Protein AF-0000000067996484 (afdb_homodimer)

Nearest PDB structures (foldseek):
  7xm0-assembly3_C  TM=7.565E-01  e=1.054E-16  Staphylococcus aureus
  2aor-assembly1_A  TM=8.493E-01  e=4.387E-15  Haemophilus influenzae
  2azo-assembly2_B  TM=8.359E-01  e=8.178E-14  Escherichia coli K-12
  2azo-assembly1_A  TM=8.303E-01  e=8.590E-13  Escherichia coli K-12
  1azo-assembly1_A  TM=7.948E-01  e=2.555E-12  Escherichia coli K-12

Sequence (1034 aa):
MDYQSNQKQFIVDSLEKLKQDNFSDPEKILAYARFLRGMSFEAVLALELADYLPDSDYSDKNRKGALGNLLEEHYFGYTANSDSSPDFAAAGMELKLSPVEYGNNRKKQRVIKAGERLVLSMIPNNRKIPLEYEGSTLEKKASDILLINYLRDRSVKNTEQVIKFVNRYQISGEDLEIIKADYEKIVRMIQAGRAHELSEGMTNYLGACTKGATAEKSLRAQFYPLIHEDGSLEYKPAKSRAFSLKQSFMTSLVQRFEREELEADRLIQDSHQLHENSFDDIVLQIFLPYEGKYELELAQEKAPDLNPGAKNFYNALTWRLLGSRKERIEEFEKAGISVHAIRVQKNGKIKEKIKLKNFKFADLHAETSWEDSEWYSLLSDKRYLFVVYQEDDNHDYYLRGAFFWAVPAHLIGSEEFENKTGTAYEYWLDTKQKLRNGVEVVYEGGTYKNNFLKASENPVCHIRPSAQQAAYRFTDDRPDVGNVERDADQLPDGQWMTKQAFWLNSELIRVSIEKHIMDYQSNQKQFIVDSLEKLKQDNFSDPEKILAYARFLRGMSFEAVLALELADYLPDSDYSDKNRKGALGNLLEEHYFGYTANSDSSPDFAAAGMELKLSPVEYGNNRKKQRVIKAGERLVLSMIPNNRKIPLEYEGSTLEKKASDILLINYLRDRSVKNTEQVIKFVNRYQISGEDLEIIKADYEKIVRMIQAGRAHELSEGMTNYLGACTKGATAEKSLRAQFYPLIHEDGSLEYKPAKSRAFSLKQSFMTSLVQRFEREELEADRLIQDSHQLHENSFDDIVLQIFLPYEGKYELELAQEKAPDLNPGAKNFYNALTWRLLGSRKERIEEFEKAGISVHAIRVQKNGKIKEKIKLKNFKFADLHAETSWEDSEWYSLLSDKRYLFVVYQEDDNHDYYLRGAFFWAVPAHLIGSEEFENKTGTAYEYWLDTKQKLRNGVEVVYEGGTYKNNFLKASENPVCHIRPSAQQAAYRFTDDRPDVGNVERDADQLPDGQWMTKQAFWLNSELIRVSIEKHI

pLDDT: mean 90.39, std 10.33, range [37.66, 98.69]

Radius of gyration: 34.72 Å; Cα contacts (8 Å, |Δi|>4): 1911; chains: 2; bounding box: 79×105×93 Å

Secondary structure (DSSP, 8-state):
-HHHHHHHHHHHHHHHHHHHTTT--HHHHHHHHGGGTT-BHHHHHHT--SSSPPPGGGG-TT-TTHHHHHHIIIII-------SS-TBTTTTBEEEEEEEEEEE-TTS-EEEEESS-EEEEEPPSSS---SSSTTSHHHHHHSSEEEEEEE--TTS-GGG-EEEEEEEE---HHHHHHHHHHHHHHHHHHHTT-GGG--GGGSSSEEEEE--SSSTT-EE--SSPEEPTTS-EE---EE-EEEEE-HHHHHHHHHHHHHHHHSPB-S-S-TTHHHHS-HHHHHHHHHGGGTT-BHHHHHHHH-TTS-TTSTTHHHHHHHHHTT-SSS-BHHHHHHTEEEEEEEEPTTS-B---EEEEEE-HHHHHH---STTSHHHHHHHS-EEEEEEEEE-TTS-EEEEEEEEE---HHHH--TT-S--TTSHHHHHHHHHHHHHH---EEEETTEEEE-SPPGGG-SSEEEEE-SSS--EE-SSSPPPBS-HHHHEEE-TTS-EEE-EEEEE-HHHHHHHHHHH-/-HHHHHHHHHHHHHHHHHHHTTT--HHHHHHHHGGGTT-BHHHHHHT--SSSPPPGGGG-TT-TTHHHHHHIIIII-------SS-SBTTTTBEEEEEEEEEEE-TTS-EEEEESS-EEEEEEPSSS---SSSTTSHHHHHHSSEEEEEEE--TTS-GGG-EEEEEEEE---HHHHHHHHHHHHHHHHHHHTT-GGG--GGGSSSEEEEE--SSSTT-EE--SSPEEPTTS-EE---EE-EEEEE-HHHHHHHHHHHHHHHHSPB-S-S-TTHHHHS-HHHHHHHHHGGGTT-BHHHHHHHH-TTS-TTSTTHHHHHHHHHTT-SSS-BHHHHHHTEEEEEEEEPTTS-B---EEEEEE-HHHHHH---STTSHHHHHHHS-EEEEEEEEE-TTS-EEEEEEEEE---HHHH--TT-S--TTSHHHHHHHHHHHHHH---EEEETTEEEE-SPPGGG-SSEEEEE-SSS--EE-SSSPPPBS-HHHHEEE-TTS-EEE-EEEEE-HHHHHHHHHHH-

Foldseek 3Di:
DVLVVLVLVVLLVLLVVCVVVLVQAPVSVLVSCCSQAFPFLLNLQVSQSAPDHQDPCLQPPPDDCSSVQSCLCRRNNDHDDPDLAASSNNNLEHEFEFEKEWDQDPVGDTAIFTPFWFFFWWDDQADDFDLFPPPGSSCSRQQKYFYWYWYDDPVDTRRRIGIHDTDIDGDDDPRVVQVRVQSNVQNVCLQQLNNQVADQVVGDFKGKAFDDDDPVPFWDWGNHFHQDPVRDTHGDTHGITTIIGGRVNVGVVVRVRVVVVVDFAEQDPDCVVPPVPPPQRSQQVLCVVQAPPFLVVLCVVQPSSADPPDPCRQVCSSCSSSVDNPSGYPVCVVQQEAEDEWEQEPVLFIDDWFFQWFDAQVQLLPDDALCPDPVLCSQARHKYKYFYWYQDPVRTTGTNGIHIDGRDPVQCDHPPDPDCAQHVVVLSVQSNVCLVVDWDWDDDPNDIDIDRDDCVRHPFKDKDADFPDWWKDDPDPDDTDDDQVGAWHAGPVGIITGTMTITTRRVVVSVVVVVPD/DPLVVLVLVVLLVLLVVCVVVLVQAPVSVLVSCCSQAFDFLLNLQVSQSAPDHQDPCLQPPPDDCSSVQSCLCRRNNHHDDPDLAASSNNNLEHEFEFEKEWDQDPVGDTAIFTPFWFFFWWDDQADDFDLFPPPGSSCSRQQKYFYWYWYDDPVDTRRRIGIHDTDIDGDDDPRVVQVRVQSNVQNVCLQQLNNQVADQVVGDFKGKAFDDDDPVPFWDWGNHFHQDPVRDTHGDTHGITTIIGGRVNVGVVVRVRVVVVVDFAEQDPDCVVPPVPPPQRSQQVLCVVQFPPFLVVLCVVQPSSADPPDPCSQVCSSCSSSVDNPSGYPVCVVQQEDEDEWEQEPVLFIDDWFFQWFDAQVQLLPDDALCPDPVLCSQARHKYKYFYWYQDPVRTTGTNGIHIDGRDPVQCDHPPDPDCAQHVVVLSVQSNVCLVVDWDWDDDPNDIDIDRDDCVRHPFKDKDADFPDWWKDDPDPDDTDDDQVGAWHAGPVGIITGTMTITTRRVVVSVVVVVPD

InterPro domains:
  IPR011335 Restriction endonuclease type II-like [SSF52980] (56-257)
  IPR011335 Restriction endonuclease type II-like [SSF52980] (273-517)
  IPR011337 DNA mismatch repair MutH/Type II restriction enzyme Sau3AI [PF02976] (76-182)
  IPR011337 DNA mismatch repair MutH/Type II restriction enzyme Sau3AI [SM00927] (76-182)
  IPR037057 DNA mismatch repair MutH/Type II restriction endonuclease superfamily [G3DSA:3.40.600.10] (14-257)
  IPR037057 DNA mismatch repair MutH/Type II restriction endonuclease superfamily [G3DSA:3.40.600.10] (265-517)

Organism: NCBI:txid85336

Structure (mmCIF, N/CA/C/O backbone):
data_AF-0000000067996484-model_v1
#
loop_
_entity.id
_entity.type
_entity.pdbx_description
1 polymer 'DNA mismatch repair MutH/Type II restriction enzyme Sau3AI domain-containing protein'
#
loop_
_atom_site.group_PDB
_atom_site.id
_atom_site.type_symbol
_atom_site.label_atom_id
_atom_site.label_alt_id
_atom_site.label_comp_id
_atom_site.label_asym_id
_atom_site.label_entity_id
_atom_site.label_seq_id
_atom_site.pdbx_PDB_ins_code
_atom_site.Cartn_x
_atom_site.Cartn_y
_atom_site.Cartn_z
_atom_site.occupancy
_atom_site.B_iso_or_equiv
_atom_site.auth_seq_id
_atom_site.auth_comp_id
_atom_site.auth_asym_id
_atom_site.auth_atom_id
_atom_site.pdbx_PDB_model_num
ATOM 1 N N . MET A 1 1 ? 36.906 -7.871 -1.437 1 38.75 1 MET A N 1
ATOM 2 C CA . MET A 1 1 ? 37.688 -6.652 -1.608 1 38.75 1 MET A CA 1
ATOM 3 C C . MET A 1 1 ? 37.469 -6.043 -2.986 1 38.75 1 MET A C 1
ATOM 5 O O . MET A 1 1 ? 37.344 -4.824 -3.119 1 38.75 1 MET A O 1
ATOM 9 N N . ASP A 1 2 ? 37.156 -7.012 -3.979 1 49.97 2 ASP A N 1
ATOM 10 C CA . ASP A 1 2 ? 37.156 -6.668 -5.398 1 49.97 2 ASP A CA 1
ATOM 11 C C . ASP A 1 2 ? 35.812 -6.055 -5.797 1 49.97 2 ASP A C 1
ATOM 13 O O . ASP A 1 2 ? 35.781 -5.094 -6.57 1 49.97 2 ASP A O 1
ATOM 17 N N . TYR A 1 3 ? 34.781 -6.488 -5.121 1 47.81 3 TYR A N 1
ATOM 18 C CA . TYR A 1 3 ? 33.469 -5.992 -5.508 1 47.81 3 TYR A CA 1
ATOM 19 C C . TYR A 1 3 ? 33.281 -4.555 -5.035 1 47.81 3 TYR A C 1
ATOM 21 O O . TYR A 1 3 ? 32.781 -3.713 -5.785 1 47.81 3 TYR A O 1
ATOM 29 N N . GLN A 1 4 ? 33.719 -4.312 -3.836 1 58.5 4 GLN A N 1
ATOM 30 C CA . GLN A 1 4 ? 33.594 -2.957 -3.309 1 58.5 4 GLN A CA 1
ATOM 31 C C . GLN A 1 4 ? 34.438 -1.976 -4.121 1 58.5 4 GLN A C 1
ATOM 33 O O . GLN A 1 4 ? 34.031 -0.843 -4.363 1 58.5 4 GLN A O 1
ATOM 38 N N . SER A 1 5 ? 35.5 -2.537 -4.57 1 62.41 5 SER A N 1
ATOM 39 C CA . SER A 1 5 ? 36.375 -1.715 -5.383 1 62.41 5 SER A CA 1
ATOM 40 C C . SER A 1 5 ? 35.781 -1.433 -6.754 1 62.41 5 SER A C 1
ATOM 42 O O . SER A 1 5 ? 35.875 -0.321 -7.273 1 62.41 5 SER A O 1
ATOM 44 N N . ASN A 1 6 ? 35.031 -2.385 -7.156 1 65.06 6 ASN A N 1
ATOM 45 C CA . ASN A 1 6 ? 34.406 -2.225 -8.469 1 65.06 6 ASN A CA 1
ATOM 46 C C . ASN A 1 6 ? 33.25 -1.246 -8.414 1 65.06 6 ASN A C 1
ATOM 48 O O . ASN A 1 6 ? 33.062 -0.426 -9.32 1 65.06 6 ASN A O 1
ATOM 52 N N . GLN A 1 7 ? 32.562 -1.318 -7.363 1 72 7 GLN A N 1
ATOM 53 C CA . GLN A 1 7 ? 31.453 -0.392 -7.223 1 72 7 GLN A CA 1
ATOM 54 C C . GLN A 1 7 ? 31.938 1.048 -7.098 1 72 7 GLN A C 1
ATOM 56 O O . GLN A 1 7 ? 31.375 1.959 -7.699 1 72 7 GLN A O 1
ATOM 61 N N . LYS A 1 8 ? 33.031 1.129 -6.348 1 80.75 8 LYS A N 1
ATOM 62 C CA . LYS A 1 8 ? 33.625 2.455 -6.184 1 80.75 8 LYS A CA 1
ATOM 63 C C . LYS A 1 8 ? 34.125 3.016 -7.52 1 80.75 8 LYS A C 1
ATOM 65 O O . LYS A 1 8 ? 33.875 4.18 -7.832 1 80.75 8 LYS A O 1
ATOM 70 N N . GLN A 1 9 ? 34.75 2.182 -8.227 1 80.81 9 GLN A N 1
ATOM 71 C CA . GLN A 1 9 ? 35.281 2.631 -9.516 1 80.81 9 GLN A CA 1
ATOM 72 C C . GLN A 1 9 ? 34.125 3.029 -10.445 1 80.81 9 GLN A C 1
ATOM 74 O O . GLN A 1 9 ? 34.25 4.004 -11.195 1 80.81 9 GLN A O 1
ATOM 79 N N . PHE A 1 10 ? 33.156 2.316 -10.352 1 79.19 10 PHE A N 1
ATOM 80 C CA . PHE A 1 10 ? 31.984 2.627 -11.18 1 79.19 10 PHE A CA 1
ATOM 81 C C . PHE A 1 10 ? 31.375 3.973 -10.789 1 79.19 10 PHE A C 1
ATOM 83 O O . PHE A 1 10 ? 31 4.762 -11.656 1 79.19 10 PHE A O 1
ATOM 90 N N . ILE A 1 11 ? 31.25 4.215 -9.547 1 86.5 11 ILE A N 1
ATOM 91 C CA . ILE A 1 11 ? 30.703 5.469 -9.047 1 86.5 11 ILE A CA 1
ATOM 92 C C . ILE A 1 11 ? 31.609 6.629 -9.469 1 86.5 11 ILE A C 1
ATOM 94 O O . ILE A 1 11 ? 31.125 7.664 -9.93 1 86.5 11 ILE A O 1
ATOM 98 N N . VAL A 1 12 ? 32.906 6.363 -9.422 1 86.19 12 VAL A N 1
ATOM 99 C CA . VAL A 1 12 ? 33.875 7.383 -9.797 1 86.19 12 VAL A CA 1
ATOM 100 C C . VAL A 1 12 ? 33.75 7.684 -11.289 1 86.19 12 VAL A C 1
ATOM 102 O O . VAL A 1 12 ? 33.719 8.852 -11.695 1 86.19 12 VAL A O 1
ATOM 105 N N . ASP A 1 13 ? 33.594 6.625 -12.016 1 86.25 13 ASP A N 1
ATOM 106 C CA . ASP A 1 13 ? 33.469 6.785 -13.461 1 86.25 13 ASP A CA 1
ATOM 107 C C . ASP A 1 13 ? 32.188 7.523 -13.836 1 86.25 13 ASP A C 1
ATOM 109 O O . ASP A 1 13 ? 32.188 8.359 -14.742 1 86.25 13 ASP A O 1
ATOM 113 N N . SER A 1 14 ? 31.141 7.195 -13.211 1 87.12 14 SER A N 1
ATOM 114 C CA . SER A 1 14 ? 29.844 7.828 -13.461 1 87.12 14 SER A CA 1
ATOM 115 C C . SER A 1 14 ? 29.891 9.312 -13.117 1 87.12 14 SER A C 1
ATOM 117 O O . SER A 1 14 ? 29.328 10.141 -13.852 1 87.12 14 SER A O 1
ATOM 119 N N . LEU A 1 15 ? 30.547 9.648 -12.039 1 90.69 15 LEU A N 1
ATOM 120 C CA . LEU A 1 15 ? 30.672 11.047 -11.625 1 90.69 15 LEU A CA 1
ATOM 121 C C . LEU A 1 15 ? 31.484 11.836 -12.648 1 90.69 15 LEU A C 1
ATOM 123 O O . LEU A 1 15 ? 31.125 12.977 -12.969 1 90.69 15 LEU A O 1
ATOM 127 N N . GLU A 1 16 ? 32.531 11.227 -13.125 1 90.38 16 GLU A N 1
ATOM 128 C CA . GLU A 1 16 ? 33.375 11.891 -14.109 1 90.38 16 GLU A CA 1
ATOM 129 C C . GLU A 1 16 ? 32.594 12.203 -15.383 1 90.38 16 GLU A C 1
ATOM 131 O O . GLU A 1 16 ? 32.75 13.273 -15.977 1 90.38 16 GLU A O 1
ATOM 136 N N . LYS A 1 17 ? 31.812 11.281 -15.727 1 90.81 17 LYS A N 1
ATOM 137 C CA . LYS A 1 17 ? 30.984 11.492 -16.922 1 90.81 17 LYS A CA 1
ATOM 138 C C . LYS A 1 17 ? 30.016 12.641 -16.703 1 90.81 17 LYS A C 1
ATOM 140 O O . LYS A 1 17 ? 29.766 13.438 -17.625 1 90.81 17 LYS A O 1
ATOM 145 N N . LEU A 1 18 ? 29.438 12.734 -15.555 1 91.5 18 LEU A N 1
ATOM 146 C CA . LEU A 1 18 ? 28.5 13.805 -15.227 1 91.5 18 LEU A CA 1
ATOM 147 C C . LEU A 1 18 ? 29.203 15.156 -15.219 1 91.5 18 LEU A C 1
ATOM 149 O O . LEU A 1 18 ? 28.656 16.141 -15.703 1 91.5 18 LEU A O 1
ATOM 153 N N . LYS A 1 19 ? 30.391 15.156 -14.711 1 90.12 19 LYS A N 1
ATOM 154 C CA . LYS A 1 19 ? 31.172 16.391 -14.656 1 90.12 19 LYS A CA 1
ATOM 155 C C . LYS A 1 19 ? 31.531 16.875 -16.047 1 90.12 19 LYS A C 1
ATOM 157 O O . LYS A 1 19 ? 31.531 18.078 -16.328 1 90.12 19 LYS A O 1
ATOM 162 N N . GLN A 1 20 ? 31.797 15.914 -16.812 1 91.75 20 GLN A N 1
ATOM 163 C CA . GLN A 1 20 ? 32.156 16.25 -18.188 1 91.75 20 GLN A CA 1
ATOM 164 C C . GLN A 1 20 ? 31.016 16.922 -18.922 1 91.75 20 GLN A C 1
ATOM 166 O O . GLN A 1 20 ? 31.234 17.781 -19.781 1 91.75 20 GLN A O 1
ATOM 171 N N . ASP A 1 21 ? 29.859 16.578 -18.562 1 91.94 21 ASP A N 1
ATOM 172 C CA . ASP A 1 21 ? 28.688 17.156 -19.219 1 91.94 21 ASP A CA 1
ATOM 173 C C . ASP A 1 21 ? 28.062 18.25 -18.375 1 91.94 21 ASP A C 1
ATOM 175 O O . ASP A 1 21 ? 26.922 18.672 -18.609 1 91.94 21 ASP A O 1
ATOM 179 N N . ASN A 1 22 ? 28.734 18.656 -17.375 1 91.69 22 ASN A N 1
ATOM 180 C CA . ASN A 1 22 ? 28.359 19.75 -16.469 1 91.69 22 ASN A CA 1
ATOM 181 C C . ASN A 1 22 ? 27 19.484 -15.828 1 91.69 22 ASN A C 1
ATOM 183 O O . ASN A 1 22 ? 26.188 20.406 -15.688 1 91.69 22 ASN A O 1
ATOM 187 N N . PHE A 1 23 ? 26.703 18.234 -15.562 1 93.31 23 PHE A N 1
ATOM 188 C CA . PHE A 1 23 ? 25.453 17.828 -14.914 1 93.31 23 PHE A CA 1
ATOM 189 C C . PHE A 1 23 ? 24.25 18.391 -15.664 1 93.31 23 PHE A C 1
ATOM 191 O O . PHE A 1 23 ? 23.359 18.984 -15.055 1 93.31 23 PHE A O 1
ATOM 198 N N . SER A 1 24 ? 24.188 18.203 -16.891 1 93.75 24 SER A N 1
ATOM 199 C CA . SER A 1 24 ? 23.172 18.859 -17.734 1 93.75 24 SER A CA 1
ATOM 200 C C . SER A 1 24 ? 21.969 17.953 -17.938 1 93.75 24 SER A C 1
ATOM 202 O O . SER A 1 24 ? 20.906 18.422 -18.359 1 93.75 24 SER A O 1
ATOM 204 N N . ASP A 1 25 ? 22.094 16.688 -17.641 1 93.62 25 ASP A N 1
ATOM 205 C CA . ASP A 1 25 ? 21.016 15.742 -17.859 1 93.62 25 ASP A CA 1
ATOM 206 C C . ASP A 1 25 ? 20.422 15.25 -16.547 1 93.62 25 ASP A C 1
ATOM 208 O O . ASP A 1 25 ? 21.047 14.453 -15.836 1 93.62 25 ASP A O 1
ATOM 212 N N . PRO A 1 26 ? 19.125 15.641 -16.328 1 93.62 26 PRO A N 1
ATOM 213 C CA . PRO A 1 26 ? 18.516 15.266 -15.039 1 93.62 26 PRO A CA 1
ATOM 214 C C . PRO A 1 26 ? 18.406 13.758 -14.867 1 93.62 26 PRO A C 1
ATOM 216 O O . PRO A 1 26 ? 18.531 13.25 -13.75 1 93.62 26 PRO A O 1
ATOM 219 N N . GLU A 1 27 ? 18.203 13.047 -15.914 1 90.56 27 GLU A N 1
ATOM 220 C CA . GLU A 1 27 ? 18.047 11.594 -15.828 1 90.56 27 GLU A CA 1
ATOM 221 C C . GLU A 1 27 ? 19.359 10.922 -15.461 1 90.56 27 GLU A C 1
ATOM 223 O O . GLU A 1 27 ? 19.375 9.945 -14.711 1 90.56 27 GLU A O 1
ATOM 228 N N . LYS A 1 28 ? 20.453 11.398 -16.031 1 89.69 28 LYS A N 1
ATOM 229 C CA . LYS A 1 28 ? 21.781 10.852 -15.695 1 89.69 28 LYS A CA 1
ATOM 230 C C . LYS A 1 28 ? 22.156 11.172 -14.25 1 89.69 28 LYS A C 1
ATOM 232 O O . LYS A 1 28 ? 22.75 10.344 -13.562 1 89.69 28 LYS A O 1
ATOM 237 N N . ILE A 1 29 ? 21.75 12.406 -13.805 1 94 29 ILE A N 1
ATOM 238 C CA . ILE A 1 29 ? 22.016 12.812 -12.43 1 94 29 ILE A CA 1
ATOM 239 C C . ILE A 1 29 ? 21.266 11.883 -11.477 1 94 29 ILE A C 1
ATOM 241 O O . ILE A 1 29 ? 21.828 11.406 -10.484 1 94 29 ILE A O 1
ATOM 245 N N . LEU A 1 30 ? 19.984 11.625 -11.812 1 93.5 30 LEU A N 1
ATOM 246 C CA . LEU A 1 30 ? 19.156 10.75 -10.984 1 93.5 30 LEU A CA 1
ATOM 247 C C . LEU A 1 30 ? 19.734 9.336 -10.945 1 93.5 30 LEU A C 1
ATOM 249 O O . LEU A 1 30 ? 19.797 8.719 -9.875 1 93.5 30 LEU A O 1
ATOM 253 N N . ALA A 1 31 ? 20.172 8.82 -12.102 1 87.12 31 ALA A N 1
ATOM 254 C CA . ALA A 1 31 ? 20.734 7.477 -12.18 1 87.12 31 ALA A CA 1
ATOM 255 C C . ALA A 1 31 ? 21.969 7.352 -11.289 1 87.12 31 ALA A C 1
ATOM 257 O O . ALA A 1 31 ? 22.125 6.355 -10.578 1 87.12 31 ALA A O 1
ATOM 258 N N . TYR A 1 32 ? 22.797 8.359 -11.328 1 90.75 32 TYR A N 1
ATOM 259 C CA . TYR A 1 32 ? 24 8.391 -10.484 1 90.75 32 TYR A CA 1
ATOM 260 C C . TYR A 1 32 ? 23.625 8.484 -9.008 1 90.75 32 TYR A C 1
ATOM 262 O O . TYR A 1 32 ? 24.172 7.754 -8.18 1 90.75 32 TYR A O 1
ATOM 270 N N . ALA A 1 33 ? 22.625 9.359 -8.688 1 94.62 33 ALA A N 1
ATOM 271 C CA . ALA A 1 33 ? 22.219 9.594 -7.301 1 94.62 33 ALA A CA 1
ATOM 272 C C . ALA A 1 33 ? 21.625 8.328 -6.68 1 94.62 33 ALA A C 1
ATOM 274 O O . ALA A 1 33 ? 21.719 8.125 -5.469 1 94.62 33 ALA A O 1
ATOM 275 N N . ARG A 1 34 ? 21.031 7.492 -7.457 1 90.5 34 ARG A N 1
ATOM 276 C CA . ARG A 1 34 ? 20.344 6.301 -6.98 1 90.5 34 ARG A CA 1
ATOM 277 C C . ARG A 1 34 ? 21.328 5.316 -6.348 1 90.5 34 ARG A C 1
ATOM 279 O O . ARG A 1 34 ? 20.922 4.441 -5.578 1 90.5 34 ARG A O 1
ATOM 286 N N . PHE A 1 35 ? 22.656 5.477 -6.645 1 87.25 35 PHE A N 1
ATOM 287 C CA . PHE A 1 35 ? 23.656 4.637 -6.004 1 87.25 35 PHE A CA 1
ATOM 288 C C . PHE A 1 35 ? 23.734 4.93 -4.508 1 87.25 35 PHE A C 1
ATOM 290 O O . PHE A 1 35 ? 24.25 4.121 -3.738 1 87.25 35 PHE A O 1
ATOM 297 N N . LEU A 1 36 ? 23.125 6.074 -4.133 1 93.06 36 LEU A N 1
ATOM 298 C CA . LEU A 1 36 ? 23.156 6.484 -2.73 1 93.06 36 LEU A CA 1
ATOM 299 C C . LEU A 1 36 ? 22.203 5.621 -1.896 1 93.06 36 LEU A C 1
ATOM 301 O O . LEU A 1 36 ? 22.328 5.574 -0.669 1 93.06 36 LEU A O 1
ATOM 305 N N . ARG A 1 37 ? 21.266 5.043 -2.562 1 90.88 37 ARG A N 1
ATOM 306 C CA . ARG A 1 37 ? 20.25 4.289 -1.833 1 90.88 37 ARG A CA 1
ATOM 307 C C . ARG A 1 37 ? 20.891 3.205 -0.97 1 90.88 37 ARG A C 1
ATOM 309 O O . ARG A 1 37 ? 21.688 2.404 -1.46 1 90.88 37 ARG A O 1
ATOM 316 N N . GLY A 1 38 ? 20.594 3.246 0.322 1 89.81 38 GLY A N 1
ATOM 317 C CA . GLY A 1 38 ? 21.094 2.238 1.243 1 89.81 38 GLY A CA 1
ATOM 318 C C . GLY A 1 38 ? 22.422 2.602 1.861 1 89.81 38 GLY A C 1
ATOM 319 O O . GLY A 1 38 ? 22.891 1.936 2.791 1 89.81 38 GLY A O 1
ATOM 320 N N . MET A 1 39 ? 23.062 3.613 1.396 1 91.38 39 MET A N 1
ATOM 321 C CA . MET A 1 39 ? 24.344 4.035 1.944 1 91.38 39 MET A CA 1
ATOM 322 C C . MET A 1 39 ? 24.156 4.945 3.15 1 91.38 39 MET A C 1
ATOM 324 O O . MET A 1 39 ? 23.203 5.727 3.197 1 91.38 39 MET A O 1
ATOM 328 N N . SER A 1 40 ? 25.016 4.773 4.109 1 94.19 40 SER A N 1
ATOM 329 C CA . SER A 1 40 ? 25.125 5.789 5.152 1 94.19 40 SER A CA 1
ATOM 330 C C . SER A 1 40 ? 25.953 6.977 4.684 1 94.19 40 SER A C 1
ATOM 332 O O . SER A 1 40 ? 26.672 6.883 3.686 1 94.19 40 SER A O 1
ATOM 334 N N . PHE A 1 41 ? 25.844 8.078 5.371 1 93.31 41 PHE A N 1
ATOM 335 C CA . PHE A 1 41 ? 26.656 9.227 5.012 1 93.31 41 PHE A CA 1
ATOM 336 C C . PHE A 1 41 ? 28.125 8.953 5.305 1 93.31 41 PHE A C 1
ATOM 338 O O . PHE A 1 41 ? 29.016 9.508 4.641 1 93.31 41 PHE A O 1
ATOM 345 N N . GLU A 1 42 ? 28.359 8.094 6.227 1 91.81 42 GLU A N 1
ATOM 346 C CA . GLU A 1 42 ? 29.719 7.637 6.48 1 91.81 42 GLU A CA 1
ATOM 347 C C . GLU A 1 42 ? 30.281 6.875 5.285 1 91.81 42 GLU A C 1
ATOM 349 O O . GLU A 1 42 ? 31.453 7.051 4.926 1 91.81 42 GLU A O 1
ATOM 354 N N . ALA A 1 43 ? 29.484 6.016 4.719 1 89.62 43 ALA A N 1
ATOM 355 C CA . ALA A 1 43 ? 29.906 5.262 3.537 1 89.62 43 ALA A CA 1
ATOM 356 C C . ALA A 1 43 ? 30.172 6.191 2.357 1 89.62 43 ALA A C 1
ATOM 358 O O . ALA A 1 43 ? 31.062 5.938 1.549 1 89.62 43 ALA A O 1
ATOM 359 N N . VAL A 1 44 ? 29.406 7.234 2.258 1 91.19 44 VAL A N 1
ATOM 360 C CA . VAL A 1 44 ? 29.594 8.219 1.197 1 91.19 44 VAL A CA 1
ATOM 361 C C . VAL A 1 44 ? 30.953 8.906 1.362 1 91.19 44 VAL A C 1
ATOM 363 O O . VAL A 1 44 ? 31.703 9.062 0.392 1 91.19 44 VAL A O 1
ATOM 366 N N . LEU A 1 45 ? 31.234 9.273 2.592 1 88.69 45 LEU A N 1
ATOM 367 C CA . LEU A 1 45 ? 32.531 9.93 2.877 1 88.69 45 LEU A CA 1
ATOM 368 C C . LEU A 1 45 ? 33.688 8.992 2.568 1 88.69 45 LEU A C 1
ATOM 370 O O . LEU A 1 45 ? 34.719 9.438 2.1 1 88.69 45 LEU A O 1
ATOM 374 N N . ALA A 1 46 ? 33.469 7.758 2.715 1 87.56 46 ALA A N 1
ATOM 375 C CA . ALA A 1 46 ? 34.5 6.754 2.52 1 87.56 46 ALA A CA 1
ATOM 376 C C . ALA A 1 46 ? 34.812 6.574 1.038 1 87.56 46 ALA A C 1
ATOM 378 O O . ALA A 1 46 ? 35.875 6.027 0.684 1 87.56 46 ALA A O 1
ATOM 379 N N . LEU A 1 47 ? 33.938 7.02 0.21 1 86.19 47 LEU A N 1
ATOM 380 C CA . LEU A 1 47 ? 34.188 6.945 -1.224 1 86.19 47 LEU A CA 1
ATOM 381 C C . LEU A 1 47 ? 35.312 7.891 -1.621 1 86.19 47 LEU A C 1
ATOM 383 O O . LEU A 1 47 ? 35.938 7.703 -2.662 1 86.19 47 LEU A O 1
ATOM 387 N N . GLU A 1 48 ? 35.562 8.922 -0.872 1 81.94 48 GLU A N 1
ATOM 388 C CA . GLU A 1 48 ? 36.625 9.883 -1.074 1 81.94 48 GLU A CA 1
ATOM 389 C C . GLU A 1 48 ? 36.594 10.477 -2.479 1 81.94 48 GLU A C 1
ATOM 391 O O . GLU A 1 48 ? 37.594 10.477 -3.191 1 81.94 48 GLU A O 1
ATOM 396 N N . LEU A 1 49 ? 35.438 10.898 -2.818 1 78.81 49 LEU A N 1
ATOM 397 C CA . LEU A 1 49 ? 35.25 11.438 -4.16 1 78.81 49 LEU A CA 1
ATOM 398 C C . LEU A 1 49 ? 35.688 12.898 -4.23 1 78.81 49 LEU A C 1
ATOM 400 O O . LEU A 1 49 ? 35.875 13.445 -5.32 1 78.81 49 LEU A O 1
ATOM 404 N N . ALA A 1 50 ? 35.75 13.531 -3.082 1 68.19 50 ALA A N 1
ATOM 405 C CA . ALA A 1 50 ? 36.188 14.914 -3.027 1 68.19 50 ALA A CA 1
ATOM 406 C C . ALA A 1 50 ? 37.625 15.008 -2.551 1 68.19 50 ALA A C 1
ATOM 408 O O . ALA A 1 50 ? 38.094 14.156 -1.793 1 68.19 50 ALA A O 1
ATOM 409 N N . ASP A 1 51 ? 38.344 15.922 -3.195 1 59.72 51 ASP A N 1
ATOM 410 C CA . ASP A 1 51 ? 39.75 16.094 -2.893 1 59.72 51 ASP A CA 1
ATOM 411 C C . ASP A 1 51 ? 39.938 16.656 -1.482 1 59.72 51 ASP A C 1
ATOM 413 O O . ASP A 1 51 ? 41.062 16.578 -0.926 1 59.72 51 ASP A O 1
ATOM 417 N N . TYR A 1 52 ? 38.938 17.391 -0.995 1 53.88 52 TYR A N 1
ATOM 418 C CA . TYR A 1 52 ? 39.156 18 0.317 1 53.88 52 TYR A CA 1
ATOM 419 C C . TYR A 1 52 ? 38.375 17.25 1.394 1 53.88 52 TYR A C 1
ATOM 421 O O . TYR A 1 52 ? 37.344 16.625 1.106 1 53.88 52 TYR A O 1
ATOM 429 N N . LEU A 1 53 ? 39.094 17.094 2.586 1 50.75 53 LEU A N 1
ATOM 430 C CA . LEU A 1 53 ? 38.531 16.375 3.736 1 50.75 53 LEU A CA 1
ATOM 431 C C . LEU A 1 53 ? 37.25 17.047 4.238 1 50.75 53 LEU A C 1
ATOM 433 O O . LEU A 1 53 ? 37.156 18.281 4.238 1 50.75 53 LEU A O 1
ATOM 437 N N . PRO A 1 54 ? 36.188 16.219 4.516 1 55.31 54 PRO A N 1
ATOM 438 C CA . PRO A 1 54 ? 34.938 16.734 5.109 1 55.31 54 PRO A CA 1
ATOM 439 C C . PRO A 1 54 ? 35.188 17.578 6.355 1 55.31 54 PRO A C 1
ATOM 441 O O . PRO A 1 54 ? 36.094 17.281 7.129 1 55.31 54 PRO A O 1
ATOM 444 N N . ASP A 1 55 ? 34.781 18.812 6.387 1 53.44 55 ASP A N 1
ATOM 445 C CA . ASP A 1 55 ? 34.875 19.578 7.625 1 53.44 55 ASP A CA 1
ATOM 446 C C . ASP A 1 55 ? 34.25 18.828 8.789 1 53.44 55 ASP A C 1
ATOM 448 O O . ASP A 1 55 ? 33.281 18.062 8.594 1 53.44 55 ASP A O 1
ATOM 452 N N . SER A 1 56 ? 34.969 18.609 9.945 1 49.84 56 SER A N 1
ATOM 453 C CA . SER A 1 56 ? 34.625 17.969 11.211 1 49.84 56 SER A CA 1
ATOM 454 C C . SER A 1 56 ? 33.156 18.219 11.57 1 49.84 56 SER A C 1
ATOM 456 O O . SER A 1 56 ? 32.531 17.406 12.25 1 49.84 56 SER A O 1
ATOM 458 N N . ASP A 1 57 ? 32.5 19.188 11.07 1 56.34 57 ASP A N 1
ATOM 459 C CA . ASP A 1 57 ? 31.234 19.734 11.586 1 56.34 57 ASP A CA 1
ATOM 460 C C . ASP A 1 57 ? 30.031 18.984 11.023 1 56.34 57 ASP A C 1
ATOM 462 O O . ASP A 1 57 ? 28.891 19.281 11.367 1 56.34 57 ASP A O 1
ATOM 466 N N . TYR A 1 58 ? 30.375 17.984 10.25 1 56.94 58 TYR A N 1
ATOM 467 C CA . TYR A 1 58 ? 29.25 17.25 9.672 1 56.94 58 TYR A CA 1
ATOM 468 C C . TYR A 1 58 ? 28.641 16.312 10.695 1 56.94 58 TYR A C 1
ATOM 470 O O . TYR A 1 58 ? 27.5 15.867 10.539 1 56.94 58 TYR A O 1
ATOM 478 N N . SER A 1 59 ? 29.406 16.109 11.758 1 50.19 59 SER A N 1
ATOM 479 C CA . SER A 1 59 ? 28.969 15.172 12.781 1 50.19 59 SER A CA 1
ATOM 480 C C . SER A 1 59 ? 28.062 15.852 13.805 1 50.19 59 SER A C 1
ATOM 482 O O . SER A 1 59 ? 27.484 15.188 14.656 1 50.19 59 SER A O 1
ATOM 484 N N . ASP A 1 60 ? 28.047 17.234 13.617 1 50.53 60 ASP A N 1
ATOM 485 C CA . ASP A 1 60 ? 27.25 17.938 14.609 1 50.53 60 ASP A CA 1
ATOM 486 C C . ASP A 1 60 ? 25.75 17.75 14.352 1 50.53 60 ASP A C 1
ATOM 488 O O . ASP A 1 60 ? 25.25 18.156 13.305 1 50.53 60 ASP A O 1
ATOM 492 N N . LYS A 1 61 ? 25.156 17.016 15.242 1 52.03 61 LYS A N 1
ATOM 493 C CA . LYS A 1 61 ? 23.734 16.656 15.203 1 52.03 61 LYS A CA 1
ATOM 494 C C . LYS A 1 61 ? 22.844 17.891 15.109 1 52.03 61 LYS A C 1
ATOM 496 O O . LYS A 1 61 ? 21.719 17.812 14.633 1 52.03 61 LYS A O 1
ATOM 501 N N . ASN A 1 62 ? 23.406 19.047 15.578 1 47.19 62 ASN A N 1
ATOM 502 C CA . ASN A 1 62 ? 22.562 20.234 15.734 1 47.19 62 ASN A CA 1
ATOM 503 C C . ASN A 1 62 ? 22.578 21.109 14.492 1 47.19 62 ASN A C 1
ATOM 505 O O . ASN A 1 62 ? 21.859 22.109 14.414 1 47.19 62 ASN A O 1
ATOM 509 N N . ARG A 1 63 ? 23.484 20.688 13.586 1 51.34 63 ARG A N 1
ATOM 510 C CA . ARG A 1 63 ? 23.531 21.562 12.414 1 51.34 63 ARG A CA 1
ATOM 511 C C . ARG A 1 63 ? 22.547 21.109 11.344 1 51.34 63 ARG A C 1
ATOM 513 O O . ARG A 1 63 ? 22.781 20.125 10.648 1 51.34 63 ARG A O 1
ATOM 520 N N . LYS A 1 64 ? 21.438 21.875 11.305 1 56.72 64 LYS A N 1
ATOM 521 C CA . LYS A 1 64 ? 20.438 21.688 10.266 1 56.72 64 LYS A CA 1
ATOM 522 C C . LYS A 1 64 ? 21.031 21.922 8.875 1 56.72 64 LYS A C 1
ATOM 524 O O . LYS A 1 64 ? 21.812 22.859 8.68 1 56.72 64 LYS A O 1
ATOM 529 N N . GLY A 1 65 ? 21.125 20.922 7.918 1 68.19 65 GLY A N 1
ATOM 530 C CA . GLY A 1 65 ? 21.578 21.047 6.539 1 68.19 65 GLY A CA 1
ATOM 531 C C . GLY A 1 65 ? 22.938 20.422 6.297 1 68.19 65 GLY A C 1
ATOM 532 O O . GLY A 1 65 ? 23.391 20.344 5.156 1 68.19 65 GLY A O 1
ATOM 533 N N . ALA A 1 66 ? 23.562 20.047 7.359 1 76.12 66 ALA A N 1
ATOM 534 C CA . ALA A 1 66 ? 24.922 19.516 7.273 1 76.12 66 ALA A CA 1
ATOM 535 C C . ALA A 1 66 ? 24.984 18.328 6.309 1 76.12 66 ALA A C 1
ATOM 537 O O . ALA A 1 66 ? 25.891 18.25 5.477 1 76.12 66 ALA A O 1
ATOM 538 N N . LEU A 1 67 ? 24 17.562 6.383 1 87 67 LEU A N 1
ATOM 539 C CA . LEU A 1 67 ? 24.016 16.359 5.555 1 87 67 LEU A CA 1
ATOM 540 C C . LEU A 1 67 ? 23.812 16.719 4.086 1 87 67 LEU A C 1
ATOM 542 O O . LEU A 1 67 ? 24.359 16.062 3.203 1 87 67 LEU A O 1
ATOM 546 N N . GLY A 1 68 ? 22.984 17.766 3.85 1 88.06 68 GLY A N 1
ATOM 547 C CA . GLY A 1 68 ? 22.844 18.25 2.484 1 88.06 68 GLY A CA 1
ATOM 548 C C . GLY A 1 68 ? 24.141 18.734 1.879 1 88.06 68 GLY A C 1
ATOM 549 O O . GLY A 1 68 ? 24.469 18.391 0.746 1 88.06 68 GLY A O 1
ATOM 550 N N . ASN A 1 69 ? 24.844 19.5 2.68 1 85.31 69 ASN A N 1
ATOM 551 C CA . ASN A 1 69 ? 26.125 20.016 2.246 1 85.31 69 ASN A CA 1
ATOM 552 C C . ASN A 1 69 ? 27.125 18.891 2.01 1 85.31 69 ASN A C 1
ATOM 554 O O . ASN A 1 69 ? 27.953 18.969 1.093 1 85.31 69 ASN A O 1
ATOM 558 N N . LEU A 1 70 ? 27.047 17.938 2.836 1 87.81 70 LEU A N 1
ATOM 559 C CA . LEU A 1 70 ? 27.922 16.781 2.688 1 87.81 70 LEU A CA 1
ATOM 560 C C . LEU A 1 70 ? 27.75 16.125 1.319 1 87.81 70 LEU A C 1
ATOM 562 O O . LEU A 1 70 ? 28.719 15.828 0.635 1 87.81 70 LEU A O 1
ATOM 566 N N . LEU A 1 71 ? 26.531 15.93 0.911 1 91.62 71 LEU A N 1
ATOM 567 C CA . LEU A 1 71 ? 26.281 15.305 -0.383 1 91.62 71 LEU A CA 1
ATOM 568 C C . LEU A 1 71 ? 26.75 16.203 -1.522 1 91.62 71 LEU A C 1
ATOM 570 O O . LEU A 1 71 ? 27.312 15.727 -2.504 1 91.62 71 LEU A O 1
ATOM 574 N N . GLU A 1 72 ? 26.469 17.5 -1.363 1 88.69 72 GLU A N 1
ATOM 575 C CA . GLU A 1 72 ? 26.891 18.438 -2.389 1 88.69 72 GLU A CA 1
ATOM 576 C C . GLU A 1 72 ? 28.406 18.422 -2.582 1 88.69 72 GLU A C 1
ATOM 578 O O . GLU A 1 72 ? 28.891 18.281 -3.707 1 88.69 72 GLU A O 1
ATOM 583 N N . GLU A 1 73 ? 29.125 18.422 -1.561 1 86.38 73 GLU A N 1
ATOM 584 C CA . GLU A 1 73 ? 30.578 18.578 -1.605 1 86.38 73 GLU A CA 1
ATOM 585 C C . GLU A 1 73 ? 31.266 17.234 -1.817 1 86.38 73 GLU A C 1
ATOM 587 O O . GLU A 1 73 ? 32.219 17.141 -2.592 1 86.38 73 GLU A O 1
ATOM 592 N N . HIS A 1 74 ? 30.734 16.188 -1.19 1 89.19 74 HIS A N 1
ATOM 593 C CA . HIS A 1 74 ? 31.531 14.969 -1.108 1 89.19 74 HIS A CA 1
ATOM 594 C C . HIS A 1 74 ? 30.953 13.875 -2.002 1 89.19 74 HIS A C 1
ATOM 596 O O . HIS A 1 74 ? 31.594 12.836 -2.209 1 89.19 74 HIS A O 1
ATOM 602 N N . TYR A 1 75 ? 29.844 14.062 -2.551 1 92 75 TYR A N 1
ATOM 603 C CA . TYR A 1 75 ? 29.297 13.055 -3.455 1 92 75 TYR A CA 1
ATOM 604 C C . TYR A 1 75 ? 29.172 13.609 -4.871 1 92 75 TYR A C 1
ATOM 606 O O . TYR A 1 75 ? 29.516 12.93 -5.84 1 92 75 TYR A O 1
ATOM 614 N N . PHE A 1 76 ? 28.703 14.828 -4.945 1 91.12 76 PHE A N 1
ATOM 615 C CA . PHE A 1 76 ? 28.516 15.43 -6.258 1 91.12 76 PHE A CA 1
ATOM 616 C C . PHE A 1 76 ? 29.703 16.312 -6.621 1 91.12 76 PHE A C 1
ATOM 618 O O . PHE A 1 76 ? 29.922 16.594 -7.797 1 91.12 76 PHE A O 1
ATOM 625 N N . GLY A 1 77 ? 30.453 16.781 -5.645 1 81.62 77 GLY A N 1
ATOM 626 C CA . GLY A 1 77 ? 31.734 17.438 -5.902 1 81.62 77 GLY A CA 1
ATOM 627 C C . GLY A 1 77 ? 31.594 18.922 -6.16 1 81.62 77 GLY A C 1
ATOM 628 O O . GLY A 1 77 ? 32.438 19.516 -6.816 1 81.62 77 GLY A O 1
ATOM 629 N N . TYR A 1 78 ? 30.5 19.516 -5.844 1 75.44 78 TYR A N 1
ATOM 630 C CA . TYR A 1 78 ? 30.469 20.953 -6.035 1 75.44 78 TYR A CA 1
ATOM 631 C C . TYR A 1 78 ? 30.281 21.672 -4.707 1 75.44 78 TYR A C 1
ATOM 633 O O . TYR A 1 78 ? 29.797 21.094 -3.736 1 75.44 78 TYR A O 1
ATOM 641 N N . THR A 1 79 ? 30.891 22.891 -4.664 1 65.69 79 THR A N 1
ATOM 642 C CA . THR A 1 79 ? 30.844 23.672 -3.436 1 65.69 79 THR A CA 1
ATOM 643 C C . THR A 1 79 ? 29.469 24.312 -3.27 1 65.69 79 THR A C 1
ATOM 645 O O . THR A 1 79 ? 28.906 24.844 -4.23 1 65.69 79 THR A O 1
ATOM 648 N N . ALA A 1 80 ? 28.984 24.172 -2.098 1 61.75 80 ALA A N 1
ATOM 649 C CA . ALA A 1 80 ? 27.688 24.75 -1.735 1 61.75 80 ALA A CA 1
ATOM 650 C C . ALA A 1 80 ? 27.656 26.25 -2.033 1 61.75 80 ALA A C 1
ATOM 652 O O . ALA A 1 80 ? 28.641 26.953 -1.765 1 61.75 80 ALA A O 1
ATOM 653 N N . ASN A 1 81 ? 26.969 26.688 -3.092 1 57.81 81 ASN A N 1
ATOM 654 C CA . ASN A 1 81 ? 26.875 28.109 -3.406 1 57.81 81 ASN A CA 1
ATOM 655 C C . ASN A 1 81 ? 25.562 28.703 -2.893 1 57.81 81 ASN A C 1
ATOM 657 O O . ASN A 1 81 ? 24.578 28 -2.725 1 57.81 81 ASN A O 1
ATOM 661 N N . SER A 1 82 ? 25.609 29.906 -2.225 1 58.28 82 SER A N 1
ATOM 662 C CA . SER A 1 82 ? 24.469 30.641 -1.724 1 58.28 82 SER A CA 1
ATOM 663 C C . SER A 1 82 ? 23.703 31.312 -2.861 1 58.28 82 SER A C 1
ATOM 665 O O . SER A 1 82 ? 22.781 32.094 -2.621 1 58.28 82 SER A O 1
ATOM 667 N N . ASP A 1 83 ? 23.953 30.781 -4.102 1 63.38 83 ASP A N 1
ATOM 668 C CA . ASP A 1 83 ? 23.297 31.438 -5.223 1 63.38 83 ASP A CA 1
ATOM 669 C C . ASP A 1 83 ? 21.844 30.969 -5.344 1 63.38 83 ASP A C 1
ATOM 671 O O . ASP A 1 83 ? 21.484 29.906 -4.824 1 63.38 83 ASP A O 1
ATOM 675 N N . SER A 1 84 ? 21 31.844 -5.949 1 72.62 84 SER A N 1
ATOM 676 C CA . SER A 1 84 ? 19.562 31.641 -6.121 1 72.62 84 SER A CA 1
ATOM 677 C C . SER A 1 84 ? 19.281 30.609 -7.215 1 72.62 84 SER A C 1
ATOM 679 O O . SER A 1 84 ? 18.156 30.141 -7.352 1 72.62 84 SER A O 1
ATOM 681 N N . SER A 1 85 ? 20.297 30.172 -7.863 1 80.75 85 SER A N 1
ATOM 682 C CA . SER A 1 85 ? 20.094 29.172 -8.906 1 80.75 85 SER A CA 1
ATOM 683 C C . SER A 1 85 ? 20.031 27.766 -8.32 1 80.75 85 SER A C 1
ATOM 685 O O . SER A 1 85 ? 20.547 27.531 -7.227 1 80.75 85 SER A O 1
ATOM 687 N N . PRO A 1 86 ? 19.375 26.891 -9.102 1 86.31 86 PRO A N 1
ATOM 688 C CA . PRO A 1 86 ? 19.359 25.5 -8.625 1 86.31 86 PRO A CA 1
ATOM 689 C C . PRO A 1 86 ? 20.766 24.906 -8.516 1 86.31 86 PRO A C 1
ATOM 691 O O . PRO A 1 86 ? 21.688 25.375 -9.172 1 86.31 86 PRO A O 1
ATOM 694 N N . ASP A 1 87 ? 20.906 23.906 -7.746 1 87.94 87 ASP A N 1
ATOM 695 C CA . ASP A 1 87 ? 22.203 23.281 -7.488 1 87.94 87 ASP A CA 1
ATOM 696 C C . ASP A 1 87 ? 22.797 22.719 -8.773 1 87.94 87 ASP A C 1
ATOM 698 O O . ASP A 1 87 ? 24.016 22.828 -9.008 1 87.94 87 ASP A O 1
ATOM 702 N N . PHE A 1 88 ? 21.984 22.109 -9.617 1 91.62 88 PHE A N 1
ATOM 703 C CA . PHE A 1 88 ? 22.359 21.688 -10.969 1 91.62 88 PHE A CA 1
ATOM 704 C C . PHE A 1 88 ? 21.781 22.641 -12.008 1 91.62 88 PHE A C 1
ATOM 706 O O . PHE A 1 88 ? 20.781 22.312 -12.648 1 91.62 88 PHE A O 1
ATOM 713 N N . ALA A 1 89 ? 22.438 23.719 -12.188 1 89.25 89 ALA A N 1
ATOM 714 C CA . ALA A 1 89 ? 21.906 24.844 -12.969 1 89.25 89 ALA A CA 1
ATOM 715 C C . ALA A 1 89 ? 21.656 24.422 -14.414 1 89.25 89 ALA A C 1
ATOM 717 O O . ALA A 1 89 ? 20.609 24.766 -14.977 1 89.25 89 ALA A O 1
ATOM 718 N N . ALA A 1 90 ? 22.594 23.672 -14.977 1 90.62 90 ALA A N 1
ATOM 719 C CA . ALA A 1 90 ? 22.469 23.266 -16.375 1 90.62 90 ALA A CA 1
ATOM 720 C C . ALA A 1 90 ? 21.25 22.359 -16.578 1 90.62 90 ALA A C 1
ATOM 722 O O . ALA A 1 90 ? 20.609 22.406 -17.625 1 90.62 90 ALA A O 1
ATOM 723 N N . ALA A 1 91 ? 20.922 21.609 -15.586 1 93 91 ALA A N 1
ATOM 724 C CA . ALA A 1 91 ? 19.781 20.703 -15.664 1 93 91 ALA A CA 1
ATOM 725 C C . ALA A 1 91 ? 18.516 21.359 -15.117 1 93 91 ALA A C 1
ATOM 727 O O . ALA A 1 91 ? 17.406 20.844 -15.312 1 93 91 ALA A O 1
ATOM 728 N N . GLY A 1 92 ? 18.688 22.5 -14.43 1 91.69 92 GLY A N 1
ATOM 729 C CA . GLY A 1 92 ? 17.562 23.141 -13.766 1 91.69 92 GLY A CA 1
ATOM 730 C C . GLY A 1 92 ? 17.016 22.312 -12.617 1 91.69 92 GLY A C 1
ATOM 731 O O . GLY A 1 92 ? 15.797 22.297 -12.383 1 91.69 92 GLY A O 1
ATOM 732 N N . MET A 1 93 ? 17.859 21.562 -11.906 1 93.94 93 MET A N 1
ATOM 733 C CA . MET A 1 93 ? 17.438 20.641 -10.859 1 93.94 93 MET A CA 1
ATOM 734 C C . MET A 1 93 ? 18 21.047 -9.5 1 93.94 93 MET A C 1
ATOM 736 O O . MET A 1 93 ? 19.172 21.422 -9.398 1 93.94 93 MET A O 1
ATOM 740 N N . GLU A 1 94 ? 17.109 21.094 -8.445 1 93.75 94 GLU A N 1
ATOM 741 C CA . GLU A 1 94 ? 17.5 21.438 -7.078 1 93.75 94 GLU A CA 1
ATOM 742 C C . GLU A 1 94 ? 17.672 20.188 -6.223 1 93.75 94 GLU A C 1
ATOM 744 O O . GLU A 1 94 ? 16.859 19.266 -6.293 1 93.75 94 GLU A O 1
ATOM 749 N N . LEU A 1 95 ? 18.812 20.141 -5.465 1 94.81 95 LEU A N 1
ATOM 750 C CA . LEU A 1 95 ? 19.047 19.031 -4.551 1 94.81 95 LEU A CA 1
ATOM 751 C C . LEU A 1 95 ? 18.469 19.328 -3.172 1 94.81 95 LEU A C 1
ATOM 753 O O . LEU A 1 95 ? 18.734 20.375 -2.594 1 94.81 95 LEU A O 1
ATOM 757 N N . LYS A 1 96 ? 17.594 18.469 -2.686 1 95.38 96 LYS A N 1
ATOM 758 C CA . LYS A 1 96 ? 17.047 18.594 -1.342 1 95.38 96 LYS A CA 1
ATOM 759 C C . LYS A 1 96 ? 17.203 17.312 -0.552 1 95.38 96 LYS A C 1
ATOM 761 O O . LYS A 1 96 ? 17.047 16.219 -1.102 1 95.38 96 LYS A O 1
ATOM 766 N N . LEU A 1 97 ? 17.609 17.469 0.656 1 95.25 97 LEU A N 1
ATOM 767 C CA . LEU A 1 97 ? 17.719 16.359 1.599 1 95.25 97 LEU A CA 1
ATOM 768 C C . LEU A 1 97 ? 16.719 16.531 2.746 1 95.25 97 LEU A C 1
ATOM 770 O O . LEU A 1 97 ? 16.578 17.625 3.295 1 95.25 97 LEU A O 1
ATOM 774 N N . SER A 1 98 ? 15.945 15.5 3.037 1 95.69 98 SER A N 1
ATOM 775 C CA . SER A 1 98 ? 14.977 15.578 4.125 1 95.69 98 SER A CA 1
ATOM 776 C C . SER A 1 98 ? 14.875 14.25 4.867 1 95.69 98 SER A C 1
ATOM 778 O O . SER A 1 98 ? 15.062 13.188 4.273 1 95.69 98 SER A O 1
ATOM 780 N N . PRO A 1 99 ? 14.609 14.281 6.145 1 96.06 99 PRO A N 1
ATOM 781 C CA . PRO A 1 99 ? 14.5 13.055 6.934 1 96.06 99 PRO A CA 1
ATOM 782 C C . PRO A 1 99 ? 13.109 12.43 6.863 1 96.06 99 PRO A C 1
ATOM 784 O O . PRO A 1 99 ? 12.117 13.141 6.684 1 96.06 99 PRO A O 1
ATOM 787 N N . VAL A 1 100 ? 13.055 11.141 6.98 1 96.81 100 VAL A N 1
ATOM 788 C CA . VAL A 1 100 ? 11.812 10.383 7.125 1 96.81 100 VAL A CA 1
ATOM 789 C C . VAL A 1 100 ? 11.914 9.438 8.32 1 96.81 100 VAL A C 1
ATOM 791 O O . VAL A 1 100 ? 13.016 9.109 8.758 1 96.81 100 VAL A O 1
ATOM 794 N N . GLU A 1 101 ? 10.797 9.102 8.828 1 94.81 101 GLU A N 1
ATOM 795 C CA . GLU A 1 101 ? 10.758 8.188 9.961 1 94.81 101 GLU A CA 1
ATOM 796 C C . GLU A 1 101 ? 9.5 7.328 9.938 1 94.81 101 GLU A C 1
ATOM 798 O O . GLU A 1 101 ? 8.492 7.707 9.336 1 94.81 101 GLU A O 1
ATOM 803 N N . TYR A 1 102 ? 9.609 6.148 10.531 1 91.12 102 TYR A N 1
ATOM 804 C CA . TYR A 1 102 ? 8.422 5.305 10.664 1 91.12 102 TYR A CA 1
ATOM 805 C C . TYR A 1 102 ? 7.676 5.613 11.953 1 91.12 102 TYR A C 1
ATOM 807 O O . TYR A 1 102 ? 8.289 5.863 12.992 1 91.12 102 TYR A O 1
ATOM 815 N N . GLY A 1 103 ? 6.41 5.723 11.859 1 87.69 103 GLY A N 1
ATOM 816 C CA . GLY A 1 103 ? 5.504 5.898 12.984 1 87.69 103 GLY A CA 1
ATOM 817 C C . GLY A 1 103 ? 4.176 5.195 12.797 1 87.69 103 GLY A C 1
ATOM 818 O O . GLY A 1 103 ? 3.98 4.477 11.812 1 87.69 103 GLY A O 1
ATOM 819 N N . ASN A 1 104 ? 3.307 5.309 13.719 1 83.75 104 ASN A N 1
ATOM 820 C CA . ASN A 1 104 ? 1.99 4.688 13.648 1 83.75 104 ASN A CA 1
ATOM 821 C C . ASN A 1 104 ? 0.94 5.656 13.109 1 83.75 104 ASN A C 1
ATOM 823 O O . ASN A 1 104 ? 0.969 6.848 13.43 1 83.75 104 ASN A O 1
ATOM 827 N N . ASN A 1 105 ? 0.118 5.117 12.289 1 77.94 105 ASN A N 1
ATOM 828 C CA . ASN A 1 105 ? -1.034 5.93 11.914 1 77.94 105 ASN A CA 1
ATOM 829 C C . ASN A 1 105 ? -2.197 5.738 12.883 1 77.94 105 ASN A C 1
ATOM 831 O O . ASN A 1 105 ? -2.037 5.117 13.938 1 77.94 105 ASN A O 1
ATOM 835 N N . ARG A 1 106 ? -3.312 6.48 12.586 1 66.81 106 ARG A N 1
ATOM 836 C CA . ARG A 1 106 ? -4.48 6.453 13.461 1 66.81 106 ARG A CA 1
ATOM 837 C C . ARG A 1 106 ? -4.957 5.02 13.688 1 66.81 106 ARG A C 1
ATOM 839 O O . ARG A 1 106 ? -5.543 4.719 14.734 1 66.81 106 ARG A O 1
ATOM 846 N N . LYS A 1 107 ? -4.68 4.082 12.773 1 66 107 LYS A N 1
ATOM 847 C CA . LYS A 1 107 ? -5.109 2.689 12.844 1 66 107 LYS A CA 1
ATOM 848 C C . LYS A 1 107 ? -4.02 1.808 13.445 1 66 107 LYS A C 1
ATOM 850 O O . LYS A 1 107 ? -4.051 0.584 13.297 1 66 107 LYS A O 1
ATOM 855 N N . LYS A 1 108 ? -2.938 2.398 13.906 1 72.19 108 LYS A N 1
ATOM 856 C CA . LYS A 1 108 ? -1.818 1.749 14.586 1 72.19 108 LYS A CA 1
ATOM 857 C C . LYS A 1 108 ? -0.983 0.929 13.602 1 72.19 108 LYS A C 1
ATOM 859 O O . LYS A 1 108 ? -0.357 -0.06 13.992 1 72.19 108 LYS A O 1
ATOM 864 N N . GLN A 1 109 ? -1.071 1.239 12.383 1 76.75 109 GLN A N 1
ATOM 865 C CA . GLN A 1 109 ? -0.196 0.63 11.391 1 76.75 109 GLN A CA 1
ATOM 866 C C . GLN A 1 109 ? 1.108 1.41 11.25 1 76.75 109 GLN A C 1
ATOM 868 O O . GLN A 1 109 ? 1.11 2.641 11.312 1 76.75 109 GLN A O 1
ATOM 873 N N . ARG A 1 110 ? 2.117 0.693 11.133 1 85.19 110 ARG A N 1
ATOM 874 C CA . ARG A 1 110 ? 3.42 1.32 10.93 1 85.19 110 ARG A CA 1
ATOM 875 C C . ARG A 1 110 ? 3.531 1.916 9.531 1 85.19 110 ARG A C 1
ATOM 877 O O . ARG A 1 110 ? 3.406 1.201 8.539 1 85.19 110 ARG A O 1
ATOM 884 N N . VAL A 1 111 ? 3.693 3.25 9.492 1 89.75 111 VAL A N 1
ATOM 885 C CA . VAL A 1 111 ? 3.762 3.941 8.211 1 89.75 111 VAL A CA 1
ATOM 886 C C . VAL A 1 111 ? 4.953 4.895 8.195 1 89.75 111 VAL A C 1
ATOM 888 O O . VAL A 1 111 ? 5.402 5.352 9.25 1 89.75 111 VAL A O 1
ATOM 891 N N . ILE A 1 112 ? 5.477 5.203 7.023 1 93.69 112 ILE A N 1
ATOM 892 C CA . ILE A 1 112 ? 6.578 6.148 6.871 1 93.69 112 ILE A CA 1
ATOM 893 C C . ILE A 1 112 ? 6.031 7.574 6.824 1 93.69 112 ILE A C 1
ATOM 895 O O . ILE A 1 112 ? 4.992 7.824 6.211 1 93.69 112 ILE A O 1
ATOM 899 N N . LYS A 1 113 ? 6.648 8.492 7.527 1 95.62 113 LYS A N 1
ATOM 900 C CA . LYS A 1 113 ? 6.254 9.891 7.586 1 95.62 113 LYS A CA 1
ATOM 901 C C . LYS A 1 113 ? 7.453 10.812 7.367 1 95.62 113 LYS A C 1
ATOM 903 O O . LYS A 1 113 ? 8.586 10.438 7.672 1 95.62 113 LYS A O 1
ATOM 908 N N . ALA A 1 114 ? 7.152 11.992 6.789 1 96.19 114 ALA A N 1
ATOM 909 C CA . ALA A 1 114 ? 8.195 13.008 6.703 1 96.19 114 ALA A CA 1
ATOM 910 C C . ALA A 1 114 ? 8.555 13.539 8.086 1 96.19 114 ALA A C 1
ATOM 912 O O . ALA A 1 114 ? 7.672 13.766 8.922 1 96.19 114 ALA A O 1
ATOM 913 N N . GLY A 1 115 ? 9.812 13.719 8.312 1 93.12 115 GLY A N 1
ATOM 914 C CA . GLY A 1 115 ? 10.266 14.234 9.594 1 93.12 115 GLY A CA 1
ATOM 915 C C . GLY A 1 115 ? 10.086 15.727 9.734 1 93.12 115 GLY A C 1
ATOM 916 O O . GLY A 1 115 ? 9.938 16.234 10.852 1 93.12 115 GLY A O 1
ATOM 917 N N . GLU A 1 116 ? 10.164 16.422 8.609 1 91.5 116 GLU A N 1
ATOM 918 C CA . GLU A 1 116 ? 10.102 17.891 8.602 1 91.5 116 GLU A CA 1
ATOM 919 C C . GLU A 1 116 ? 9.492 18.406 7.305 1 91.5 116 GLU A C 1
ATOM 921 O O . GLU A 1 116 ? 9.273 17.641 6.363 1 91.5 116 GLU A O 1
ATOM 926 N N . ARG A 1 117 ? 9.133 19.641 7.363 1 94.12 117 ARG A N 1
ATOM 927 C CA . ARG A 1 117 ? 8.766 20.344 6.137 1 94.12 117 ARG A CA 1
ATOM 928 C C . ARG A 1 117 ? 9.961 20.453 5.195 1 94.12 117 ARG A C 1
ATOM 930 O O . ARG A 1 117 ? 11.094 20.125 5.574 1 94.12 117 ARG A O 1
ATOM 937 N N . LEU A 1 118 ? 9.672 20.781 3.973 1 95.81 118 LEU A N 1
ATOM 938 C CA . LEU A 1 118 ? 10.75 21 3.012 1 95.81 118 LEU A CA 1
ATOM 939 C C . LEU A 1 118 ? 10.859 22.469 2.633 1 95.81 118 LEU A C 1
ATOM 941 O O . LEU A 1 118 ? 10.016 22.984 1.897 1 95.81 118 LEU A O 1
ATOM 945 N N . VAL A 1 119 ? 11.852 23.094 3.1 1 93.94 119 VAL A N 1
ATOM 946 C CA . VAL A 1 119 ? 12.07 24.5 2.781 1 93.94 119 VAL A CA 1
ATOM 947 C C . VAL A 1 119 ? 12.555 24.641 1.34 1 93.94 119 VAL A C 1
ATOM 949 O O . VAL A 1 119 ? 13.461 23.922 0.913 1 93.94 119 VAL A O 1
ATOM 952 N N . LEU A 1 120 ? 12 25.531 0.597 1 94.56 120 LEU A N 1
ATOM 953 C CA . LEU A 1 120 ? 12.297 25.641 -0.828 1 94.56 120 LEU A CA 1
ATOM 954 C C . LEU A 1 120 ? 13.109 26.891 -1.127 1 94.56 120 LEU A C 1
ATOM 956 O O . LEU A 1 120 ? 14.172 26.812 -1.75 1 94.56 120 LEU A O 1
ATOM 960 N N . SER A 1 121 ? 12.609 28.062 -0.724 1 93.12 121 SER A N 1
ATOM 961 C CA . SER A 1 121 ? 13.281 29.328 -1.008 1 93.12 121 SER A CA 1
ATOM 962 C C . SER A 1 121 ? 12.867 30.406 -0.013 1 93.12 121 SER A C 1
ATOM 964 O O . SER A 1 121 ? 11.734 30.406 0.469 1 93.12 121 SER A O 1
ATOM 966 N N . MET A 1 122 ? 13.742 31.328 0.181 1 91.94 122 MET A N 1
ATOM 967 C CA . MET A 1 122 ? 13.453 32.469 1.051 1 91.94 122 MET A CA 1
ATOM 968 C C . MET A 1 122 ? 12.438 33.406 0.406 1 91.94 122 MET A C 1
ATOM 970 O O . MET A 1 122 ? 12.414 33.562 -0.816 1 91.94 122 MET A O 1
ATOM 974 N N . ILE A 1 123 ? 11.641 33.906 1.237 1 94.31 123 ILE A N 1
ATOM 975 C CA . ILE A 1 123 ? 10.758 35 0.821 1 94.31 123 ILE A CA 1
ATOM 976 C C . ILE A 1 123 ? 11.453 36.344 1.043 1 94.31 123 ILE A C 1
ATOM 978 O O . ILE A 1 123 ? 11.82 36.688 2.172 1 94.31 123 ILE A O 1
ATOM 982 N N . PRO A 1 124 ? 11.602 37.094 -0.02 1 92.62 124 PRO A N 1
ATOM 983 C CA . PRO A 1 124 ? 12.336 38.344 0.158 1 92.62 124 PRO A CA 1
ATOM 984 C C . PRO A 1 124 ? 11.547 39.406 0.946 1 92.62 124 PRO A C 1
ATOM 986 O O . PRO A 1 124 ? 10.328 39.5 0.787 1 92.62 124 PRO A O 1
ATOM 989 N N . ASN A 1 125 ? 12.266 40.125 1.787 1 91.38 125 ASN A N 1
ATOM 990 C CA . ASN A 1 125 ? 11.648 41.219 2.533 1 91.38 125 ASN A CA 1
ATOM 991 C C . ASN A 1 125 ? 12.18 42.562 2.086 1 91.38 125 ASN A C 1
ATOM 993 O O . ASN A 1 125 ? 11.789 43.594 2.633 1 91.38 125 ASN A O 1
ATOM 997 N N . ASN A 1 126 ? 13.078 42.562 1.092 1 92.88 126 ASN A N 1
ATOM 998 C CA . ASN A 1 126 ? 13.766 43.781 0.727 1 92.88 126 ASN A CA 1
ATOM 999 C C . ASN A 1 126 ? 13.594 44.094 -0.756 1 92.88 126 ASN A C 1
ATOM 1001 O O . ASN A 1 126 ? 14.25 45 -1.281 1 92.88 126 ASN A O 1
ATOM 1005 N N . ARG A 1 127 ? 12.828 43.312 -1.401 1 94.12 127 ARG A N 1
ATOM 1006 C CA . ARG A 1 127 ? 12.57 43.562 -2.816 1 94.12 127 ARG A CA 1
ATOM 1007 C C . ARG A 1 127 ? 11.172 43.094 -3.209 1 94.12 127 ARG A C 1
ATOM 1009 O O . ARG A 1 127 ? 10.516 42.406 -2.445 1 94.12 127 ARG A O 1
ATOM 1016 N N . LYS A 1 128 ? 10.805 43.438 -4.41 1 95.31 128 LYS A N 1
ATOM 1017 C CA . LYS A 1 128 ? 9.492 43.062 -4.922 1 95.31 128 LYS A CA 1
ATOM 1018 C C . LYS A 1 128 ? 9.398 41.562 -5.172 1 95.31 128 LYS A C 1
ATOM 1020 O O . LYS A 1 128 ? 10.375 40.938 -5.594 1 95.31 128 LYS A O 1
ATOM 1025 N N . ILE A 1 129 ? 8.258 41.094 -4.898 1 95.88 129 ILE A N 1
ATOM 1026 C CA . ILE A 1 129 ? 7.957 39.719 -5.176 1 95.88 129 ILE A CA 1
ATOM 1027 C C . ILE A 1 129 ? 6.789 39.625 -6.152 1 95.88 129 ILE A C 1
ATOM 1029 O O . ILE A 1 129 ? 5.746 40.219 -5.941 1 95.88 129 ILE A O 1
ATOM 1033 N N . PRO A 1 130 ? 6.941 38.844 -7.223 1 96.31 130 PRO A N 1
ATOM 1034 C CA . PRO A 1 130 ? 5.859 38.781 -8.211 1 96.31 130 PRO A CA 1
ATOM 1035 C C . PRO A 1 130 ? 4.648 38 -7.691 1 96.31 130 PRO A C 1
ATOM 1037 O O . PRO A 1 130 ? 4.805 37 -6.977 1 96.31 130 PRO A O 1
ATOM 1040 N N . LEU A 1 131 ? 3.488 38.438 -8.141 1 96.5 131 LEU A N 1
ATOM 1041 C CA . LEU A 1 131 ? 2.246 37.781 -7.734 1 96.5 131 LEU A CA 1
ATOM 1042 C C . LEU A 1 131 ? 2.078 36.438 -8.438 1 96.5 131 LEU A C 1
ATOM 1044 O O . LEU A 1 131 ? 1.499 35.5 -7.879 1 96.5 131 LEU A O 1
ATOM 1048 N N . GLU A 1 132 ? 2.645 36.344 -9.609 1 96 132 GLU A N 1
ATOM 1049 C CA . GLU A 1 132 ? 2.506 35.125 -10.398 1 96 132 GLU A CA 1
ATOM 1050 C C . GLU A 1 132 ? 3.586 34.125 -10.039 1 96 132 GLU A C 1
ATOM 1052 O O . GLU A 1 132 ? 4.746 34.469 -9.828 1 96 132 GLU A O 1
ATOM 1057 N N . TYR A 1 133 ? 3.176 32.875 -9.953 1 96 133 TYR A N 1
ATOM 1058 C CA . TYR A 1 133 ? 4.094 31.781 -9.672 1 96 133 TYR A CA 1
ATOM 1059 C C . TYR A 1 133 ? 5.105 31.609 -10.797 1 96 133 TYR A C 1
ATOM 1061 O O . TYR A 1 133 ? 6.297 31.391 -10.539 1 96 133 TYR A O 1
ATOM 1069 N N . GLU A 1 134 ? 4.555 31.75 -12.078 1 94.88 134 GLU A N 1
ATOM 1070 C CA . GLU A 1 134 ? 5.418 31.594 -13.242 1 94.88 134 GLU A CA 1
ATOM 1071 C C . GLU A 1 134 ? 6.48 32.688 -13.289 1 94.88 134 GLU A C 1
ATOM 1073 O O . GLU A 1 134 ? 6.16 33.875 -13.18 1 94.88 134 GLU A O 1
ATOM 1078 N N . GLY A 1 135 ? 7.684 32.25 -13.398 1 92.5 135 GLY A N 1
ATOM 1079 C CA . GLY A 1 135 ? 8.773 33.219 -13.461 1 92.5 135 GLY A CA 1
ATOM 1080 C C . GLY A 1 135 ? 9.328 33.594 -12.102 1 92.5 135 GLY A C 1
ATOM 1081 O O . GLY A 1 135 ? 10.328 34.312 -12 1 92.5 135 GLY A O 1
ATOM 1082 N N . SER A 1 136 ? 8.742 33.156 -11.062 1 94.56 136 SER A N 1
ATOM 1083 C CA . SER A 1 136 ? 9.188 33.469 -9.711 1 94.56 136 SER A CA 1
ATOM 1084 C C . SER A 1 136 ? 10.422 32.656 -9.328 1 94.56 136 SER A C 1
ATOM 1086 O O . SER A 1 136 ? 10.773 31.688 -10.008 1 94.56 136 SER A O 1
ATOM 1088 N N . THR A 1 137 ? 11.078 33.094 -8.273 1 92 137 THR A N 1
ATOM 1089 C CA . THR A 1 137 ? 12.211 32.375 -7.727 1 92 137 THR A CA 1
ATOM 1090 C C . THR A 1 137 ? 11.781 31 -7.227 1 92 137 THR A C 1
ATOM 1092 O O . THR A 1 137 ? 12.531 30.031 -7.336 1 92 137 THR A O 1
ATOM 1095 N N . LEU A 1 138 ? 10.594 30.938 -6.672 1 95.38 138 LEU A N 1
ATOM 1096 C CA . LEU A 1 138 ? 10.094 29.672 -6.16 1 95.38 138 LEU A CA 1
ATOM 1097 C C . LEU A 1 138 ? 9.953 28.656 -7.289 1 95.38 138 LEU A C 1
ATOM 1099 O O . LEU A 1 138 ? 10.336 27.484 -7.129 1 95.38 138 LEU A O 1
ATOM 1103 N N . GLU A 1 139 ? 9.383 29.062 -8.406 1 95.12 139 GLU A N 1
ATOM 1104 C CA . GLU A 1 139 ? 9.234 28.156 -9.531 1 95.12 139 GLU A CA 1
ATOM 1105 C C . GLU A 1 139 ? 10.586 27.578 -9.953 1 95.12 139 GLU A C 1
ATOM 1107 O O . GLU A 1 139 ? 10.703 26.359 -10.18 1 95.12 139 GLU A O 1
ATOM 1112 N N . LYS A 1 140 ? 11.609 28.391 -10.047 1 91.25 140 LYS A N 1
ATOM 1113 C CA . LYS A 1 140 ? 12.938 27.969 -10.492 1 91.25 140 LYS A CA 1
ATOM 1114 C C . LYS A 1 140 ? 13.531 26.922 -9.547 1 91.25 140 LYS A C 1
ATOM 1116 O O . LYS A 1 140 ? 14.18 25.984 -9.992 1 91.25 140 LYS A O 1
ATOM 1121 N N . LYS A 1 141 ? 13.227 27.078 -8.312 1 92.12 141 LYS A N 1
ATOM 1122 C CA . LYS A 1 141 ? 13.852 26.219 -7.316 1 92.12 141 LYS A CA 1
ATOM 1123 C C . LYS A 1 141 ? 13 24.984 -7.035 1 92.12 141 LYS A C 1
ATOM 1125 O O . LYS A 1 141 ? 13.508 23.969 -6.543 1 92.12 141 LYS A O 1
ATOM 1130 N N . ALA A 1 142 ? 11.734 25.062 -7.371 1 93.94 142 ALA A N 1
ATOM 1131 C CA . ALA A 1 142 ? 10.836 24 -6.941 1 93.94 142 ALA A CA 1
ATOM 1132 C C . ALA A 1 142 ? 10.359 23.172 -8.133 1 93.94 142 ALA A C 1
ATOM 1134 O O . ALA A 1 142 ? 9.766 22.109 -7.957 1 93.94 142 ALA A O 1
ATOM 1135 N N . SER A 1 143 ? 10.648 23.531 -9.312 1 91.81 143 SER A N 1
ATOM 1136 C CA . SER A 1 143 ? 10.062 22.906 -10.5 1 91.81 143 SER A CA 1
ATOM 1137 C C . SER A 1 143 ? 10.617 21.5 -10.711 1 91.81 143 SER A C 1
ATOM 1139 O O . SER A 1 143 ? 9.914 20.609 -11.203 1 91.81 143 SER A O 1
ATOM 1141 N N . ASP A 1 144 ? 11.898 21.281 -10.422 1 94.69 144 ASP A N 1
ATOM 1142 C CA . ASP A 1 144 ? 12.555 19.984 -10.562 1 94.69 144 ASP A CA 1
ATOM 1143 C C . ASP A 1 144 ? 13.508 19.734 -9.406 1 94.69 144 ASP A C 1
ATOM 1145 O O . ASP A 1 144 ? 14.547 20.391 -9.289 1 94.69 144 ASP A O 1
ATOM 1149 N N . ILE A 1 145 ? 13.164 18.734 -8.57 1 96.62 145 ILE A N 1
ATOM 1150 C CA . ILE A 1 145 ? 13.891 18.516 -7.332 1 96.62 145 ILE A CA 1
ATOM 1151 C C . ILE A 1 145 ? 14.461 17.109 -7.301 1 96.62 145 ILE A C 1
ATOM 1153 O O . ILE A 1 145 ? 13.734 16.141 -7.539 1 96.62 145 ILE A O 1
ATOM 1157 N N . LEU A 1 146 ? 15.789 16.953 -7.129 1 96.88 146 LEU A N 1
ATOM 1158 C CA . LEU A 1 146 ? 16.359 15.695 -6.676 1 96.88 146 LEU A CA 1
ATOM 1159 C C . LEU A 1 146 ? 16.188 15.531 -5.172 1 96.88 146 LEU A C 1
ATOM 1161 O O . LEU A 1 146 ? 16.922 16.141 -4.391 1 96.88 146 LEU A O 1
ATOM 1165 N N . LEU A 1 147 ? 15.227 14.758 -4.773 1 97.38 147 LEU A N 1
ATOM 1166 C CA . LEU A 1 147 ? 14.867 14.617 -3.367 1 97.38 147 LEU A CA 1
ATOM 1167 C C . LEU A 1 147 ? 15.461 13.344 -2.779 1 97.38 147 LEU A C 1
ATOM 1169 O O . LEU A 1 147 ? 15.094 12.234 -3.18 1 97.38 147 LEU A O 1
ATOM 1173 N N . ILE A 1 148 ? 16.391 13.516 -1.865 1 97.19 148 ILE A N 1
ATOM 1174 C CA . ILE A 1 148 ? 17.031 12.406 -1.156 1 97.19 148 ILE A CA 1
ATOM 1175 C C . ILE A 1 148 ? 16.516 12.359 0.282 1 97.19 148 ILE A C 1
ATOM 1177 O O . ILE A 1 148 ? 16.531 13.367 0.99 1 97.19 148 ILE A O 1
ATOM 1181 N N . ASN A 1 149 ? 15.953 11.227 0.676 1 97.44 149 ASN A N 1
ATOM 1182 C CA . ASN A 1 149 ? 15.461 11.047 2.035 1 97.44 149 ASN A CA 1
ATOM 1183 C C . ASN A 1 149 ? 16.312 10.039 2.811 1 97.44 149 ASN A C 1
ATOM 1185 O O . ASN A 1 149 ? 16.719 9.016 2.266 1 97.44 149 ASN A O 1
ATOM 1189 N N . TYR A 1 150 ? 16.594 10.383 4.047 1 96.38 150 TYR A N 1
ATOM 1190 C CA . TYR A 1 150 ? 17.281 9.43 4.91 1 96.38 150 TYR A CA 1
ATOM 1191 C C . TYR A 1 150 ? 16.406 9.039 6.094 1 96.38 150 TYR A C 1
ATOM 1193 O O . TYR A 1 150 ? 15.547 9.812 6.527 1 96.38 150 TYR A O 1
ATOM 1201 N N . LEU A 1 151 ? 16.562 7.859 6.578 1 95.44 151 LEU A N 1
ATOM 1202 C CA . LEU A 1 151 ? 15.828 7.363 7.734 1 95.44 151 LEU A CA 1
ATOM 1203 C C . LEU A 1 151 ? 16.406 7.914 9.031 1 95.44 151 LEU A C 1
ATOM 1205 O O . LEU A 1 151 ? 17.5 7.496 9.453 1 95.44 151 LEU A O 1
ATOM 1209 N N . ARG A 1 152 ? 15.664 8.711 9.617 1 93.38 152 ARG A N 1
ATOM 1210 C CA . ARG A 1 152 ? 16.156 9.391 10.812 1 93.38 152 ARG A CA 1
ATOM 1211 C C . ARG A 1 152 ? 16.141 8.453 12.016 1 93.38 152 ARG A C 1
ATOM 1213 O O . ARG A 1 152 ? 15.086 7.895 12.367 1 93.38 152 ARG A O 1
ATOM 1220 N N . ASP A 1 153 ? 17.266 8.266 12.555 1 89.31 153 ASP A N 1
ATOM 1221 C CA . ASP A 1 153 ? 17.469 7.59 13.836 1 89.31 153 ASP A CA 1
ATOM 1222 C C . ASP A 1 153 ? 18.141 8.516 14.844 1 89.31 153 ASP A C 1
ATOM 1224 O O . ASP A 1 153 ? 19.344 8.781 14.742 1 89.31 153 ASP A O 1
ATOM 1228 N N . ARG A 1 154 ? 17.391 8.977 15.75 1 84 154 ARG A N 1
ATOM 1229 C CA . ARG A 1 154 ? 17.859 9.992 16.688 1 84 154 ARG A CA 1
ATOM 1230 C C . ARG A 1 154 ? 18.891 9.414 17.641 1 84 154 ARG A C 1
ATOM 1232 O O . ARG A 1 154 ? 19.578 10.156 18.344 1 84 154 ARG A O 1
ATOM 1239 N N . SER A 1 155 ? 19.062 8.102 17.609 1 87 155 SER A N 1
ATOM 1240 C CA . SER A 1 155 ? 19.984 7.438 18.516 1 87 155 SER A CA 1
ATOM 1241 C C . SER A 1 155 ? 21.391 7.359 17.922 1 87 155 SER A C 1
ATOM 1243 O O . SER A 1 155 ? 22.344 6.992 18.609 1 87 155 SER A O 1
ATOM 1245 N N . VAL A 1 156 ? 21.547 7.703 16.672 1 89.31 156 VAL A N 1
ATOM 1246 C CA . VAL A 1 156 ? 22.844 7.57 16.031 1 89.31 156 VAL A CA 1
ATOM 1247 C C . VAL A 1 156 ? 23.328 8.938 15.555 1 89.31 156 VAL A C 1
ATOM 1249 O O . VAL A 1 156 ? 22.547 9.891 15.5 1 89.31 156 VAL A O 1
ATOM 1252 N N . LYS A 1 157 ? 24.641 9.016 15.258 1 87.25 157 LYS A N 1
ATOM 1253 C CA . LYS A 1 157 ? 25.219 10.25 14.75 1 87.25 157 LYS A CA 1
ATOM 1254 C C . LYS A 1 157 ? 24.703 10.57 13.352 1 87.25 157 LYS A C 1
ATOM 1256 O O . LYS A 1 157 ? 24.25 9.672 12.633 1 87.25 157 LYS A O 1
ATOM 1261 N N . ASN A 1 158 ? 24.797 11.797 13 1 87.88 158 ASN A N 1
ATOM 1262 C CA . ASN A 1 158 ? 24.281 12.266 11.711 1 87.88 158 ASN A CA 1
ATOM 1263 C C . ASN A 1 158 ? 24.875 11.477 10.555 1 87.88 158 ASN A C 1
ATOM 1265 O O . ASN A 1 158 ? 24.156 11.055 9.641 1 87.88 158 ASN A O 1
ATOM 1269 N N . THR A 1 159 ? 26.141 11.227 10.625 1 90.12 159 THR A N 1
ATOM 1270 C CA . THR A 1 159 ? 26.828 10.602 9.5 1 90.12 159 THR A CA 1
ATOM 1271 C C . THR A 1 159 ? 26.5 9.117 9.414 1 90.12 159 THR A C 1
ATOM 1273 O O . THR A 1 159 ? 26.781 8.469 8.398 1 90.12 159 THR A O 1
ATOM 1276 N N . GLU A 1 160 ? 25.859 8.617 10.43 1 92.38 160 GLU A N 1
ATOM 1277 C CA . GLU A 1 160 ? 25.516 7.199 10.453 1 92.38 160 GLU A CA 1
ATOM 1278 C C . GLU A 1 160 ? 24.109 6.961 9.883 1 92.38 160 GLU A C 1
ATOM 1280 O O . GLU A 1 160 ? 23.703 5.816 9.688 1 92.38 160 GLU A O 1
ATOM 1285 N N . GLN A 1 161 ? 23.453 8.062 9.617 1 94.56 161 GLN A N 1
ATOM 1286 C CA . GLN A 1 161 ? 22.109 7.926 9.039 1 94.56 161 GLN A CA 1
ATOM 1287 C C . GLN A 1 161 ? 22.172 7.266 7.664 1 94.56 161 GLN A C 1
ATOM 1289 O O . GLN A 1 161 ? 23.141 7.453 6.922 1 94.56 161 GLN A O 1
ATOM 1294 N N . VAL A 1 162 ? 21.141 6.516 7.285 1 95.44 162 VAL A N 1
ATOM 1295 C CA . VAL A 1 162 ? 21.141 5.75 6.043 1 95.44 162 VAL A CA 1
ATOM 1296 C C . VAL A 1 162 ? 20.141 6.359 5.062 1 95.44 162 VAL A C 1
ATOM 1298 O O . VAL A 1 162 ? 19 6.66 5.43 1 95.44 162 VAL A O 1
ATOM 1301 N N . ILE A 1 163 ? 20.578 6.523 3.885 1 95.94 163 ILE A N 1
ATOM 1302 C CA . ILE A 1 163 ? 19.719 7.066 2.83 1 95.94 163 ILE A CA 1
ATOM 1303 C C . ILE A 1 163 ? 18.719 6.004 2.379 1 95.94 163 ILE A C 1
ATOM 1305 O O . ILE A 1 163 ? 19.094 4.859 2.109 1 95.94 163 ILE A O 1
ATOM 1309 N N . LYS A 1 164 ? 17.422 6.441 2.27 1 95.19 164 LYS A N 1
ATOM 1310 C CA . LYS A 1 164 ? 16.359 5.488 1.976 1 95.19 164 LYS A CA 1
ATOM 1311 C C . LYS A 1 164 ? 15.812 5.691 0.565 1 95.19 164 LYS A C 1
ATOM 1313 O O . LYS A 1 164 ? 15.734 4.746 -0.219 1 95.19 164 LYS A O 1
ATOM 1318 N N . PHE A 1 165 ? 15.391 6.898 0.265 1 94.69 165 PHE A N 1
ATOM 1319 C CA . PHE A 1 165 ? 14.773 7.195 -1.023 1 94.69 165 PHE A CA 1
ATOM 1320 C C . PHE A 1 165 ? 15.633 8.156 -1.828 1 94.69 165 PHE A C 1
ATOM 1322 O O . PHE A 1 165 ? 16.266 9.055 -1.263 1 94.69 165 PHE A O 1
ATOM 1329 N N . VAL A 1 166 ? 15.727 7.98 -3.109 1 95.56 166 VAL A N 1
ATOM 1330 C CA . VAL A 1 166 ? 16.297 8.898 -4.086 1 95.56 166 VAL A CA 1
ATOM 1331 C C . VAL A 1 166 ? 15.359 9.047 -5.277 1 95.56 166 VAL A C 1
ATOM 1333 O O . VAL A 1 166 ? 15.219 8.117 -6.082 1 95.56 166 VAL A O 1
ATOM 1336 N N . ASN A 1 167 ? 14.68 10.18 -5.348 1 95.12 167 ASN A N 1
ATOM 1337 C CA . ASN A 1 167 ? 13.664 10.375 -6.379 1 95.12 167 ASN A CA 1
ATOM 1338 C C . ASN A 1 167 ? 13.773 11.75 -7.02 1 95.12 167 ASN A C 1
ATOM 1340 O O . ASN A 1 167 ? 14.328 12.68 -6.422 1 95.12 167 ASN A O 1
ATOM 1344 N N . ARG A 1 168 ? 13.398 11.789 -8.25 1 94.75 168 ARG A N 1
ATOM 1345 C CA . ARG A 1 168 ? 13.156 13.07 -8.914 1 94.75 168 ARG A CA 1
ATOM 1346 C C . ARG A 1 168 ? 11.703 13.492 -8.766 1 94.75 168 ARG A C 1
ATOM 1348 O O . ARG A 1 168 ? 10.789 12.742 -9.117 1 94.75 168 ARG A O 1
ATOM 1355 N N . TYR A 1 169 ? 11.508 14.617 -8.227 1 95.75 169 TYR A N 1
ATOM 1356 C CA . TYR A 1 169 ? 10.148 15.094 -8.008 1 95.75 169 TYR A CA 1
ATOM 1357 C C . TYR A 1 169 ? 9.891 16.375 -8.789 1 95.75 169 TYR A C 1
ATOM 1359 O O . TYR A 1 169 ? 10.547 17.391 -8.57 1 95.75 169 TYR A O 1
ATOM 1367 N N . GLN A 1 170 ? 9 16.234 -9.656 1 91.62 170 GLN A N 1
ATOM 1368 C CA . GLN A 1 170 ? 8.5 17.375 -10.414 1 91.62 170 GLN A CA 1
ATOM 1369 C C . GLN A 1 170 ? 7.043 17.672 -10.055 1 91.62 170 GLN A C 1
ATOM 1371 O O . GLN A 1 170 ? 6.16 16.844 -10.266 1 91.62 170 GLN A O 1
ATOM 1376 N N . ILE A 1 171 ? 6.797 18.875 -9.508 1 91.81 171 ILE A N 1
ATOM 1377 C CA . ILE A 1 171 ? 5.445 19.266 -9.133 1 91.81 171 ILE A CA 1
ATOM 1378 C C . ILE A 1 171 ? 4.605 19.484 -10.391 1 91.81 171 ILE A C 1
ATOM 1380 O O . ILE A 1 171 ? 4.996 20.25 -11.281 1 91.81 171 ILE A O 1
ATOM 1384 N N . SER A 1 172 ? 3.506 18.797 -10.5 1 89.44 172 SER A N 1
ATOM 1385 C CA . SER A 1 172 ? 2.672 18.906 -11.695 1 89.44 172 SER A CA 1
ATOM 1386 C C . SER A 1 172 ? 1.213 18.594 -11.383 1 89.44 172 SER A C 1
ATOM 1388 O O . SER A 1 172 ? 0.867 18.312 -10.227 1 89.44 172 SER A O 1
ATOM 1390 N N . GLY A 1 173 ? 0.391 18.844 -12.32 1 88.94 173 GLY A N 1
ATOM 1391 C CA . GLY A 1 173 ? -1.005 18.453 -12.219 1 88.94 173 GLY A CA 1
ATOM 1392 C C . GLY A 1 173 ? -1.766 19.219 -11.164 1 88.94 173 GLY A C 1
ATOM 1393 O O . GLY A 1 173 ? -1.594 20.438 -11.031 1 88.94 173 GLY A O 1
ATOM 1394 N N . GLU A 1 174 ? -2.627 18.531 -10.469 1 90.94 174 GLU A N 1
ATOM 1395 C CA . GLU A 1 174 ? -3.508 19.141 -9.477 1 90.94 174 GLU A CA 1
ATOM 1396 C C . GLU A 1 174 ? -2.707 19.734 -8.328 1 90.94 174 GLU A C 1
ATOM 1398 O O . GLU A 1 174 ? -3.043 20.812 -7.82 1 90.94 174 GLU A O 1
ATOM 1403 N N . ASP A 1 175 ? -1.612 19.078 -7.953 1 93.75 175 ASP A N 1
ATOM 1404 C CA . ASP A 1 175 ? -0.768 19.578 -6.871 1 93.75 175 ASP A CA 1
ATOM 1405 C C . ASP A 1 175 ? -0.188 20.938 -7.215 1 93.75 175 ASP A C 1
ATOM 1407 O O . ASP A 1 175 ? -0.154 21.844 -6.367 1 93.75 175 ASP A O 1
ATOM 1411 N N . LEU A 1 176 ? 0.223 21.078 -8.484 1 94.75 176 LEU A N 1
ATOM 1412 C CA . LEU A 1 176 ? 0.808 22.344 -8.898 1 94.75 176 LEU A CA 1
ATOM 1413 C C . LEU A 1 176 ? -0.225 23.469 -8.844 1 94.75 176 LEU A C 1
ATOM 1415 O O . LEU A 1 176 ? 0.08 24.578 -8.398 1 94.75 176 LEU A O 1
ATOM 1419 N N . GLU A 1 177 ? -1.391 23.156 -9.289 1 95 177 GLU A N 1
ATOM 1420 C CA . GLU A 1 177 ? -2.432 24.172 -9.273 1 95 177 GLU A CA 1
ATOM 1421 C C . GLU A 1 177 ? -2.732 24.641 -7.855 1 95 177 GLU A C 1
ATOM 1423 O O . GLU A 1 177 ? -2.93 25.828 -7.613 1 95 177 GLU A O 1
ATOM 1428 N N . ILE A 1 178 ? -2.787 23.734 -6.938 1 96.69 178 ILE A N 1
ATOM 1429 C CA . ILE A 1 178 ? -3.051 24.062 -5.543 1 96.69 178 ILE A CA 1
ATOM 1430 C C . ILE A 1 178 ? -1.872 24.859 -4.973 1 96.69 178 ILE A C 1
ATOM 1432 O O . ILE A 1 178 ? -2.062 25.828 -4.234 1 96.69 178 ILE A O 1
ATOM 1436 N N . ILE A 1 179 ? -0.68 24.484 -5.344 1 97.31 179 ILE A N 1
ATOM 1437 C CA . ILE A 1 179 ? 0.52 25.172 -4.883 1 97.31 179 ILE A CA 1
ATOM 1438 C C . ILE A 1 179 ? 0.551 26.594 -5.449 1 97.31 179 ILE A C 1
ATOM 1440 O O . ILE A 1 179 ? 0.917 27.547 -4.75 1 97.31 179 ILE A O 1
ATOM 1444 N N . LYS A 1 180 ? 0.145 26.75 -6.703 1 96.69 180 LYS A N 1
ATOM 1445 C CA . LYS A 1 180 ? 0.069 28.078 -7.309 1 96.69 180 LYS A CA 1
ATOM 1446 C C . LYS A 1 180 ? -0.908 28.984 -6.551 1 96.69 180 LYS A C 1
ATOM 1448 O O . LYS A 1 180 ? -0.622 30.156 -6.309 1 96.69 180 LYS A O 1
ATOM 1453 N N . ALA A 1 181 ? -2.006 28.406 -6.195 1 96.62 181 ALA A N 1
ATOM 1454 C CA . ALA A 1 181 ? -2.998 29.172 -5.434 1 96.62 181 ALA A CA 1
ATOM 1455 C C . ALA A 1 181 ? -2.457 29.547 -4.059 1 96.62 181 ALA A C 1
ATOM 1457 O O . ALA A 1 181 ? -2.691 30.656 -3.576 1 96.62 181 ALA A O 1
ATOM 1458 N N . ASP A 1 182 ? -1.793 28.625 -3.367 1 98 182 ASP A N 1
ATOM 1459 C CA . ASP A 1 182 ? -1.15 28.922 -2.09 1 98 182 ASP A CA 1
ATOM 1460 C C . ASP A 1 182 ? -0.137 30.062 -2.229 1 98 182 ASP A C 1
ATOM 1462 O O . ASP A 1 182 ? -0.095 30.969 -1.396 1 98 182 ASP A O 1
ATOM 1466 N N . TYR A 1 183 ? 0.661 29.969 -3.279 1 97.81 183 TYR A N 1
ATOM 1467 C CA . TYR A 1 183 ? 1.66 31 -3.557 1 97.81 183 TYR A CA 1
ATOM 1468 C C . TYR A 1 183 ? 1.011 32.375 -3.686 1 97.81 183 TYR A C 1
ATOM 1470 O O . TYR A 1 183 ? 1.452 33.344 -3.055 1 97.81 183 TYR A O 1
ATOM 1478 N N . GLU A 1 184 ? 0.003 32.406 -4.457 1 97.62 184 GLU A N 1
ATOM 1479 C CA . GLU A 1 184 ? -0.692 33.688 -4.68 1 97.62 184 GLU A CA 1
ATOM 1480 C C . GLU A 1 184 ? -1.262 34.219 -3.377 1 97.62 184 GLU A C 1
ATOM 1482 O O . GLU A 1 184 ? -1.176 35.438 -3.119 1 97.62 184 GLU A O 1
ATOM 1487 N N . LYS A 1 185 ? -1.817 33.375 -2.609 1 97.06 185 LYS A N 1
ATOM 1488 C CA . LYS A 1 185 ? -2.381 33.781 -1.327 1 97.06 185 LYS A CA 1
ATOM 1489 C C . LYS A 1 185 ? -1.307 34.375 -0.417 1 97.06 185 LYS A C 1
ATOM 1491 O O . LYS A 1 185 ? -1.511 35.438 0.194 1 97.06 185 LYS A O 1
ATOM 1496 N N . ILE A 1 186 ? -0.207 33.719 -0.289 1 97.94 186 ILE A N 1
ATOM 1497 C CA . ILE A 1 186 ? 0.897 34.188 0.552 1 97.94 186 ILE A CA 1
ATOM 1498 C C . ILE A 1 186 ? 1.421 35.531 0.043 1 97.94 186 ILE A C 1
ATOM 1500 O O . ILE A 1 186 ? 1.578 36.469 0.818 1 97.94 186 ILE A O 1
ATOM 1504 N N . VAL A 1 187 ? 1.608 35.656 -1.257 1 97.88 187 VAL A N 1
ATOM 1505 C CA . VAL A 1 187 ? 2.211 36.844 -1.839 1 97.88 187 VAL A CA 1
ATOM 1506 C C . VAL A 1 187 ? 1.251 38.031 -1.707 1 97.88 187 VAL A C 1
ATOM 1508 O O . VAL A 1 187 ? 1.677 39.156 -1.451 1 97.88 187 VAL A O 1
ATOM 1511 N N . ARG A 1 188 ? -0.021 37.812 -1.863 1 97.62 188 ARG A N 1
ATOM 1512 C CA . ARG A 1 188 ? -1.004 38.875 -1.677 1 97.62 188 ARG A CA 1
ATOM 1513 C C . ARG A 1 188 ? -0.923 39.469 -0.269 1 97.62 188 ARG A C 1
ATOM 1515 O O . ARG A 1 188 ? -1.023 40.656 -0.086 1 97.62 188 ARG A O 1
ATOM 1522 N N . MET A 1 189 ? -0.749 38.625 0.691 1 97.19 189 MET A N 1
ATOM 1523 C CA . MET A 1 189 ? -0.627 39.094 2.068 1 97.19 189 MET A CA 1
ATOM 1524 C C . MET A 1 189 ? 0.66 39.906 2.262 1 97.19 189 MET A C 1
ATOM 1526 O O . MET A 1 189 ? 0.663 40.938 2.932 1 97.19 189 MET A O 1
ATOM 1530 N N . ILE A 1 190 ? 1.693 39.406 1.678 1 97 190 ILE A N 1
ATOM 1531 C CA . ILE A 1 190 ? 2.979 40.094 1.753 1 97 190 ILE A CA 1
ATOM 1532 C C . ILE A 1 190 ? 2.867 41.469 1.097 1 97 190 ILE A C 1
ATOM 1534 O O . ILE A 1 190 ? 3.277 42.469 1.68 1 97 190 ILE A O 1
ATOM 1538 N N . GLN A 1 191 ? 2.279 41.531 -0.073 1 97.12 191 GLN A N 1
ATOM 1539 C CA . GLN A 1 191 ? 2.143 42.781 -0.813 1 97.12 191 GLN A CA 1
ATOM 1540 C C . GLN A 1 191 ? 1.212 43.75 -0.091 1 97.12 191 GLN A C 1
ATOM 1542 O O . GLN A 1 191 ? 1.272 44.969 -0.315 1 97.12 191 GLN A O 1
ATOM 1547 N N . ALA A 1 192 ? 0.411 43.219 0.782 1 96.81 192 ALA A N 1
ATOM 1548 C CA . ALA A 1 192 ? -0.495 44.062 1.579 1 96.81 192 ALA A CA 1
ATOM 1549 C C . ALA A 1 192 ? 0.177 44.531 2.867 1 96.81 192 ALA A C 1
ATOM 1551 O O . ALA A 1 192 ? -0.459 45.156 3.715 1 96.81 192 ALA A O 1
ATOM 1552 N N . GLY A 1 193 ? 1.427 44.156 3.064 1 95.81 193 GLY A N 1
ATOM 1553 C CA . GLY A 1 193 ? 2.15 44.531 4.266 1 95.81 193 GLY A CA 1
ATOM 1554 C C . GLY A 1 193 ? 1.763 43.719 5.48 1 95.81 193 GLY A C 1
ATOM 1555 O O . GLY A 1 193 ? 1.896 44.188 6.617 1 95.81 193 GLY A O 1
ATOM 1556 N N . ARG A 1 194 ? 1.218 42.531 5.262 1 95.62 194 ARG A N 1
ATOM 1557 C CA . ARG A 1 194 ? 0.674 41.719 6.344 1 95.62 194 ARG A CA 1
ATOM 1558 C C . ARG A 1 194 ? 1.453 40.438 6.496 1 95.62 194 ARG A C 1
A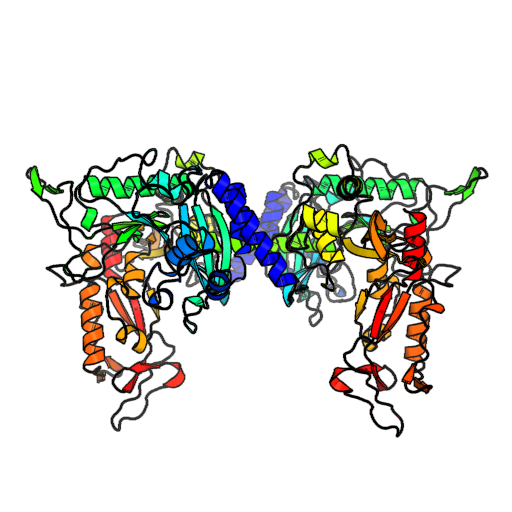TOM 1560 O O . ARG A 1 194 ? 0.88 39.406 6.836 1 95.62 194 ARG A O 1
ATOM 1567 N N . ALA A 1 195 ? 2.738 40.469 6.234 1 94.38 195 ALA A N 1
ATOM 1568 C CA . ALA A 1 195 ? 3.574 39.281 6.344 1 94.38 195 ALA A CA 1
ATOM 1569 C C . ALA A 1 195 ? 3.619 38.781 7.781 1 94.38 195 ALA A C 1
ATOM 1571 O O . ALA A 1 195 ? 3.789 37.562 8.023 1 94.38 195 ALA A O 1
ATOM 1572 N N . HIS A 1 196 ? 3.422 39.656 8.75 1 90.94 196 HIS A N 1
ATOM 1573 C CA . HIS A 1 196 ? 3.477 39.281 10.164 1 90.94 196 HIS A CA 1
ATOM 1574 C C . HIS A 1 196 ? 2.281 38.438 10.555 1 90.94 196 HIS A C 1
ATOM 1576 O O . HIS A 1 196 ? 2.287 37.812 11.609 1 90.94 196 HIS A O 1
ATOM 1582 N N . GLU A 1 197 ? 1.305 38.344 9.672 1 93.38 197 GLU A N 1
ATOM 1583 C CA . GLU A 1 197 ? 0.091 37.594 9.969 1 93.38 197 GLU A CA 1
ATOM 1584 C C . GLU A 1 197 ? 0.148 36.188 9.352 1 93.38 197 GLU A C 1
ATOM 1586 O O . GLU A 1 197 ? -0.739 35.375 9.586 1 93.38 197 GLU A O 1
ATOM 1591 N N . LEU A 1 198 ? 1.187 35.906 8.664 1 93.31 198 LEU A N 1
ATOM 1592 C CA . LEU A 1 198 ? 1.272 34.656 7.926 1 93.31 198 LEU A CA 1
ATOM 1593 C C . LEU A 1 198 ? 1.563 33.5 8.867 1 93.31 198 LEU A C 1
ATOM 1595 O O . LEU A 1 198 ? 2.344 33.625 9.812 1 93.31 198 LEU A O 1
ATOM 1599 N N . SER A 1 199 ? 0.944 32.406 8.641 1 90 199 SER A N 1
ATOM 1600 C CA . SER A 1 199 ? 1.238 31.109 9.25 1 90 199 SER A CA 1
ATOM 1601 C C . SER A 1 199 ? 1.057 29.969 8.242 1 90 199 SER A C 1
ATOM 1603 O O . SER A 1 199 ? 0.385 30.141 7.227 1 90 199 SER A O 1
ATOM 1605 N N . GLU A 1 200 ? 1.619 28.828 8.562 1 90.56 200 GLU A N 1
ATOM 1606 C CA . GLU A 1 200 ? 1.568 27.703 7.625 1 90.56 200 GLU A CA 1
ATOM 1607 C C . GLU A 1 200 ? 0.158 27.141 7.523 1 90.56 200 GLU A C 1
ATOM 1609 O O . GLU A 1 200 ? -0.238 26.625 6.477 1 90.56 200 GLU A O 1
ATOM 1614 N N . GLY A 1 201 ? -0.604 27.266 8.516 1 93.88 201 GLY A N 1
ATOM 1615 C CA . GLY A 1 201 ? -1.945 26.703 8.539 1 93.88 201 GLY A CA 1
ATOM 1616 C C . GLY A 1 201 ? -2.916 27.438 7.637 1 93.88 201 GLY A C 1
ATOM 1617 O O . GLY A 1 201 ? -4.004 26.938 7.348 1 93.88 201 GLY A O 1
ATOM 1618 N N . MET A 1 202 ? -2.508 28.531 7.094 1 94.88 202 MET A N 1
ATOM 1619 C CA . MET A 1 202 ? -3.406 29.375 6.316 1 94.88 202 MET A CA 1
ATOM 1620 C C . MET A 1 202 ? -3.537 28.859 4.887 1 94.88 202 MET A C 1
ATOM 1622 O O . MET A 1 202 ? -4.422 29.297 4.145 1 94.88 202 MET A O 1
ATOM 1626 N N . THR A 1 203 ? -2.625 27.984 4.48 1 97.12 203 THR A N 1
ATOM 1627 C CA . THR A 1 203 ? -2.598 27.484 3.109 1 97.12 203 THR A CA 1
ATOM 1628 C C . THR A 1 203 ? -2.727 25.969 3.082 1 97.12 203 THR A C 1
ATOM 1630 O O . THR A 1 203 ? -2.953 25.344 4.117 1 97.12 203 THR A O 1
ATOM 1633 N N . ASN A 1 204 ? -2.641 25.406 1.88 1 97.31 204 ASN A N 1
ATOM 1634 C CA . ASN A 1 204 ? -2.875 23.969 1.72 1 97.31 204 ASN A CA 1
ATOM 1635 C C . ASN A 1 204 ? -1.564 23.203 1.644 1 97.31 204 ASN A C 1
ATOM 1637 O O . ASN A 1 204 ? -1.104 22.656 2.646 1 97.31 204 ASN A O 1
ATOM 1641 N N . TYR A 1 205 ? -0.854 23.281 0.526 1 97.88 205 TYR A N 1
ATOM 1642 C CA . TYR A 1 205 ? 0.346 22.469 0.337 1 97.88 205 TYR A CA 1
ATOM 1643 C C . TYR A 1 205 ? 1.602 23.281 0.633 1 97.88 205 TYR A C 1
ATOM 1645 O O . TYR A 1 205 ? 2.541 22.781 1.255 1 97.88 205 TYR A O 1
ATOM 1653 N N . LEU A 1 206 ? 1.6 24.484 0.156 1 97.81 206 LEU A N 1
ATOM 1654 C CA . LEU A 1 206 ? 2.717 25.422 0.317 1 97.81 206 LEU A CA 1
ATOM 1655 C C . LEU A 1 206 ? 2.498 26.328 1.518 1 97.81 206 LEU A C 1
ATOM 1657 O O . LEU A 1 206 ? 1.402 26.875 1.702 1 97.81 206 LEU A O 1
ATOM 1661 N N . GLY A 1 207 ? 3.531 26.422 2.33 1 96.44 207 GLY A N 1
ATOM 1662 C CA . GLY A 1 207 ? 3.438 27.312 3.475 1 96.44 207 GLY A CA 1
ATOM 1663 C C . GLY A 1 207 ? 4.551 28.344 3.523 1 96.44 207 GLY A C 1
ATOM 1664 O O . GLY A 1 207 ? 5.477 28.312 2.709 1 96.44 207 GLY A O 1
ATOM 1665 N N . ALA A 1 208 ? 4.363 29.312 4.395 1 95.38 208 ALA A N 1
ATOM 1666 C CA . ALA A 1 208 ? 5.387 30.312 4.73 1 95.38 208 ALA A CA 1
ATOM 1667 C C . ALA A 1 208 ? 5.918 30.094 6.145 1 95.38 208 ALA A C 1
ATOM 1669 O O . ALA A 1 208 ? 5.348 30.609 7.113 1 95.38 208 ALA A O 1
ATOM 1670 N N . CYS A 1 209 ? 6.973 29.391 6.188 1 91.31 209 CYS A N 1
ATOM 1671 C CA . CYS A 1 209 ? 7.504 29.078 7.504 1 91.31 209 CYS A CA 1
ATOM 1672 C C . CYS A 1 209 ? 8.523 30.125 7.949 1 91.31 209 CYS A C 1
ATOM 1674 O O . CYS A 1 209 ? 9.148 30.781 7.117 1 91.31 209 CYS A O 1
ATOM 1676 N N . THR A 1 210 ? 8.641 30.312 9.219 1 87.06 210 THR A N 1
ATOM 1677 C CA . THR A 1 210 ? 9.586 31.281 9.758 1 87.06 210 THR A CA 1
ATOM 1678 C C . THR A 1 210 ? 11.008 30.719 9.75 1 87.06 210 THR A C 1
ATOM 1680 O O . THR A 1 210 ? 11.195 29.5 9.875 1 87.06 210 THR A O 1
ATOM 1683 N N . LYS A 1 211 ? 11.898 31.531 9.312 1 79.69 211 LYS A N 1
ATOM 1684 C CA . LYS A 1 211 ? 13.312 31.172 9.328 1 79.69 211 LYS A CA 1
ATOM 1685 C C . LYS A 1 211 ? 14.094 32.062 10.289 1 79.69 211 LYS A C 1
ATOM 1687 O O . LYS A 1 211 ? 13.773 33.25 10.445 1 79.69 211 LYS A O 1
ATOM 1692 N N . GLY A 1 212 ? 14.922 31.703 11.281 1 62.56 212 GLY A N 1
ATOM 1693 C CA . GLY A 1 212 ? 15.797 32.594 12.055 1 62.56 212 GLY A CA 1
ATOM 1694 C C . GLY A 1 212 ? 16.312 31.938 13.32 1 62.56 212 GLY A C 1
ATOM 1695 O O . GLY A 1 212 ? 15.695 31.016 13.867 1 62.56 212 GLY A O 1
ATOM 1696 N N . ALA A 1 213 ? 17.688 31.953 13.555 1 53.94 213 ALA A N 1
ATOM 1697 C CA . ALA A 1 213 ? 18.516 31.375 14.617 1 53.94 213 ALA A CA 1
ATOM 1698 C C . ALA A 1 213 ? 18.016 31.828 15.992 1 53.94 213 ALA A C 1
ATOM 1700 O O . ALA A 1 213 ? 17.953 31.016 16.922 1 53.94 213 ALA A O 1
ATOM 1701 N N . THR A 1 214 ? 17.969 33.25 16.219 1 53.22 214 THR A N 1
ATOM 1702 C CA . THR A 1 214 ? 17.703 33.812 17.531 1 53.22 214 THR A CA 1
ATOM 1703 C C . THR A 1 214 ? 16.578 34.844 17.453 1 53.22 214 THR A C 1
ATOM 1705 O O . THR A 1 214 ? 16.375 35.469 16.422 1 53.22 214 THR A O 1
ATOM 1708 N N . ALA A 1 215 ? 15.57 34.906 18.469 1 52.41 215 ALA A N 1
ATOM 1709 C CA . ALA A 1 215 ? 14.414 35.781 18.609 1 52.41 215 ALA A CA 1
ATOM 1710 C C . ALA A 1 215 ? 14.758 37.219 18.25 1 52.41 215 ALA A C 1
ATOM 1712 O O . ALA A 1 215 ? 14.016 37.875 17.531 1 52.41 215 ALA A O 1
ATOM 1713 N N . GLU A 1 216 ? 15.82 37.812 18.828 1 52.41 216 GLU A N 1
ATOM 1714 C CA . GLU A 1 216 ? 16.125 39.219 18.75 1 52.41 216 GLU A CA 1
ATOM 1715 C C . GLU A 1 216 ? 16.391 39.656 17.312 1 52.41 216 GLU A C 1
ATOM 1717 O O . GLU A 1 216 ? 15.992 40.75 16.906 1 52.41 216 GLU A O 1
ATOM 1722 N N . LYS A 1 217 ? 16.969 38.781 16.516 1 57.72 217 LYS A N 1
ATOM 1723 C CA . LYS A 1 217 ? 17.469 39.188 15.203 1 57.72 217 LYS A CA 1
ATOM 1724 C C . LYS A 1 217 ? 16.516 38.75 14.102 1 57.72 217 LYS A C 1
ATOM 1726 O O . LYS A 1 217 ? 16.781 38.938 12.914 1 57.72 217 LYS A O 1
ATOM 1731 N N . SER A 1 218 ? 15.273 38.375 14.508 1 69.56 218 SER A N 1
ATOM 1732 C CA . SER A 1 218 ? 14.531 37.688 13.453 1 69.56 218 SER A CA 1
ATOM 1733 C C . SER A 1 218 ? 13.484 38.594 12.836 1 69.56 218 SER A C 1
ATOM 1735 O O . SER A 1 218 ? 13.031 38.344 11.711 1 69.56 218 SER A O 1
ATOM 1737 N N . LEU A 1 219 ? 13.195 39.781 13.516 1 83.44 219 LEU A N 1
ATOM 1738 C CA . LEU A 1 219 ? 12.195 40.688 12.938 1 83.44 219 LEU A CA 1
ATOM 1739 C C . LEU A 1 219 ? 12.844 41.625 11.938 1 83.44 219 LEU A C 1
ATOM 1741 O O . LEU A 1 219 ? 13.875 42.219 12.234 1 83.44 219 LEU A O 1
ATOM 1745 N N . ARG A 1 220 ? 12.289 41.75 10.789 1 87.19 220 ARG A N 1
ATOM 1746 C CA . ARG A 1 220 ? 12.781 42.625 9.719 1 87.19 220 ARG A CA 1
ATOM 1747 C C . ARG A 1 220 ? 11.656 43.5 9.188 1 87.19 220 ARG A C 1
ATOM 1749 O O . ARG A 1 220 ? 10.484 43.125 9.25 1 87.19 220 ARG A O 1
ATOM 1756 N N . ALA A 1 221 ? 12.125 44.562 8.719 1 90.12 221 ALA A N 1
ATOM 1757 C CA . ALA A 1 221 ? 11.148 45.438 8.07 1 90.12 221 ALA A CA 1
ATOM 1758 C C . ALA A 1 221 ? 10.609 44.812 6.793 1 90.12 221 ALA A C 1
ATOM 1760 O O . ALA A 1 221 ? 11.352 44.188 6.039 1 90.12 221 ALA A O 1
ATOM 1761 N N . GLN A 1 222 ? 9.305 45.062 6.594 1 93.62 222 GLN A N 1
ATOM 1762 C CA . GLN A 1 222 ? 8.68 44.594 5.363 1 93.62 222 GLN A CA 1
ATOM 1763 C C . GLN A 1 222 ? 8.914 45.562 4.211 1 93.62 222 GLN A C 1
ATOM 1765 O O . GLN A 1 222 ? 8.953 46.781 4.414 1 93.62 222 GLN A O 1
ATOM 1770 N N . PHE A 1 223 ? 9.039 45.062 3.062 1 94.94 223 PHE A N 1
ATOM 1771 C CA . PHE A 1 223 ? 9.195 45.875 1.873 1 94.94 223 PHE A CA 1
ATOM 1772 C C . PHE A 1 223 ? 7.918 46.656 1.585 1 94.94 223 PHE A C 1
ATOM 1774 O O . PHE A 1 223 ? 7.969 47.844 1.237 1 94.94 223 PHE A O 1
ATOM 1781 N N . TYR A 1 224 ? 6.777 46 1.715 1 95.81 224 TYR A N 1
ATOM 1782 C CA . TYR A 1 224 ? 5.484 46.625 1.456 1 95.81 224 TYR A CA 1
ATOM 1783 C C . TYR A 1 224 ? 4.871 47.156 2.74 1 95.81 224 TYR A C 1
ATOM 1785 O O . TYR A 1 224 ? 4.965 46.531 3.797 1 95.81 224 TYR A O 1
ATOM 1793 N N . PRO A 1 225 ? 4.273 48.281 2.729 1 95.75 225 PRO A N 1
ATOM 1794 C CA . PRO A 1 225 ? 3.648 48.844 3.922 1 95.75 225 PRO A CA 1
ATOM 1795 C C . PRO A 1 225 ? 2.213 48.375 4.129 1 95.75 225 PRO A C 1
ATOM 1797 O O . PRO A 1 225 ? 1.52 48.062 3.156 1 95.75 225 PRO A O 1
ATOM 1800 N N . LEU A 1 226 ? 1.842 48.281 5.383 1 94.75 226 LEU A N 1
ATOM 1801 C CA . LEU A 1 226 ? 0.43 48.156 5.73 1 94.75 226 LEU A CA 1
ATOM 1802 C C . LEU A 1 226 ? -0.289 49.5 5.559 1 94.75 226 LEU A C 1
ATOM 1804 O O . LEU A 1 226 ? 0.16 50.531 6.078 1 94.75 226 LEU A O 1
ATOM 1808 N N . ILE A 1 227 ? -1.384 49.469 4.824 1 94.25 227 ILE A N 1
ATOM 1809 C CA . ILE A 1 227 ? -2.141 50.719 4.605 1 94.25 227 ILE A CA 1
ATOM 1810 C C . ILE A 1 227 ? -3.33 50.75 5.562 1 94.25 227 ILE A C 1
ATOM 1812 O O . ILE A 1 227 ? -4.234 49.938 5.48 1 94.25 227 ILE A O 1
ATOM 1816 N N . HIS A 1 228 ? -3.299 51.688 6.371 1 93.31 228 HIS A N 1
ATOM 1817 C CA . HIS A 1 228 ? -4.379 51.844 7.336 1 93.31 228 HIS A CA 1
ATOM 1818 C C . HIS A 1 228 ? -5.578 52.562 6.703 1 93.31 228 HIS A C 1
ATOM 1820 O O . HIS A 1 228 ? -5.484 53.062 5.586 1 93.31 228 HIS A O 1
ATOM 1826 N N . GLU A 1 229 ? -6.66 52.531 7.438 1 91.44 229 GLU A N 1
ATOM 1827 C CA . GLU A 1 229 ? -7.898 53.125 6.945 1 91.44 229 GLU A CA 1
ATOM 1828 C C . GLU A 1 229 ? -7.719 54.594 6.641 1 91.44 229 GLU A C 1
ATOM 1830 O O . GLU A 1 229 ? -8.328 55.125 5.707 1 91.44 229 GLU A O 1
ATOM 1835 N N . ASP A 1 230 ? -6.887 55.344 7.395 1 93.75 230 ASP A N 1
ATOM 1836 C CA . ASP A 1 230 ? -6.691 56.781 7.234 1 93.75 230 ASP A CA 1
ATOM 1837 C C . ASP A 1 230 ? -5.668 57.062 6.137 1 93.75 230 ASP A C 1
ATOM 1839 O O . ASP A 1 230 ? -5.316 58.219 5.906 1 93.75 230 ASP A O 1
ATOM 1843 N N . GLY A 1 231 ? -5.188 56.031 5.562 1 91.31 231 GLY A N 1
ATOM 1844 C CA . GLY A 1 231 ? -4.258 56.219 4.457 1 91.31 231 GLY A CA 1
ATOM 1845 C C . GLY A 1 231 ? -2.805 56.188 4.898 1 91.31 231 GLY A C 1
ATOM 1846 O O . GLY A 1 231 ? -1.898 56.188 4.062 1 91.31 231 GLY A O 1
ATOM 1847 N N . SER A 1 232 ? -2.588 56.188 6.199 1 93.75 232 SER A N 1
ATOM 1848 C CA . SER A 1 232 ? -1.216 56.188 6.695 1 93.75 232 SER A CA 1
ATOM 1849 C C . SER A 1 232 ? -0.527 54.844 6.418 1 93.75 232 SER A C 1
ATOM 1851 O O . SER A 1 232 ? -1.178 53.812 6.387 1 93.75 232 SER A O 1
ATOM 1853 N N . LEU A 1 233 ? 0.789 54.969 6.137 1 94.12 233 LEU A N 1
ATOM 1854 C CA . LEU A 1 233 ? 1.604 53.812 5.824 1 94.12 233 LEU A CA 1
ATOM 1855 C C . LEU A 1 233 ? 2.408 53.375 7.043 1 94.12 233 LEU A C 1
ATOM 1857 O O . LEU A 1 233 ? 2.963 54.188 7.762 1 94.12 233 LEU A O 1
ATOM 1861 N N . GLU A 1 234 ? 2.316 52 7.301 1 93.94 234 GLU A N 1
ATOM 1862 C CA . GLU A 1 234 ? 3.102 51.438 8.383 1 93.94 234 GLU A CA 1
ATOM 1863 C C . GLU A 1 234 ? 3.918 50.219 7.902 1 93.94 234 GLU A C 1
ATOM 1865 O O . GLU A 1 234 ? 3.373 49.312 7.301 1 93.94 234 GLU A O 1
ATOM 1870 N N . TYR A 1 235 ? 5.188 50.344 8.211 1 92.81 235 TYR A N 1
ATOM 1871 C CA . TYR A 1 235 ? 6.047 49.188 7.914 1 92.81 235 TYR A CA 1
ATOM 1872 C C . TYR A 1 235 ? 6.238 48.312 9.148 1 92.81 235 TYR A C 1
ATOM 1874 O O . TYR A 1 235 ? 7.27 48.406 9.812 1 92.81 235 TYR A O 1
ATOM 1882 N N . LYS A 1 236 ? 5.309 47.438 9.352 1 89.75 236 LYS A N 1
ATOM 1883 C CA . LYS A 1 236 ? 5.336 46.594 10.516 1 89.75 236 LYS A CA 1
ATOM 1884 C C . LYS A 1 236 ? 6.402 45.5 10.375 1 89.75 236 LYS A C 1
ATOM 1886 O O . LYS A 1 236 ? 6.48 44.844 9.336 1 89.75 236 LYS A O 1
ATOM 1891 N N . PRO A 1 237 ? 7.215 45.375 11.344 1 90.31 237 PRO A N 1
ATOM 1892 C CA . PRO A 1 237 ? 8.227 44.312 11.25 1 90.31 237 PRO A CA 1
ATOM 1893 C C . PRO A 1 237 ? 7.613 42.906 11.234 1 90.31 237 PRO A C 1
ATOM 1895 O O . PRO A 1 237 ? 6.59 42.656 11.883 1 90.31 237 PRO A O 1
ATOM 1898 N N . ALA A 1 238 ? 8.203 42.031 10.461 1 90.62 238 ALA A N 1
ATOM 1899 C CA . ALA A 1 238 ? 7.801 40.625 10.383 1 90.62 238 ALA A CA 1
ATOM 1900 C C . ALA A 1 238 ? 9.023 39.719 10.383 1 90.62 238 ALA A C 1
ATOM 1902 O O . ALA A 1 238 ? 10.117 40.125 9.984 1 90.62 238 ALA A O 1
ATOM 1903 N N . LYS A 1 239 ? 8.844 38.594 10.883 1 88.75 239 LYS A N 1
ATOM 1904 C CA . LYS A 1 239 ? 9.922 37.594 10.852 1 88.75 239 LYS A CA 1
ATOM 1905 C C . LYS A 1 239 ? 10.234 37.188 9.414 1 88.75 239 LYS A C 1
ATOM 1907 O O . LYS A 1 239 ? 9.344 37.125 8.57 1 88.75 239 LYS A O 1
ATOM 1912 N N . SER A 1 240 ? 11.516 36.812 9.258 1 89.81 240 SER A N 1
ATOM 1913 C CA . SER A 1 240 ? 11.891 36.25 7.961 1 89.81 240 SER A CA 1
ATOM 1914 C C . SER A 1 240 ? 11.195 34.938 7.723 1 89.81 240 SER A C 1
ATOM 1916 O O . SER A 1 240 ? 11.055 34.125 8.648 1 89.81 240 SER A O 1
ATOM 1918 N N . ARG A 1 241 ? 10.781 34.75 6.453 1 92.38 241 ARG A N 1
ATOM 1919 C CA . ARG A 1 241 ? 10.039 33.531 6.129 1 92.38 241 ARG A CA 1
ATOM 1920 C C . ARG A 1 241 ? 10.57 32.906 4.848 1 92.38 241 ARG A C 1
ATOM 1922 O O . ARG A 1 241 ? 11.273 33.562 4.07 1 92.38 241 ARG A O 1
ATOM 1929 N N . ALA A 1 242 ? 10.297 31.656 4.742 1 94.25 242 ALA A N 1
ATOM 1930 C CA . ALA A 1 242 ? 10.617 30.906 3.537 1 94.25 242 ALA A CA 1
ATOM 1931 C C . ALA A 1 242 ? 9.406 30.109 3.043 1 94.25 242 ALA A C 1
ATOM 1933 O O . ALA A 1 242 ? 8.555 29.719 3.836 1 94.25 242 ALA A O 1
ATOM 1934 N N . PHE A 1 243 ? 9.359 29.969 1.694 1 96.62 243 PHE A N 1
ATOM 1935 C CA . PHE A 1 243 ? 8.398 29.031 1.139 1 96.62 243 PHE A CA 1
ATOM 1936 C C . PHE A 1 243 ? 8.781 27.594 1.481 1 96.62 243 PHE A C 1
ATOM 1938 O O . PHE A 1 243 ? 9.953 27.234 1.41 1 96.62 243 PHE A O 1
ATOM 1945 N N . SER A 1 244 ? 7.812 26.844 1.895 1 96.31 244 SER A N 1
ATOM 1946 C CA . SER A 1 244 ? 8.094 25.453 2.221 1 96.31 244 SER A CA 1
ATOM 1947 C C . SER A 1 244 ? 6.914 24.547 1.853 1 96.31 244 SER A C 1
ATOM 1949 O O . SER A 1 244 ? 5.762 24.984 1.889 1 96.31 244 SER A O 1
ATOM 1951 N N . LEU A 1 245 ? 7.211 23.312 1.409 1 97.44 245 LEU A N 1
ATOM 1952 C CA . LEU A 1 245 ? 6.172 22.297 1.365 1 97.44 245 LEU A CA 1
ATOM 1953 C C . LEU A 1 245 ? 5.895 21.734 2.758 1 97.44 245 LEU A C 1
ATOM 1955 O O . LEU A 1 245 ? 6.82 21.344 3.469 1 97.44 245 LEU A O 1
ATOM 1959 N N . LYS A 1 246 ? 4.695 21.734 3.094 1 96.69 246 LYS A N 1
ATOM 1960 C CA . LYS A 1 246 ? 4.297 21.328 4.438 1 96.69 246 LYS A CA 1
ATOM 1961 C C . LYS A 1 246 ? 4.699 19.891 4.719 1 96.69 246 LYS A C 1
ATOM 1963 O O . LYS A 1 246 ? 4.824 19.078 3.795 1 96.69 246 LYS A O 1
ATOM 1968 N N . GLN A 1 247 ? 4.848 19.641 5.988 1 95.38 247 GLN A N 1
ATOM 1969 C CA . GLN A 1 247 ? 5.234 18.297 6.391 1 95.38 247 GLN A CA 1
ATOM 1970 C C . GLN A 1 247 ? 4.188 17.266 5.957 1 95.38 247 GLN A C 1
ATOM 1972 O O . GLN A 1 247 ? 4.527 16.141 5.586 1 95.38 247 GLN A O 1
ATOM 1977 N N . SER A 1 248 ? 2.916 17.641 6.031 1 95.88 248 SER A N 1
ATOM 1978 C CA . SER A 1 248 ? 1.847 16.75 5.613 1 95.88 248 SER A CA 1
ATOM 1979 C C . SER A 1 248 ? 1.966 16.391 4.133 1 95.88 248 SER A C 1
ATOM 1981 O O . SER A 1 248 ? 1.787 15.242 3.748 1 95.88 248 SER A O 1
ATOM 1983 N N . PHE A 1 249 ? 2.262 17.359 3.309 1 97.31 249 PHE A N 1
ATOM 1984 C CA . PHE A 1 249 ? 2.471 17.141 1.885 1 97.31 249 PHE A CA 1
ATOM 1985 C C . PHE A 1 249 ? 3.646 16.188 1.658 1 97.31 249 PHE A C 1
ATOM 1987 O O . PHE A 1 249 ? 3.535 15.227 0.896 1 97.31 249 PHE A O 1
ATOM 1994 N N . MET A 1 250 ? 4.676 16.484 2.42 1 97.62 250 MET A N 1
ATOM 1995 C CA . MET A 1 250 ? 5.875 15.664 2.307 1 97.62 250 MET A CA 1
ATOM 1996 C C . MET A 1 250 ? 5.594 14.227 2.746 1 97.62 250 MET A C 1
ATOM 1998 O O . MET A 1 250 ? 6.141 13.281 2.18 1 97.62 250 MET A O 1
ATOM 2002 N N . THR A 1 251 ? 4.801 14.109 3.707 1 96.19 251 THR A N 1
ATOM 2003 C CA . THR A 1 251 ? 4.441 12.781 4.184 1 96.19 251 THR A CA 1
ATOM 2004 C C . THR A 1 251 ? 3.715 12 3.094 1 96.19 251 THR A C 1
ATOM 2006 O O . THR A 1 251 ? 4.047 10.836 2.826 1 96.19 251 THR A O 1
ATOM 2009 N N . SER A 1 252 ? 2.795 12.641 2.48 1 95.12 252 SER A N 1
ATOM 2010 C CA . SER A 1 252 ? 2.084 11.992 1.384 1 95.12 252 SER A CA 1
ATOM 2011 C C . SER A 1 252 ? 3.037 11.609 0.258 1 95.12 252 SER A C 1
ATOM 2013 O O . SER A 1 252 ? 2.895 10.539 -0.344 1 95.12 252 SER A O 1
ATOM 2015 N N . LEU A 1 253 ? 3.939 12.477 0.027 1 95.19 253 LEU A N 1
ATOM 2016 C CA . LEU A 1 253 ? 4.898 12.25 -1.048 1 95.19 253 LEU A CA 1
ATOM 2017 C C . LEU A 1 253 ? 5.777 11.039 -0.746 1 95.19 253 LEU A C 1
ATOM 2019 O O . LEU A 1 253 ? 5.961 10.172 -1.603 1 95.19 253 LEU A O 1
ATOM 2023 N N . VAL A 1 254 ? 6.309 10.953 0.467 1 96.12 254 VAL A N 1
ATOM 2024 C CA . VAL A 1 254 ? 7.234 9.875 0.796 1 96.12 254 VAL A CA 1
ATOM 2025 C C . VAL A 1 254 ? 6.477 8.555 0.879 1 96.12 254 VAL A C 1
ATOM 2027 O O . VAL A 1 254 ? 7.023 7.5 0.555 1 96.12 254 VAL A O 1
ATOM 2030 N N . GLN A 1 255 ? 5.273 8.617 1.317 1 92.94 255 GLN A N 1
ATOM 2031 C CA . GLN A 1 255 ? 4.449 7.414 1.307 1 92.94 255 GLN A CA 1
ATOM 2032 C C . GLN A 1 255 ? 4.207 6.93 -0.119 1 92.94 255 GLN A C 1
ATOM 2034 O O . GLN A 1 255 ? 4.191 5.723 -0.375 1 92.94 255 GLN A O 1
ATOM 2039 N N . ARG A 1 256 ? 4.031 7.824 -0.993 1 90.12 256 ARG A N 1
ATOM 2040 C CA . ARG A 1 256 ? 3.924 7.469 -2.404 1 90.12 256 ARG A CA 1
ATOM 2041 C C . ARG A 1 256 ? 5.207 6.812 -2.902 1 90.12 256 ARG A C 1
ATOM 2043 O O . ARG A 1 256 ? 5.16 5.805 -3.609 1 90.12 256 ARG A O 1
ATOM 2050 N N . PHE A 1 257 ? 6.34 7.387 -2.506 1 91.75 257 PHE A N 1
ATOM 2051 C CA . PHE A 1 257 ? 7.625 6.816 -2.893 1 91.75 257 PHE A CA 1
ATOM 2052 C C . PHE A 1 257 ? 7.746 5.379 -2.396 1 91.75 257 PHE A C 1
ATOM 2054 O O . PHE A 1 257 ? 8.203 4.5 -3.133 1 91.75 257 PHE A O 1
ATOM 2061 N N . GLU A 1 258 ? 7.359 5.195 -1.179 1 89.38 258 GLU A N 1
ATOM 2062 C CA . GLU A 1 258 ? 7.445 3.855 -0.604 1 89.38 258 GLU A CA 1
ATOM 2063 C C . GLU A 1 258 ? 6.551 2.873 -1.356 1 89.38 258 GLU A C 1
ATOM 2065 O O . GLU A 1 258 ? 6.961 1.746 -1.642 1 89.38 258 GLU A O 1
ATOM 2070 N N . ARG A 1 259 ? 5.375 3.316 -1.673 1 84.75 259 ARG A N 1
ATOM 2071 C CA . ARG A 1 259 ? 4.453 2.473 -2.424 1 84.75 259 ARG A CA 1
ATOM 2072 C C . ARG A 1 259 ? 5.023 2.121 -3.795 1 84.75 259 ARG A C 1
ATOM 2074 O O . ARG A 1 259 ? 4.926 0.977 -4.242 1 84.75 259 ARG A O 1
ATOM 2081 N N . GLU A 1 260 ? 5.562 3.088 -4.418 1 83.38 260 GLU A N 1
ATOM 2082 C CA . GLU A 1 260 ? 6.133 2.889 -5.746 1 83.38 260 GLU A CA 1
ATOM 2083 C C . GLU A 1 260 ? 7.305 1.913 -5.703 1 83.38 260 GLU A C 1
ATOM 2085 O O . GLU A 1 260 ? 7.496 1.127 -6.633 1 83.38 260 GLU A O 1
ATOM 2090 N N . GLU A 1 261 ? 8.008 2 -4.629 1 82.12 261 GLU A N 1
ATOM 2091 C CA . GLU A 1 261 ? 9.141 1.091 -4.465 1 82.12 261 GLU A CA 1
ATOM 2092 C C . GLU A 1 261 ? 8.664 -0.345 -4.258 1 82.12 261 GLU A C 1
ATOM 2094 O O . GLU A 1 261 ? 9.344 -1.293 -4.656 1 82.12 261 GLU A O 1
ATOM 2099 N N . LEU A 1 262 ? 7.5 -0.45 -3.67 1 79.06 262 LEU A N 1
ATOM 2100 C CA . LEU A 1 262 ? 6.98 -1.773 -3.346 1 79.06 262 LEU A CA 1
ATOM 2101 C C . LEU A 1 262 ? 6.191 -2.35 -4.516 1 79.06 262 LEU A C 1
ATOM 2103 O O . LEU A 1 262 ? 5.996 -3.564 -4.602 1 79.06 262 LEU A O 1
ATOM 2107 N N . GLU A 1 263 ? 5.754 -1.5 -5.363 1 82.62 263 GLU A N 1
ATOM 2108 C CA . GLU A 1 263 ? 4.941 -1.949 -6.492 1 82.62 263 GLU A CA 1
ATOM 2109 C C . GLU A 1 263 ? 5.781 -2.723 -7.504 1 82.62 263 GLU A C 1
ATOM 2111 O O . GLU A 1 263 ? 6.93 -2.357 -7.773 1 82.62 263 GLU A O 1
ATOM 2116 N N . ALA A 1 264 ? 5.227 -3.773 -7.965 1 86.62 264 ALA A N 1
ATOM 2117 C CA . ALA A 1 264 ? 5.895 -4.582 -8.977 1 86.62 264 ALA A CA 1
ATOM 2118 C C . ALA A 1 264 ? 6.09 -3.797 -10.266 1 86.62 264 ALA A C 1
ATOM 2120 O O . ALA A 1 264 ? 5.301 -2.904 -10.586 1 86.62 264 ALA A O 1
ATOM 2121 N N . ASP A 1 265 ? 7.191 -4.098 -10.977 1 89.56 265 ASP A N 1
ATOM 2122 C CA . ASP A 1 265 ? 7.418 -3.535 -12.305 1 89.56 265 ASP A CA 1
ATOM 2123 C C . ASP A 1 265 ? 6.426 -4.102 -13.312 1 89.56 265 ASP A C 1
ATOM 2125 O O . ASP A 1 265 ? 5.766 -5.109 -13.047 1 89.56 265 ASP A O 1
ATOM 2129 N N . ARG A 1 266 ? 6.258 -3.33 -14.508 1 89.38 266 ARG A N 1
ATOM 2130 C CA . ARG A 1 266 ? 5.371 -3.791 -15.57 1 89.38 266 ARG A CA 1
ATOM 2131 C C . ARG A 1 266 ? 6.125 -3.955 -16.875 1 89.38 266 ARG A C 1
ATOM 2133 O O . ARG A 1 266 ? 6.949 -3.111 -17.234 1 89.38 266 ARG A O 1
ATOM 2140 N N . LEU A 1 267 ? 5.863 -5.059 -17.516 1 91 267 LEU A N 1
ATOM 2141 C CA . LEU A 1 267 ? 6.461 -5.281 -18.828 1 91 267 LEU A CA 1
ATOM 2142 C C . LEU A 1 267 ? 5.574 -4.715 -19.938 1 91 267 LEU A C 1
ATOM 2144 O O . LEU A 1 267 ? 6.074 -4.258 -20.969 1 91 267 LEU A O 1
ATOM 2148 N N . ILE A 1 268 ? 4.246 -4.828 -19.688 1 88.56 268 ILE A N 1
ATOM 2149 C CA . ILE A 1 268 ? 3.281 -4.355 -20.672 1 88.56 268 ILE A CA 1
ATOM 2150 C C . ILE A 1 268 ? 2.754 -2.982 -20.25 1 88.56 268 ILE A C 1
ATOM 2152 O O . ILE A 1 268 ? 2.098 -2.846 -19.219 1 88.56 268 ILE A O 1
ATOM 2156 N N . GLN A 1 269 ? 2.996 -1.922 -21.031 1 79.19 269 GLN A N 1
ATOM 2157 C CA . GLN A 1 269 ? 2.58 -0.561 -20.703 1 79.19 269 GLN A CA 1
ATOM 2158 C C . GLN A 1 269 ? 1.288 -0.193 -21.438 1 79.19 269 GLN A C 1
ATOM 2160 O O . GLN A 1 269 ? 0.529 0.659 -20.969 1 79.19 269 GLN A O 1
ATOM 2165 N N . ASP A 1 270 ? 1.146 -0.879 -22.609 1 81.62 270 ASP A N 1
ATOM 2166 C CA . ASP A 1 270 ? -0.012 -0.601 -23.453 1 81.62 270 ASP A CA 1
ATOM 2167 C C . ASP A 1 270 ? -0.574 -1.888 -24.047 1 81.62 270 ASP A C 1
ATOM 2169 O O . ASP A 1 270 ? 0.181 -2.744 -24.516 1 81.62 270 ASP A O 1
ATOM 2173 N N . SER A 1 271 ? -1.906 -1.95 -24.109 1 83.44 271 SER A N 1
ATOM 2174 C CA . SER A 1 271 ? -2.568 -3.146 -24.609 1 83.44 271 SER A CA 1
ATOM 2175 C C . SER A 1 271 ? -2.256 -3.367 -26.094 1 83.44 271 SER A C 1
ATOM 2177 O O . SER A 1 271 ? -2.344 -4.492 -26.578 1 83.44 271 SER A O 1
ATOM 2179 N N . HIS A 1 272 ? -1.858 -2.354 -26.719 1 84.12 272 HIS A N 1
ATOM 2180 C CA . HIS A 1 272 ? -1.565 -2.449 -28.156 1 84.12 272 HIS A CA 1
ATOM 2181 C C . HIS A 1 272 ? -0.371 -3.363 -28.406 1 84.12 272 HIS A C 1
ATOM 2183 O O . HIS A 1 272 ? -0.263 -3.967 -29.469 1 84.12 272 HIS A O 1
ATOM 2189 N N . GLN A 1 273 ? 0.56 -3.49 -27.438 1 85.38 273 GLN A N 1
ATOM 2190 C CA . GLN A 1 273 ? 1.719 -4.367 -27.547 1 85.38 273 GLN A CA 1
ATOM 2191 C C . GLN A 1 273 ? 1.292 -5.828 -27.688 1 85.38 273 GLN A C 1
ATOM 2193 O O . GLN A 1 273 ? 2.031 -6.641 -28.25 1 85.38 273 GLN A O 1
ATOM 2198 N N . LEU A 1 274 ? 0.035 -6.121 -27.266 1 89.75 274 LEU A N 1
ATOM 2199 C CA . LEU A 1 274 ? -0.436 -7.5 -27.203 1 89.75 274 LEU A CA 1
ATOM 2200 C C . LEU A 1 274 ? -1.292 -7.844 -28.422 1 89.75 274 LEU A C 1
ATOM 2202 O O . LEU A 1 274 ? -1.745 -8.984 -28.562 1 89.75 274 LEU A O 1
ATOM 2206 N N . HIS A 1 275 ? -1.484 -6.855 -29.281 1 86.69 275 HIS A N 1
ATOM 2207 C CA . HIS A 1 275 ? -2.295 -7.109 -30.469 1 86.69 275 HIS A CA 1
ATOM 2208 C C . HIS A 1 275 ? -1.533 -7.953 -31.484 1 86.69 275 HIS A C 1
ATOM 2210 O O . HIS A 1 275 ? -2.117 -8.812 -32.156 1 86.69 275 HIS A O 1
ATOM 2216 N N . GLU A 1 276 ? -0.2 -7.703 -31.5 1 85.88 276 GLU A N 1
ATOM 2217 C CA . GLU A 1 276 ? 0.58 -8.398 -32.531 1 85.88 276 GLU A CA 1
ATOM 2218 C C . GLU A 1 276 ? 1.396 -9.539 -31.906 1 85.88 276 GLU A C 1
ATOM 2220 O O . GLU A 1 276 ? 1.825 -10.453 -32.625 1 85.88 276 GLU A O 1
ATOM 2225 N N . ASN A 1 277 ? 1.607 -9.461 -30.672 1 91.25 277 ASN A N 1
ATOM 2226 C CA . ASN A 1 277 ? 2.424 -10.453 -29.984 1 91.25 277 ASN A CA 1
ATOM 2227 C C . ASN A 1 277 ? 1.763 -10.938 -28.703 1 91.25 277 ASN A C 1
ATOM 2229 O O . ASN A 1 277 ? 1.101 -10.156 -28 1 91.25 277 ASN A O 1
ATOM 2233 N N . SER A 1 278 ? 1.886 -12.25 -28.5 1 93.56 278 SER A N 1
ATOM 2234 C CA . SER A 1 278 ? 1.451 -12.758 -27.203 1 93.56 278 SER A CA 1
ATOM 2235 C C . SER A 1 278 ? 2.369 -12.273 -26.094 1 93.56 278 SER A C 1
ATOM 2237 O O . SER A 1 278 ? 3.469 -11.781 -26.344 1 93.56 278 SER A O 1
ATOM 2239 N N . PHE A 1 279 ? 1.921 -12.336 -24.906 1 96.12 279 PHE A N 1
ATOM 2240 C CA . PHE A 1 279 ? 2.742 -11.977 -23.75 1 96.12 279 PHE A CA 1
ATOM 2241 C C . PHE A 1 279 ? 4.043 -12.773 -23.75 1 96.12 279 PHE A C 1
ATOM 2243 O O . PHE A 1 279 ? 5.113 -12.219 -23.5 1 96.12 279 PHE A O 1
ATOM 2250 N N . ASP A 1 280 ? 3.922 -14.109 -24.047 1 96.69 280 ASP A N 1
ATOM 2251 C CA . ASP A 1 280 ? 5.098 -14.977 -24.078 1 96.69 280 ASP A CA 1
ATOM 2252 C C . ASP A 1 280 ? 6.121 -14.453 -25.094 1 96.69 280 ASP A C 1
ATOM 2254 O O . ASP A 1 280 ? 7.316 -14.391 -24.797 1 96.69 280 ASP A O 1
ATOM 2258 N N . ASP A 1 281 ? 5.578 -14.07 -26.219 1 95.94 281 ASP A N 1
ATOM 2259 C CA . ASP A 1 281 ? 6.457 -13.57 -27.266 1 95.94 281 ASP A CA 1
ATOM 2260 C C . ASP A 1 281 ? 7.191 -12.312 -26.812 1 95.94 281 ASP A C 1
ATOM 2262 O O . ASP A 1 281 ? 8.391 -12.156 -27.078 1 95.94 281 ASP A O 1
ATOM 2266 N N . ILE A 1 282 ? 6.48 -11.469 -26.188 1 95.62 282 ILE A N 1
ATOM 2267 C CA . ILE A 1 282 ? 7.051 -10.203 -25.734 1 95.62 282 ILE A CA 1
ATOM 2268 C C . ILE A 1 282 ? 8.188 -10.477 -24.75 1 95.62 282 ILE A C 1
ATOM 2270 O O . ILE A 1 282 ? 9.266 -9.883 -24.859 1 95.62 282 ILE A O 1
ATOM 2274 N N . VAL A 1 283 ? 8 -11.406 -23.828 1 97.19 283 VAL A N 1
ATOM 2275 C CA . VAL A 1 283 ? 9 -11.727 -22.812 1 97.19 283 VAL A CA 1
ATOM 2276 C C . VAL A 1 283 ? 10.227 -12.344 -23.469 1 97.19 283 VAL A C 1
ATOM 2278 O O . VAL A 1 283 ? 11.359 -11.938 -23.203 1 97.19 283 VAL A O 1
ATOM 2281 N N . LEU A 1 284 ? 10.016 -13.289 -24.359 1 97.5 284 LEU A N 1
ATOM 2282 C CA . LEU A 1 284 ? 11.125 -13.992 -24.984 1 97.5 284 LEU A CA 1
ATOM 2283 C C . LEU A 1 284 ? 11.914 -13.055 -25.891 1 97.5 284 LEU A C 1
ATOM 2285 O O . LEU A 1 284 ? 13.133 -13.188 -26.016 1 97.5 284 LEU A O 1
ATOM 2289 N N . GLN A 1 285 ? 11.266 -12.055 -26.484 1 95.94 285 GLN A N 1
ATOM 2290 C CA . GLN A 1 285 ? 11.914 -11.094 -27.359 1 95.94 285 GLN A CA 1
ATOM 2291 C C . GLN A 1 285 ? 12.883 -10.203 -26.594 1 95.94 285 GLN A C 1
ATOM 2293 O O . GLN A 1 285 ? 13.844 -9.68 -27.156 1 95.94 285 GLN A O 1
ATOM 2298 N N . ILE A 1 286 ? 12.641 -10.062 -25.328 1 96.06 286 ILE A N 1
ATOM 2299 C CA . ILE A 1 286 ? 13.508 -9.25 -24.484 1 96.06 286 ILE A CA 1
ATOM 2300 C C . ILE A 1 286 ? 14.914 -9.859 -24.453 1 96.06 286 ILE A C 1
ATOM 2302 O O . ILE A 1 286 ? 15.906 -9.133 -24.422 1 96.06 286 ILE A O 1
ATOM 2306 N N . PHE A 1 287 ? 15.008 -11.18 -24.562 1 97.38 287 PHE A N 1
ATOM 2307 C CA . PHE A 1 287 ? 16.281 -11.859 -24.375 1 97.38 287 PHE A CA 1
ATOM 2308 C C . PHE A 1 287 ? 17 -12.016 -25.703 1 97.38 287 PHE A C 1
ATOM 2310 O O . PHE A 1 287 ? 18.219 -12.258 -25.734 1 97.38 287 PHE A O 1
ATOM 2317 N N . LEU A 1 288 ? 16.375 -11.844 -26.781 1 96.81 288 LEU A N 1
ATOM 2318 C CA . LEU A 1 288 ? 16.906 -12.156 -28.109 1 96.81 288 LEU A CA 1
ATOM 2319 C C . LEU A 1 288 ? 18.172 -11.352 -28.391 1 96.81 288 LEU A C 1
ATOM 2321 O O . LEU A 1 288 ? 19.188 -11.898 -28.844 1 96.81 288 LEU A O 1
ATOM 2325 N N . PRO A 1 289 ? 18.203 -10.031 -28.047 1 97.06 289 PRO A N 1
ATOM 2326 C CA . PRO A 1 289 ? 19.406 -9.242 -28.328 1 97.06 289 PRO A CA 1
ATOM 2327 C C . PRO A 1 289 ? 20.609 -9.664 -27.484 1 97.06 289 PRO A C 1
ATOM 2329 O O . PRO A 1 289 ? 21.75 -9.32 -27.797 1 97.06 289 PRO A O 1
ATOM 2332 N N . TYR A 1 290 ? 20.375 -10.391 -26.469 1 97.69 290 TYR A N 1
ATOM 2333 C CA . TYR A 1 290 ? 21.438 -10.719 -25.531 1 97.69 290 TYR A CA 1
ATOM 2334 C C . TYR A 1 290 ? 21.953 -12.133 -25.75 1 97.69 290 TYR A C 1
ATOM 2336 O O . TYR A 1 290 ? 22.969 -12.531 -25.172 1 97.69 290 TYR A O 1
ATOM 2344 N N . GLU A 1 291 ? 21.234 -12.914 -26.547 1 97.75 291 GLU A N 1
ATOM 2345 C CA . GLU A 1 291 ? 21.641 -14.289 -26.812 1 97.75 291 GLU A CA 1
ATOM 2346 C C . GLU A 1 291 ? 23.047 -14.336 -27.422 1 97.75 291 GLU A C 1
ATOM 2348 O O . GLU A 1 291 ? 23.359 -13.562 -28.328 1 97.75 291 GLU A O 1
ATOM 2353 N N . GLY A 1 292 ? 23.906 -15.148 -26.844 1 97.31 292 GLY A N 1
ATOM 2354 C CA . GLY A 1 292 ? 25.266 -15.297 -27.328 1 97.31 292 GLY A CA 1
ATOM 2355 C C . GLY A 1 292 ? 26.266 -14.43 -26.594 1 97.31 292 GLY A C 1
ATOM 2356 O O . GLY A 1 292 ? 27.469 -14.641 -26.688 1 97.31 292 GLY A O 1
ATOM 2357 N N . LYS A 1 293 ? 25.766 -13.5 -25.828 1 97.75 293 LYS A N 1
ATOM 2358 C CA . LYS A 1 293 ? 26.656 -12.633 -25.078 1 97.75 293 LYS A CA 1
ATOM 2359 C C . LYS A 1 293 ? 27.047 -13.273 -23.75 1 97.75 293 LYS A C 1
ATOM 2361 O O . LYS A 1 293 ? 26.25 -14 -23.141 1 97.75 293 LYS A O 1
ATOM 2366 N N . TYR A 1 294 ? 28.25 -12.969 -23.375 1 97.56 294 TYR A N 1
ATOM 2367 C CA . TYR A 1 294 ? 28.781 -13.547 -22.156 1 97.56 294 TYR A CA 1
ATOM 2368 C C . TYR A 1 294 ? 28.266 -12.797 -20.922 1 97.56 294 TYR A C 1
ATOM 2370 O O . TYR A 1 294 ? 27.953 -11.609 -21.016 1 97.56 294 TYR A O 1
ATOM 2378 N N . GLU A 1 295 ? 28.172 -13.492 -19.781 1 96.12 295 GLU A N 1
ATOM 2379 C CA . GLU A 1 295 ? 27.531 -12.992 -18.562 1 96.12 295 GLU A CA 1
ATOM 2380 C C . GLU A 1 295 ? 28.203 -11.703 -18.094 1 96.12 295 GLU A C 1
ATOM 2382 O O . GLU A 1 295 ? 27.516 -10.781 -17.641 1 96.12 295 GLU A O 1
ATOM 2387 N N . LEU A 1 296 ? 29.5 -11.656 -18.141 1 93.44 296 LEU A N 1
ATOM 2388 C CA . LEU A 1 296 ? 30.203 -10.484 -17.641 1 93.44 296 LEU A CA 1
ATOM 2389 C C . LEU A 1 296 ? 29.969 -9.281 -18.547 1 93.44 296 LEU A C 1
ATOM 2391 O O . LEU A 1 296 ? 29.875 -8.148 -18.062 1 93.44 296 LEU A O 1
ATOM 2395 N N . GLU A 1 297 ? 29.938 -9.516 -19.812 1 94.56 297 GLU A N 1
ATOM 2396 C CA . GLU A 1 297 ? 29.609 -8.461 -20.766 1 94.56 297 GLU A CA 1
ATOM 2397 C C . GLU A 1 297 ? 28.203 -7.926 -20.516 1 94.56 297 GLU A C 1
ATOM 2399 O O . GLU A 1 297 ? 27.969 -6.715 -20.516 1 94.56 297 GLU A O 1
ATOM 2404 N N . LEU A 1 298 ? 27.312 -8.875 -20.297 1 95.69 298 LEU A N 1
ATOM 2405 C CA . LEU A 1 298 ? 25.938 -8.5 -20.016 1 95.69 298 LEU A CA 1
ATOM 2406 C C . LEU A 1 298 ? 25.844 -7.68 -18.734 1 95.69 298 LEU A C 1
ATOM 2408 O O . LEU A 1 298 ? 25.125 -6.676 -18.672 1 95.69 298 LEU A O 1
ATOM 2412 N N . ALA A 1 299 ? 26.531 -8.086 -17.734 1 92.38 299 ALA A N 1
ATOM 2413 C CA . ALA A 1 299 ? 26.516 -7.391 -16.453 1 92.38 299 ALA A CA 1
ATOM 2414 C C . ALA A 1 299 ? 27.062 -5.973 -16.578 1 92.38 299 ALA A C 1
ATOM 2416 O O . ALA A 1 299 ? 26.516 -5.027 -16.016 1 92.38 299 ALA A O 1
ATOM 2417 N N . GLN A 1 300 ? 28.078 -5.844 -17.312 1 85.94 300 GLN A N 1
ATOM 2418 C CA . GLN A 1 300 ? 28.688 -4.531 -17.531 1 85.94 300 GLN A CA 1
ATOM 2419 C C . GLN A 1 300 ? 27.719 -3.596 -18.25 1 85.94 300 GLN A C 1
ATOM 2421 O O . GLN A 1 300 ? 27.656 -2.404 -17.938 1 85.94 300 GLN A O 1
ATOM 2426 N N . GLU A 1 301 ? 27.047 -4.199 -19.078 1 86.94 301 GLU A N 1
ATOM 2427 C CA . GLU A 1 301 ? 26.141 -3.408 -19.906 1 86.94 301 GLU A CA 1
ATOM 2428 C C . GLU A 1 301 ? 24.844 -3.076 -19.172 1 86.94 301 GLU A C 1
ATOM 2430 O O . GLU A 1 301 ? 24.359 -1.947 -19.25 1 86.94 301 GLU A O 1
ATOM 2435 N N . LYS A 1 302 ? 24.234 -4.031 -18.484 1 88.94 302 LYS A N 1
ATOM 2436 C CA . LYS A 1 302 ? 22.859 -3.885 -18.016 1 88.94 302 LYS A CA 1
ATOM 2437 C C . LYS A 1 302 ? 22.781 -3.775 -16.5 1 88.94 302 LYS A C 1
ATOM 2439 O O . LYS A 1 302 ? 21.812 -3.248 -15.953 1 88.94 302 LYS A O 1
ATOM 2444 N N . ALA A 1 303 ? 23.812 -4.324 -15.812 1 87.44 303 ALA A N 1
ATOM 2445 C CA . ALA A 1 303 ? 23.766 -4.371 -14.352 1 87.44 303 ALA A CA 1
ATOM 2446 C C . ALA A 1 303 ? 25.172 -4.258 -13.758 1 87.44 303 ALA A C 1
ATOM 2448 O O . ALA A 1 303 ? 25.625 -5.152 -13.047 1 87.44 303 ALA A O 1
ATOM 2449 N N . PRO A 1 304 ? 25.797 -3.133 -13.969 1 79.69 304 PRO A N 1
ATOM 2450 C CA . PRO A 1 304 ? 27.188 -2.99 -13.516 1 79.69 304 PRO A CA 1
ATOM 2451 C C . PRO A 1 304 ? 27.312 -3.049 -11.992 1 79.69 304 PRO A C 1
ATOM 2453 O O . PRO A 1 304 ? 28.406 -3.252 -11.469 1 79.69 304 PRO A O 1
ATOM 2456 N N . ASP A 1 305 ? 26.203 -2.896 -11.281 1 77.81 305 ASP A N 1
ATOM 2457 C CA . ASP A 1 305 ? 26.219 -2.881 -9.82 1 77.81 305 ASP A CA 1
ATOM 2458 C C . ASP A 1 305 ? 26.219 -4.297 -9.258 1 77.81 305 ASP A C 1
ATOM 2460 O O . ASP A 1 305 ? 26.469 -4.496 -8.062 1 77.81 305 ASP A O 1
ATOM 2464 N N . LEU A 1 306 ? 26.031 -5.316 -10.102 1 88 306 LEU A N 1
ATOM 2465 C CA . LEU A 1 306 ? 25.969 -6.695 -9.625 1 88 306 LEU A CA 1
ATOM 2466 C C . LEU A 1 306 ? 27.375 -7.254 -9.391 1 88 306 LEU A C 1
ATOM 2468 O O . LEU A 1 306 ? 28.281 -7 -10.18 1 88 306 LEU A O 1
ATOM 2472 N N . ASN A 1 307 ? 27.531 -8.039 -8.328 1 86.56 307 ASN A N 1
ATOM 2473 C CA . ASN A 1 307 ? 28.766 -8.75 -8.016 1 86.56 307 ASN A CA 1
ATOM 2474 C C . ASN A 1 307 ? 28.797 -10.117 -8.695 1 86.56 307 ASN A C 1
ATOM 2476 O O . ASN A 1 307 ? 28.062 -11.023 -8.32 1 86.56 307 ASN A O 1
ATOM 2480 N N . PRO A 1 308 ? 29.734 -10.297 -9.594 1 88.81 308 PRO A N 1
ATOM 2481 C CA . PRO A 1 308 ? 29.797 -11.57 -10.305 1 88.81 308 PRO A CA 1
ATOM 2482 C C . PRO A 1 308 ? 30.125 -12.75 -9.391 1 88.81 308 PRO A C 1
ATOM 2484 O O . PRO A 1 308 ? 29.891 -13.906 -9.75 1 88.81 308 PRO A O 1
ATOM 2487 N N . GLY A 1 309 ? 30.641 -12.523 -8.289 1 88.44 309 GLY A N 1
ATOM 2488 C CA . GLY A 1 309 ? 31 -13.594 -7.359 1 88.44 309 GLY A CA 1
ATOM 2489 C C . GLY A 1 309 ? 29.859 -13.977 -6.434 1 88.44 309 GLY A C 1
ATOM 2490 O O . GLY A 1 309 ? 29.938 -14.969 -5.715 1 88.44 309 GLY A O 1
ATOM 2491 N N . ALA A 1 310 ? 28.797 -13.188 -6.562 1 90.5 310 ALA A N 1
ATOM 2492 C CA . ALA A 1 310 ? 27.672 -13.445 -5.672 1 90.5 310 ALA A CA 1
ATOM 2493 C C . ALA A 1 310 ? 26.938 -14.727 -6.074 1 90.5 310 ALA A C 1
ATOM 2495 O O . ALA A 1 310 ? 26.828 -15.031 -7.266 1 90.5 310 ALA A O 1
ATOM 2496 N N . LYS A 1 311 ? 26.375 -15.445 -5.105 1 90.31 311 LYS A N 1
ATOM 2497 C CA . LYS A 1 311 ? 25.656 -16.688 -5.348 1 90.31 311 LYS A CA 1
ATOM 2498 C C . LYS A 1 311 ? 24.438 -16.453 -6.227 1 90.31 311 LYS A C 1
ATOM 2500 O O . LYS A 1 311 ? 24.062 -17.312 -7.035 1 90.31 311 LYS A O 1
ATOM 2505 N N . ASN A 1 312 ? 23.859 -15.305 -6.094 1 93.38 312 ASN A N 1
ATOM 2506 C CA . ASN A 1 312 ? 22.625 -15.016 -6.816 1 93.38 312 ASN A CA 1
ATOM 2507 C C . ASN A 1 312 ? 22.891 -14.203 -8.086 1 93.38 312 ASN A C 1
ATOM 2509 O O . ASN A 1 312 ? 21.969 -13.609 -8.648 1 93.38 312 ASN A O 1
ATOM 2513 N N . PHE A 1 313 ? 24.109 -14.172 -8.617 1 95.25 313 PHE A N 1
ATOM 2514 C CA . PHE A 1 313 ? 24.531 -13.32 -9.719 1 95.25 313 PHE A CA 1
ATOM 2515 C C . PHE A 1 313 ? 23.672 -13.57 -10.953 1 95.25 313 PHE A C 1
ATOM 2517 O O . PHE A 1 313 ? 23.094 -12.633 -11.508 1 95.25 313 PHE A O 1
ATOM 2524 N N . TYR A 1 314 ? 23.469 -14.797 -11.32 1 96.94 314 TYR A N 1
ATOM 2525 C CA . TYR A 1 314 ? 22.781 -15.125 -12.562 1 96.94 314 TYR A CA 1
ATOM 2526 C C . TYR A 1 314 ? 21.297 -14.812 -12.461 1 96.94 314 TYR A C 1
ATOM 2528 O O . TYR A 1 314 ? 20.672 -14.352 -13.43 1 96.94 314 TYR A O 1
ATOM 2536 N N . ASN A 1 315 ? 20.734 -15.109 -11.352 1 96.88 315 ASN A N 1
ATOM 2537 C CA . ASN A 1 315 ? 19.344 -14.75 -11.141 1 96.88 315 ASN A CA 1
ATOM 2538 C C . ASN A 1 315 ? 19.141 -13.234 -11.188 1 96.88 315 ASN A C 1
ATOM 2540 O O . ASN A 1 315 ? 18.219 -12.75 -11.852 1 96.88 315 ASN A O 1
ATOM 2544 N N . ALA A 1 316 ? 20 -12.5 -10.484 1 96.31 316 ALA A N 1
ATOM 2545 C CA . ALA A 1 316 ? 19.906 -11.047 -10.477 1 96.31 316 ALA A CA 1
ATOM 2546 C C . ALA A 1 316 ? 20.109 -10.477 -11.883 1 96.31 316 ALA A C 1
ATOM 2548 O O . ALA A 1 316 ? 19.375 -9.57 -12.297 1 96.31 316 ALA A O 1
ATOM 2549 N N . LEU A 1 317 ? 21.062 -11.039 -12.555 1 96.81 317 LEU A N 1
ATOM 2550 C CA . LEU A 1 317 ? 21.328 -10.609 -13.922 1 96.81 317 LEU A CA 1
ATOM 2551 C C . LEU A 1 317 ? 20.109 -10.828 -14.805 1 96.81 317 LEU A C 1
ATOM 2553 O O . LEU A 1 317 ? 19.75 -9.953 -15.602 1 96.81 317 LEU A O 1
ATOM 2557 N N . THR A 1 318 ? 19.438 -11.945 -14.648 1 98.06 318 THR A N 1
ATOM 2558 C CA . THR A 1 318 ? 18.234 -12.273 -15.398 1 98.06 318 THR A CA 1
ATOM 2559 C C . THR A 1 318 ? 17.141 -11.234 -15.164 1 98.06 318 THR A C 1
ATOM 2561 O O . THR A 1 318 ? 16.547 -10.727 -16.109 1 98.06 318 THR A O 1
ATOM 2564 N N . TRP A 1 319 ? 16.938 -10.891 -14 1 97.12 319 TRP A N 1
ATOM 2565 C CA . TRP A 1 319 ? 15.906 -9.914 -13.648 1 97.12 319 TRP A CA 1
ATOM 2566 C C . TRP A 1 319 ? 16.25 -8.539 -14.188 1 97.12 319 TRP A C 1
ATOM 2568 O O . TRP A 1 319 ? 15.375 -7.793 -14.633 1 97.12 319 TRP A O 1
ATOM 2578 N N . ARG A 1 320 ? 17.562 -8.227 -14.195 1 95.38 320 ARG A N 1
ATOM 2579 C CA . ARG A 1 320 ? 18 -6.957 -14.766 1 95.38 320 ARG A CA 1
ATOM 2580 C C . ARG A 1 320 ? 17.75 -6.922 -16.266 1 95.38 320 ARG A C 1
ATOM 2582 O O . ARG A 1 320 ? 17.375 -5.887 -16.812 1 95.38 320 ARG A O 1
ATOM 2589 N N . LEU A 1 321 ? 17.969 -8.023 -16.875 1 96.44 321 LEU A N 1
ATOM 2590 C CA . LEU A 1 321 ? 17.688 -8.109 -18.297 1 96.44 321 LEU A CA 1
ATOM 2591 C C . LEU A 1 321 ? 16.203 -7.914 -18.578 1 96.44 321 LEU A C 1
ATOM 2593 O O . LEU A 1 321 ? 15.836 -7.348 -19.609 1 96.44 321 LEU A O 1
ATOM 2597 N N . LEU A 1 322 ? 15.359 -8.344 -17.641 1 96.38 322 LEU A N 1
ATOM 2598 C CA . LEU A 1 322 ? 13.914 -8.195 -17.75 1 96.38 322 LEU A CA 1
ATOM 2599 C C . LEU A 1 322 ? 13.484 -6.773 -17.406 1 96.38 322 LEU A C 1
ATOM 2601 O O . LEU A 1 322 ? 12.312 -6.422 -17.547 1 96.38 322 LEU A O 1
ATOM 2605 N N . GLY A 1 323 ? 14.391 -6.027 -16.891 1 90.88 323 GLY A N 1
ATOM 2606 C CA . GLY A 1 323 ? 14.117 -4.637 -16.562 1 90.88 323 GLY A CA 1
ATOM 2607 C C . GLY A 1 323 ? 13.633 -4.441 -15.148 1 90.88 323 GLY A C 1
ATOM 2608 O O . GLY A 1 323 ? 12.984 -3.439 -14.836 1 90.88 323 GLY A O 1
ATOM 2609 N N . SER A 1 324 ? 13.898 -5.398 -14.289 1 91.94 324 SER A N 1
ATOM 2610 C CA . SER A 1 324 ? 13.383 -5.289 -12.93 1 91.94 324 SER A CA 1
ATOM 2611 C C . SER A 1 324 ? 14.508 -5.402 -11.906 1 91.94 324 SER A C 1
ATOM 2613 O O . SER A 1 324 ? 15.148 -6.453 -11.789 1 91.94 324 SER A O 1
ATOM 2615 N N . ARG A 1 325 ? 14.703 -4.375 -11.188 1 85.75 325 ARG A N 1
ATOM 2616 C CA . ARG A 1 325 ? 15.656 -4.402 -10.078 1 85.75 325 ARG A CA 1
ATOM 2617 C C . ARG A 1 325 ? 15.031 -5.031 -8.836 1 85.75 325 ARG A C 1
ATOM 2619 O O . ARG A 1 325 ? 15.727 -5.66 -8.039 1 85.75 325 ARG A O 1
ATOM 2626 N N . LYS A 1 326 ? 13.758 -4.969 -8.734 1 85.44 326 LYS A N 1
ATOM 2627 C CA . LYS A 1 326 ? 13.031 -5.453 -7.562 1 85.44 326 LYS A CA 1
ATOM 2628 C C . LYS A 1 326 ? 12.766 -6.953 -7.668 1 85.44 326 LYS A C 1
ATOM 2630 O O . LYS A 1 326 ? 12.375 -7.59 -6.684 1 85.44 326 LYS A O 1
ATOM 2635 N N . GLU A 1 327 ? 13 -7.492 -8.828 1 92.25 327 GLU A N 1
ATOM 2636 C CA . GLU A 1 327 ? 12.75 -8.898 -9.117 1 92.25 327 GLU A CA 1
ATOM 2637 C C . GLU A 1 327 ? 11.281 -9.25 -8.914 1 92.25 327 GLU A C 1
ATOM 2639 O O . GLU A 1 327 ? 10.961 -10.297 -8.328 1 92.25 327 GLU A O 1
ATOM 2644 N N . ARG A 1 328 ? 10.43 -8.289 -9.273 1 92.31 328 ARG A N 1
ATOM 2645 C CA . ARG A 1 328 ? 8.977 -8.438 -9.266 1 92.31 328 ARG A CA 1
ATOM 2646 C C . ARG A 1 328 ? 8.359 -7.805 -10.5 1 92.31 328 ARG A C 1
ATOM 2648 O O . ARG A 1 328 ? 8.562 -6.617 -10.766 1 92.31 328 ARG A O 1
ATOM 2655 N N . ILE A 1 329 ? 7.699 -8.555 -11.211 1 94.5 329 ILE A N 1
ATOM 2656 C CA . ILE A 1 329 ? 6.969 -8.078 -12.375 1 94.5 329 ILE A CA 1
ATOM 2657 C C . ILE A 1 329 ? 5.492 -8.461 -12.25 1 94.5 329 ILE A C 1
ATOM 2659 O O . ILE A 1 329 ? 5.164 -9.617 -12 1 94.5 329 ILE A O 1
ATOM 2663 N N . GLU A 1 330 ? 4.625 -7.535 -12.367 1 93.75 330 GLU A N 1
ATOM 2664 C CA . GLU A 1 330 ? 3.199 -7.688 -12.094 1 93.75 330 GLU A CA 1
ATOM 2665 C C . GLU A 1 330 ? 2.602 -8.828 -12.922 1 93.75 330 GLU A C 1
ATOM 2667 O O . GLU A 1 330 ? 1.879 -9.672 -12.391 1 93.75 330 GLU A O 1
ATOM 2672 N N . GLU A 1 331 ? 2.924 -8.852 -14.227 1 96 331 GLU A N 1
ATOM 2673 C CA . GLU A 1 331 ? 2.371 -9.883 -15.102 1 96 331 GLU A CA 1
ATOM 2674 C C . GLU A 1 331 ? 2.832 -11.273 -14.672 1 96 331 GLU A C 1
ATOM 2676 O O . GLU A 1 331 ? 2.07 -12.242 -14.766 1 96 331 GLU A O 1
ATOM 2681 N N . PHE A 1 332 ? 4.082 -11.336 -14.219 1 97.19 332 PHE A N 1
ATOM 2682 C CA . PHE A 1 332 ? 4.582 -12.625 -13.75 1 97.19 332 PHE A CA 1
ATOM 2683 C C . PHE A 1 332 ? 3.863 -13.055 -12.477 1 97.19 332 PHE A C 1
ATOM 2685 O O . PHE A 1 332 ? 3.52 -14.227 -12.312 1 97.19 332 PHE A O 1
ATOM 2692 N N . GLU A 1 333 ? 3.623 -12.148 -11.633 1 94.19 333 GLU A N 1
ATOM 2693 C CA . GLU A 1 333 ? 2.9 -12.445 -10.398 1 94.19 333 GLU A CA 1
ATOM 2694 C C . GLU A 1 333 ? 1.472 -12.891 -10.688 1 94.19 333 GLU A C 1
ATOM 2696 O O . GLU A 1 333 ? 1.001 -13.883 -10.133 1 94.19 333 GLU A O 1
ATOM 2701 N N . LYS A 1 334 ? 0.837 -12.211 -11.617 1 95.31 334 LYS A N 1
ATOM 2702 C CA . LYS A 1 334 ? -0.529 -12.555 -12 1 95.31 334 LYS A CA 1
ATOM 2703 C C . LYS A 1 334 ? -0.587 -13.938 -12.633 1 95.31 334 LYS A C 1
ATOM 2705 O O . LYS A 1 334 ? -1.534 -14.695 -12.406 1 95.31 334 LYS A O 1
ATOM 2710 N N . ALA A 1 335 ? 0.466 -14.211 -13.312 1 96.44 335 ALA A N 1
ATOM 2711 C CA . ALA A 1 335 ? 0.48 -15.445 -14.094 1 96.44 335 ALA A CA 1
ATOM 2712 C C . ALA A 1 335 ? 1.011 -16.609 -13.266 1 96.44 335 ALA A C 1
ATOM 2714 O O . ALA A 1 335 ? 0.921 -17.766 -13.688 1 96.44 335 ALA A O 1
ATOM 2715 N N . GLY A 1 336 ? 1.566 -16.344 -12.172 1 94.81 336 GLY A N 1
ATOM 2716 C CA . GLY A 1 336 ? 2.199 -17.391 -11.383 1 94.81 336 GLY A CA 1
ATOM 2717 C C . GLY A 1 336 ? 3.482 -17.922 -12 1 94.81 336 GLY A C 1
ATOM 2718 O O . GLY A 1 336 ? 3.771 -19.109 -11.938 1 94.81 336 GLY A O 1
ATOM 2719 N N . ILE A 1 337 ? 4.176 -17.031 -12.656 1 96.88 337 ILE A N 1
ATOM 2720 C CA . ILE A 1 337 ? 5.406 -17.406 -13.344 1 96.88 337 ILE A CA 1
ATOM 2721 C C . ILE A 1 337 ? 6.582 -17.328 -12.367 1 96.88 337 ILE A C 1
ATOM 2723 O O . ILE A 1 337 ? 6.781 -16.297 -11.711 1 96.88 337 ILE A O 1
ATOM 2727 N N . SER A 1 338 ? 7.32 -18.406 -12.258 1 96.5 338 SER A N 1
ATOM 2728 C CA . SER A 1 338 ? 8.578 -18.453 -11.516 1 96.5 338 SER A CA 1
ATOM 2729 C C . SER A 1 338 ? 9.773 -18.328 -12.453 1 96.5 338 SER A C 1
ATOM 2731 O O . SER A 1 338 ? 9.969 -19.172 -13.336 1 96.5 338 SER A O 1
ATOM 2733 N N . VAL A 1 339 ? 10.562 -17.328 -12.242 1 97.56 339 VAL A N 1
ATOM 2734 C CA . VAL A 1 339 ? 11.711 -17.062 -13.094 1 97.56 339 VAL A CA 1
ATOM 2735 C C . VAL A 1 339 ? 12.953 -17.734 -12.523 1 97.56 339 VAL A C 1
ATOM 2737 O O . VAL A 1 339 ? 13.266 -17.578 -11.336 1 97.56 339 VAL A O 1
ATOM 2740 N N . HIS A 1 340 ? 13.664 -18.547 -13.398 1 97.69 340 HIS A N 1
ATOM 2741 C CA . HIS A 1 340 ? 14.867 -19.234 -12.953 1 97.69 340 HIS A CA 1
ATOM 2742 C C . HIS A 1 340 ? 16 -19.078 -13.969 1 97.69 340 HIS A C 1
ATOM 2744 O O . HIS A 1 340 ? 15.836 -19.406 -15.141 1 97.69 340 HIS A O 1
ATOM 2750 N N . ALA A 1 341 ? 17.109 -18.547 -13.492 1 98.19 341 ALA A N 1
ATOM 2751 C CA . ALA A 1 341 ? 18.359 -18.672 -14.25 1 98.19 341 ALA A CA 1
ATOM 2752 C C . ALA A 1 341 ? 18.969 -20.047 -14.086 1 98.19 341 ALA A C 1
ATOM 2754 O O . ALA A 1 341 ? 19.219 -20.5 -12.969 1 98.19 341 ALA A O 1
ATOM 2755 N N . ILE A 1 342 ? 19.203 -20.719 -15.211 1 98.06 342 ILE A N 1
ATOM 2756 C CA . ILE A 1 342 ? 19.766 -22.062 -15.172 1 98.06 342 ILE A CA 1
ATOM 2757 C C . ILE A 1 342 ? 21.125 -22.078 -15.867 1 98.06 342 ILE A C 1
ATOM 2759 O O . ILE A 1 342 ? 21.25 -21.641 -17.016 1 98.06 342 ILE A O 1
ATOM 2763 N N . ARG A 1 343 ? 22.172 -22.578 -15.203 1 97.81 343 ARG A N 1
ATOM 2764 C CA . ARG A 1 343 ? 23.484 -22.734 -15.797 1 97.81 343 ARG A CA 1
ATOM 2765 C C . ARG A 1 343 ? 23.734 -24.172 -16.25 1 97.81 343 ARG A C 1
ATOM 2767 O O . ARG A 1 343 ? 23.625 -25.109 -15.438 1 97.81 343 ARG A O 1
ATOM 2774 N N . VAL A 1 344 ? 23.969 -24.312 -17.484 1 97.56 344 VAL A N 1
ATOM 2775 C CA . VAL A 1 344 ? 24.328 -25.609 -18.047 1 97.56 344 VAL A CA 1
ATOM 2776 C C . VAL A 1 344 ? 25.844 -25.719 -18.172 1 97.56 344 VAL A C 1
ATOM 2778 O O . VAL A 1 344 ? 26.469 -24.938 -18.891 1 97.56 344 VAL A O 1
ATOM 2781 N N . GLN A 1 345 ? 26.344 -26.688 -17.516 1 96.75 345 GLN A N 1
ATOM 2782 C CA . GLN A 1 345 ? 27.797 -26.875 -17.516 1 96.75 345 GLN A CA 1
ATOM 2783 C C . GLN A 1 345 ? 28.266 -27.531 -18.812 1 96.75 345 GLN A C 1
ATOM 2785 O O . GLN A 1 345 ? 27.453 -28.031 -19.594 1 96.75 345 GLN A O 1
ATOM 2790 N N . LYS A 1 346 ? 29.562 -27.531 -18.969 1 94.38 346 LYS A N 1
ATOM 2791 C CA . LYS A 1 346 ? 30.172 -28.094 -20.172 1 94.38 346 LYS A CA 1
ATOM 2792 C C . LYS A 1 346 ? 29.812 -29.562 -20.344 1 94.38 346 LYS A C 1
ATOM 2794 O O . LYS A 1 346 ? 29.609 -30.031 -21.469 1 94.38 346 LYS A O 1
ATOM 2799 N N . ASN A 1 347 ? 29.641 -30.219 -19.266 1 92.81 347 ASN A N 1
ATOM 2800 C CA . ASN A 1 347 ? 29.328 -31.656 -19.297 1 92.81 347 ASN A CA 1
ATOM 2801 C C . ASN A 1 347 ? 27.828 -31.891 -19.484 1 92.81 347 ASN A C 1
ATOM 2803 O O . ASN A 1 347 ? 27.359 -33.031 -19.484 1 92.81 347 ASN A O 1
ATOM 2807 N N . GLY A 1 348 ? 27.047 -30.812 -19.516 1 91.38 348 GLY A N 1
ATOM 2808 C CA . GLY A 1 348 ? 25.625 -30.922 -19.781 1 91.38 348 GLY A CA 1
ATOM 2809 C C . GLY A 1 348 ? 24.781 -30.906 -18.516 1 91.38 348 GLY A C 1
ATOM 2810 O O . GLY A 1 348 ? 23.562 -30.734 -18.594 1 91.38 348 GLY A O 1
ATOM 2811 N N . LYS A 1 349 ? 25.438 -31.016 -17.469 1 93.94 349 LYS A N 1
ATOM 2812 C CA . LYS A 1 349 ? 24.703 -31.016 -16.219 1 93.94 349 LYS A CA 1
ATOM 2813 C C . LYS A 1 349 ? 24.281 -29.609 -15.82 1 93.94 349 LYS A C 1
ATOM 2815 O O . LYS A 1 349 ? 24.953 -28.625 -16.172 1 93.94 349 LYS A O 1
ATOM 2820 N N . ILE A 1 350 ? 23.141 -29.547 -15.102 1 95.38 350 ILE A N 1
ATOM 2821 C CA . ILE A 1 350 ? 22.656 -28.25 -14.656 1 95.38 350 ILE A CA 1
ATOM 2822 C C . ILE A 1 350 ? 23.125 -27.984 -13.227 1 95.38 350 ILE A C 1
ATOM 2824 O O . ILE A 1 350 ? 23.141 -28.906 -12.398 1 95.38 350 ILE A O 1
ATOM 2828 N N . LYS A 1 351 ? 23.438 -26.797 -12.953 1 93.69 351 LYS A N 1
ATOM 2829 C CA . LYS A 1 351 ? 23.953 -26.422 -11.648 1 93.69 351 LYS A CA 1
ATOM 2830 C C . LYS A 1 351 ? 22.828 -26.156 -10.656 1 93.69 351 LYS A C 1
ATOM 2832 O O . LYS A 1 351 ? 22.922 -26.531 -9.484 1 93.69 351 LYS A O 1
ATOM 2837 N N . GLU A 1 352 ? 21.781 -25.516 -11.141 1 92.06 352 GLU A N 1
ATOM 2838 C CA . GLU A 1 352 ? 20.703 -25.094 -10.258 1 92.06 352 GLU A CA 1
ATOM 2839 C C . GLU A 1 352 ? 19.688 -26.219 -10.031 1 92.06 352 GLU A C 1
ATOM 2841 O O . GLU A 1 352 ? 19.375 -26.969 -10.961 1 92.06 352 GLU A O 1
ATOM 2846 N N . LYS A 1 353 ? 19.281 -26.359 -8.797 1 93.5 353 LYS A N 1
ATOM 2847 C CA . LYS A 1 353 ? 18.172 -27.234 -8.414 1 93.5 353 LYS A CA 1
ATOM 2848 C C . LYS A 1 353 ? 16.938 -26.422 -8.031 1 93.5 353 LYS A C 1
ATOM 2850 O O . LYS A 1 353 ? 17.047 -25.297 -7.559 1 93.5 353 LYS A O 1
ATOM 2855 N N . ILE A 1 354 ? 15.766 -27.016 -8.273 1 95.38 354 ILE A N 1
ATOM 2856 C CA . ILE A 1 354 ? 14.539 -26.266 -8.039 1 95.38 354 ILE A CA 1
ATOM 2857 C C . ILE A 1 354 ? 13.781 -26.859 -6.863 1 95.38 354 ILE A C 1
ATOM 2859 O O . ILE A 1 354 ? 13.227 -27.969 -6.973 1 95.38 354 ILE A O 1
ATOM 2863 N N . LYS A 1 355 ? 13.797 -26.203 -5.746 1 95.62 355 LYS A N 1
ATOM 2864 C CA . LYS A 1 355 ? 12.984 -26.547 -4.582 1 95.62 355 LYS A CA 1
ATOM 2865 C C . LYS A 1 355 ? 11.57 -26 -4.727 1 95.62 355 LYS A C 1
ATOM 2867 O O . LYS A 1 355 ? 11.375 -24.828 -5.043 1 95.62 355 LYS A O 1
ATOM 2872 N N . LEU A 1 356 ? 10.602 -26.797 -4.52 1 95.5 356 LEU A N 1
ATOM 2873 C CA . LEU A 1 356 ? 9.219 -26.359 -4.672 1 95.5 356 LEU A CA 1
ATOM 2874 C C . LEU A 1 356 ? 8.648 -25.875 -3.344 1 95.5 356 LEU A C 1
ATOM 2876 O O . LEU A 1 356 ? 8.172 -24.75 -3.242 1 95.5 356 LEU A O 1
ATOM 2880 N N . LYS A 1 357 ? 8.742 -26.734 -2.303 1 95 357 LYS A N 1
ATOM 2881 C CA . LYS A 1 357 ? 8.172 -26.297 -1.027 1 95 357 LYS A CA 1
ATOM 2882 C C . LYS A 1 357 ? 8.586 -27.25 0.099 1 95 357 LYS A C 1
ATOM 2884 O O . LYS A 1 357 ? 8.672 -28.453 -0.099 1 95 357 LYS A O 1
ATOM 2889 N N . ASN A 1 358 ? 8.734 -26.672 1.267 1 94.75 358 ASN A N 1
ATOM 2890 C CA . ASN A 1 358 ? 8.805 -27.484 2.477 1 94.75 358 ASN A CA 1
ATOM 2891 C C . ASN A 1 358 ? 7.434 -28.031 2.859 1 94.75 358 ASN A C 1
ATOM 2893 O O . ASN A 1 358 ? 6.406 -27.422 2.545 1 94.75 358 ASN A O 1
ATOM 2897 N N . PHE A 1 359 ? 7.387 -29.188 3.475 1 94.56 359 PHE A N 1
ATOM 2898 C CA . PHE A 1 359 ? 6.105 -29.766 3.879 1 94.56 359 PHE A CA 1
ATOM 2899 C C . PHE A 1 359 ? 6.234 -30.484 5.207 1 94.56 359 PHE A C 1
ATOM 2901 O O . PHE A 1 359 ? 7.344 -30.797 5.648 1 94.56 359 PHE A O 1
ATOM 2908 N N . LYS A 1 360 ? 5.117 -30.766 5.805 1 95.19 360 LYS A N 1
ATOM 2909 C CA . LYS A 1 360 ? 5.031 -31.594 7 1 95.19 360 LYS A CA 1
ATOM 2910 C C . LYS A 1 360 ? 4.512 -33 6.668 1 95.19 360 LYS A C 1
ATOM 2912 O O . LYS A 1 360 ? 3.545 -33.125 5.914 1 95.19 360 LYS A O 1
ATOM 2917 N N . PHE A 1 361 ? 5.109 -33.938 7.289 1 96.38 361 PHE A N 1
ATOM 2918 C CA . PHE A 1 361 ? 4.738 -35.312 7.012 1 96.38 361 PHE A CA 1
ATOM 2919 C C . PHE A 1 361 ? 3.289 -35.594 7.41 1 96.38 361 PHE A C 1
ATOM 2921 O O . PHE A 1 361 ? 2.57 -36.312 6.719 1 96.38 361 PHE A O 1
ATOM 2928 N N . ALA A 1 362 ? 2.941 -34.969 8.484 1 94.75 362 ALA A N 1
ATOM 2929 C CA . ALA A 1 362 ? 1.577 -35.156 8.969 1 94.75 362 ALA A CA 1
ATOM 2930 C C . ALA A 1 362 ? 0.559 -34.656 7.953 1 94.75 362 ALA A C 1
ATOM 2932 O O . ALA A 1 362 ? -0.472 -35.281 7.723 1 94.75 362 ALA A O 1
ATOM 2933 N N . ASP A 1 363 ? 0.83 -33.531 7.348 1 94.31 363 ASP A N 1
ATOM 2934 C CA . ASP A 1 363 ? -0.063 -32.969 6.352 1 94.31 363 ASP A CA 1
ATOM 2935 C C . ASP A 1 363 ? -0.155 -33.844 5.113 1 94.31 363 ASP A C 1
ATOM 2937 O O . ASP A 1 363 ? -1.245 -34.062 4.582 1 94.31 363 ASP A O 1
ATOM 2941 N N . LEU A 1 364 ? 0.958 -34.281 4.691 1 95.5 364 LEU A N 1
ATOM 2942 C CA . LEU A 1 364 ? 1.001 -35.156 3.531 1 95.5 364 LEU A CA 1
ATOM 2943 C C . LEU A 1 364 ? 0.224 -36.438 3.795 1 95.5 364 LEU A C 1
ATOM 2945 O O . LEU A 1 364 ? -0.531 -36.906 2.936 1 95.5 364 LEU A O 1
ATOM 2949 N N . HIS A 1 365 ? 0.374 -36.938 4.945 1 95.25 365 HIS A N 1
ATOM 2950 C CA . HIS A 1 365 ? -0.303 -38.156 5.332 1 95.25 365 HIS A CA 1
ATOM 2951 C C . HIS A 1 365 ? -1.817 -38 5.34 1 95.25 365 HIS A C 1
ATOM 2953 O O . HIS A 1 365 ? -2.559 -38.906 5.008 1 95.25 365 HIS A O 1
ATOM 2959 N N . ALA A 1 366 ? -2.217 -36.875 5.68 1 93.19 366 ALA A N 1
ATOM 2960 C CA . ALA A 1 366 ? -3.641 -36.594 5.855 1 93.19 366 ALA A CA 1
ATOM 2961 C C . ALA A 1 366 ? -4.336 -36.406 4.512 1 93.19 366 ALA A C 1
ATOM 2963 O O . ALA A 1 366 ? -5.566 -36.438 4.43 1 93.19 366 ALA A O 1
ATOM 2964 N N . GLU A 1 367 ? -3.59 -36.188 3.432 1 92.25 367 GLU A N 1
ATOM 2965 C CA . GLU A 1 367 ? -4.188 -36 2.117 1 92.25 367 GLU A CA 1
ATOM 2966 C C . GLU A 1 367 ? -4.898 -37.25 1.63 1 92.25 367 GLU A C 1
ATOM 2968 O O . GLU A 1 367 ? -4.41 -38.375 1.834 1 92.25 367 GLU A O 1
ATOM 2973 N N . THR A 1 368 ? -6.098 -37 0.98 1 88.69 368 THR A N 1
ATOM 2974 C CA . THR A 1 368 ? -6.895 -38.188 0.603 1 88.69 368 THR A CA 1
ATOM 2975 C C . THR A 1 368 ? -7.012 -38.281 -0.915 1 88.69 368 THR A C 1
ATOM 2977 O O . THR A 1 368 ? -7.379 -39.344 -1.444 1 88.69 368 THR A O 1
ATOM 2980 N N . SER A 1 369 ? -6.691 -37.125 -1.568 1 89.19 369 SER A N 1
ATOM 2981 C CA . SER A 1 369 ? -6.797 -37.125 -3.023 1 89.19 369 SER A CA 1
ATOM 2982 C C . SER A 1 369 ? -5.617 -36.406 -3.664 1 89.19 369 SER A C 1
ATOM 2984 O O . SER A 1 369 ? -5.164 -35.375 -3.152 1 89.19 369 SER A O 1
ATOM 2986 N N . TRP A 1 370 ? -5.145 -36.969 -4.75 1 92 370 TRP A N 1
ATOM 2987 C CA . TRP A 1 370 ? -3.996 -36.406 -5.457 1 92 370 TRP A CA 1
ATOM 2988 C C . TRP A 1 370 ? -4.309 -35.031 -5.988 1 92 370 TRP A C 1
ATOM 2990 O O . TRP A 1 370 ? -3.557 -34.062 -5.746 1 92 370 TRP A O 1
ATOM 3000 N N . GLU A 1 371 ? -5.398 -34.844 -6.59 1 87.12 371 GLU A N 1
ATOM 3001 C CA . GLU A 1 371 ? -5.723 -33.594 -7.273 1 87.12 371 GLU A CA 1
ATOM 3002 C C . GLU A 1 371 ? -6 -32.469 -6.27 1 87.12 371 GLU A C 1
ATOM 3004 O O . GLU A 1 371 ? -5.98 -31.281 -6.629 1 87.12 371 GLU A O 1
ATOM 3009 N N . ASP A 1 372 ? -6.223 -32.875 -5.02 1 85.88 372 ASP A N 1
ATOM 3010 C CA . ASP A 1 372 ? -6.426 -31.891 -3.969 1 85.88 372 ASP A CA 1
ATOM 3011 C C . ASP A 1 372 ? -5.172 -31.734 -3.115 1 85.88 372 ASP A C 1
ATOM 3013 O O . ASP A 1 372 ? -5.172 -30.969 -2.143 1 85.88 372 ASP A O 1
ATOM 3017 N N . SER A 1 373 ? -4.195 -32.469 -3.506 1 92.56 373 SER A N 1
ATOM 3018 C CA . SER A 1 373 ? -2.975 -32.438 -2.705 1 92.56 373 SER A CA 1
ATOM 3019 C C . SER A 1 373 ? -2.143 -31.188 -3 1 92.56 373 SER A C 1
ATOM 3021 O O . SER A 1 373 ? -2.314 -30.547 -4.043 1 92.56 373 SER A O 1
ATOM 3023 N N . GLU A 1 374 ? -1.277 -30.891 -2.115 1 93.56 374 GLU A N 1
ATOM 3024 C CA . GLU A 1 374 ? -0.38 -29.75 -2.268 1 93.56 374 GLU A CA 1
ATOM 3025 C C . GLU A 1 374 ? 0.626 -29.984 -3.391 1 93.56 374 GLU A C 1
ATOM 3027 O O . GLU A 1 374 ? 0.922 -29.062 -4.168 1 93.56 374 GLU A O 1
ATOM 3032 N N . TRP A 1 375 ? 1.138 -31.172 -3.471 1 96.25 375 TRP A N 1
ATOM 3033 C CA . TRP A 1 375 ? 2.145 -31.484 -4.48 1 96.25 375 TRP A CA 1
ATOM 3034 C C . TRP A 1 375 ? 1.556 -31.375 -5.887 1 96.25 375 TRP A C 1
ATOM 3036 O O . TRP A 1 375 ? 2.223 -30.906 -6.809 1 96.25 375 TRP A O 1
ATOM 3046 N N . TYR A 1 376 ? 0.335 -31.797 -6.008 1 94.06 376 TYR A N 1
ATOM 3047 C CA . TYR A 1 376 ? -0.328 -31.641 -7.301 1 94.06 376 TYR A CA 1
ATOM 3048 C C . TYR A 1 376 ? -0.396 -30.172 -7.707 1 94.06 376 TYR A C 1
ATOM 3050 O O . TYR A 1 376 ? -0.037 -29.812 -8.828 1 94.06 376 TYR A O 1
ATOM 3058 N N . SER A 1 377 ? -0.788 -29.375 -6.797 1 92.25 377 SER A N 1
ATOM 3059 C CA . SER A 1 377 ? -0.934 -27.938 -7.078 1 92.25 377 SER A CA 1
ATOM 3060 C C . SER A 1 377 ? 0.406 -27.312 -7.438 1 92.25 377 SER A C 1
ATOM 3062 O O . SER A 1 377 ? 0.484 -26.5 -8.359 1 92.25 377 SER A O 1
ATOM 3064 N N . LEU A 1 378 ? 1.398 -27.688 -6.781 1 94.44 378 LEU A N 1
ATOM 3065 C CA . LEU A 1 378 ? 2.729 -27.141 -7.027 1 94.44 378 LEU A CA 1
ATOM 3066 C C . LEU A 1 378 ? 3.221 -27.516 -8.422 1 94.44 378 LEU A C 1
ATOM 3068 O O . LEU A 1 378 ? 3.951 -26.734 -9.047 1 94.44 378 LEU A O 1
ATOM 3072 N N . LEU A 1 379 ? 2.799 -28.641 -8.859 1 96 379 LEU A N 1
ATOM 3073 C CA . LEU A 1 379 ? 3.279 -29.141 -10.148 1 96 379 LEU A CA 1
ATOM 3074 C C . LEU A 1 379 ? 2.381 -28.656 -11.281 1 96 379 LEU A C 1
ATOM 3076 O O . LEU A 1 379 ? 2.869 -28.281 -12.352 1 96 379 LEU A O 1
ATOM 3080 N N . SER A 1 380 ? 1.133 -28.609 -11.016 1 93.19 380 SER A N 1
ATOM 3081 C CA . SER A 1 380 ? 0.176 -28.359 -12.086 1 93.19 380 SER A CA 1
ATOM 3082 C C . SER A 1 380 ? -0.016 -26.859 -12.32 1 93.19 380 SER A C 1
ATOM 3084 O O . SER A 1 380 ? -0.3 -26.438 -13.445 1 93.19 380 SER A O 1
ATOM 3086 N N . ASP A 1 381 ? 0.167 -26.078 -11.305 1 91.81 381 ASP A N 1
ATOM 3087 C CA . ASP A 1 381 ? -0.248 -24.688 -11.375 1 91.81 381 ASP A CA 1
ATOM 3088 C C . ASP A 1 381 ? 0.919 -23.781 -11.773 1 91.81 381 ASP A C 1
ATOM 3090 O O . ASP A 1 381 ? 0.715 -22.703 -12.32 1 91.81 381 ASP A O 1
ATOM 3094 N N . LYS A 1 382 ? 2.039 -24.172 -11.516 1 93.06 382 LYS A N 1
ATOM 3095 C CA . LYS A 1 382 ? 3.197 -23.281 -11.664 1 93.06 382 LYS A CA 1
ATOM 3096 C C . LYS A 1 382 ? 3.664 -23.234 -13.117 1 93.06 382 LYS A C 1
ATOM 3098 O O . LYS A 1 382 ? 3.666 -24.266 -13.805 1 93.06 382 LYS A O 1
ATOM 3103 N N . ARG A 1 383 ? 3.965 -22.062 -13.516 1 96.38 383 ARG A N 1
ATOM 3104 C CA . ARG A 1 383 ? 4.602 -21.812 -14.805 1 96.38 383 ARG A CA 1
ATOM 3105 C C . ARG A 1 383 ? 6.012 -21.266 -14.625 1 96.38 383 ARG A C 1
ATOM 3107 O O . ARG A 1 383 ? 6.258 -20.453 -13.727 1 96.38 383 ARG A O 1
ATOM 3114 N N . TYR A 1 384 ? 6.938 -21.781 -15.461 1 97.88 384 TYR A N 1
ATOM 3115 C CA . TYR A 1 384 ? 8.336 -21.391 -15.289 1 97.88 384 TYR A CA 1
ATOM 3116 C C . TYR A 1 384 ? 8.844 -20.625 -16.5 1 97.88 384 TYR A C 1
ATOM 3118 O O . TYR A 1 384 ? 8.461 -20.906 -17.641 1 97.88 384 TYR A O 1
ATOM 3126 N N . LEU A 1 385 ? 9.578 -19.625 -16.25 1 98.5 385 LEU A N 1
ATOM 3127 C CA . LEU A 1 385 ? 10.469 -19.031 -17.25 1 98.5 385 LEU A CA 1
ATOM 3128 C C . LEU A 1 385 ? 11.922 -19.406 -16.969 1 98.5 385 LEU A C 1
ATOM 3130 O O . LEU A 1 385 ? 12.516 -18.906 -16.016 1 98.5 385 LEU A O 1
ATOM 3134 N N . PHE A 1 386 ? 12.469 -20.25 -17.844 1 98.44 386 PHE A N 1
ATOM 3135 C CA . PHE A 1 386 ? 13.867 -20.641 -17.719 1 98.44 386 PHE A CA 1
ATOM 3136 C C . PHE A 1 386 ? 14.758 -19.797 -18.625 1 98.44 386 PHE A C 1
ATOM 3138 O O . PHE A 1 386 ? 14.547 -19.75 -19.828 1 98.44 386 PHE A O 1
ATOM 3145 N N . VAL A 1 387 ? 15.672 -19.094 -18 1 98.69 387 VAL A N 1
ATOM 3146 C CA . VAL A 1 387 ? 16.719 -18.375 -18.719 1 98.69 387 VAL A CA 1
ATOM 3147 C C . VAL A 1 387 ? 18.031 -19.125 -18.609 1 98.69 387 VAL A C 1
ATOM 3149 O O . VAL A 1 387 ? 18.594 -19.25 -17.5 1 98.69 387 VAL A O 1
ATOM 3152 N N . VAL A 1 388 ? 18.578 -19.562 -19.75 1 98.69 388 VAL A N 1
ATOM 3153 C CA . VAL A 1 388 ? 19.625 -20.594 -19.734 1 98.69 388 VAL A CA 1
ATOM 3154 C C . VAL A 1 388 ? 20.969 -19.969 -20.078 1 98.69 388 VAL A C 1
ATOM 3156 O O . VAL A 1 388 ? 21.094 -19.297 -21.125 1 98.69 388 VAL A O 1
ATOM 3159 N N . TYR A 1 389 ? 21.938 -20.125 -19.188 1 98.56 389 TYR A N 1
ATOM 3160 C CA . TYR A 1 389 ? 23.328 -19.766 -19.422 1 98.56 389 TYR A CA 1
ATOM 3161 C C . TYR A 1 389 ? 24.188 -20.984 -19.672 1 98.56 389 TYR A C 1
ATOM 3163 O O . TYR A 1 389 ? 24.234 -21.906 -18.859 1 98.56 389 TYR A O 1
ATOM 3171 N N . GLN A 1 390 ? 24.922 -21 -20.766 1 98.25 390 GLN A N 1
ATOM 3172 C CA . GLN A 1 390 ? 25.703 -22.156 -21.203 1 98.25 390 GLN A CA 1
ATOM 3173 C C . GLN A 1 390 ? 27.188 -21.922 -20.969 1 98.25 390 GLN A C 1
ATOM 3175 O O . GLN A 1 390 ? 27.719 -20.875 -21.328 1 98.25 390 GLN A O 1
ATOM 3180 N N . GLU A 1 391 ? 27.797 -22.859 -20.328 1 97.81 391 GLU A N 1
ATOM 3181 C CA . GLU A 1 391 ? 29.234 -22.812 -20.141 1 97.81 391 GLU A CA 1
ATOM 3182 C C . GLU A 1 391 ? 29.984 -23.172 -21.422 1 97.81 391 GLU A C 1
ATOM 3184 O O . GLU A 1 391 ? 29.625 -24.141 -22.094 1 97.81 391 GLU A O 1
ATOM 3189 N N . ASP A 1 392 ? 31.031 -22.406 -21.672 1 95.94 392 ASP A N 1
ATOM 3190 C CA . ASP A 1 392 ? 31.812 -22.719 -22.859 1 95.94 392 ASP A CA 1
ATOM 3191 C C . ASP A 1 392 ? 33.125 -23.438 -22.469 1 95.94 392 ASP A C 1
ATOM 3193 O O . ASP A 1 392 ? 33.25 -23.906 -21.328 1 95.94 392 ASP A O 1
ATOM 3197 N N . ASP A 1 393 ? 34 -23.578 -23.422 1 94.81 393 ASP A N 1
ATOM 3198 C CA . ASP A 1 393 ? 35.25 -24.344 -23.219 1 94.81 393 ASP A CA 1
ATOM 3199 C C . ASP A 1 393 ? 36.188 -23.609 -22.266 1 94.81 393 ASP A C 1
ATOM 3201 O O . ASP A 1 393 ? 37 -24.25 -21.609 1 94.81 393 ASP A O 1
ATOM 3205 N N . ASN A 1 394 ? 36.062 -22.344 -22.141 1 94.56 394 ASN A N 1
ATOM 3206 C CA . ASN A 1 394 ? 36.906 -21.547 -21.266 1 94.56 394 ASN A CA 1
ATOM 3207 C C . ASN A 1 394 ? 36.25 -21.359 -19.891 1 94.56 394 ASN A C 1
ATOM 3209 O O . ASN A 1 394 ? 36.75 -20.547 -19.094 1 94.56 394 ASN A O 1
ATOM 3213 N N . HIS A 1 395 ? 35.125 -21.969 -19.656 1 93.25 395 HIS A N 1
ATOM 3214 C CA . HIS A 1 395 ? 34.406 -21.984 -18.391 1 93.25 395 HIS A CA 1
ATOM 3215 C C . HIS A 1 395 ? 33.656 -20.656 -18.156 1 93.25 395 HIS A C 1
ATOM 3217 O O . HIS A 1 395 ? 33.312 -20.328 -17.031 1 93.25 395 HIS A O 1
ATOM 3223 N N . ASP A 1 396 ? 33.531 -19.922 -19.266 1 95.12 396 ASP A N 1
ATOM 3224 C CA . ASP A 1 396 ? 32.688 -18.734 -19.234 1 95.12 396 ASP A CA 1
ATOM 3225 C C . ASP A 1 396 ? 31.25 -19.062 -19.641 1 95.12 396 ASP A C 1
ATOM 3227 O O . ASP A 1 396 ? 31 -20.031 -20.344 1 95.12 396 ASP A O 1
ATOM 3231 N N . TYR A 1 397 ? 30.328 -18.297 -19.094 1 97.56 397 TYR A N 1
ATOM 3232 C CA . TYR A 1 397 ? 28.938 -18.562 -19.406 1 97.56 397 TYR A CA 1
ATOM 3233 C C . TYR A 1 397 ? 28.391 -17.516 -20.375 1 97.56 397 TYR A C 1
ATOM 3235 O O . TYR A 1 397 ? 28.688 -16.328 -20.266 1 97.56 397 TYR A O 1
ATOM 3243 N N . TYR A 1 398 ? 27.703 -17.938 -21.375 1 98.12 398 TYR A N 1
ATOM 3244 C CA . TYR A 1 398 ? 26.969 -17.047 -22.266 1 98.12 398 TYR A CA 1
ATOM 3245 C C . TYR A 1 398 ? 25.484 -17.359 -22.266 1 98.12 398 TYR A C 1
ATOM 3247 O O . TYR A 1 398 ? 25.078 -18.469 -21.938 1 98.12 398 TYR A O 1
ATOM 3255 N N . LEU A 1 399 ? 24.672 -16.391 -22.578 1 98.44 399 LEU A N 1
ATOM 3256 C CA . LEU A 1 399 ? 23.234 -16.578 -22.609 1 98.44 399 LEU A CA 1
ATOM 3257 C C . LEU A 1 399 ? 22.828 -17.406 -23.828 1 98.44 399 LEU A C 1
ATOM 3259 O O . LEU A 1 399 ? 22.969 -16.953 -24.969 1 98.44 399 LEU A O 1
ATOM 3263 N N . ARG A 1 400 ? 22.312 -18.578 -23.594 1 98.06 400 ARG A N 1
ATOM 3264 C CA . ARG A 1 400 ? 21.891 -19.5 -24.656 1 98.06 400 ARG A CA 1
ATOM 3265 C C . ARG A 1 400 ? 20.5 -19.141 -25.172 1 98.06 400 ARG A C 1
ATOM 3267 O O . ARG A 1 400 ? 20.234 -19.203 -26.375 1 98.06 400 ARG A O 1
ATOM 3274 N N . GLY A 1 401 ? 19.625 -18.797 -24.234 1 97.88 401 GLY A N 1
ATOM 3275 C CA . GLY A 1 401 ? 18.25 -18.469 -24.578 1 97.88 401 GLY A CA 1
ATOM 3276 C C . GLY A 1 401 ? 17.297 -18.609 -23.406 1 97.88 401 GLY A C 1
ATOM 3277 O O . GLY A 1 401 ? 17.734 -18.766 -22.266 1 97.88 401 GLY A O 1
ATOM 3278 N N . ALA A 1 402 ? 16 -18.406 -23.719 1 98.5 402 ALA A N 1
ATOM 3279 C CA . ALA A 1 402 ? 14.969 -18.516 -22.688 1 98.5 402 ALA A CA 1
ATOM 3280 C C . ALA A 1 402 ? 13.719 -19.188 -23.25 1 98.5 402 ALA A C 1
ATOM 3282 O O . ALA A 1 402 ? 13.484 -19.188 -24.453 1 98.5 402 ALA A O 1
ATOM 3283 N N . PHE A 1 403 ? 12.992 -19.859 -22.422 1 98.12 403 PHE A N 1
ATOM 3284 C CA . PHE A 1 403 ? 11.727 -20.453 -22.828 1 98.12 403 PHE A CA 1
ATOM 3285 C C . PHE A 1 403 ? 10.805 -20.641 -21.641 1 98.12 403 PHE A C 1
ATOM 3287 O O . PHE A 1 403 ? 11.258 -20.734 -20.5 1 98.12 403 PHE A O 1
ATOM 3294 N N . PHE A 1 404 ? 9.508 -20.625 -21.906 1 97.88 404 PHE A N 1
ATOM 3295 C CA . PHE A 1 404 ? 8.5 -20.922 -20.906 1 97.88 404 PHE A CA 1
ATOM 3296 C C . PHE A 1 404 ? 8.289 -22.438 -20.797 1 97.88 404 PHE A C 1
ATOM 3298 O O . PHE A 1 404 ? 8.43 -23.156 -21.781 1 97.88 404 PHE A O 1
ATOM 3305 N N . TRP A 1 405 ? 8 -22.875 -19.531 1 97.5 405 TRP A N 1
ATOM 3306 C CA . TRP A 1 405 ? 7.863 -24.312 -19.312 1 97.5 405 TRP A CA 1
ATOM 3307 C C . TRP A 1 405 ? 6.871 -24.594 -18.203 1 97.5 405 TRP A C 1
ATOM 3309 O O . TRP A 1 405 ? 6.68 -23.781 -17.297 1 97.5 405 TRP A O 1
ATOM 3319 N N . ALA A 1 406 ? 6.223 -25.703 -18.297 1 96.81 406 ALA A N 1
ATOM 3320 C CA . ALA A 1 406 ? 5.391 -26.297 -17.25 1 96.81 406 ALA A CA 1
ATOM 3321 C C . ALA A 1 406 ? 5.539 -27.812 -17.219 1 96.81 406 ALA A C 1
ATOM 3323 O O . ALA A 1 406 ? 5.859 -28.422 -18.25 1 96.81 406 ALA A O 1
ATOM 3324 N N . VAL A 1 407 ? 5.348 -28.375 -16.047 1 96.88 407 VAL A N 1
ATOM 3325 C CA . VAL A 1 407 ? 5.43 -29.828 -15.977 1 96.88 407 VAL A CA 1
ATOM 3326 C C . VAL A 1 407 ? 4.355 -30.453 -16.859 1 96.88 407 VAL A C 1
ATOM 3328 O O . VAL A 1 407 ? 3.174 -30.125 -16.75 1 96.88 407 VAL A O 1
ATOM 3331 N N . PRO A 1 408 ? 4.75 -31.312 -17.719 1 94.94 408 PRO A N 1
ATOM 3332 C CA . PRO A 1 408 ? 3.758 -31.953 -18.594 1 94.94 408 PRO A CA 1
ATOM 3333 C C . PRO A 1 408 ? 2.734 -32.781 -17.797 1 94.94 408 PRO A C 1
ATOM 3335 O O . PRO A 1 408 ? 3.09 -33.438 -16.828 1 94.94 408 PRO A O 1
ATOM 3338 N N . ALA A 1 409 ? 1.517 -32.781 -18.312 1 92.06 409 ALA A N 1
ATOM 3339 C CA . ALA A 1 409 ? 0.398 -33.406 -17.609 1 92.06 409 ALA A CA 1
ATOM 3340 C C . ALA A 1 409 ? 0.632 -34.906 -17.453 1 92.06 409 ALA A C 1
ATOM 3342 O O . ALA A 1 409 ? 0.284 -35.5 -16.422 1 92.06 409 ALA A O 1
ATOM 3343 N N . HIS A 1 410 ? 1.225 -35.5 -18.422 1 92.5 410 HIS A N 1
ATOM 3344 C CA . HIS A 1 410 ? 1.422 -36.938 -18.359 1 92.5 410 HIS A CA 1
ATOM 3345 C C . HIS A 1 410 ? 2.459 -37.312 -17.297 1 92.5 410 HIS A C 1
ATOM 3347 O O . HIS A 1 410 ? 2.459 -38.438 -16.797 1 92.5 410 HIS A O 1
ATOM 3353 N N . LEU A 1 411 ? 3.338 -36.406 -16.984 1 95.94 411 LEU A N 1
ATOM 3354 C CA . LEU A 1 411 ? 4.336 -36.625 -15.953 1 95.94 411 LEU A CA 1
ATOM 3355 C C . LEU A 1 411 ? 3.756 -36.344 -14.57 1 95.94 411 LEU A C 1
ATOM 3357 O O . LEU A 1 411 ? 4.188 -36.938 -13.578 1 95.94 411 LEU A O 1
ATOM 3361 N N . ILE A 1 412 ? 2.832 -35.438 -14.523 1 95.44 412 ILE A N 1
ATOM 3362 C CA . ILE A 1 412 ? 2.135 -35.188 -13.266 1 95.44 412 ILE A CA 1
ATOM 3363 C C . ILE A 1 412 ? 1.333 -36.406 -12.859 1 95.44 412 ILE A C 1
ATOM 3365 O O . ILE A 1 412 ? 1.383 -36.844 -11.703 1 95.44 412 ILE A O 1
ATOM 3369 N N . GLY A 1 413 ? 0.682 -36.938 -13.734 1 92.12 413 GLY A N 1
ATOM 3370 C CA . GLY A 1 413 ? -0.054 -38.188 -13.531 1 92.12 413 GLY A CA 1
ATOM 3371 C C . GLY A 1 413 ? -1.399 -37.969 -12.859 1 92.12 413 GLY A C 1
ATOM 3372 O O . GLY A 1 413 ? -1.786 -36.844 -12.57 1 92.12 413 GLY A O 1
ATOM 3373 N N . SER A 1 414 ? -2.16 -39.031 -12.812 1 88.44 414 SER A N 1
ATOM 3374 C CA . SER A 1 414 ? -3.48 -39.031 -12.188 1 88.44 414 SER A CA 1
ATOM 3375 C C . SER A 1 414 ? -3.873 -40.438 -11.758 1 88.44 414 SER A C 1
ATOM 3377 O O . SER A 1 414 ? -3.307 -41.438 -12.242 1 88.44 414 SER A O 1
ATOM 3379 N N . GLU A 1 415 ? -4.84 -40.438 -10.875 1 84.75 415 GLU A N 1
ATOM 3380 C CA . GLU A 1 415 ? -5.344 -41.719 -10.391 1 84.75 415 GLU A CA 1
ATOM 3381 C C . GLU A 1 415 ? -6.004 -42.531 -11.516 1 84.75 415 GLU A C 1
ATOM 3383 O O . GLU A 1 415 ? -5.965 -43.75 -11.516 1 84.75 415 GLU A O 1
ATOM 3388 N N . GLU A 1 416 ? -6.418 -41.812 -12.508 1 81.38 416 GLU A N 1
ATOM 3389 C CA . GLU A 1 416 ? -7.219 -42.438 -13.562 1 81.38 416 GLU A CA 1
ATOM 3390 C C . GLU A 1 416 ? -6.336 -42.938 -14.695 1 81.38 416 GLU A C 1
ATOM 3392 O O . GLU A 1 416 ? -6.809 -43.656 -15.578 1 81.38 416 GLU A O 1
ATOM 3397 N N . PHE A 1 417 ? -5.141 -42.594 -14.602 1 82.81 417 PHE A N 1
ATOM 3398 C CA . PHE A 1 417 ? -4.258 -43 -15.688 1 82.81 417 PHE A CA 1
ATOM 3399 C C . PHE A 1 417 ? -3.959 -44.5 -15.602 1 82.81 417 PHE A C 1
ATOM 3401 O O . PHE A 1 417 ? -3.777 -45.031 -14.508 1 82.81 417 PHE A O 1
ATOM 3408 N N . GLU A 1 418 ? -3.965 -45.062 -16.703 1 78.5 418 GLU A N 1
ATOM 3409 C CA . GLU A 1 418 ? -3.625 -46.469 -16.75 1 78.5 418 GLU A CA 1
ATOM 3410 C C . GLU A 1 418 ? -2.17 -46.719 -16.359 1 78.5 418 GLU A C 1
ATOM 3412 O O . GLU A 1 418 ? -1.88 -47.562 -15.523 1 78.5 418 GLU A O 1
ATOM 3417 N N . ASN A 1 419 ? -1.371 -45.969 -17.031 1 80.75 419 ASN A N 1
ATOM 3418 C CA . ASN A 1 419 ? 0.046 -46.062 -16.703 1 80.75 419 ASN A CA 1
ATOM 3419 C C . ASN A 1 419 ? 0.462 -44.938 -15.742 1 80.75 419 ASN A C 1
ATOM 3421 O O . ASN A 1 419 ? 0.502 -43.781 -16.125 1 80.75 419 ASN A O 1
ATOM 3425 N N . LYS A 1 420 ? 0.884 -45.344 -14.578 1 89.75 420 LYS A N 1
ATOM 3426 C CA . LYS A 1 420 ? 1.233 -44.375 -13.547 1 89.75 420 LYS A CA 1
ATOM 3427 C C . LYS A 1 420 ? 2.732 -44.375 -13.266 1 89.75 420 LYS A C 1
ATOM 3429 O O . LYS A 1 420 ? 3.223 -43.594 -12.445 1 89.75 420 LYS A O 1
ATOM 3434 N N . THR A 1 421 ? 3.377 -45.188 -14.039 1 92.12 421 THR A N 1
ATOM 3435 C CA . THR A 1 421 ? 4.801 -45.375 -13.773 1 92.12 421 THR A CA 1
ATOM 3436 C C . THR A 1 421 ? 5.578 -44.125 -14.164 1 92.12 421 THR A C 1
ATOM 3438 O O . THR A 1 421 ? 5.391 -43.594 -15.258 1 92.12 421 THR A O 1
ATOM 3441 N N . GLY A 1 422 ? 6.332 -43.75 -13.266 1 94.69 422 GLY A N 1
ATOM 3442 C CA . GLY A 1 422 ? 7.215 -42.625 -13.555 1 94.69 422 GLY A CA 1
ATOM 3443 C C . GLY A 1 422 ? 6.527 -41.281 -13.43 1 94.69 422 GLY A C 1
ATOM 3444 O O . GLY A 1 422 ? 7.047 -40.25 -13.898 1 94.69 422 GLY A O 1
ATOM 3445 N N . THR A 1 423 ? 5.402 -41.25 -12.844 1 96.81 423 THR A N 1
ATOM 3446 C CA . THR A 1 423 ? 4.68 -40 -12.672 1 96.81 423 THR A CA 1
ATOM 3447 C C . THR A 1 423 ? 4.852 -39.469 -11.25 1 96.81 423 THR A C 1
ATOM 3449 O O . THR A 1 423 ? 5.289 -40.188 -10.359 1 96.81 423 THR A O 1
ATOM 3452 N N . ALA A 1 424 ? 4.551 -38.219 -11.133 1 97.5 424 ALA A N 1
ATOM 3453 C CA . ALA A 1 424 ? 4.555 -37.625 -9.797 1 97.5 424 ALA A CA 1
ATOM 3454 C C . ALA A 1 424 ? 3.473 -38.25 -8.922 1 97.5 424 ALA A C 1
ATOM 3456 O O . ALA A 1 424 ? 3.645 -38.344 -7.707 1 97.5 424 ALA A O 1
ATOM 3457 N N . TYR A 1 425 ? 2.4 -38.688 -9.492 1 96.56 425 TYR A N 1
ATOM 3458 C CA . TYR A 1 425 ? 1.35 -39.375 -8.758 1 96.56 425 TYR A CA 1
ATOM 3459 C C . TYR A 1 425 ? 1.89 -40.625 -8.094 1 96.56 425 TYR A C 1
ATOM 3461 O O . TYR A 1 425 ? 1.614 -40.906 -6.922 1 96.56 425 TYR A O 1
ATOM 3469 N N . GLU A 1 426 ? 2.613 -41.344 -8.883 1 96.81 426 GLU A N 1
ATOM 3470 C CA . GLU A 1 426 ? 3.217 -42.562 -8.336 1 96.81 426 GLU A CA 1
ATOM 3471 C C . GLU A 1 426 ? 4.113 -42.219 -7.141 1 96.81 426 GLU A C 1
ATOM 3473 O O . GLU A 1 426 ? 4.094 -42.938 -6.137 1 96.81 426 GLU A O 1
ATOM 3478 N N . TYR A 1 427 ? 4.875 -41.25 -7.328 1 97.62 427 TYR A N 1
ATOM 3479 C CA . TYR A 1 427 ? 5.762 -40.812 -6.25 1 97.62 427 TYR A CA 1
ATOM 3480 C C . TYR A 1 427 ? 4.973 -40.469 -4.996 1 97.62 427 TYR A C 1
ATOM 3482 O O . TYR A 1 427 ? 5.336 -40.875 -3.891 1 97.62 427 TYR A O 1
ATOM 3490 N N . TRP A 1 428 ? 3.93 -39.688 -5.156 1 97.25 428 TRP A N 1
ATOM 3491 C CA . TRP A 1 428 ? 3.049 -39.281 -4.07 1 97.25 428 TRP A CA 1
ATOM 3492 C C . TRP A 1 428 ? 2.428 -40.5 -3.377 1 97.25 428 TRP A C 1
ATOM 3494 O O . TRP A 1 428 ? 2.439 -40.562 -2.146 1 97.25 428 TRP A O 1
ATOM 3504 N N . LEU A 1 429 ? 1.954 -41.406 -4.164 1 96.06 429 LEU A N 1
ATOM 3505 C CA . LEU A 1 429 ? 1.322 -42.594 -3.637 1 96.06 429 LEU A CA 1
ATOM 3506 C C . LEU A 1 429 ? 2.322 -43.438 -2.846 1 96.06 429 LEU A C 1
ATOM 3508 O O . LEU A 1 429 ? 2.004 -43.938 -1.762 1 96.06 429 LEU A O 1
ATOM 3512 N N . ASP A 1 430 ? 3.467 -43.625 -3.406 1 96.88 430 ASP A N 1
ATOM 3513 C CA . ASP A 1 430 ? 4.516 -44.406 -2.748 1 96.88 430 ASP A CA 1
ATOM 3514 C C . ASP A 1 430 ? 4.906 -43.75 -1.411 1 96.88 430 ASP A C 1
ATOM 3516 O O . ASP A 1 430 ? 5.078 -44.469 -0.415 1 96.88 430 ASP A O 1
ATOM 3520 N N . THR A 1 431 ? 5.094 -42.5 -1.426 1 97.19 431 THR A N 1
ATOM 3521 C CA . THR A 1 431 ? 5.465 -41.781 -0.213 1 97.19 431 THR A CA 1
ATOM 3522 C C . THR A 1 431 ? 4.391 -41.938 0.86 1 97.19 431 THR A C 1
ATOM 3524 O O . THR A 1 431 ? 4.703 -42.219 2.021 1 97.19 431 THR A O 1
ATOM 3527 N N . LYS A 1 432 ? 3.174 -41.812 0.505 1 96.31 432 LYS A N 1
ATOM 3528 C CA . LYS A 1 432 ? 2.061 -41.938 1.441 1 96.31 432 LYS A CA 1
ATOM 3529 C C . LYS A 1 432 ? 1.984 -43.344 2.021 1 96.31 432 LYS A C 1
ATOM 3531 O O . LYS A 1 432 ? 1.722 -43.5 3.213 1 96.31 432 LYS A O 1
ATOM 3536 N N . GLN A 1 433 ? 2.176 -44.281 1.19 1 96.38 433 GLN A N 1
ATOM 3537 C CA . GLN A 1 433 ? 2.15 -45.656 1.643 1 96.38 433 GLN A CA 1
ATOM 3538 C C . GLN A 1 433 ? 3.246 -45.938 2.672 1 96.38 433 GLN A C 1
ATOM 3540 O O . GLN A 1 433 ? 3.012 -46.594 3.678 1 96.38 433 GLN A O 1
ATOM 3545 N N . LYS A 1 434 ? 4.355 -45.406 2.393 1 97 434 LYS A N 1
ATOM 3546 C CA . LYS A 1 434 ? 5.469 -45.594 3.316 1 97 434 LYS A CA 1
ATOM 3547 C C . LYS A 1 434 ? 5.223 -44.875 4.633 1 97 434 LYS A C 1
ATOM 3549 O O . LYS A 1 434 ? 5.621 -45.344 5.695 1 97 434 LYS A O 1
ATOM 3554 N N . LEU A 1 435 ? 4.629 -43.781 4.57 1 96.56 435 LEU A N 1
ATOM 3555 C CA . LEU A 1 435 ? 4.246 -43.062 5.781 1 96.56 435 LEU A CA 1
ATOM 3556 C C . LEU A 1 435 ? 3.242 -43.875 6.598 1 96.56 435 LEU A C 1
ATOM 3558 O O . LEU A 1 435 ? 3.307 -43.875 7.828 1 96.56 435 LEU A O 1
ATOM 3562 N N . ARG A 1 436 ? 2.346 -44.5 5.902 1 95.38 436 ARG A N 1
ATOM 3563 C CA . ARG A 1 436 ? 1.316 -45.312 6.555 1 95.38 436 ARG A CA 1
ATOM 3564 C C . ARG A 1 436 ? 1.914 -46.562 7.172 1 95.38 436 ARG A C 1
ATOM 3566 O O . ARG A 1 436 ? 1.551 -46.938 8.281 1 95.38 436 ARG A O 1
ATOM 3573 N N . ASN A 1 437 ? 2.822 -47.219 6.461 1 95.81 437 ASN A N 1
ATOM 3574 C CA . ASN A 1 437 ? 3.408 -48.469 6.895 1 95.81 437 ASN A CA 1
ATOM 3575 C C . ASN A 1 437 ? 4.512 -48.25 7.922 1 95.81 437 ASN A C 1
ATOM 3577 O O . ASN A 1 437 ? 4.848 -49.156 8.68 1 95.81 437 ASN A O 1
ATOM 3581 N N . GLY A 1 438 ? 5.039 -47.094 7.922 1 95.12 438 GLY A N 1
ATOM 3582 C CA . GLY A 1 438 ? 6.188 -46.781 8.75 1 95.12 438 GLY A CA 1
ATOM 3583 C C . GLY A 1 438 ? 7.457 -46.562 7.957 1 95.12 438 GLY A C 1
ATOM 3584 O O . GLY A 1 438 ? 7.855 -47.406 7.148 1 95.12 438 GLY A O 1
ATOM 3585 N N . VAL A 1 439 ? 8.125 -45.5 8.195 1 95.75 439 VAL A N 1
ATOM 3586 C CA . VAL A 1 439 ? 9.328 -45.125 7.461 1 95.75 439 VAL A CA 1
ATOM 3587 C C . VAL A 1 439 ? 10.531 -45.875 8.039 1 95.75 439 VAL A C 1
ATOM 3589 O O . VAL A 1 439 ? 10.727 -45.875 9.258 1 95.75 439 VAL A O 1
ATOM 3592 N N . GLU A 1 440 ? 11.352 -46.438 7.27 1 94.94 440 GLU A N 1
ATOM 3593 C CA . GLU A 1 440 ? 12.57 -47.125 7.676 1 94.94 440 GLU A CA 1
ATOM 3594 C C . GLU A 1 440 ? 13.781 -46.219 7.59 1 94.94 440 GLU A C 1
ATOM 3596 O O . GLU A 1 440 ? 14.086 -45.656 6.527 1 94.94 440 GLU A O 1
ATOM 3601 N N . VAL A 1 441 ? 14.422 -46.062 8.68 1 93.62 441 VAL A N 1
ATOM 3602 C CA . VAL A 1 441 ? 15.633 -45.25 8.727 1 93.62 441 VAL A CA 1
ATOM 3603 C C . VAL A 1 441 ? 16.812 -46.094 9.18 1 93.62 441 VAL A C 1
ATOM 3605 O O . VAL A 1 441 ? 16.781 -46.688 10.258 1 93.62 441 VAL A O 1
ATOM 3608 N N . VAL A 1 442 ? 17.844 -46.125 8.398 1 92.5 442 VAL A N 1
ATOM 3609 C CA . VAL A 1 442 ? 19 -46.938 8.695 1 92.5 442 VAL A CA 1
ATOM 3610 C C . VAL A 1 442 ? 20.266 -46.094 8.648 1 92.5 442 VAL A C 1
ATOM 3612 O O . VAL A 1 442 ? 20.344 -45.125 7.895 1 92.5 442 VAL A O 1
ATOM 3615 N N . TYR A 1 443 ? 21.172 -46.469 9.484 1 90.88 443 TYR A N 1
ATOM 3616 C CA . TYR A 1 443 ? 22.469 -45.781 9.484 1 90.88 443 TYR A CA 1
ATOM 3617 C C . TYR A 1 443 ? 23.469 -46.562 8.617 1 90.88 443 TYR A C 1
ATOM 3619 O O . TYR A 1 443 ? 23.828 -47.688 8.914 1 90.88 443 TYR A O 1
ATOM 3627 N N . GLU A 1 444 ? 23.844 -45.969 7.547 1 89.25 444 GLU A N 1
ATOM 3628 C CA . GLU A 1 444 ? 24.75 -46.594 6.586 1 89.25 444 GLU A CA 1
ATOM 3629 C C . GLU A 1 444 ? 25.734 -45.562 6.023 1 89.25 444 GLU A C 1
ATOM 3631 O O . GLU A 1 444 ? 25.312 -44.5 5.539 1 89.25 444 GLU A O 1
ATOM 3636 N N . GLY A 1 445 ? 27.062 -45.906 6.043 1 86.69 445 GLY A N 1
ATOM 3637 C CA . GLY A 1 445 ? 28.078 -45.062 5.441 1 86.69 445 GLY A CA 1
ATOM 3638 C C . GLY A 1 445 ? 28.234 -43.719 6.168 1 86.69 445 GLY A C 1
ATOM 3639 O O . GLY A 1 445 ? 28.453 -42.688 5.535 1 86.69 445 GLY A O 1
ATOM 3640 N N . GLY A 1 446 ? 27.875 -43.688 7.367 1 86.12 446 GLY A N 1
ATOM 3641 C CA . GLY A 1 446 ? 28.109 -42.5 8.164 1 86.12 446 GLY A CA 1
ATOM 3642 C C . GLY A 1 446 ? 26.953 -41.5 8.148 1 86.12 446 GLY A C 1
ATOM 3643 O O . GLY A 1 446 ? 27.062 -40.406 8.641 1 86.12 446 GLY A O 1
ATOM 3644 N N . THR A 1 447 ? 25.906 -41.969 7.406 1 89.06 447 THR A N 1
ATOM 3645 C CA . THR A 1 447 ? 24.75 -41.094 7.367 1 89.06 447 THR A CA 1
ATOM 3646 C C . THR A 1 447 ? 23.453 -41.875 7.535 1 89.06 447 THR A C 1
ATOM 3648 O O . THR A 1 447 ? 23.453 -43.094 7.344 1 89.06 447 THR A O 1
ATOM 3651 N N . TYR A 1 448 ? 22.438 -41.25 8.031 1 91.5 448 TYR A N 1
ATOM 3652 C CA . TYR A 1 448 ? 21.109 -41.875 8.117 1 91.5 448 TYR A CA 1
ATOM 3653 C C . TYR A 1 448 ? 20.406 -41.844 6.766 1 91.5 448 TYR A C 1
ATOM 3655 O O . TYR A 1 448 ? 20.391 -40.812 6.098 1 91.5 448 TYR A O 1
ATOM 3663 N N . LYS A 1 449 ? 19.891 -43 6.348 1 92.94 449 LYS A N 1
ATOM 3664 C CA . LYS A 1 449 ? 19.172 -43.125 5.094 1 92.94 449 LYS A CA 1
ATOM 3665 C C . LYS A 1 449 ? 17.734 -43.594 5.34 1 92.94 449 LYS A C 1
ATOM 3667 O O . LYS A 1 449 ? 17.5 -44.406 6.238 1 92.94 449 LYS A O 1
ATOM 3672 N N . ASN A 1 450 ? 16.797 -43.062 4.559 1 94.06 450 ASN A N 1
ATOM 3673 C CA . ASN A 1 450 ? 15.414 -43.5 4.645 1 94.06 450 ASN A CA 1
ATOM 3674 C C . ASN A 1 450 ? 15 -44.281 3.398 1 94.06 450 ASN A C 1
ATOM 3676 O O . ASN A 1 450 ? 15.781 -44.406 2.459 1 94.06 450 ASN A O 1
ATOM 3680 N N . ASN A 1 451 ? 13.773 -44.812 3.414 1 95.38 451 ASN A N 1
ATOM 3681 C CA . ASN A 1 451 ? 13.367 -45.688 2.328 1 95.38 451 ASN A CA 1
ATOM 3682 C C . ASN A 1 451 ? 12.469 -44.969 1.328 1 95.38 451 ASN A C 1
ATOM 3684 O O . ASN A 1 451 ? 11.758 -45.594 0.546 1 95.38 451 ASN A O 1
ATOM 3688 N N . PHE A 1 452 ? 12.398 -43.656 1.329 1 96.31 452 PHE A N 1
ATOM 3689 C CA . PHE A 1 452 ? 11.672 -42.938 0.29 1 96.31 452 PHE A CA 1
ATOM 3690 C C . PHE A 1 452 ? 12.375 -43.062 -1.054 1 96.31 452 PHE A C 1
ATOM 3692 O O . PHE A 1 452 ? 13.586 -43.312 -1.104 1 96.31 452 PHE A O 1
ATOM 3699 N N . LEU A 1 453 ? 11.602 -42.844 -2.096 1 95.88 453 LEU A N 1
ATOM 3700 C CA . LEU A 1 453 ? 12.18 -42.969 -3.432 1 95.88 453 LEU A CA 1
ATOM 3701 C C . LEU A 1 453 ? 13.242 -41.875 -3.639 1 95.88 453 LEU A C 1
ATOM 3703 O O . LEU A 1 453 ? 13.055 -40.719 -3.264 1 95.88 453 LEU A O 1
ATOM 3707 N N . LYS A 1 454 ? 14.297 -42.312 -4.223 1 94 454 LYS A N 1
ATOM 3708 C CA . LYS A 1 454 ? 15.375 -41.375 -4.543 1 94 454 LYS A CA 1
ATOM 3709 C C . LYS A 1 454 ? 15.109 -40.656 -5.852 1 94 454 LYS A C 1
ATOM 3711 O O . LYS A 1 454 ? 14.219 -41.031 -6.617 1 94 454 LYS A O 1
ATOM 3716 N N . ALA A 1 455 ? 15.906 -39.625 -6.082 1 94.12 455 ALA A N 1
ATOM 3717 C CA . ALA A 1 455 ? 15.75 -38.781 -7.281 1 94.12 455 ALA A CA 1
ATOM 3718 C C . ALA A 1 455 ? 15.938 -39.625 -8.547 1 94.12 455 ALA A C 1
ATOM 3720 O O . ALA A 1 455 ? 15.297 -39.375 -9.562 1 94.12 455 ALA A O 1
ATOM 3721 N N . SER A 1 456 ? 16.75 -40.625 -8.453 1 94.12 456 SER A N 1
ATOM 3722 C CA . SER A 1 456 ? 17.047 -41.469 -9.617 1 94.12 456 SER A CA 1
ATOM 3723 C C . SER A 1 456 ? 15.914 -42.438 -9.891 1 94.12 456 SER A C 1
ATOM 3725 O O . SER A 1 456 ? 15.852 -43.031 -10.969 1 94.12 456 SER A O 1
ATOM 3727 N N . GLU A 1 457 ? 14.992 -42.594 -8.953 1 95 457 GLU A N 1
ATOM 3728 C CA . GLU A 1 457 ? 13.969 -43.625 -9.062 1 95 457 GLU A CA 1
ATOM 3729 C C . GLU A 1 457 ? 12.656 -43.031 -9.578 1 95 457 GLU A C 1
ATOM 3731 O O . GLU A 1 457 ? 11.688 -43.781 -9.789 1 95 457 GLU A O 1
ATOM 3736 N N . ASN A 1 458 ? 12.562 -41.812 -9.734 1 95.62 458 ASN A N 1
ATOM 3737 C CA . ASN A 1 458 ? 11.445 -41.094 -10.344 1 95.62 458 ASN A CA 1
ATOM 3738 C C . ASN A 1 458 ? 11.938 -39.938 -11.203 1 95.62 458 ASN A C 1
ATOM 3740 O O . ASN A 1 458 ? 12.742 -39.125 -10.75 1 95.62 458 ASN A O 1
ATOM 3744 N N . PRO A 1 459 ? 11.438 -39.844 -12.328 1 95.38 459 PRO A N 1
ATOM 3745 C CA . PRO A 1 459 ? 11.984 -38.844 -13.258 1 95.38 459 PRO A CA 1
ATOM 3746 C C . PRO A 1 459 ? 11.477 -37.438 -12.984 1 95.38 459 PRO A C 1
ATOM 3748 O O . PRO A 1 459 ? 12.047 -36.469 -13.492 1 95.38 459 PRO A O 1
ATOM 3751 N N . VAL A 1 460 ? 10.461 -37.25 -12.25 1 97.19 460 VAL A N 1
ATOM 3752 C CA . VAL A 1 460 ? 9.781 -35.969 -12.188 1 97.19 460 VAL A CA 1
ATOM 3753 C C . VAL A 1 460 ? 10.227 -35.219 -10.93 1 97.19 460 VAL A C 1
ATOM 3755 O O . VAL A 1 460 ? 10.594 -34.031 -11 1 97.19 460 VAL A O 1
ATOM 3758 N N . CYS A 1 461 ? 10.18 -35.875 -9.766 1 97.81 461 CYS A N 1
ATOM 3759 C CA . CYS A 1 461 ? 10.328 -35.156 -8.508 1 97.81 461 CYS A CA 1
ATOM 3760 C C . CYS A 1 461 ? 10.914 -36.031 -7.43 1 97.81 461 CYS A C 1
ATOM 3762 O O . CYS A 1 461 ? 11.125 -37.25 -7.656 1 97.81 461 CYS A O 1
ATOM 3764 N N . HIS A 1 462 ? 11.305 -35.469 -6.32 1 97.81 462 HIS A N 1
ATOM 3765 C CA . HIS A 1 462 ? 11.812 -36.188 -5.156 1 97.81 462 HIS A CA 1
ATOM 3766 C C . HIS A 1 462 ? 11.727 -35.344 -3.898 1 97.81 462 HIS A C 1
ATOM 3768 O O . HIS A 1 462 ? 11.328 -34.188 -3.961 1 97.81 462 HIS A O 1
ATOM 3774 N N . ILE A 1 463 ? 11.953 -35.906 -2.75 1 96.81 463 ILE A N 1
ATOM 3775 C CA . ILE A 1 463 ? 12.078 -35.125 -1.512 1 96.81 463 ILE A CA 1
ATOM 3776 C C . ILE A 1 463 ? 13.516 -35.219 -1 1 96.81 463 ILE A C 1
ATOM 3778 O O . ILE A 1 463 ? 14.219 -36.188 -1.248 1 96.81 463 ILE A O 1
ATOM 3782 N N . ARG A 1 464 ? 13.961 -34.125 -0.427 1 94.38 464 ARG A N 1
ATOM 3783 C CA . ARG A 1 464 ? 15.289 -34.062 0.16 1 94.38 464 ARG A CA 1
ATOM 3784 C C . ARG A 1 464 ? 15.281 -33.281 1.456 1 94.38 464 ARG A C 1
ATOM 3786 O O . ARG A 1 464 ? 14.383 -32.469 1.684 1 94.38 464 ARG A O 1
ATOM 3793 N N . PRO A 1 465 ? 16.281 -33.562 2.357 1 94.69 465 PRO A N 1
ATOM 3794 C CA . PRO A 1 465 ? 16.344 -32.844 3.629 1 94.69 465 PRO A CA 1
ATOM 3795 C C . PRO A 1 465 ? 16.422 -31.344 3.443 1 94.69 465 PRO A C 1
ATOM 3797 O O . PRO A 1 465 ? 17.109 -30.859 2.533 1 94.69 465 PRO A O 1
ATOM 3800 N N . SER A 1 466 ? 15.703 -30.672 4.16 1 95.19 466 SER A N 1
ATOM 3801 C CA . SER A 1 466 ? 15.711 -29.219 4.176 1 95.19 466 SER A CA 1
ATOM 3802 C C . SER A 1 466 ? 15.68 -28.672 5.602 1 95.19 466 SER A C 1
ATOM 3804 O O . SER A 1 466 ? 14.625 -28.25 6.086 1 95.19 466 SER A O 1
ATOM 3806 N N . ALA A 1 467 ? 16.734 -28.734 6.32 1 94.44 467 ALA A N 1
ATOM 3807 C CA . ALA A 1 467 ? 16.969 -28.25 7.676 1 94.44 467 ALA A CA 1
ATOM 3808 C C . ALA A 1 467 ? 18.406 -27.797 7.859 1 94.44 467 ALA A C 1
ATOM 3810 O O . ALA A 1 467 ? 19.25 -28.031 6.984 1 94.44 467 ALA A O 1
ATOM 3811 N N . GLN A 1 468 ? 18.672 -27.266 8.961 1 92.88 468 GLN A N 1
ATOM 3812 C CA . GLN A 1 468 ? 20.031 -26.812 9.234 1 92.88 468 GLN A CA 1
ATOM 3813 C C . GLN A 1 468 ? 20.969 -28 9.5 1 92.88 468 GLN A C 1
ATOM 3815 O O . GLN A 1 468 ? 22.125 -28 9.07 1 92.88 468 GLN A O 1
ATOM 3820 N N . GLN A 1 469 ? 20.391 -28.984 10.266 1 93.88 469 GLN A N 1
ATOM 3821 C CA . GLN A 1 469 ? 21.156 -30.188 10.602 1 93.88 469 GLN A CA 1
ATOM 3822 C C . GLN A 1 469 ? 20.25 -31.422 10.609 1 93.88 469 GLN A C 1
ATOM 3824 O O . GLN A 1 469 ? 19.031 -31.297 10.734 1 93.88 469 GLN A O 1
ATOM 3829 N N . ALA A 1 470 ? 21 -32.531 10.445 1 94.88 470 ALA A N 1
ATOM 3830 C CA . ALA A 1 470 ? 20.266 -33.781 10.531 1 94.88 470 ALA A CA 1
ATOM 3831 C C . ALA A 1 470 ? 19.734 -34 11.945 1 94.88 470 ALA A C 1
ATOM 3833 O O . ALA A 1 470 ? 20.406 -33.688 12.93 1 94.88 470 ALA A O 1
ATOM 3834 N N . ALA A 1 471 ? 18.5 -34.5 12.023 1 97.19 471 ALA A N 1
ATOM 3835 C CA . ALA A 1 471 ? 17.875 -34.781 13.312 1 97.19 471 ALA A CA 1
ATOM 3836 C C . ALA A 1 471 ? 16.922 -35.969 13.211 1 97.19 471 ALA A C 1
ATOM 3838 O O . ALA A 1 471 ? 16.188 -36.094 12.234 1 97.19 471 ALA A O 1
ATOM 3839 N N . TYR A 1 472 ? 17.016 -36.875 14.242 1 96.62 472 TYR A N 1
ATOM 3840 C CA . TYR A 1 472 ? 16.188 -38.094 14.273 1 96.62 472 TYR A CA 1
ATOM 3841 C C . TYR A 1 472 ? 15.805 -38.469 15.703 1 96.62 472 TYR A C 1
ATOM 3843 O O . TYR A 1 472 ? 16.609 -38.281 16.625 1 96.62 472 TYR A O 1
ATOM 3851 N N . ARG A 1 473 ? 14.625 -38.875 15.914 1 96.81 473 ARG A N 1
ATOM 3852 C CA . ARG A 1 473 ? 14.148 -39.531 17.125 1 96.81 473 ARG A CA 1
ATOM 3853 C C . ARG A 1 473 ? 13.43 -40.844 16.797 1 96.81 473 ARG A C 1
ATOM 3855 O O . ARG A 1 473 ? 12.469 -40.844 16.016 1 96.81 473 ARG A O 1
ATOM 3862 N N . PHE A 1 474 ? 13.938 -41.906 17.344 1 94.94 474 PHE A N 1
ATOM 3863 C CA . PHE A 1 474 ? 13.414 -43.219 17.016 1 94.94 474 PHE A CA 1
ATOM 3864 C C . PHE A 1 474 ? 12.461 -43.688 18.109 1 94.94 474 PHE A C 1
ATOM 3866 O O . PHE A 1 474 ? 12.43 -43.125 19.203 1 94.94 474 PHE A O 1
ATOM 3873 N N . THR A 1 475 ? 11.617 -44.594 17.75 1 91.88 475 THR A N 1
ATOM 3874 C CA . THR A 1 475 ? 10.672 -45.125 18.719 1 91.88 475 THR A CA 1
ATOM 3875 C C . THR A 1 475 ? 11.289 -46.281 19.484 1 91.88 475 THR A C 1
ATOM 3877 O O . THR A 1 475 ? 10.703 -46.781 20.453 1 91.88 475 THR A O 1
ATOM 3880 N N . ASP A 1 476 ? 12.391 -46.688 19.062 1 87.69 476 ASP A N 1
ATOM 3881 C CA . ASP A 1 476 ? 13.102 -47.75 19.797 1 87.69 476 ASP A CA 1
ATOM 3882 C C . ASP A 1 476 ? 14.133 -47.125 20.75 1 87.69 476 ASP A C 1
ATOM 3884 O O . ASP A 1 476 ? 14.047 -45.969 21.094 1 87.69 476 ASP A O 1
ATOM 3888 N N . ASP A 1 477 ? 15.164 -47.875 21.297 1 84.88 477 ASP A N 1
ATOM 3889 C CA . ASP A 1 477 ? 16.062 -47.438 22.359 1 84.88 477 ASP A CA 1
ATOM 3890 C C . ASP A 1 477 ? 17.266 -46.688 21.781 1 84.88 477 ASP A C 1
ATOM 3892 O O . ASP A 1 477 ? 18.203 -46.375 22.5 1 84.88 477 ASP A O 1
ATOM 3896 N N . ARG A 1 478 ? 17.25 -46.312 20.531 1 88.31 478 ARG A N 1
ATOM 3897 C CA . ARG A 1 478 ? 18.328 -45.531 19.938 1 88.31 478 ARG A CA 1
ATOM 3898 C C . ARG A 1 478 ? 18.281 -44.062 20.422 1 88.31 478 ARG A C 1
ATOM 3900 O O . ARG A 1 478 ? 17.203 -43.531 20.625 1 88.31 478 ARG A O 1
ATOM 3907 N N . PRO A 1 479 ? 19.453 -43.531 20.656 1 91.69 479 PRO A N 1
ATOM 3908 C CA . PRO A 1 479 ? 19.453 -42.156 21.109 1 91.69 479 PRO A CA 1
ATOM 3909 C C . PRO A 1 479 ? 19.031 -41.156 20.031 1 91.69 479 PRO A C 1
ATOM 3911 O O . PRO A 1 479 ? 19.156 -41.438 18.844 1 91.69 479 PRO A O 1
ATOM 3914 N N . ASP A 1 480 ? 18.516 -40.062 20.5 1 94.88 480 ASP A N 1
ATOM 3915 C CA . ASP A 1 480 ? 18.172 -38.969 19.594 1 94.88 480 ASP A CA 1
ATOM 3916 C C . ASP A 1 480 ? 19.406 -38.469 18.828 1 94.88 480 ASP A C 1
ATOM 3918 O O . ASP A 1 480 ? 20.516 -38.531 19.359 1 94.88 480 ASP A O 1
ATOM 3922 N N . VAL A 1 481 ? 19.203 -38.062 17.734 1 95.06 481 VAL A N 1
ATOM 3923 C CA . VAL A 1 481 ? 20.25 -37.5 16.906 1 95.06 481 VAL A CA 1
ATOM 3924 C C . VAL A 1 481 ? 19.922 -36.031 16.594 1 95.06 481 VAL A C 1
ATOM 3926 O O . VAL A 1 481 ? 18.844 -35.719 16.078 1 95.06 481 VAL A O 1
ATOM 3929 N N . GLY A 1 482 ? 20.859 -35.125 16.859 1 95 482 GLY A N 1
ATOM 3930 C CA . GLY A 1 482 ? 20.688 -33.719 16.531 1 95 482 GLY A CA 1
ATOM 3931 C C . GLY A 1 482 ? 19.609 -33.031 17.328 1 95 482 GLY A C 1
ATOM 3932 O O . GLY A 1 482 ? 19.203 -33.531 18.391 1 95 482 GLY A O 1
ATOM 3933 N N . ASN A 1 483 ? 19.219 -31.844 16.922 1 96.62 483 ASN A N 1
ATOM 3934 C CA . ASN A 1 483 ? 18.156 -31.078 17.562 1 96.62 483 ASN A CA 1
ATOM 3935 C C . ASN A 1 483 ? 16.797 -31.406 16.953 1 96.62 483 ASN A C 1
ATOM 3937 O O . ASN A 1 483 ? 16.344 -30.75 16.016 1 96.62 483 ASN A O 1
ATOM 3941 N N . VAL A 1 484 ? 16.125 -32.219 17.578 1 96.31 484 VAL A N 1
ATOM 3942 C CA . VAL A 1 484 ? 14.891 -32.812 17.047 1 96.31 484 VAL A CA 1
ATOM 3943 C C . VAL A 1 484 ? 13.805 -31.734 17 1 96.31 484 VAL A C 1
ATOM 3945 O O . VAL A 1 484 ? 13.07 -31.625 16.016 1 96.31 484 VAL A O 1
ATOM 3948 N N . GLU A 1 485 ? 13.711 -30.859 17.906 1 94.75 485 GLU A N 1
ATOM 3949 C CA . GLU A 1 485 ? 12.672 -29.828 17.984 1 94.75 485 GLU A CA 1
ATOM 3950 C C . GLU A 1 485 ? 12.836 -28.797 16.875 1 94.75 485 GLU A C 1
ATOM 3952 O O . GLU A 1 485 ? 11.844 -28.312 16.328 1 94.75 485 GLU A O 1
ATOM 3957 N N . ARG A 1 486 ? 14.023 -28.641 16.516 1 95.81 486 ARG A N 1
ATOM 3958 C CA . ARG A 1 486 ? 14.32 -27.594 15.547 1 95.81 486 ARG A CA 1
ATOM 3959 C C . ARG A 1 486 ? 14.352 -28.156 14.125 1 95.81 486 ARG A C 1
ATOM 3961 O O . ARG A 1 486 ? 13.812 -27.547 13.203 1 95.81 486 ARG A O 1
ATOM 3968 N N . ASP A 1 487 ? 14.93 -29.312 13.945 1 97.12 487 ASP A N 1
ATOM 3969 C CA . ASP A 1 487 ? 15.344 -29.734 12.609 1 97.12 487 ASP A CA 1
ATOM 3970 C C . ASP A 1 487 ? 14.555 -30.953 12.141 1 97.12 487 ASP A C 1
ATOM 3972 O O . ASP A 1 487 ? 14.758 -31.438 11.023 1 97.12 487 ASP A O 1
ATOM 3976 N N . ALA A 1 488 ? 13.656 -31.469 12.977 1 97 488 ALA A N 1
ATOM 3977 C CA . ALA A 1 488 ? 12.93 -32.688 12.586 1 97 488 ALA A CA 1
ATOM 3978 C C . ALA A 1 488 ? 11.422 -32.469 12.648 1 97 488 ALA A C 1
ATOM 3980 O O . ALA A 1 488 ? 10.953 -31.516 13.289 1 97 488 ALA A O 1
ATOM 3981 N N . ASP A 1 489 ? 10.703 -33.281 11.836 1 96.06 489 ASP A N 1
ATOM 3982 C CA . ASP A 1 489 ? 9.25 -33.375 11.867 1 96.06 489 ASP A CA 1
ATOM 3983 C C . ASP A 1 489 ? 8.797 -34.75 12.305 1 96.06 489 ASP A C 1
ATOM 3985 O O . ASP A 1 489 ? 9.453 -35.75 11.992 1 96.06 489 ASP A O 1
ATOM 3989 N N . GLN A 1 490 ? 7.652 -34.781 12.984 1 96.06 490 GLN A N 1
ATOM 3990 C CA . GLN A 1 490 ? 7.137 -36.062 13.461 1 96.06 490 GLN A CA 1
ATOM 3991 C C . GLN A 1 490 ? 6.477 -36.844 12.328 1 96.06 490 GLN A C 1
ATOM 3993 O O . GLN A 1 490 ? 5.746 -36.281 11.516 1 96.06 490 GLN A O 1
ATOM 3998 N N . LEU A 1 491 ? 6.727 -38.125 12.312 1 96.62 491 LEU A N 1
ATOM 3999 C CA . LEU A 1 491 ? 6.105 -39.031 11.367 1 96.62 491 LEU A CA 1
ATOM 4000 C C . LEU A 1 491 ? 4.84 -39.656 11.961 1 96.62 491 LEU A C 1
ATOM 4002 O O . LEU A 1 491 ? 4.652 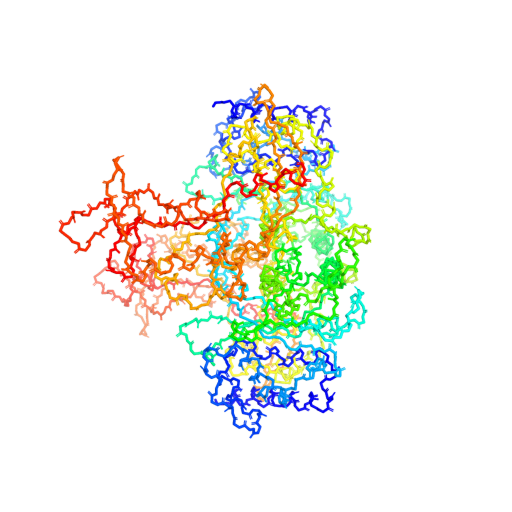-39.656 13.18 1 96.62 491 LEU A O 1
ATOM 4006 N N . PRO A 1 492 ? 3.992 -40.125 11.117 1 95.12 492 PRO A N 1
ATOM 4007 C CA . PRO A 1 492 ? 2.756 -40.75 11.617 1 95.12 492 PRO A CA 1
ATOM 4008 C C . PRO A 1 492 ? 3.016 -41.938 12.539 1 95.12 492 PRO A C 1
ATOM 4010 O O . PRO A 1 492 ? 2.199 -42.25 13.414 1 95.12 492 PRO A O 1
ATOM 4013 N N . ASP A 1 493 ? 4.117 -42.656 12.438 1 94.19 493 ASP A N 1
ATOM 4014 C CA . ASP A 1 493 ? 4.41 -43.844 13.242 1 94.19 493 ASP A CA 1
ATOM 4015 C C . ASP A 1 493 ? 5.062 -43.438 14.562 1 94.19 493 ASP A C 1
ATOM 4017 O O . ASP A 1 493 ? 5.438 -44.312 15.352 1 94.19 493 ASP A O 1
ATOM 4021 N N . GLY A 1 494 ? 5.305 -42.156 14.766 1 94.56 494 GLY A N 1
ATOM 4022 C CA . GLY A 1 494 ? 5.82 -41.688 16.031 1 94.56 494 GLY A CA 1
ATOM 4023 C C . GLY A 1 494 ? 7.277 -41.25 15.977 1 94.56 494 GLY A C 1
ATOM 4024 O O . GLY A 1 494 ? 7.762 -40.531 16.844 1 94.56 494 GLY A O 1
ATOM 4025 N N . GLN A 1 495 ? 7.992 -41.781 15.031 1 95.5 495 GLN A N 1
ATOM 4026 C CA . GLN A 1 495 ? 9.383 -41.375 14.82 1 95.5 495 GLN A CA 1
ATOM 4027 C C . GLN A 1 495 ? 9.477 -39.906 14.398 1 95.5 495 GLN A C 1
ATOM 4029 O O . GLN A 1 495 ? 8.477 -39.312 14.016 1 95.5 495 GLN A O 1
ATOM 4034 N N . TRP A 1 496 ? 10.656 -39.344 14.641 1 97 496 TRP A N 1
ATOM 4035 C CA . TRP A 1 496 ? 10.984 -38.031 14.102 1 97 496 TRP A CA 1
ATOM 4036 C C . TRP A 1 496 ? 12.133 -38.094 13.102 1 97 496 TRP A C 1
ATOM 4038 O O . TRP A 1 496 ? 13.094 -38.844 13.328 1 97 496 TRP A O 1
ATOM 4048 N N . MET A 1 497 ? 12.008 -37.406 12.062 1 96.25 497 MET A N 1
ATOM 4049 C CA . MET A 1 497 ? 13.047 -37.375 11.031 1 96.25 497 MET A CA 1
ATOM 4050 C C . MET A 1 497 ? 13.305 -35.969 10.539 1 96.25 497 MET A C 1
ATOM 4052 O O . MET A 1 497 ? 12.43 -35.094 10.633 1 96.25 497 MET A O 1
ATOM 4056 N N . THR A 1 498 ? 14.477 -35.812 9.977 1 96.94 498 THR A N 1
ATOM 4057 C CA . THR A 1 498 ? 14.875 -34.5 9.453 1 96.94 498 THR A CA 1
ATOM 4058 C C . THR A 1 498 ? 13.805 -33.969 8.516 1 96.94 498 THR A C 1
ATOM 4060 O O . THR A 1 498 ? 13.266 -34.688 7.68 1 96.94 498 THR A O 1
ATOM 4063 N N . LYS A 1 499 ? 13.523 -32.656 8.609 1 97.5 499 LYS A N 1
ATOM 4064 C CA . LYS A 1 499 ? 12.555 -31.984 7.746 1 97.5 499 LYS A CA 1
ATOM 4065 C C . LYS A 1 499 ? 12.914 -32.188 6.273 1 97.5 499 LYS A C 1
ATOM 4067 O O . LYS A 1 499 ? 14.094 -32.125 5.91 1 97.5 499 LYS A O 1
ATOM 4072 N N . GLN A 1 500 ? 11.906 -32.344 5.445 1 96.75 500 GLN A N 1
ATOM 4073 C CA . GLN A 1 500 ? 12.109 -32.594 4.023 1 96.75 500 GLN A CA 1
ATOM 4074 C C . GLN A 1 500 ? 11.445 -31.516 3.18 1 96.75 500 GLN A C 1
ATOM 4076 O O . GLN A 1 500 ? 10.516 -30.844 3.641 1 96.75 500 GLN A O 1
ATOM 4081 N N . ALA A 1 501 ? 11.969 -31.344 1.98 1 97.75 501 ALA A N 1
ATOM 4082 C CA . ALA A 1 501 ? 11.344 -30.484 0.981 1 97.75 501 ALA A CA 1
ATOM 4083 C C . ALA A 1 501 ? 11.086 -31.25 -0.316 1 97.75 501 ALA A C 1
ATOM 4085 O O . ALA A 1 501 ? 11.75 -32.25 -0.604 1 97.75 501 ALA A O 1
ATOM 4086 N N . PHE A 1 502 ? 10.07 -30.75 -0.98 1 97.5 502 PHE A N 1
ATOM 4087 C CA . PHE A 1 502 ? 9.656 -31.297 -2.273 1 97.5 502 PHE A CA 1
ATOM 4088 C C . PHE A 1 502 ? 10.398 -30.594 -3.406 1 97.5 502 PHE A C 1
ATOM 4090 O O . PHE A 1 502 ? 10.461 -29.359 -3.451 1 97.5 502 PHE A O 1
ATOM 4097 N N . TRP A 1 503 ? 11.047 -31.375 -4.348 1 97.56 503 TRP A N 1
ATOM 4098 C CA . TRP A 1 503 ? 11.914 -30.812 -5.375 1 97.56 503 TRP A CA 1
ATOM 4099 C C . TRP A 1 503 ? 11.523 -31.328 -6.758 1 97.56 503 TRP A C 1
ATOM 4101 O O . TRP A 1 503 ? 10.977 -32.438 -6.891 1 97.56 503 TRP A O 1
ATOM 4111 N N . LEU A 1 504 ? 11.828 -30.516 -7.77 1 97.25 504 LEU A N 1
ATOM 4112 C CA . LEU A 1 504 ? 11.781 -30.953 -9.164 1 97.25 504 LEU A CA 1
ATOM 4113 C C . LEU A 1 504 ? 13.109 -31.562 -9.586 1 97.25 504 LEU A C 1
ATOM 4115 O O . LEU A 1 504 ? 14.18 -31.047 -9.242 1 97.25 504 LEU A O 1
ATOM 4119 N N . ASN A 1 505 ? 13.031 -32.625 -10.297 1 96.75 505 ASN A N 1
ATOM 4120 C CA . ASN A 1 505 ? 14.273 -33.281 -10.711 1 96.75 505 ASN A CA 1
ATOM 4121 C C . ASN A 1 505 ? 15.023 -32.469 -11.75 1 96.75 505 ASN A C 1
ATOM 4123 O O . ASN A 1 505 ? 14.438 -32 -12.734 1 96.75 505 ASN A O 1
ATOM 4127 N N . SER A 1 506 ? 16.328 -32.375 -11.578 1 95.62 506 SER A N 1
ATOM 4128 C CA . SER A 1 506 ? 17.172 -31.578 -12.469 1 95.62 506 SER A CA 1
ATOM 4129 C C . SER A 1 506 ? 17.234 -32.188 -13.867 1 95.62 506 SER A C 1
ATOM 4131 O O . SER A 1 506 ? 17.328 -31.484 -14.867 1 95.62 506 SER A O 1
ATOM 4133 N N . GLU A 1 507 ? 17.156 -33.469 -13.883 1 95.06 507 GLU A N 1
ATOM 4134 C CA . GLU A 1 507 ? 17.234 -34.156 -15.164 1 95.06 507 GLU A CA 1
ATOM 4135 C C . GLU A 1 507 ? 16.047 -33.781 -16.047 1 95.06 507 GLU A C 1
ATOM 4137 O O . GLU A 1 507 ? 16.188 -33.688 -17.266 1 95.06 507 GLU A O 1
ATOM 4142 N N . LEU A 1 508 ? 14.953 -33.719 -15.453 1 96.56 508 LEU A N 1
ATOM 4143 C CA . LEU A 1 508 ? 13.758 -33.312 -16.188 1 96.56 508 LEU A CA 1
ATOM 4144 C C . LEU A 1 508 ? 13.945 -31.938 -16.812 1 96.56 508 LEU A C 1
ATOM 4146 O O . LEU A 1 508 ? 13.562 -31.719 -17.969 1 96.56 508 LEU A O 1
ATOM 4150 N N . ILE A 1 509 ? 14.531 -31.031 -16.141 1 96.5 509 ILE A N 1
ATOM 4151 C CA . ILE A 1 509 ? 14.781 -29.688 -16.625 1 96.5 509 ILE A CA 1
ATOM 4152 C C . ILE A 1 509 ? 15.828 -29.703 -17.734 1 96.5 509 ILE A C 1
ATOM 4154 O O . ILE A 1 509 ? 15.664 -29.047 -18.766 1 96.5 509 ILE A O 1
ATOM 4158 N N . ARG A 1 510 ? 16.859 -30.484 -17.531 1 96.5 510 ARG A N 1
ATOM 4159 C CA . ARG A 1 510 ? 17.906 -30.609 -18.531 1 96.5 510 ARG A CA 1
ATOM 4160 C C . ARG A 1 510 ? 17.344 -31.078 -19.875 1 96.5 510 ARG A C 1
ATOM 4162 O O . ARG A 1 510 ? 17.641 -30.5 -20.922 1 96.5 510 ARG A O 1
ATOM 4169 N N . VAL A 1 511 ? 16.531 -32.094 -19.812 1 95.94 511 VAL A N 1
ATOM 4170 C CA . VAL A 1 511 ? 15.93 -32.625 -21.016 1 95.94 511 VAL A CA 1
ATOM 4171 C C . VAL A 1 511 ? 15.039 -31.594 -21.688 1 95.94 511 VAL A C 1
ATOM 4173 O O . VAL A 1 511 ? 15.008 -31.469 -22.906 1 95.94 511 VAL A O 1
ATOM 4176 N N . SER A 1 512 ? 14.32 -30.859 -20.859 1 96.31 512 SER A N 1
ATOM 4177 C CA . SER A 1 512 ? 13.438 -29.812 -21.375 1 96.31 512 SER A CA 1
ATOM 4178 C C . SER A 1 512 ? 14.242 -28.719 -22.062 1 96.31 512 SER A C 1
ATOM 4180 O O . SER A 1 512 ? 13.805 -28.156 -23.078 1 96.31 512 SER A O 1
ATOM 4182 N N . ILE A 1 513 ? 15.406 -28.375 -21.547 1 97.12 513 ILE A N 1
ATOM 4183 C CA . ILE A 1 513 ? 16.266 -27.359 -22.141 1 97.12 513 ILE A CA 1
ATOM 4184 C C . ILE A 1 513 ? 16.703 -27.797 -23.531 1 97.12 513 ILE A C 1
ATOM 4186 O O . ILE A 1 513 ? 16.625 -27.031 -24.484 1 97.12 513 ILE A O 1
ATOM 4190 N N . GLU A 1 514 ? 17.062 -29.016 -23.688 1 95.56 514 GLU A N 1
ATOM 4191 C CA . GLU A 1 514 ? 17.516 -29.562 -24.969 1 95.56 514 GLU A CA 1
ATOM 4192 C C . GLU A 1 514 ? 16.391 -29.562 -26 1 95.56 514 GLU A C 1
ATOM 4194 O O . GLU A 1 514 ? 16.641 -29.375 -27.188 1 95.56 514 GLU A O 1
ATOM 4199 N N . LYS A 1 515 ? 15.273 -29.766 -25.516 1 95.06 515 LYS A N 1
ATOM 4200 C CA . LYS A 1 515 ? 14.125 -29.859 -26.422 1 95.06 515 LYS A CA 1
ATOM 4201 C C . LYS A 1 515 ? 13.711 -28.484 -26.922 1 95.06 515 LYS A C 1
ATOM 4203 O O . LYS A 1 515 ? 13.211 -28.344 -28.031 1 95.06 515 LYS A O 1
ATOM 4208 N N . HIS A 1 516 ? 13.875 -27.5 -26.141 1 94.69 516 HIS A N 1
ATOM 4209 C CA . HIS A 1 516 ? 13.289 -26.203 -26.438 1 94.69 516 HIS A CA 1
ATOM 4210 C C . HIS A 1 516 ? 14.328 -25.25 -27.031 1 94.69 516 HIS A C 1
ATOM 4212 O O . HIS A 1 516 ? 13.992 -24.359 -27.812 1 94.69 516 HIS A O 1
ATOM 4218 N N . ILE A 1 517 ? 15.609 -25.328 -26.531 1 92.69 517 ILE A N 1
ATOM 4219 C CA . ILE A 1 517 ? 16.641 -24.438 -27.031 1 92.69 517 ILE A CA 1
ATOM 4220 C C . ILE A 1 517 ? 17.984 -25.188 -27.109 1 92.69 517 ILE A C 1
ATOM 4222 O O . ILE A 1 517 ? 18.219 -26.109 -26.328 1 92.69 517 ILE A O 1
ATOM 4226 N N . MET B 1 1 ? -31.656 -1.109 19.734 1 37.66 1 MET B N 1
ATOM 4227 C CA . MET B 1 1 ? -32.625 -1.961 19.047 1 37.66 1 MET B CA 1
ATOM 4228 C C . MET B 1 1 ? -33.031 -1.354 17.703 1 37.66 1 MET B C 1
ATOM 4230 O O . MET B 1 1 ? -33.219 -2.072 16.719 1 37.66 1 MET B O 1
ATOM 4234 N N . ASP B 1 2 ? -33 0.056 17.672 1 50.22 2 ASP B N 1
ATOM 4235 C CA . ASP B 1 2 ? -33.594 0.848 16.594 1 50.22 2 ASP B CA 1
ATOM 4236 C C . ASP B 1 2 ? -32.688 0.954 15.391 1 50.22 2 ASP B C 1
ATOM 4238 O O . ASP B 1 2 ? -33.125 0.872 14.25 1 50.22 2 ASP B O 1
ATOM 4242 N N . TYR B 1 3 ? -31.406 0.942 15.688 1 47.72 3 TYR B N 1
ATOM 4243 C CA . TYR B 1 3 ? -30.469 1.123 14.57 1 47.72 3 TYR B CA 1
ATOM 4244 C C . TYR B 1 3 ? -30.375 -0.143 13.727 1 47.72 3 TYR B C 1
ATOM 4246 O O . TYR B 1 3 ? -30.406 -0.081 12.5 1 47.72 3 TYR B O 1
ATOM 4254 N N . GLN B 1 4 ? -30.344 -1.265 14.414 1 58.62 4 GLN B N 1
ATOM 4255 C CA . GLN B 1 4 ? -30.266 -2.529 13.688 1 58.62 4 GLN B CA 1
ATOM 4256 C C . GLN B 1 4 ? -31.547 -2.764 12.875 1 58.62 4 GLN B C 1
ATOM 4258 O O . GLN B 1 4 ? -31.484 -3.27 11.75 1 58.62 4 GLN B O 1
ATOM 4263 N N . SER B 1 5 ? -32.562 -2.271 13.453 1 62.62 5 SER B N 1
ATOM 4264 C CA . SER B 1 5 ? -33.844 -2.404 12.766 1 62.62 5 SER B CA 1
ATOM 4265 C C . SER B 1 5 ? -33.906 -1.493 11.547 1 62.62 5 SER B C 1
ATOM 4267 O O . SER B 1 5 ? -34.438 -1.885 10.5 1 62.62 5 SER B O 1
ATOM 4269 N N . ASN B 1 6 ? -33.219 -0.426 11.703 1 65.25 6 ASN B N 1
ATOM 4270 C CA . ASN B 1 6 ? -33.25 0.527 10.594 1 65.25 6 ASN B CA 1
ATOM 4271 C C . ASN B 1 6 ? -32.375 0.058 9.445 1 65.25 6 ASN B C 1
ATOM 4273 O O . ASN B 1 6 ? -32.719 0.194 8.273 1 65.25 6 ASN B O 1
ATOM 4277 N N . GLN B 1 7 ? -31.312 -0.538 9.812 1 72 7 GLN B N 1
ATOM 4278 C CA . GLN B 1 7 ? -30.438 -1.045 8.773 1 72 7 GLN B CA 1
ATOM 4279 C C . GLN B 1 7 ? -31.094 -2.188 8 1 72 7 GLN B C 1
ATOM 4281 O O . GLN B 1 7 ? -31 -2.248 6.773 1 72 7 GLN B O 1
ATOM 4286 N N . LYS B 1 8 ? -31.766 -3.006 8.812 1 80.88 8 LYS B N 1
ATOM 4287 C CA . LYS B 1 8 ? -32.469 -4.121 8.188 1 80.88 8 LYS B CA 1
ATOM 4288 C C . LYS B 1 8 ? -33.562 -3.623 7.234 1 80.88 8 LYS B C 1
ATOM 4290 O O . LYS B 1 8 ? -33.688 -4.121 6.113 1 80.88 8 LYS B O 1
ATOM 4295 N N . GLN B 1 9 ? -34.281 -2.68 7.703 1 81.19 9 GLN B N 1
ATOM 4296 C CA . GLN B 1 9 ? -35.344 -2.145 6.863 1 81.19 9 GLN B CA 1
ATOM 4297 C C . GLN B 1 9 ? -34.781 -1.52 5.59 1 81.19 9 GLN B C 1
ATOM 4299 O O . GLN B 1 9 ? -35.375 -1.648 4.516 1 81.19 9 GLN B O 1
ATOM 4304 N N . PHE B 1 10 ? -33.719 -0.918 5.75 1 79.44 10 PHE B N 1
ATOM 4305 C CA . PHE B 1 10 ? -33.094 -0.302 4.586 1 79.44 10 PHE B CA 1
ATOM 4306 C C . PHE B 1 10 ? -32.656 -1.361 3.586 1 79.44 10 PHE B C 1
ATOM 4308 O O . PHE B 1 10 ? -32.812 -1.189 2.377 1 79.44 10 PHE B O 1
ATOM 4315 N N . ILE B 1 11 ? -32.094 -2.402 4.055 1 86.62 11 ILE B N 1
ATOM 4316 C CA . ILE B 1 11 ? -31.625 -3.496 3.201 1 86.62 11 ILE B CA 1
ATOM 4317 C C . ILE B 1 11 ? -32.812 -4.133 2.496 1 86.62 11 ILE B C 1
ATOM 4319 O O . ILE B 1 11 ? -32.781 -4.391 1.292 1 86.62 11 ILE B O 1
ATOM 4323 N N . VAL B 1 12 ? -33.875 -4.234 3.244 1 86.5 12 VAL B N 1
ATOM 4324 C CA . VAL B 1 12 ? -35.094 -4.824 2.695 1 86.5 12 VAL B CA 1
ATOM 4325 C C . VAL B 1 12 ? -35.656 -3.924 1.598 1 86.5 12 VAL B C 1
ATOM 4327 O O . VAL B 1 12 ? -36 -4.398 0.517 1 86.5 12 VAL B O 1
ATOM 4330 N N . ASP B 1 13 ? -35.625 -2.672 1.902 1 86.56 13 ASP B N 1
ATOM 4331 C CA . ASP B 1 13 ? -36.156 -1.713 0.935 1 86.56 13 ASP B CA 1
ATOM 4332 C C . ASP B 1 13 ? -35.312 -1.688 -0.332 1 86.56 13 ASP B C 1
ATOM 4334 O O . ASP B 1 13 ? -35.812 -1.59 -1.44 1 86.56 13 ASP B O 1
ATOM 4338 N N . SER B 1 14 ? -34.031 -1.718 -0.172 1 87.31 14 SER B N 1
ATOM 4339 C CA . SER B 1 14 ? -33.125 -1.708 -1.304 1 87.31 14 SER B CA 1
ATOM 4340 C C . SER B 1 14 ? -33.281 -2.953 -2.168 1 87.31 14 SER B C 1
ATOM 4342 O O . SER B 1 14 ? -33.25 -2.869 -3.398 1 87.31 14 SER B O 1
ATOM 4344 N N . LEU B 1 15 ? -33.469 -4.082 -1.536 1 90.94 15 LEU B N 1
ATOM 4345 C CA . LEU B 1 15 ? -33.688 -5.328 -2.264 1 90.94 15 LEU B CA 1
ATOM 4346 C C . LEU B 1 15 ? -34.969 -5.281 -3.072 1 90.94 15 LEU B C 1
ATOM 4348 O O . LEU B 1 15 ? -35 -5.734 -4.219 1 90.94 15 LEU B O 1
ATOM 4352 N N . GLU B 1 16 ? -36 -4.738 -2.469 1 90.69 16 GLU B N 1
ATOM 4353 C CA . GLU B 1 16 ? -37.281 -4.641 -3.15 1 90.69 16 GLU B CA 1
ATOM 4354 C C . GLU B 1 16 ? -37.188 -3.773 -4.402 1 90.69 16 GLU B C 1
ATOM 4356 O O . GLU B 1 16 ? -37.781 -4.094 -5.434 1 90.69 16 GLU B O 1
ATOM 4361 N N . LYS B 1 17 ? -36.469 -2.758 -4.254 1 90.94 17 LYS B N 1
ATOM 4362 C CA . LYS B 1 17 ? -36.25 -1.884 -5.406 1 90.94 17 LYS B CA 1
ATOM 4363 C C . LYS B 1 17 ? -35.5 -2.611 -6.523 1 90.94 17 LYS B C 1
ATOM 4365 O O . LYS B 1 17 ? -35.812 -2.441 -7.703 1 90.94 17 LYS B O 1
ATOM 4370 N N . LEU B 1 18 ? -34.531 -3.396 -6.18 1 91.62 18 LEU B N 1
ATOM 4371 C CA . LEU B 1 18 ? -33.781 -4.16 -7.156 1 91.62 18 LEU B CA 1
ATOM 4372 C C . LEU B 1 18 ? -34.656 -5.211 -7.836 1 91.62 18 LEU B C 1
ATOM 4374 O O . LEU B 1 18 ? -34.562 -5.414 -9.047 1 91.62 18 LEU B O 1
ATOM 4378 N N . LYS B 1 19 ? -35.5 -5.801 -7.062 1 90.31 19 LYS B N 1
ATOM 4379 C CA . LYS B 1 19 ? -36.406 -6.816 -7.605 1 90.31 19 LYS B CA 1
ATOM 4380 C C . LYS B 1 19 ? -37.406 -6.203 -8.578 1 90.31 19 LYS B C 1
ATOM 4382 O O . LYS B 1 19 ? -37.719 -6.805 -9.609 1 90.31 19 LYS B O 1
ATOM 4387 N N . GLN B 1 20 ? -37.781 -5.066 -8.211 1 91.88 20 GLN B N 1
ATOM 4388 C CA . GLN B 1 20 ? -38.719 -4.367 -9.055 1 91.88 20 GLN B CA 1
ATOM 4389 C C . GLN B 1 20 ? -38.125 -4.062 -10.43 1 91.88 20 GLN B C 1
ATOM 4391 O O . GLN B 1 20 ? -38.844 -4.082 -11.438 1 91.88 20 GLN B O 1
ATOM 4396 N N . ASP B 1 21 ? -36.875 -3.867 -10.453 1 91.94 21 ASP B N 1
ATOM 4397 C CA . ASP B 1 21 ? -36.219 -3.545 -11.711 1 91.94 21 ASP B CA 1
ATOM 4398 C C . ASP B 1 21 ? -35.5 -4.77 -12.297 1 91.94 21 ASP B C 1
ATOM 4400 O O . ASP B 1 21 ? -34.688 -4.648 -13.203 1 91.94 21 ASP B O 1
ATOM 4404 N N . ASN B 1 22 ? -35.781 -5.891 -11.758 1 91.75 22 ASN B N 1
ATOM 4405 C CA . ASN B 1 22 ? -35.281 -7.184 -12.203 1 91.75 22 ASN B CA 1
ATOM 4406 C C . ASN B 1 22 ? -33.75 -7.219 -12.203 1 91.75 22 ASN B C 1
ATOM 4408 O O . ASN B 1 22 ? -33.156 -7.766 -13.125 1 91.75 22 ASN B O 1
ATOM 4412 N N . PHE B 1 23 ? -33.156 -6.516 -11.273 1 93.38 23 PHE B N 1
ATOM 4413 C CA . PHE B 1 23 ? -31.688 -6.48 -11.133 1 93.38 23 PHE B CA 1
ATOM 4414 C C . PHE B 1 23 ? -31.031 -6.078 -12.445 1 93.38 23 PHE B C 1
ATOM 4416 O O . PHE B 1 23 ? -30.094 -6.734 -12.898 1 93.38 23 PHE B O 1
ATOM 4423 N N . SER B 1 24 ? -31.453 -5.047 -13.031 1 93.75 24 SER B N 1
ATOM 4424 C CA . SER B 1 24 ? -31.016 -4.68 -14.383 1 93.75 24 SER B CA 1
ATOM 4425 C C . SER B 1 24 ? -29.844 -3.705 -14.344 1 93.75 24 SER B C 1
ATOM 4427 O O . SER B 1 24 ? -29.156 -3.508 -15.352 1 93.75 24 SER B O 1
ATOM 4429 N N . ASP B 1 25 ? -29.609 -3.104 -13.195 1 93.75 25 ASP B N 1
ATOM 4430 C CA . ASP B 1 25 ? -28.547 -2.1 -13.086 1 93.75 25 ASP B CA 1
ATOM 4431 C C . ASP B 1 25 ? -27.391 -2.617 -12.242 1 93.75 25 ASP B C 1
ATOM 4433 O O . ASP B 1 25 ? -27.516 -2.723 -11.016 1 93.75 25 ASP B O 1
ATOM 4437 N N . PRO B 1 26 ? -26.219 -2.779 -12.93 1 93.69 26 PRO B N 1
ATOM 4438 C CA . PRO B 1 26 ? -25.078 -3.336 -12.195 1 93.69 26 PRO B CA 1
ATOM 4439 C C . PRO B 1 26 ? -24.609 -2.438 -11.055 1 93.69 26 PRO B C 1
ATOM 4441 O O . PRO B 1 26 ? -24.172 -2.934 -10.016 1 93.69 26 PRO B O 1
ATOM 4444 N N . GLU B 1 27 ? -24.734 -1.169 -11.211 1 90.62 27 GLU B N 1
ATOM 4445 C CA . GLU B 1 27 ? -24.281 -0.239 -10.18 1 90.62 27 GLU B CA 1
ATOM 4446 C C . GLU B 1 27 ? -25.188 -0.312 -8.945 1 90.62 27 GLU B C 1
ATOM 4448 O O . GLU B 1 27 ? -24.703 -0.209 -7.812 1 90.62 27 GLU B O 1
ATOM 4453 N N . LYS B 1 28 ? -26.469 -0.432 -9.148 1 89.81 28 LYS B N 1
ATOM 4454 C CA . LYS B 1 28 ? -27.406 -0.562 -8.039 1 89.81 28 LYS B CA 1
ATOM 4455 C C . LYS B 1 28 ? -27.203 -1.89 -7.309 1 89.81 28 LYS B C 1
ATOM 4457 O O . LYS B 1 28 ? -27.297 -1.95 -6.078 1 89.81 28 LYS B O 1
ATOM 4462 N N . ILE B 1 29 ? -26.906 -2.953 -8.117 1 94.12 29 ILE B N 1
ATOM 4463 C CA . ILE B 1 29 ? -26.641 -4.266 -7.535 1 94.12 29 ILE B CA 1
ATOM 4464 C C . ILE B 1 29 ? -25.406 -4.195 -6.645 1 94.12 29 ILE B C 1
ATOM 4466 O O . ILE B 1 29 ? -25.422 -4.695 -5.52 1 94.12 29 ILE B O 1
ATOM 4470 N N . LEU B 1 30 ? -24.359 -3.527 -7.176 1 93.56 30 LEU B N 1
ATOM 4471 C CA . LEU B 1 30 ? -23.125 -3.383 -6.422 1 93.56 30 LEU B CA 1
ATOM 4472 C C . LEU B 1 30 ? -23.344 -2.586 -5.145 1 93.56 30 LEU B C 1
ATOM 4474 O O . LEU B 1 30 ? -22.844 -2.959 -4.078 1 93.56 30 LEU B O 1
ATOM 4478 N N . ALA B 1 31 ? -24.109 -1.489 -5.223 1 87.25 31 ALA B N 1
ATOM 4479 C CA . ALA B 1 31 ? -24.391 -0.648 -4.062 1 87.25 31 ALA B CA 1
ATOM 4480 C C . ALA B 1 31 ? -25.109 -1.443 -2.973 1 87.25 31 ALA B C 1
ATOM 4482 O O . ALA B 1 31 ? -24.766 -1.332 -1.793 1 87.25 31 ALA B O 1
ATOM 4483 N N . TYR B 1 32 ? -26.047 -2.246 -3.396 1 90.75 32 TYR B N 1
ATOM 4484 C CA . TYR B 1 32 ? -26.766 -3.104 -2.467 1 90.75 32 TYR B CA 1
ATOM 4485 C C . TYR B 1 32 ? -25.844 -4.156 -1.862 1 90.75 32 TYR B C 1
ATOM 4487 O O . TYR B 1 32 ? -25.859 -4.383 -0.649 1 90.75 32 TYR B O 1
ATOM 4495 N N . ALA B 1 33 ? -25 -4.781 -2.717 1 94.69 33 ALA B N 1
ATOM 4496 C CA . ALA B 1 33 ? -24.125 -5.859 -2.279 1 94.69 33 ALA B CA 1
ATOM 4497 C C . ALA B 1 33 ? -23.094 -5.355 -1.265 1 94.69 33 ALA B C 1
ATOM 4499 O O . ALA B 1 33 ? -22.641 -6.117 -0.409 1 94.69 33 ALA B O 1
ATOM 4500 N N . ARG B 1 34 ? -22.734 -4.125 -1.333 1 90.5 34 ARG B N 1
ATOM 4501 C CA . ARG B 1 34 ? -21.688 -3.545 -0.486 1 90.5 34 ARG B CA 1
ATOM 4502 C C . ARG B 1 34 ? -22.125 -3.537 0.977 1 90.5 34 ARG B C 1
ATOM 4504 O O . ARG B 1 34 ? -21.281 -3.43 1.875 1 90.5 34 ARG B O 1
ATOM 4511 N N . PHE B 1 35 ? -23.453 -3.689 1.238 1 87.25 35 PHE B N 1
ATOM 4512 C CA . PHE B 1 35 ? -23.938 -3.789 2.615 1 87.25 35 PHE B CA 1
ATOM 4513 C C . PHE B 1 35 ? -23.438 -5.074 3.268 1 87.25 35 PHE B C 1
ATOM 4515 O O . PHE B 1 35 ? -23.422 -5.191 4.492 1 87.25 35 PHE B O 1
ATOM 4522 N N . LEU B 1 36 ? -22.938 -5.984 2.398 1 93.06 36 LEU B N 1
ATOM 4523 C CA . LEU B 1 36 ? -22.469 -7.27 2.895 1 93.06 36 LEU B CA 1
ATOM 4524 C C . LEU B 1 36 ? -21.125 -7.117 3.6 1 93.06 36 LEU B C 1
ATOM 4526 O O . LEU B 1 36 ? -20.719 -7.996 4.363 1 93.06 36 LEU B O 1
ATOM 4530 N N . ARG B 1 37 ? -20.453 -6.074 3.26 1 90.88 37 ARG B N 1
ATOM 4531 C CA . ARG B 1 37 ? -19.109 -5.906 3.793 1 90.88 37 ARG B CA 1
ATOM 4532 C C . ARG B 1 37 ? -19.109 -5.934 5.316 1 90.88 37 ARG B C 1
ATOM 4534 O O . ARG B 1 37 ? -19.875 -5.203 5.953 1 90.88 37 ARG B O 1
ATOM 4541 N N . GLY B 1 38 ? -18.312 -6.84 5.891 1 89.94 38 GLY B N 1
ATOM 4542 C CA . GLY B 1 38 ? -18.188 -6.934 7.336 1 89.94 38 GLY B CA 1
ATOM 4543 C C . GLY B 1 38 ? -19.188 -7.879 7.965 1 89.94 38 GLY B C 1
ATOM 4544 O O . GLY B 1 38 ? -19.094 -8.203 9.148 1 89.94 38 GLY B O 1
ATOM 4545 N N . MET B 1 39 ? -20.141 -8.336 7.238 1 91.44 39 MET B N 1
ATOM 4546 C CA . MET B 1 39 ? -21.141 -9.266 7.766 1 91.44 39 MET B CA 1
ATOM 4547 C C . MET B 1 39 ? -20.641 -10.703 7.699 1 91.44 39 MET B C 1
ATOM 4549 O O . MET B 1 39 ? -19.922 -11.07 6.766 1 91.44 39 MET B O 1
ATOM 4553 N N . SER B 1 40 ? -21 -11.453 8.711 1 94.25 40 SER B N 1
ATOM 4554 C CA . SER B 1 40 ? -20.859 -12.906 8.602 1 94.25 40 SER B CA 1
ATOM 4555 C C . SER B 1 40 ? -22.016 -13.516 7.82 1 94.25 40 SER B C 1
ATOM 4557 O O . SER B 1 40 ? -23.047 -12.867 7.629 1 94.25 40 SER B O 1
ATOM 4559 N N . PHE B 1 41 ? -21.828 -14.719 7.352 1 93.44 41 PHE B N 1
ATOM 4560 C CA . PHE B 1 41 ? -22.922 -15.383 6.652 1 93.44 41 PHE B CA 1
ATOM 4561 C C . PHE B 1 41 ? -24.062 -15.703 7.613 1 93.44 41 PHE B C 1
ATOM 4563 O O . PHE B 1 41 ? -25.219 -15.758 7.207 1 93.44 41 PHE B O 1
ATOM 4570 N N . GLU B 1 42 ? -23.719 -15.844 8.836 1 91.94 42 GLU B N 1
ATOM 4571 C CA . GLU B 1 42 ? -24.734 -15.992 9.867 1 91.94 42 GLU B CA 1
ATOM 4572 C C . GLU B 1 42 ? -25.594 -14.727 9.984 1 91.94 42 GLU B C 1
ATOM 4574 O O . GLU B 1 42 ? -26.812 -14.805 10.141 1 91.94 42 GLU B O 1
ATOM 4579 N N . ALA B 1 43 ? -24.953 -13.586 9.969 1 89.81 43 ALA B N 1
ATOM 4580 C CA . ALA B 1 43 ? -25.656 -12.312 10.031 1 89.81 43 ALA B CA 1
ATOM 4581 C C . ALA B 1 43 ? -26.562 -12.133 8.812 1 89.81 43 ALA B C 1
ATOM 4583 O O . ALA B 1 43 ? -27.641 -11.555 8.914 1 89.81 43 ALA B O 1
ATOM 4584 N N . VAL B 1 44 ? -26.125 -12.609 7.691 1 91.25 44 VAL B N 1
ATOM 4585 C CA . VAL B 1 44 ? -26.922 -12.531 6.465 1 91.25 44 VAL B CA 1
ATOM 4586 C C . VAL B 1 44 ? -28.188 -13.367 6.621 1 91.25 44 VAL B C 1
ATOM 4588 O O . VAL B 1 44 ? -29.281 -12.914 6.273 1 91.25 44 VAL B O 1
ATOM 4591 N N . LEU B 1 45 ? -28.016 -14.555 7.152 1 89 45 LEU B N 1
ATOM 4592 C CA . LEU B 1 45 ? -29.156 -15.438 7.367 1 89 45 LEU B CA 1
ATOM 4593 C C . LEU B 1 45 ? -30.141 -14.82 8.344 1 89 45 LEU B C 1
ATOM 4595 O O . LEU B 1 45 ? -31.359 -14.969 8.195 1 89 45 LEU B O 1
ATOM 4599 N N . ALA B 1 46 ? -29.641 -14.055 9.234 1 87.75 46 ALA B N 1
ATOM 4600 C CA . ALA B 1 46 ? -30.469 -13.445 10.273 1 87.75 46 ALA B CA 1
ATOM 4601 C C . ALA B 1 46 ? -31.328 -12.32 9.711 1 87.75 46 ALA B C 1
ATOM 4603 O O . ALA B 1 46 ? -32.312 -11.898 10.344 1 87.75 46 ALA B O 1
ATOM 4604 N N . LEU B 1 47 ? -30.953 -11.844 8.562 1 86.44 47 LEU B N 1
ATOM 4605 C CA . LEU B 1 47 ? -31.766 -10.812 7.926 1 86.44 47 LEU B CA 1
ATOM 4606 C C . LEU B 1 47 ? -33.125 -11.375 7.488 1 86.44 47 LEU B C 1
ATOM 4608 O O . LEU B 1 47 ? -34.062 -10.617 7.312 1 86.44 47 LEU B O 1
ATOM 4612 N N . GLU B 1 48 ? -33.188 -12.648 7.258 1 82.38 48 GLU B N 1
ATOM 4613 C CA . GLU B 1 48 ? -34.406 -13.352 6.891 1 82.38 48 GLU B CA 1
ATOM 4614 C C . GLU B 1 48 ? -35.062 -12.719 5.668 1 82.38 48 GLU B C 1
ATOM 4616 O O . GLU B 1 48 ? -36.281 -12.398 5.688 1 82.38 48 GLU B O 1
ATOM 4621 N N . LEU B 1 49 ? -34.281 -12.531 4.691 1 80.62 49 LEU B N 1
ATOM 4622 C CA . LEU B 1 49 ? -34.75 -11.883 3.479 1 80.62 49 LEU B CA 1
ATOM 4623 C C . LEU B 1 49 ? -35.469 -12.891 2.57 1 80.62 49 LEU B C 1
ATOM 4625 O O . LEU B 1 49 ? -36.188 -12.5 1.64 1 80.62 49 LEU B O 1
ATOM 4629 N N . ALA B 1 50 ? -35.156 -14.148 2.803 1 69.81 50 ALA B N 1
ATOM 4630 C CA . ALA B 1 50 ? -35.781 -15.195 2.004 1 69.81 50 ALA B CA 1
ATOM 4631 C C . ALA B 1 50 ? -36.906 -15.875 2.779 1 69.81 50 ALA B C 1
ATOM 4633 O O . ALA B 1 50 ? -36.875 -15.953 4.008 1 69.81 50 ALA B O 1
ATOM 4634 N N . ASP B 1 51 ? -37.906 -16.188 2.012 1 61.88 51 ASP B N 1
ATOM 4635 C CA . ASP B 1 51 ? -39.094 -16.797 2.607 1 61.88 51 ASP B CA 1
ATOM 4636 C C . ASP B 1 51 ? -38.812 -18.234 3.039 1 61.88 51 ASP B C 1
ATOM 4638 O O . ASP B 1 51 ? -39.594 -18.797 3.82 1 61.88 51 ASP B O 1
ATOM 4642 N N . TYR B 1 52 ? -37.781 -18.828 2.412 1 56.88 52 TYR B N 1
ATOM 4643 C CA . TYR B 1 52 ? -37.594 -20.234 2.756 1 56.88 52 TYR B CA 1
ATOM 4644 C C . TYR B 1 52 ? -36.375 -20.406 3.645 1 56.88 52 TYR B C 1
ATOM 4646 O O . TYR B 1 52 ? -35.469 -19.562 3.639 1 56.88 52 TYR B O 1
ATOM 4654 N N . LEU B 1 53 ? -36.469 -21.438 4.578 1 51.66 53 LEU B N 1
ATOM 4655 C CA . LEU B 1 53 ? -35.438 -21.734 5.555 1 51.66 53 LEU B CA 1
ATOM 4656 C C . LEU B 1 53 ? -34.125 -22.141 4.863 1 51.66 53 LEU B C 1
ATOM 4658 O O . LEU B 1 53 ? -34.156 -22.875 3.869 1 51.66 53 LEU B O 1
ATOM 4662 N N . PRO B 1 54 ? -33 -21.531 5.352 1 55.78 54 PRO B N 1
ATOM 4663 C CA . PRO B 1 54 ? -31.672 -21.938 4.824 1 55.78 54 PRO B CA 1
ATOM 4664 C C . PRO B 1 54 ? -31.453 -23.438 4.914 1 55.78 54 PRO B C 1
ATOM 4666 O O . PRO B 1 54 ? -31.906 -24.078 5.859 1 55.78 54 PRO B O 1
ATOM 4669 N N . ASP B 1 55 ? -31.141 -24.094 3.797 1 57.03 55 ASP B N 1
ATOM 4670 C CA . ASP B 1 55 ? -30.781 -25.516 3.834 1 57.03 55 ASP B CA 1
ATOM 4671 C C . ASP B 1 55 ? -29.656 -25.766 4.844 1 57.03 55 ASP B C 1
ATOM 4673 O O . ASP B 1 55 ? -28.75 -24.938 5 1 57.03 55 ASP B O 1
ATOM 4677 N N . SER B 1 56 ? -29.828 -26.672 5.863 1 52.03 56 SER B N 1
ATOM 4678 C CA . SER B 1 56 ? -28.922 -27.094 6.926 1 52.03 56 SER B CA 1
ATOM 4679 C C . SER B 1 56 ? -27.5 -27.25 6.402 1 52.03 56 SER B C 1
ATOM 4681 O O . SER B 1 56 ? -26.531 -27.094 7.156 1 52.03 56 SER B O 1
ATOM 4683 N N . ASP B 1 57 ? -27.281 -27.406 5.152 1 59.66 57 ASP B N 1
ATOM 4684 C CA . ASP B 1 57 ? -26.031 -27.875 4.578 1 59.66 57 ASP B CA 1
ATOM 4685 C C . ASP B 1 57 ? -25.078 -26.703 4.312 1 59.66 57 ASP B C 1
ATOM 4687 O O . ASP B 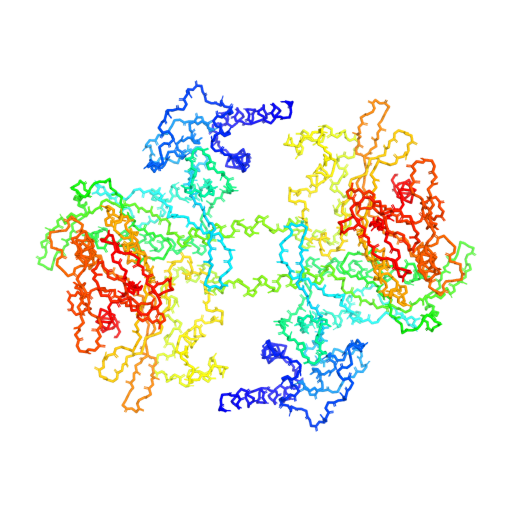1 57 ? -23.953 -26.906 3.83 1 59.66 57 ASP B O 1
ATOM 4691 N N . TYR B 1 58 ? -25.562 -25.578 4.766 1 63.09 58 TYR B N 1
ATOM 4692 C CA . TYR B 1 58 ? -24.703 -24.422 4.527 1 63.09 58 TYR B CA 1
ATOM 4693 C C . TYR B 1 58 ? -23.547 -24.391 5.52 1 63.09 58 TYR B C 1
ATOM 4695 O O . TYR B 1 58 ? -22.516 -23.75 5.27 1 63.09 58 TYR B O 1
ATOM 4703 N N . SER B 1 59 ? -23.719 -25.188 6.555 1 52.88 59 SER B N 1
ATOM 4704 C CA . SER B 1 59 ? -22.719 -25.172 7.621 1 52.88 59 SER B CA 1
ATOM 4705 C C . SER B 1 59 ? -21.609 -26.188 7.355 1 52.88 59 SER B C 1
ATOM 4707 O O . SER B 1 59 ? -20.594 -26.203 8.055 1 52.88 59 SER B O 1
ATOM 4709 N N . ASP B 1 60 ? -21.938 -26.984 6.262 1 53.69 60 ASP B N 1
ATOM 4710 C CA . ASP B 1 60 ? -20.938 -28.016 5.988 1 53.69 60 ASP B CA 1
ATOM 4711 C C . ASP B 1 60 ? -19.688 -27.422 5.34 1 53.69 60 ASP B C 1
ATOM 4713 O O . ASP B 1 60 ? -19.766 -26.859 4.246 1 53.69 60 ASP B O 1
ATOM 4717 N N . LYS B 1 61 ? -18.609 -27.5 6.074 1 53.75 61 LYS B N 1
ATOM 4718 C CA . LYS B 1 61 ? -17.312 -26.938 5.711 1 53.75 61 LYS B CA 1
ATOM 4719 C C . LYS B 1 61 ? -16.797 -27.547 4.41 1 53.75 61 LYS B C 1
ATOM 4721 O O . LYS B 1 61 ? -15.977 -26.938 3.719 1 53.75 61 LYS B O 1
ATOM 4726 N N . ASN B 1 62 ? -17.312 -28.75 4.098 1 48.75 62 ASN B N 1
ATOM 4727 C CA . ASN B 1 62 ? -16.734 -29.5 2.988 1 48.75 62 ASN B CA 1
ATOM 4728 C C . ASN B 1 62 ? -17.469 -29.219 1.68 1 48.75 62 ASN B C 1
ATOM 4730 O O . ASN B 1 62 ? -17.047 -29.688 0.62 1 48.75 62 ASN B O 1
ATOM 4734 N N . ARG B 1 63 ? -18.547 -28.469 1.87 1 53.16 63 ARG B N 1
ATOM 4735 C CA . ARG B 1 63 ? -19.281 -28.234 0.633 1 53.16 63 ARG B CA 1
ATOM 4736 C C . ARG B 1 63 ? -18.781 -26.984 -0.077 1 53.16 63 ARG B C 1
ATOM 4738 O O . ARG B 1 63 ? -19.078 -25.859 0.343 1 53.16 63 ARG B O 1
ATOM 4745 N N . LYS B 1 64 ? -18 -27.281 -1.127 1 57.62 64 LYS B N 1
ATOM 4746 C CA . LYS B 1 64 ? -17.531 -26.203 -2 1 57.62 64 LYS B CA 1
ATOM 4747 C C . LYS B 1 64 ? -18.703 -25.5 -2.676 1 57.62 64 LYS B C 1
ATOM 4749 O O . LYS B 1 64 ? -19.656 -26.141 -3.115 1 57.62 64 LYS B O 1
ATOM 4754 N N . GLY B 1 65 ? -18.984 -24.172 -2.482 1 69.44 65 GLY B N 1
ATOM 4755 C CA . GLY B 1 65 ? -19.984 -23.359 -3.148 1 69.44 65 GLY B CA 1
ATOM 4756 C C . GLY B 1 65 ? -21.172 -23.031 -2.264 1 69.44 65 GLY B C 1
ATOM 4757 O O . GLY B 1 65 ? -22.047 -22.25 -2.646 1 69.44 65 GLY B O 1
ATOM 4758 N N . ALA B 1 66 ? -21.219 -23.672 -1.136 1 77.06 66 ALA B N 1
ATOM 4759 C CA . ALA B 1 66 ? -22.359 -23.531 -0.231 1 77.06 66 ALA B CA 1
ATOM 4760 C C . ALA B 1 66 ? -22.594 -22.062 0.111 1 77.06 66 ALA B C 1
ATOM 4762 O O . ALA B 1 66 ? -23.734 -21.594 0.087 1 77.06 66 ALA B O 1
ATOM 4763 N N . LEU B 1 67 ? -21.547 -21.406 0.296 1 87.31 67 LEU B N 1
ATOM 4764 C CA . LEU B 1 67 ? -21.688 -20.016 0.712 1 87.31 67 LEU B CA 1
ATOM 4765 C C . LEU B 1 67 ? -22.172 -19.141 -0.443 1 87.31 67 LEU B C 1
ATOM 4767 O O . LEU B 1 67 ? -22.906 -18.172 -0.232 1 87.31 67 LEU B O 1
ATOM 4771 N N . GLY B 1 68 ? -21.734 -19.516 -1.673 1 88.25 68 GLY B N 1
ATOM 4772 C CA . GLY B 1 68 ? -22.266 -18.828 -2.84 1 88.25 68 GLY B CA 1
ATOM 4773 C C . GLY B 1 68 ? -23.766 -18.969 -3 1 88.25 68 GLY B C 1
ATOM 4774 O O . GLY B 1 68 ? -24.469 -17.984 -3.24 1 88.25 68 GLY B O 1
ATOM 4775 N N . ASN B 1 69 ? -24.203 -20.188 -2.82 1 85.5 69 ASN B N 1
ATOM 4776 C CA . ASN B 1 69 ? -25.625 -20.469 -2.896 1 85.5 69 ASN B CA 1
ATOM 4777 C C . ASN B 1 69 ? -26.406 -19.734 -1.802 1 85.5 69 ASN B C 1
ATOM 4779 O O . ASN B 1 69 ? -27.531 -19.281 -2.027 1 85.5 69 ASN B O 1
ATOM 4783 N N . LEU B 1 70 ? -25.812 -19.688 -0.687 1 88.06 70 LEU B N 1
ATOM 4784 C CA . LEU B 1 70 ? -26.438 -18.969 0.428 1 88.06 70 LEU B CA 1
ATOM 4785 C C . LEU B 1 70 ? -26.719 -17.516 0.06 1 88.06 70 LEU B C 1
ATOM 4787 O O . LEU B 1 70 ? -27.812 -17.016 0.303 1 88.06 70 LEU B O 1
ATOM 4791 N N . LEU B 1 71 ? -25.766 -16.844 -0.516 1 91.81 71 LEU B N 1
ATOM 4792 C CA . LEU B 1 71 ? -25.953 -15.453 -0.89 1 91.81 71 LEU B CA 1
ATOM 4793 C C . LEU B 1 71 ? -27.016 -15.32 -1.981 1 91.81 71 LEU B C 1
ATOM 4795 O O . LEU B 1 71 ? -27.844 -14.406 -1.943 1 91.81 71 LEU B O 1
ATOM 4799 N N . GLU B 1 72 ? -26.953 -16.25 -2.941 1 88.94 72 GLU B N 1
ATOM 4800 C CA . GLU B 1 72 ? -27.938 -16.219 -4.023 1 88.94 72 GLU B CA 1
ATOM 4801 C C . GLU B 1 72 ? -29.359 -16.359 -3.488 1 88.94 72 GLU B C 1
ATOM 4803 O O . GLU B 1 72 ? -30.219 -15.547 -3.814 1 88.94 72 GLU B O 1
ATOM 4808 N N . GLU B 1 73 ? -29.562 -17.219 -2.625 1 86.81 73 GLU B N 1
ATOM 4809 C CA . GLU B 1 73 ? -30.906 -17.578 -2.168 1 86.81 73 GLU B CA 1
ATOM 4810 C C . GLU B 1 73 ? -31.359 -16.672 -1.029 1 86.81 73 GLU B C 1
ATOM 4812 O O . GLU B 1 73 ? -32.5 -16.219 -1.003 1 86.81 73 GLU B O 1
ATOM 4817 N N . HIS B 1 74 ? -30.422 -16.328 -0.142 1 89.5 74 HIS B N 1
ATOM 4818 C CA . HIS B 1 74 ? -30.875 -15.727 1.113 1 89.5 74 HIS B CA 1
ATOM 4819 C C . HIS B 1 74 ? -30.516 -14.242 1.17 1 89.5 74 HIS B C 1
ATOM 4821 O O . HIS B 1 74 ? -30.969 -13.531 2.068 1 89.5 74 HIS B O 1
ATOM 4827 N N . TYR B 1 75 ? -29.781 -13.75 0.273 1 92.19 75 TYR B N 1
ATOM 4828 C CA . TYR B 1 75 ? -29.484 -12.328 0.267 1 92.19 75 TYR B CA 1
ATOM 4829 C C . TYR B 1 75 ? -30.062 -11.648 -0.969 1 92.19 75 TYR B C 1
ATOM 4831 O O . TYR B 1 75 ? -30.656 -10.57 -0.874 1 92.19 75 TYR B O 1
ATOM 4839 N N . PHE B 1 76 ? -29.891 -12.312 -2.08 1 91.25 76 PHE B N 1
ATOM 4840 C CA . PHE B 1 76 ? -30.375 -11.727 -3.324 1 91.25 76 PHE B CA 1
ATOM 4841 C C . PHE B 1 76 ? -31.75 -12.281 -3.676 1 91.25 76 PHE B C 1
ATOM 4843 O O . PHE B 1 76 ? -32.5 -11.664 -4.441 1 91.25 76 PHE B O 1
ATOM 4850 N N . GLY B 1 77 ? -32.125 -13.438 -3.16 1 81.81 77 GLY B N 1
ATOM 4851 C CA . GLY B 1 77 ? -33.469 -13.93 -3.25 1 81.81 77 GLY B CA 1
ATOM 4852 C C . GLY B 1 77 ? -33.75 -14.711 -4.523 1 81.81 77 GLY B C 1
ATOM 4853 O O . GLY B 1 77 ? -34.906 -14.797 -4.977 1 81.81 77 GLY B O 1
ATOM 4854 N N . TYR B 1 78 ? -32.781 -15.125 -5.227 1 75.62 78 TYR B N 1
ATOM 4855 C CA . TYR B 1 78 ? -33.094 -15.938 -6.391 1 75.62 78 TYR B CA 1
ATOM 4856 C C . TYR B 1 78 ? -32.531 -17.344 -6.254 1 75.62 78 TYR B C 1
ATOM 4858 O O . TYR B 1 78 ? -31.578 -17.562 -5.492 1 75.62 78 TYR B O 1
ATOM 4866 N N . THR B 1 79 ? -33.25 -18.297 -6.84 1 66.31 79 THR B N 1
ATOM 4867 C CA . THR B 1 79 ? -32.844 -19.703 -6.742 1 66.31 79 THR B CA 1
ATOM 4868 C C . THR B 1 79 ? -31.688 -19.984 -7.684 1 66.31 79 THR B C 1
ATOM 4870 O O . THR B 1 79 ? -31.672 -19.531 -8.828 1 66.31 79 THR B O 1
ATOM 4873 N N . ALA B 1 80 ? -30.734 -20.641 -7.129 1 62.12 80 ALA B N 1
ATOM 4874 C CA . ALA B 1 80 ? -29.547 -21.031 -7.883 1 62.12 80 ALA B CA 1
ATOM 4875 C C . ALA B 1 80 ? -29.938 -21.812 -9.141 1 62.12 80 ALA B C 1
ATOM 4877 O O . ALA B 1 80 ? -30.844 -22.656 -9.109 1 62.12 80 ALA B O 1
ATOM 4878 N N . ASN B 1 81 ? -29.828 -21.219 -10.328 1 58.09 81 ASN B N 1
ATOM 4879 C CA . ASN B 1 81 ? -30.141 -21.922 -11.57 1 58.09 81 ASN B CA 1
ATOM 4880 C C . ASN B 1 81 ? -28.875 -22.438 -12.258 1 58.09 81 ASN B C 1
ATOM 4882 O O . ASN B 1 81 ? -27.797 -21.906 -12.047 1 58.09 81 ASN B O 1
ATOM 4886 N N . SER B 1 82 ? -28.891 -23.734 -12.742 1 58.53 82 SER B N 1
ATOM 4887 C CA . SER B 1 82 ? -27.797 -24.359 -13.477 1 58.53 82 SER B CA 1
ATOM 4888 C C . SER B 1 82 ? -27.703 -23.828 -14.906 1 58.53 82 SER B C 1
ATOM 4890 O O . SER B 1 82 ? -26.953 -24.344 -15.727 1 58.53 82 SER B O 1
ATOM 4892 N N . ASP B 1 83 ? -28.344 -22.609 -15.094 1 63.66 83 ASP B N 1
ATOM 4893 C CA . ASP B 1 83 ? -28.344 -22.094 -16.453 1 63.66 83 ASP B CA 1
ATOM 4894 C C . ASP B 1 83 ? -27 -21.422 -16.781 1 63.66 83 ASP B C 1
ATOM 4896 O O . ASP B 1 83 ? -26.266 -21.031 -15.883 1 63.66 83 ASP B O 1
ATOM 4900 N N . SER B 1 84 ? -26.672 -21.406 -18.094 1 72.94 84 SER B N 1
ATOM 4901 C CA . SER B 1 84 ? -25.422 -20.875 -18.625 1 72.94 84 SER B CA 1
ATOM 4902 C C . SER B 1 84 ? -25.422 -19.344 -18.609 1 72.94 84 SER B C 1
ATOM 4904 O O . SER B 1 84 ? -24.375 -18.719 -18.812 1 72.94 84 SER B O 1
ATOM 4906 N N . SER B 1 85 ? -26.516 -18.781 -18.266 1 80.69 85 SER B N 1
ATOM 4907 C CA . SER B 1 85 ? -26.578 -17.328 -18.203 1 80.69 85 SER B CA 1
ATOM 4908 C C . SER B 1 85 ? -26.016 -16.797 -16.891 1 80.69 85 SER B C 1
ATOM 4910 O O . SER B 1 85 ? -25.984 -17.531 -15.891 1 80.69 85 SER B O 1
ATOM 4912 N N . PRO B 1 86 ? -25.578 -15.523 -16.953 1 86.31 86 PRO B N 1
ATOM 4913 C CA . PRO B 1 86 ? -25.125 -14.945 -15.695 1 86.31 86 PRO B CA 1
ATOM 4914 C C . PRO B 1 86 ? -26.219 -14.891 -14.633 1 86.31 86 PRO B C 1
ATOM 4916 O O . PRO B 1 86 ? -27.406 -14.914 -14.961 1 86.31 86 PRO B O 1
ATOM 4919 N N . ASP B 1 87 ? -25.844 -14.812 -13.422 1 88 87 ASP B N 1
ATOM 4920 C CA . ASP B 1 87 ? -26.766 -14.828 -12.297 1 88 87 ASP B CA 1
ATOM 4921 C C . ASP B 1 87 ? -27.734 -13.641 -12.359 1 88 87 ASP B C 1
ATOM 4923 O O . ASP B 1 87 ? -28.922 -13.781 -12.086 1 88 87 ASP B O 1
ATOM 4927 N N . PHE B 1 88 ? -27.234 -12.469 -12.703 1 91.69 88 PHE B N 1
ATOM 4928 C CA . PHE B 1 88 ? -28.047 -11.289 -13 1 91.69 88 PHE B CA 1
ATOM 4929 C C . PHE B 1 88 ? -28.141 -11.047 -14.5 1 91.69 88 PHE B C 1
ATOM 4931 O O . PHE B 1 88 ? -27.438 -10.18 -15.039 1 91.69 88 PHE B O 1
ATOM 4938 N N . ALA B 1 89 ? -29 -11.773 -15.125 1 89.31 89 ALA B N 1
ATOM 4939 C CA . ALA B 1 89 ? -29.062 -11.844 -16.578 1 89.31 89 ALA B CA 1
ATOM 4940 C C . ALA B 1 89 ? -29.344 -10.477 -17.188 1 89.31 89 ALA B C 1
ATOM 4942 O O . ALA B 1 89 ? -28.703 -10.086 -18.172 1 89.31 89 ALA B O 1
ATOM 4943 N N . ALA B 1 90 ? -30.266 -9.742 -16.578 1 90.62 90 ALA B N 1
ATOM 4944 C CA . ALA B 1 90 ? -30.656 -8.445 -17.109 1 90.62 90 ALA B CA 1
ATOM 4945 C C . ALA B 1 90 ? -29.484 -7.465 -17.062 1 90.62 90 ALA B C 1
ATOM 4947 O O . ALA B 1 90 ? -29.344 -6.605 -17.938 1 90.62 90 ALA B O 1
ATOM 4948 N N . ALA B 1 91 ? -28.641 -7.625 -16.109 1 93 91 ALA B N 1
ATOM 4949 C CA . ALA B 1 91 ? -27.484 -6.742 -15.961 1 93 91 ALA B CA 1
ATOM 4950 C C . ALA B 1 91 ? -26.25 -7.324 -16.656 1 93 91 ALA B C 1
ATOM 4952 O O . ALA B 1 91 ? -25.25 -6.633 -16.844 1 93 91 ALA B O 1
ATOM 4953 N N . GLY B 1 92 ? -26.344 -8.625 -17.016 1 91.69 92 GLY B N 1
ATOM 4954 C CA . GLY B 1 92 ? -25.188 -9.305 -17.578 1 91.69 92 GLY B CA 1
ATOM 4955 C C . GLY B 1 92 ? -24.062 -9.492 -16.578 1 91.69 92 GLY B C 1
ATOM 4956 O O . GLY B 1 92 ? -22.891 -9.406 -16.922 1 91.69 92 GLY B O 1
ATOM 4957 N N . MET B 1 93 ? -24.391 -9.664 -15.281 1 94 93 MET B N 1
ATOM 4958 C CA . MET B 1 93 ? -23.406 -9.727 -14.203 1 94 93 MET B CA 1
ATOM 4959 C C . MET B 1 93 ? -23.438 -11.086 -13.523 1 94 93 MET B C 1
ATOM 4961 O O . MET B 1 93 ? -24.516 -11.633 -13.258 1 94 93 MET B O 1
ATOM 4965 N N . GLU B 1 94 ? -22.219 -11.711 -13.328 1 93.75 94 GLU B N 1
ATOM 4966 C CA . GLU B 1 94 ? -22.062 -13 -12.656 1 93.75 94 GLU B CA 1
ATOM 4967 C C . GLU B 1 94 ? -21.641 -12.82 -11.203 1 93.75 94 GLU B C 1
ATOM 4969 O O . GLU B 1 94 ? -20.766 -11.992 -10.906 1 93.75 94 GLU B O 1
ATOM 4974 N N . LEU B 1 95 ? -22.328 -13.562 -10.281 1 94.81 95 LEU B N 1
ATOM 4975 C CA . LEU B 1 95 ? -21.953 -13.523 -8.875 1 94.81 95 LEU B CA 1
ATOM 4976 C C . LEU B 1 95 ? -20.922 -14.602 -8.562 1 94.81 95 LEU B C 1
ATOM 4978 O O . LEU B 1 95 ? -21.109 -15.773 -8.891 1 94.81 95 LEU B O 1
ATOM 4982 N N . LYS B 1 96 ? -19.781 -14.219 -8.023 1 95.44 96 LYS B N 1
ATOM 4983 C CA . LYS B 1 96 ? -18.75 -15.164 -7.605 1 95.44 96 LYS B CA 1
ATOM 4984 C C . LYS B 1 96 ? -18.312 -14.906 -6.164 1 95.44 96 LYS B C 1
ATOM 4986 O O . LYS B 1 96 ? -18.188 -13.758 -5.746 1 95.44 96 LYS B O 1
ATOM 4991 N N . LEU B 1 97 ? -18.219 -15.969 -5.445 1 95.19 97 LEU B N 1
ATOM 4992 C CA . LEU B 1 97 ? -17.719 -15.938 -4.078 1 95.19 97 LEU B CA 1
ATOM 4993 C C . LEU B 1 97 ? -16.391 -16.688 -3.965 1 95.19 97 LEU B C 1
ATOM 4995 O O . LEU B 1 97 ? -16.234 -17.781 -4.512 1 95.19 97 LEU B O 1
ATOM 4999 N N . SER B 1 98 ? -15.383 -16.062 -3.373 1 95.69 98 SER B N 1
ATOM 5000 C CA . SER B 1 98 ? -14.086 -16.703 -3.221 1 95.69 98 SER B CA 1
ATOM 5001 C C . SER B 1 98 ? -13.438 -16.344 -1.89 1 95.69 98 SER B C 1
ATOM 5003 O O . SER B 1 98 ? -13.641 -15.242 -1.372 1 95.69 98 SER B O 1
ATOM 5005 N N . PRO B 1 99 ? -12.68 -17.234 -1.308 1 96 99 PRO B N 1
ATOM 5006 C CA . PRO B 1 99 ? -12.023 -16.969 -0.024 1 96 99 PRO B CA 1
ATOM 5007 C C . PRO B 1 99 ? -10.688 -16.234 -0.181 1 96 99 PRO B C 1
ATOM 5009 O O . PRO B 1 99 ? -10.016 -16.391 -1.201 1 96 99 PRO B O 1
ATOM 5012 N N . VAL B 1 100 ? -10.344 -15.461 0.794 1 96.88 100 VAL B N 1
ATOM 5013 C CA . VAL B 1 100 ? -9.039 -14.828 0.908 1 96.88 100 VAL B CA 1
ATOM 5014 C C . VAL B 1 100 ? -8.461 -15.086 2.299 1 96.88 100 VAL B C 1
ATOM 5016 O O . VAL B 1 100 ? -9.195 -15.398 3.236 1 96.88 100 VAL B O 1
ATOM 5019 N N . GLU B 1 101 ? -7.191 -15.008 2.369 1 94.81 101 GLU B N 1
ATOM 5020 C CA . GLU B 1 101 ? -6.516 -15.219 3.646 1 94.81 101 GLU B CA 1
ATOM 5021 C C . GLU B 1 101 ? -5.242 -14.383 3.74 1 94.81 101 GLU B C 1
ATOM 5023 O O . GLU B 1 101 ? -4.664 -14.008 2.719 1 94.81 101 GLU B O 1
ATOM 5028 N N . TYR B 1 102 ? -4.879 -14.047 4.965 1 91.12 102 TYR B N 1
ATOM 5029 C CA . TYR B 1 102 ? -3.611 -13.352 5.168 1 91.12 102 TYR B CA 1
ATOM 5030 C C . TYR B 1 102 ? -2.471 -14.344 5.352 1 91.12 102 TYR B C 1
ATOM 5032 O O . TYR B 1 102 ? -2.637 -15.383 6.004 1 91.12 102 TYR B O 1
ATOM 5040 N N . GLY B 1 103 ? -1.393 -14.102 4.699 1 87.69 103 GLY B N 1
ATOM 5041 C CA . GLY B 1 103 ? -0.157 -14.859 4.824 1 87.69 103 GLY B CA 1
ATOM 5042 C C . GLY B 1 103 ? 1.086 -14 4.684 1 87.69 103 GLY B C 1
ATOM 5043 O O . GLY B 1 103 ? 0.992 -12.773 4.574 1 87.69 103 GLY B O 1
ATOM 5044 N N . ASN B 1 104 ? 2.215 -14.578 4.758 1 83.75 104 ASN B N 1
ATOM 5045 C CA . ASN B 1 104 ? 3.479 -13.852 4.629 1 83.75 104 ASN B CA 1
ATOM 5046 C C . ASN B 1 104 ? 4.012 -13.906 3.201 1 83.75 104 ASN B C 1
ATOM 5048 O O . ASN B 1 104 ? 3.895 -14.93 2.525 1 83.75 104 ASN B O 1
ATOM 5052 N N . ASN B 1 105 ? 4.52 -12.812 2.793 1 78.12 105 ASN B N 1
ATOM 5053 C CA . ASN B 1 105 ? 5.242 -12.852 1.524 1 78.12 105 ASN B CA 1
ATOM 5054 C C . ASN B 1 105 ? 6.715 -13.195 1.728 1 78.12 105 ASN B C 1
ATOM 5056 O O . ASN B 1 105 ? 7.121 -13.57 2.828 1 78.12 105 ASN B O 1
ATOM 5060 N N . ARG B 1 106 ? 7.449 -13.25 0.568 1 67.06 106 ARG B N 1
ATOM 5061 C CA . ARG B 1 106 ? 8.852 -13.633 0.598 1 67.06 106 ARG B CA 1
ATOM 5062 C C . ARG B 1 106 ? 9.641 -12.758 1.564 1 67.06 106 ARG B C 1
ATOM 5064 O O . ARG B 1 106 ? 10.656 -13.188 2.121 1 67.06 106 ARG B O 1
ATOM 5071 N N . LYS B 1 107 ? 9.188 -11.539 1.838 1 65.75 107 LYS B N 1
ATOM 5072 C CA . LYS B 1 107 ? 9.867 -10.578 2.709 1 65.75 107 LYS B CA 1
ATOM 5073 C C . LYS B 1 107 ? 9.305 -10.641 4.129 1 65.75 107 LYS B C 1
ATOM 5075 O O . LYS B 1 107 ? 9.508 -9.711 4.918 1 65.75 107 LYS B O 1
ATOM 5080 N N . LYS B 1 108 ? 8.422 -11.578 4.406 1 72.31 108 LYS B N 1
ATOM 5081 C CA . LYS B 1 108 ? 7.828 -11.844 5.711 1 72.31 108 LYS B CA 1
ATOM 5082 C C . LYS B 1 108 ? 6.832 -10.758 6.102 1 72.31 108 LYS B C 1
ATOM 5084 O O . LYS B 1 108 ? 6.621 -10.492 7.285 1 72.31 108 LYS B O 1
ATOM 5089 N N . GLN B 1 109 ? 6.34 -10.062 5.164 1 76.75 109 GLN B N 1
ATOM 5090 C CA . GLN B 1 109 ? 5.266 -9.102 5.41 1 76.75 109 GLN B CA 1
ATOM 5091 C C . GLN B 1 109 ? 3.9 -9.773 5.305 1 76.75 109 GLN B C 1
ATOM 5093 O O . GLN B 1 109 ? 3.688 -10.633 4.445 1 76.75 109 GLN B O 1
ATOM 5098 N N . ARG B 1 110 ? 3.086 -9.414 6.18 1 85.38 110 ARG B N 1
ATOM 5099 C CA . ARG B 1 110 ? 1.724 -9.938 6.148 1 85.38 110 ARG B CA 1
ATOM 5100 C C . ARG B 1 110 ? 0.938 -9.336 4.984 1 85.38 110 ARG B C 1
ATOM 5102 O O . ARG B 1 110 ? 0.778 -8.117 4.895 1 85.38 110 ARG B O 1
ATOM 5109 N N . VAL B 1 111 ? 0.528 -10.227 4.062 1 89.75 111 VAL B N 1
ATOM 5110 C CA . VAL B 1 111 ? -0.19 -9.773 2.877 1 89.75 111 VAL B CA 1
ATOM 5111 C C . VAL B 1 111 ? -1.438 -10.633 2.668 1 89.75 111 VAL B C 1
ATOM 5113 O O . VAL B 1 111 ? -1.49 -11.781 3.109 1 89.75 111 VAL B O 1
ATOM 5116 N N . ILE B 1 112 ? -2.447 -10.086 2.008 1 93.69 112 ILE B N 1
ATOM 5117 C CA . ILE B 1 112 ? -3.668 -10.812 1.691 1 93.69 112 ILE B CA 1
ATOM 5118 C C . ILE B 1 112 ? -3.471 -11.617 0.409 1 93.69 112 ILE B C 1
ATOM 5120 O O . ILE B 1 112 ? -2.846 -11.141 -0.541 1 93.69 112 ILE B O 1
ATOM 5124 N N . LYS B 1 113 ? -3.91 -12.859 0.389 1 95.69 113 LYS B N 1
ATOM 5125 C CA . LYS B 1 113 ? -3.803 -13.758 -0.755 1 95.69 113 LYS B CA 1
ATOM 5126 C C . LYS B 1 113 ? -5.137 -14.438 -1.049 1 95.69 113 LYS B C 1
ATOM 5128 O O . LYS B 1 113 ? -5.953 -14.633 -0.144 1 95.69 113 LYS B O 1
ATOM 5133 N N . ALA B 1 114 ? -5.332 -14.742 -2.354 1 96.25 114 ALA B N 1
ATOM 5134 C CA . ALA B 1 114 ? -6.488 -15.562 -2.711 1 96.25 114 ALA B CA 1
ATOM 5135 C C . ALA B 1 114 ? -6.34 -16.984 -2.18 1 96.25 114 ALA B C 1
ATOM 5137 O O . ALA B 1 114 ? -5.25 -17.562 -2.24 1 96.25 114 ALA B O 1
ATOM 5138 N N . GLY B 1 115 ? -7.406 -17.516 -1.662 1 93.06 115 GLY B N 1
ATOM 5139 C CA . GLY B 1 115 ? -7.375 -18.859 -1.135 1 93.06 115 GLY B CA 1
ATOM 5140 C C . GLY B 1 115 ? -7.441 -19.922 -2.217 1 93.06 115 GLY B C 1
ATOM 5141 O O . GLY B 1 115 ? -6.941 -21.031 -2.031 1 93.06 115 GLY B O 1
ATOM 5142 N N . GLU B 1 116 ? -8.109 -19.578 -3.305 1 91.44 116 GLU B N 1
ATOM 5143 C CA . GLU B 1 116 ? -8.336 -20.531 -4.391 1 91.44 116 GLU B CA 1
ATOM 5144 C C . GLU B 1 116 ? -8.422 -19.828 -5.738 1 91.44 116 GLU B C 1
ATOM 5146 O O . GLU B 1 116 ? -8.484 -18.594 -5.793 1 91.44 116 GLU B O 1
ATOM 5151 N N . ARG B 1 117 ? -8.312 -20.625 -6.754 1 94.06 117 ARG B N 1
ATOM 5152 C CA . ARG B 1 117 ? -8.633 -20.141 -8.094 1 94.06 117 ARG B CA 1
ATOM 5153 C C . ARG B 1 117 ? -10.102 -19.75 -8.203 1 94.06 117 ARG B C 1
ATOM 5155 O O . ARG B 1 117 ? -10.891 -20.031 -7.301 1 94.06 117 ARG B O 1
ATOM 5162 N N . LEU B 1 118 ? -10.406 -19.047 -9.25 1 95.75 118 LEU B N 1
ATOM 5163 C CA . LEU B 1 118 ? -11.805 -18.703 -9.492 1 95.75 118 LEU B CA 1
ATOM 5164 C C . LEU B 1 118 ? -12.336 -19.422 -10.727 1 95.75 118 LEU B C 1
ATOM 5166 O O . LEU B 1 118 ? -11.984 -19.078 -11.852 1 95.75 118 LEU B O 1
ATOM 5170 N N . VAL B 1 119 ? -13.156 -20.375 -10.508 1 94 119 VAL B N 1
ATOM 5171 C CA . VAL B 1 119 ? -13.742 -21.109 -11.617 1 94 119 VAL B CA 1
ATOM 5172 C C . VAL B 1 119 ? -14.797 -20.25 -12.32 1 94 119 VAL B C 1
ATOM 5174 O O . VAL B 1 119 ? -15.641 -19.641 -11.664 1 94 119 VAL B O 1
ATOM 5177 N N . LEU B 1 120 ? -14.781 -20.219 -13.609 1 94.56 120 LEU B N 1
ATOM 5178 C CA . LEU B 1 120 ? -15.648 -19.312 -14.352 1 94.56 120 LEU B CA 1
ATOM 5179 C C . LEU B 1 120 ? -16.734 -20.078 -15.102 1 94.56 120 LEU B C 1
ATOM 5181 O O . LEU B 1 120 ? -17.922 -19.797 -14.953 1 94.56 120 LEU B O 1
ATOM 5185 N N . SER B 1 121 ? -16.344 -21.047 -15.922 1 93.06 121 SER B N 1
ATOM 5186 C CA . SER B 1 121 ? -17.297 -21.812 -16.719 1 93.06 121 SER B CA 1
ATOM 5187 C C . SER B 1 121 ? -16.719 -23.172 -17.125 1 93.06 121 SER B C 1
ATOM 5189 O O . SER B 1 121 ? -15.516 -23.297 -17.328 1 93.06 121 SER B O 1
ATOM 5191 N N . MET B 1 122 ? -17.594 -24.078 -17.312 1 92 122 MET B N 1
ATOM 5192 C CA . MET B 1 122 ? -17.203 -25.406 -17.766 1 92 122 MET B CA 1
ATOM 5193 C C . MET B 1 122 ? -16.734 -25.375 -19.219 1 92 122 MET B C 1
ATOM 5195 O O . MET B 1 122 ? -17.266 -24.594 -20.031 1 92 122 MET B O 1
ATOM 5199 N N . ILE B 1 123 ? -15.773 -26.172 -19.469 1 94.31 123 ILE B N 1
ATOM 5200 C CA . ILE B 1 123 ? -15.359 -26.422 -20.844 1 94.31 123 ILE B CA 1
ATOM 5201 C C . ILE B 1 123 ? -16.141 -27.609 -21.406 1 94.31 123 ILE B C 1
ATOM 5203 O O . ILE B 1 123 ? -16.062 -28.719 -20.875 1 94.31 123 ILE B O 1
ATOM 5207 N N . PRO B 1 124 ? -16.859 -27.359 -22.484 1 92.62 124 PRO B N 1
ATOM 5208 C CA . PRO B 1 124 ? -17.672 -28.469 -22.984 1 92.62 124 PRO B CA 1
ATOM 5209 C C . PRO B 1 124 ? -16.844 -29.578 -23.625 1 92.62 124 PRO B C 1
ATOM 5211 O O . PRO B 1 124 ? -15.836 -29.297 -24.281 1 92.62 124 PRO B O 1
ATOM 5214 N N . ASN B 1 125 ? -17.281 -30.812 -23.391 1 91.44 125 ASN B N 1
ATOM 5215 C CA . ASN B 1 125 ? -16.625 -31.953 -24.031 1 91.44 125 ASN B CA 1
ATOM 5216 C C . ASN B 1 125 ? -17.547 -32.625 -25.031 1 91.44 125 ASN B C 1
ATOM 5218 O O . ASN B 1 125 ? -17.172 -33.656 -25.641 1 91.44 125 ASN B O 1
ATOM 5222 N N . ASN B 1 126 ? -18.75 -32.062 -25.219 1 92.88 126 ASN B N 1
ATOM 5223 C CA . ASN B 1 126 ? -19.75 -32.75 -26.031 1 92.88 126 ASN B CA 1
ATOM 5224 C C . ASN B 1 126 ? -20.25 -31.859 -27.156 1 92.88 126 ASN B C 1
ATOM 5226 O O . ASN B 1 126 ? -21.219 -32.219 -27.828 1 92.88 126 ASN B O 1
ATOM 5230 N N . ARG B 1 127 ? -19.688 -30.734 -27.266 1 94.25 127 ARG B N 1
ATOM 5231 C CA . ARG B 1 127 ? -20.078 -29.828 -28.344 1 94.25 127 ARG B CA 1
ATOM 5232 C C . ARG B 1 127 ? -18.906 -28.969 -28.781 1 94.25 127 ARG B C 1
ATOM 5234 O O . ARG B 1 127 ? -17.859 -28.922 -28.125 1 94.25 127 ARG B O 1
ATOM 5241 N N . LYS B 1 128 ? -19.125 -28.25 -29.859 1 95.25 128 LYS B N 1
ATOM 5242 C CA . LYS B 1 128 ? -18.094 -27.375 -30.406 1 95.25 128 LYS B CA 1
ATOM 5243 C C . LYS B 1 128 ? -17.828 -26.188 -29.5 1 95.25 128 LYS B C 1
ATOM 5245 O O . LYS B 1 128 ? -18.766 -25.656 -28.891 1 95.25 128 LYS B O 1
ATOM 5250 N N . ILE B 1 129 ? -16.625 -25.859 -29.469 1 95.88 129 ILE B N 1
ATOM 5251 C CA . ILE B 1 129 ? -16.203 -24.672 -28.734 1 95.88 129 ILE B CA 1
ATOM 5252 C C . ILE B 1 129 ? -15.547 -23.672 -29.688 1 95.88 129 ILE B C 1
ATOM 5254 O O . ILE B 1 129 ? -14.648 -24.047 -30.438 1 95.88 129 ILE B O 1
ATOM 5258 N N . PRO B 1 130 ? -15.984 -22.438 -29.688 1 96.31 130 PRO B N 1
ATOM 5259 C CA . PRO B 1 130 ? -15.406 -21.453 -30.609 1 96.31 130 PRO B CA 1
ATOM 5260 C C . PRO B 1 130 ? -13.977 -21.078 -30.266 1 96.31 130 PRO B C 1
ATOM 5262 O O . PRO B 1 130 ? -13.633 -20.969 -29.078 1 96.31 130 PRO B O 1
ATOM 5265 N N . LEU B 1 131 ? -13.195 -20.828 -31.312 1 96.5 131 LEU B N 1
ATOM 5266 C CA . LEU B 1 131 ? -11.797 -20.453 -31.109 1 96.5 131 LEU B CA 1
ATOM 5267 C C . LEU B 1 131 ? -11.688 -19.016 -30.609 1 96.5 131 LEU B C 1
ATOM 5269 O O . LEU B 1 131 ? -10.766 -18.688 -29.859 1 96.5 131 LEU B O 1
ATOM 5273 N N . GLU B 1 132 ? -12.664 -18.219 -30.953 1 96 132 GLU B N 1
ATOM 5274 C CA . GLU B 1 132 ? -12.641 -16.812 -30.578 1 96 132 GLU B CA 1
ATOM 5275 C C . GLU B 1 132 ? -13.258 -16.609 -29.188 1 96 132 GLU B C 1
ATOM 5277 O O . GLU B 1 132 ? -14.273 -17.219 -28.859 1 96 132 GLU B O 1
ATOM 5282 N N . TYR B 1 133 ? -12.625 -15.766 -28.406 1 96.06 133 TYR B N 1
ATOM 5283 C CA . TYR B 1 133 ? -13.117 -15.414 -27.078 1 96.06 133 TYR B CA 1
ATOM 5284 C C . TYR B 1 133 ? -14.453 -14.688 -27.172 1 96.06 133 TYR B C 1
ATOM 5286 O O . TYR B 1 133 ? -15.367 -14.969 -26.391 1 96.06 133 TYR B O 1
ATOM 5294 N N . GLU B 1 134 ? -14.508 -13.75 -28.219 1 94.94 134 GLU B N 1
ATOM 5295 C CA . GLU B 1 134 ? -15.727 -12.977 -28.391 1 94.94 134 GLU B CA 1
ATOM 5296 C C . GLU B 1 134 ? -16.906 -13.867 -28.781 1 94.94 134 GLU B C 1
ATOM 5298 O O . GLU B 1 134 ? -16.797 -14.672 -29.703 1 94.94 134 GLU B O 1
ATOM 5303 N N . GLY B 1 135 ? -17.938 -13.742 -28.031 1 92.56 135 GLY B N 1
ATOM 5304 C CA . GLY B 1 135 ? -19.125 -14.539 -28.312 1 92.56 135 GLY B CA 1
ATOM 5305 C C . GLY B 1 135 ? -19.125 -15.875 -27.594 1 92.56 135 GLY B C 1
ATOM 5306 O O . GLY B 1 135 ? -20.109 -16.609 -27.656 1 92.56 135 GLY B O 1
ATOM 5307 N N . SER B 1 136 ? -18.094 -16.219 -26.938 1 94.62 136 SER B N 1
ATOM 5308 C CA . SER B 1 136 ? -18 -17.484 -26.234 1 94.62 136 SER B CA 1
ATOM 5309 C C . SER B 1 136 ? -18.797 -17.469 -24.938 1 94.62 136 SER B C 1
ATOM 5311 O O . SER B 1 136 ? -19.203 -16.406 -24.469 1 94.62 136 SER B O 1
ATOM 5313 N N . THR B 1 137 ? -19.016 -18.656 -24.406 1 92.06 137 THR B N 1
ATOM 5314 C CA . THR B 1 137 ? -19.672 -18.781 -23.109 1 92.06 137 THR B CA 1
ATOM 5315 C C . THR B 1 137 ? -18.828 -18.141 -22.016 1 92.06 137 THR B C 1
ATOM 5317 O O . THR B 1 137 ? -19.359 -17.562 -21.062 1 92.06 137 THR B O 1
ATOM 5320 N N . LEU B 1 138 ? -17.531 -18.281 -22.156 1 95.38 138 LEU B N 1
ATOM 5321 C CA . LEU B 1 138 ? -16.641 -17.719 -21.156 1 95.38 138 LEU B CA 1
ATOM 5322 C C . LEU B 1 138 ? -16.781 -16.203 -21.094 1 95.38 138 LEU B C 1
ATOM 5324 O O . LEU B 1 138 ? -16.844 -15.617 -20.016 1 95.38 138 LEU B O 1
ATOM 5328 N N . GLU B 1 139 ? -16.812 -15.547 -22.25 1 95.19 139 GLU B N 1
ATOM 5329 C CA . GLU B 1 139 ? -16.969 -14.102 -22.266 1 95.19 139 GLU B CA 1
ATOM 5330 C C . GLU B 1 139 ? -18.234 -13.672 -21.531 1 95.19 139 GLU B C 1
ATOM 5332 O O . GLU B 1 139 ? -18.203 -12.727 -20.734 1 95.19 139 GLU B O 1
ATOM 5337 N N . LYS B 1 140 ? -19.328 -14.344 -21.75 1 91.25 140 LYS B N 1
ATOM 5338 C CA . LYS B 1 140 ? -20.625 -14 -21.156 1 91.25 140 LYS B CA 1
ATOM 5339 C C . LYS B 1 140 ? -20.562 -14.102 -19.641 1 91.25 140 LYS B C 1
ATOM 5341 O O . LYS B 1 140 ? -21.156 -13.273 -18.938 1 91.25 140 LYS B O 1
ATOM 5346 N N . LYS B 1 141 ? -19.828 -15.031 -19.172 1 92.12 141 LYS B N 1
ATOM 5347 C CA . LYS B 1 141 ? -19.812 -15.305 -17.75 1 92.12 141 LYS B CA 1
ATOM 5348 C C . LYS B 1 141 ? -18.703 -14.516 -17.047 1 92.12 141 LYS B C 1
ATOM 5350 O O . LYS B 1 141 ? -18.766 -14.305 -15.836 1 92.12 141 LYS B O 1
ATOM 5355 N N . ALA B 1 142 ? -17.734 -14.094 -17.812 1 94 142 ALA B N 1
ATOM 5356 C CA . ALA B 1 142 ? -16.547 -13.523 -17.172 1 94 142 ALA B CA 1
ATOM 5357 C C . ALA B 1 142 ? -16.453 -12.016 -17.422 1 94 142 ALA B C 1
ATOM 5359 O O . ALA B 1 142 ? -15.648 -11.32 -16.797 1 94 142 ALA B O 1
ATOM 5360 N N . SER B 1 143 ? -17.266 -11.453 -18.234 1 91.81 143 SER B N 1
ATOM 5361 C CA . SER B 1 143 ? -17.109 -10.07 -18.672 1 91.81 143 SER B CA 1
ATOM 5362 C C . SER B 1 143 ? -17.422 -9.094 -17.547 1 91.81 143 SER B C 1
ATOM 5364 O O . SER B 1 143 ? -16.828 -8.016 -17.469 1 91.81 143 SER B O 1
ATOM 5366 N N . ASP B 1 144 ? -18.406 -9.398 -16.719 1 94.69 144 ASP B N 1
ATOM 5367 C CA . ASP B 1 144 ? -18.797 -8.562 -15.586 1 94.69 144 ASP B CA 1
ATOM 5368 C C . ASP B 1 144 ? -19.125 -9.414 -14.359 1 94.69 144 ASP B C 1
ATOM 5370 O O . ASP B 1 144 ? -20.125 -10.133 -14.344 1 94.69 144 ASP B O 1
ATOM 5374 N N . ILE B 1 145 ? -18.297 -9.289 -13.312 1 96.62 145 ILE B N 1
ATOM 5375 C CA . ILE B 1 145 ? -18.391 -10.188 -12.164 1 96.62 145 ILE B CA 1
ATOM 5376 C C . ILE B 1 145 ? -18.609 -9.375 -10.891 1 96.62 145 ILE B C 1
ATOM 5378 O O . ILE B 1 145 ? -17.891 -8.414 -10.625 1 96.62 145 ILE B O 1
ATOM 5382 N N . LEU B 1 146 ? -19.703 -9.656 -10.148 1 96.88 146 LEU B N 1
ATOM 5383 C CA . LEU B 1 146 ? -19.781 -9.25 -8.75 1 96.88 146 LEU B CA 1
ATOM 5384 C C . LEU B 1 146 ? -18.984 -10.195 -7.859 1 96.88 146 LEU B C 1
ATOM 5386 O O . LEU B 1 146 ? -19.438 -11.312 -7.574 1 96.88 146 LEU B O 1
ATOM 5390 N N . LEU B 1 147 ? -17.812 -9.789 -7.48 1 97.38 147 LEU B N 1
ATOM 5391 C CA . LEU B 1 147 ? -16.891 -10.641 -6.742 1 97.38 147 LEU B CA 1
ATOM 5392 C C . LEU B 1 147 ? -16.938 -10.336 -5.25 1 97.38 147 LEU B C 1
ATOM 5394 O O . LEU B 1 147 ? -16.562 -9.234 -4.824 1 97.38 147 LEU B O 1
ATOM 5398 N N . ILE B 1 148 ? -17.422 -11.289 -4.48 1 97.19 148 ILE B N 1
ATOM 5399 C CA . ILE B 1 148 ? -17.484 -11.188 -3.025 1 97.19 148 ILE B CA 1
ATOM 5400 C C . ILE B 1 148 ? -16.422 -12.094 -2.396 1 97.19 148 ILE B C 1
ATOM 5402 O O . ILE B 1 148 ? -16.344 -13.281 -2.723 1 97.19 148 ILE B O 1
ATOM 5406 N N . ASN B 1 149 ? -15.547 -11.508 -1.595 1 97.38 149 ASN B N 1
ATOM 5407 C CA . ASN B 1 149 ? -14.516 -12.273 -0.908 1 97.38 149 ASN B CA 1
ATOM 5408 C C . ASN B 1 149 ? -14.766 -12.328 0.596 1 97.38 149 ASN B C 1
ATOM 5410 O O . ASN B 1 149 ? -15.164 -11.336 1.202 1 97.38 149 ASN B O 1
ATOM 5414 N N . TYR B 1 150 ? -14.562 -13.5 1.159 1 96.38 150 TYR B N 1
ATOM 5415 C CA . TYR B 1 150 ? -14.641 -13.625 2.609 1 96.38 150 TYR B CA 1
ATOM 5416 C C . TYR B 1 150 ? -13.297 -14.055 3.191 1 96.38 150 TYR B C 1
ATOM 5418 O O . TYR B 1 150 ? -12.5 -14.719 2.518 1 96.38 150 TYR B O 1
ATOM 5426 N N . LEU B 1 151 ? -13.031 -13.656 4.379 1 95.44 151 LEU B N 1
ATOM 5427 C CA . LEU B 1 151 ? -11.797 -14.023 5.074 1 95.44 151 LEU B CA 1
ATOM 5428 C C . LEU B 1 151 ? -11.891 -15.438 5.633 1 95.44 151 LEU B C 1
ATOM 5430 O O . LEU B 1 151 ? -12.609 -15.68 6.609 1 95.44 151 LEU B O 1
ATOM 5434 N N . ARG B 1 152 ? -11.133 -16.25 5.078 1 93.38 152 ARG B N 1
ATOM 5435 C CA . ARG B 1 152 ? -11.203 -17.656 5.449 1 93.38 152 ARG B CA 1
ATOM 5436 C C . ARG B 1 152 ? -10.508 -17.906 6.781 1 93.38 152 ARG B C 1
ATOM 5438 O O . ARG B 1 152 ? -9.336 -17.594 6.949 1 93.38 152 ARG B O 1
ATOM 5445 N N . ASP B 1 153 ? -11.258 -18.391 7.68 1 89.31 153 ASP B N 1
ATOM 5446 C CA . ASP B 1 153 ? -10.773 -18.906 8.961 1 89.31 153 ASP B CA 1
ATOM 5447 C C . ASP B 1 153 ? -11.133 -20.391 9.125 1 89.31 153 ASP B C 1
ATOM 5449 O O . ASP B 1 153 ? -12.297 -20.719 9.367 1 89.31 153 ASP B O 1
ATOM 5453 N N . ARG B 1 154 ? -10.18 -21.203 8.984 1 83.94 154 ARG B N 1
ATOM 5454 C CA . ARG B 1 154 ? -10.406 -22.641 8.969 1 83.94 154 ARG B CA 1
ATOM 5455 C C . ARG B 1 154 ? -10.828 -23.156 10.336 1 83.94 154 ARG B C 1
ATOM 5457 O O . ARG B 1 154 ? -11.281 -24.297 10.477 1 83.94 154 ARG B O 1
ATOM 5464 N N . SER B 1 155 ? -10.742 -22.297 11.328 1 87.06 155 SER B N 1
ATOM 5465 C CA . SER B 1 155 ? -11.062 -22.688 12.695 1 87.06 155 SER B CA 1
ATOM 5466 C C . SER B 1 155 ? -12.547 -22.469 13 1 87.06 155 SER B C 1
ATOM 5468 O O . SER B 1 155 ? -13.039 -22.922 14.039 1 87.06 155 SER B O 1
ATOM 5470 N N . VAL B 1 156 ? -13.266 -21.828 12.133 1 89.19 156 VAL B N 1
ATOM 5471 C CA . VAL B 1 156 ? -14.672 -21.516 12.398 1 89.19 156 VAL B CA 1
ATOM 5472 C C . VAL B 1 156 ? -15.555 -22.188 11.352 1 89.19 156 VAL B C 1
ATOM 5474 O O . VAL B 1 156 ? -15.07 -22.625 10.305 1 89.19 156 VAL B O 1
ATOM 5477 N N . LYS B 1 157 ? -16.875 -22.25 11.664 1 87.31 157 LYS B N 1
ATOM 5478 C CA . LYS B 1 157 ? -17.844 -22.812 10.727 1 87.31 157 LYS B CA 1
ATOM 5479 C C . LYS B 1 157 ? -18 -21.922 9.508 1 87.31 157 LYS B C 1
ATOM 5481 O O . LYS B 1 157 ? -17.719 -20.719 9.57 1 87.31 157 LYS B O 1
ATOM 5486 N N . ASN B 1 158 ? -18.469 -22.5 8.453 1 88.06 158 ASN B N 1
ATOM 5487 C CA . ASN B 1 158 ? -18.625 -21.781 7.191 1 88.06 158 ASN B CA 1
ATOM 5488 C C . ASN B 1 158 ? -19.484 -20.531 7.363 1 88.06 158 ASN B C 1
ATOM 5490 O O . ASN B 1 158 ? -19.141 -19.469 6.867 1 88.06 158 ASN B O 1
ATOM 5494 N N . THR B 1 159 ? -20.531 -20.656 8.102 1 90.31 159 THR B N 1
ATOM 5495 C CA . THR B 1 159 ? -21.5 -19.562 8.211 1 90.31 159 THR B CA 1
ATOM 5496 C C . THR B 1 159 ? -20.953 -18.453 9.102 1 90.31 159 THR B C 1
ATOM 5498 O O . THR B 1 159 ? -21.5 -17.344 9.125 1 90.31 159 THR B O 1
ATOM 5501 N N . GLU B 1 160 ? -19.859 -18.719 9.766 1 92.44 160 GLU B N 1
ATOM 5502 C CA . GLU B 1 160 ? -19.281 -17.734 10.664 1 92.44 160 GLU B CA 1
ATOM 5503 C C . GLU B 1 160 ? -18.219 -16.891 9.945 1 92.44 160 GLU B C 1
ATOM 5505 O O . GLU B 1 160 ? -17.719 -15.914 10.5 1 92.44 160 GLU B O 1
ATOM 5510 N N . GLN B 1 161 ? -17.938 -17.312 8.734 1 94.56 161 GLN B N 1
ATOM 5511 C CA . GLN B 1 161 ? -16.969 -16.547 7.969 1 94.56 161 GLN B CA 1
ATOM 5512 C C . GLN B 1 161 ? -17.469 -15.125 7.711 1 94.56 161 GLN B C 1
ATOM 5514 O O . GLN B 1 161 ? -18.672 -14.898 7.551 1 94.56 161 GLN B O 1
ATOM 5519 N N . VAL B 1 162 ? -16.562 -14.156 7.621 1 95.5 162 VAL B N 1
ATOM 5520 C CA . VAL B 1 162 ? -16.922 -12.75 7.48 1 95.5 162 VAL B CA 1
ATOM 5521 C C . VAL B 1 162 ? -16.547 -12.25 6.086 1 95.5 162 VAL B C 1
ATOM 5523 O O . VAL B 1 162 ? -15.445 -12.5 5.609 1 95.5 162 VAL B O 1
ATOM 5526 N N . ILE B 1 163 ? -17.453 -11.586 5.488 1 96 163 ILE B N 1
ATOM 5527 C CA . ILE B 1 163 ? -17.234 -11.023 4.16 1 96 163 ILE B CA 1
ATOM 5528 C C . ILE B 1 163 ? -16.328 -9.797 4.266 1 96 163 ILE B C 1
ATOM 5530 O O . ILE B 1 163 ? -16.547 -8.914 5.098 1 96 163 ILE B O 1
ATOM 5534 N N . LYS B 1 164 ? -15.29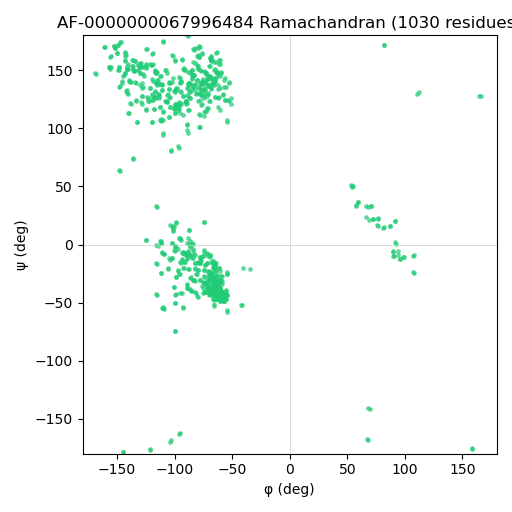7 -9.766 3.361 1 95.19 164 LYS B N 1
ATOM 5535 C CA . LYS B 1 164 ? -14.289 -8.719 3.451 1 95.19 164 LYS B CA 1
ATOM 5536 C C . LYS B 1 164 ? -14.414 -7.73 2.293 1 95.19 164 LYS B C 1
ATOM 5538 O O . LYS B 1 164 ? -14.484 -6.516 2.508 1 95.19 164 LYS B O 1
ATOM 5543 N N . PHE B 1 165 ? -14.398 -8.234 1.086 1 94.75 165 PHE B N 1
ATOM 5544 C CA . PHE B 1 165 ? -14.438 -7.379 -0.098 1 94.75 165 PHE B CA 1
ATOM 5545 C C . PHE B 1 165 ? -15.719 -7.605 -0.89 1 94.75 165 PHE B C 1
ATOM 5547 O O . PHE B 1 165 ? -16.219 -8.727 -0.963 1 94.75 165 PHE B O 1
ATOM 5554 N N . VAL B 1 166 ? -16.297 -6.578 -1.434 1 95.56 166 VAL B N 1
ATOM 5555 C CA . VAL B 1 166 ? -17.375 -6.598 -2.406 1 95.56 166 VAL B CA 1
ATOM 5556 C C . VAL B 1 166 ? -17.062 -5.648 -3.559 1 95.56 166 VAL B C 1
ATOM 5558 O O . VAL B 1 166 ? -17.094 -4.426 -3.396 1 95.56 166 VAL B O 1
ATOM 5561 N N . ASN B 1 167 ? -16.688 -6.227 -4.703 1 95.12 167 ASN B N 1
ATOM 5562 C CA . ASN B 1 167 ? -16.25 -5.414 -5.832 1 95.12 167 ASN B CA 1
ATOM 5563 C C . ASN B 1 167 ? -16.875 -5.891 -7.145 1 95.12 167 ASN B C 1
ATOM 5565 O O . ASN B 1 167 ? -17.281 -7.043 -7.258 1 95.12 167 ASN B O 1
ATOM 5569 N N . ARG B 1 168 ? -17.062 -4.957 -8.008 1 94.75 168 ARG B N 1
ATOM 5570 C CA . ARG B 1 168 ? -17.359 -5.281 -9.398 1 94.75 168 ARG B CA 1
ATOM 5571 C C . ARG B 1 168 ? -16.078 -5.391 -10.219 1 94.75 168 ARG B C 1
ATOM 5573 O O . ARG B 1 168 ? -15.258 -4.465 -10.234 1 94.75 168 ARG B O 1
ATOM 5580 N N . TYR B 1 169 ? -15.891 -6.488 -10.82 1 95.81 169 TYR B N 1
ATOM 5581 C CA . TYR B 1 169 ? -14.68 -6.703 -11.602 1 95.81 169 TYR B CA 1
ATOM 5582 C C . TYR B 1 169 ? -15.016 -6.938 -13.07 1 95.81 169 TYR B C 1
ATOM 5584 O O . TYR B 1 169 ? -15.711 -7.898 -13.414 1 95.81 169 TYR B O 1
ATOM 5592 N N . GLN B 1 170 ? -14.547 -6.035 -13.805 1 91.56 170 GLN B N 1
ATOM 5593 C CA . GLN B 1 170 ? -14.625 -6.148 -15.258 1 91.56 170 GLN B CA 1
ATOM 5594 C C . GLN B 1 170 ? -13.234 -6.328 -15.867 1 91.56 170 GLN B C 1
ATOM 5596 O O . GLN B 1 170 ? -12.375 -5.453 -15.742 1 91.56 170 GLN B O 1
ATOM 5601 N N . ILE B 1 171 ? -13.023 -7.48 -16.547 1 91.75 171 ILE B N 1
ATOM 5602 C CA . ILE B 1 171 ? -11.734 -7.754 -17.172 1 91.75 171 ILE B CA 1
ATOM 5603 C C . ILE B 1 171 ? -11.547 -6.832 -18.375 1 91.75 171 ILE B C 1
ATOM 5605 O O . ILE B 1 171 ? -12.406 -6.77 -19.266 1 91.75 171 ILE B O 1
ATOM 5609 N N . SER B 1 172 ? -10.477 -6.066 -18.375 1 89.38 172 SER B N 1
ATOM 5610 C CA . SER B 1 172 ? -10.242 -5.121 -19.469 1 89.38 172 SER B CA 1
ATOM 5611 C C . SER B 1 172 ? -8.758 -4.859 -19.656 1 89.38 172 SER B C 1
ATOM 5613 O O . SER B 1 172 ? -7.922 -5.441 -18.953 1 89.38 172 SER B O 1
ATOM 5615 N N . GLY B 1 173 ? -8.453 -4.188 -20.719 1 88.94 173 GLY B N 1
ATOM 5616 C CA . GLY B 1 173 ? -7.094 -3.736 -20.938 1 88.94 173 GLY B CA 1
ATOM 5617 C C . GLY B 1 173 ? -6.129 -4.871 -21.234 1 88.94 173 GLY B C 1
ATOM 5618 O O . GLY B 1 173 ? -6.461 -5.809 -21.953 1 88.94 173 GLY B O 1
ATOM 5619 N N . GLU B 1 174 ? -4.949 -4.738 -20.688 1 91 174 GLU B N 1
ATOM 5620 C CA . GLU B 1 174 ? -3.871 -5.695 -20.938 1 91 174 GLU B CA 1
ATOM 5621 C C . GLU B 1 174 ? -4.227 -7.078 -20.406 1 91 174 GLU B C 1
ATOM 5623 O O . GLU B 1 174 ? -3.922 -8.094 -21.047 1 91 174 GLU B O 1
ATOM 5628 N N . ASP B 1 175 ? -4.91 -7.113 -19.266 1 93.75 175 ASP B N 1
ATOM 5629 C CA . ASP B 1 175 ? -5.312 -8.391 -18.688 1 93.75 175 ASP B CA 1
ATOM 5630 C C . ASP B 1 175 ? -6.23 -9.164 -19.625 1 93.75 175 ASP B C 1
ATOM 5632 O O . ASP B 1 175 ? -6.078 -10.375 -19.781 1 93.75 175 ASP B O 1
ATOM 5636 N N . LEU B 1 176 ? -7.148 -8.414 -20.266 1 94.75 176 LEU B N 1
ATOM 5637 C CA . LEU B 1 176 ? -8.086 -9.062 -21.172 1 94.75 176 LEU B CA 1
ATOM 5638 C C . LEU B 1 176 ? -7.352 -9.656 -22.375 1 94.75 176 LEU B C 1
ATOM 5640 O O . LEU B 1 176 ? -7.645 -10.773 -22.797 1 94.75 176 LEU B O 1
ATOM 5644 N N . GLU B 1 177 ? -6.441 -8.906 -22.875 1 95 177 GLU B N 1
ATOM 5645 C CA . GLU B 1 177 ? -5.703 -9.398 -24.031 1 95 177 GLU B CA 1
ATOM 5646 C C . GLU B 1 177 ? -4.938 -10.672 -23.703 1 95 177 GLU B C 1
ATOM 5648 O O . GLU B 1 177 ? -4.891 -11.602 -24.516 1 95 177 GLU B O 1
ATOM 5653 N N . ILE B 1 178 ? -4.324 -10.719 -22.562 1 96.81 178 ILE B N 1
ATOM 5654 C CA . ILE B 1 178 ? -3.58 -11.906 -22.141 1 96.81 178 ILE B CA 1
ATOM 5655 C C . ILE B 1 178 ? -4.543 -13.062 -21.906 1 96.81 178 ILE B C 1
ATOM 5657 O O . ILE B 1 178 ? -4.258 -14.203 -22.281 1 96.81 178 ILE B O 1
ATOM 5661 N N . ILE B 1 179 ? -5.699 -12.781 -21.359 1 97.31 179 ILE B N 1
ATOM 5662 C CA . ILE B 1 179 ? -6.707 -13.805 -21.109 1 97.31 179 ILE B CA 1
ATOM 5663 C C . ILE B 1 179 ? -7.234 -14.344 -22.438 1 97.31 179 ILE B C 1
ATOM 5665 O O . ILE B 1 179 ? -7.449 -15.547 -22.578 1 97.31 179 ILE B O 1
ATOM 5669 N N . LYS B 1 180 ? -7.422 -13.461 -23.422 1 96.69 180 LYS B N 1
ATOM 5670 C CA . LYS B 1 180 ? -7.852 -13.891 -24.75 1 96.69 180 LYS B CA 1
ATOM 5671 C C . LYS B 1 180 ? -6.84 -14.844 -25.375 1 96.69 180 LYS B C 1
ATOM 5673 O O . LYS B 1 180 ? -7.215 -15.859 -25.953 1 96.69 180 LYS B O 1
ATOM 5678 N N . ALA B 1 181 ? -5.602 -14.516 -25.219 1 96.62 181 ALA B N 1
ATOM 5679 C CA . ALA B 1 181 ? -4.547 -15.375 -25.75 1 96.62 181 ALA B CA 1
ATOM 5680 C C . ALA B 1 181 ? -4.539 -16.734 -25.031 1 96.62 181 ALA B C 1
ATOM 5682 O O . ALA B 1 181 ? -4.348 -17.766 -25.672 1 96.62 181 ALA B O 1
ATOM 5683 N N . ASP B 1 182 ? -4.672 -16.75 -23.719 1 97.94 182 ASP B N 1
ATOM 5684 C CA . ASP B 1 182 ? -4.773 -17.984 -22.953 1 97.94 182 ASP B CA 1
ATOM 5685 C C . ASP B 1 182 ? -5.949 -18.828 -23.438 1 97.94 182 ASP B C 1
ATOM 5687 O O . ASP B 1 182 ? -5.816 -20.047 -23.609 1 97.94 182 ASP B O 1
ATOM 5691 N N . TYR B 1 183 ? -7.086 -18.172 -23.625 1 97.88 183 TYR B N 1
ATOM 5692 C CA . TYR B 1 183 ? -8.281 -18.844 -24.109 1 97.88 183 TYR B CA 1
ATOM 5693 C C . TYR B 1 183 ? -8.016 -19.531 -25.438 1 97.88 183 TYR B C 1
ATOM 5695 O O . TYR B 1 183 ? -8.328 -20.719 -25.609 1 97.88 183 TYR B O 1
ATOM 5703 N N . GLU B 1 184 ? -7.438 -18.812 -26.312 1 97.62 184 GLU B N 1
ATOM 5704 C CA . GLU B 1 184 ? -7.148 -19.359 -27.625 1 97.62 184 GLU B CA 1
ATOM 5705 C C . GLU B 1 184 ? -6.211 -20.562 -27.547 1 97.62 184 GLU B C 1
ATOM 5707 O O . GLU B 1 184 ? -6.406 -21.562 -28.234 1 97.62 184 GLU B O 1
ATOM 5712 N N . LYS B 1 185 ? -5.234 -20.438 -26.734 1 97.06 185 LYS B N 1
ATOM 5713 C CA . LYS B 1 185 ? -4.281 -21.531 -26.547 1 97.06 185 LYS B CA 1
ATOM 5714 C C . LYS B 1 185 ? -4.98 -22.781 -26.031 1 97.06 185 LYS B C 1
ATOM 5716 O O . LYS B 1 185 ? -4.754 -23.891 -26.531 1 97.06 185 LYS B O 1
ATOM 5721 N N . ILE B 1 186 ? -5.789 -22.672 -25.031 1 97.94 186 ILE B N 1
ATOM 5722 C CA . ILE B 1 186 ? -6.512 -23.781 -24.438 1 97.94 186 ILE B CA 1
ATOM 5723 C C . ILE B 1 186 ? -7.441 -24.406 -25.484 1 97.94 186 ILE B C 1
ATOM 5725 O O . ILE B 1 186 ? -7.438 -25.625 -25.672 1 97.94 186 ILE B O 1
ATOM 5729 N N . VAL B 1 187 ? -8.172 -23.594 -26.219 1 97.94 187 VAL B N 1
ATOM 5730 C CA . VAL B 1 187 ? -9.18 -24.078 -27.172 1 97.94 187 VAL B CA 1
ATOM 5731 C C . VAL B 1 187 ? -8.492 -24.781 -28.344 1 97.94 187 VAL B C 1
ATOM 5733 O O . VAL B 1 187 ? -8.977 -25.797 -28.844 1 97.94 187 VAL B O 1
ATOM 5736 N N . ARG B 1 188 ? -7.371 -24.266 -28.781 1 97.62 188 ARG B N 1
ATOM 5737 C CA . ARG B 1 188 ? -6.621 -24.922 -29.844 1 97.62 188 ARG B CA 1
ATOM 5738 C C . ARG B 1 188 ? -6.227 -26.344 -29.453 1 97.62 188 ARG B C 1
ATOM 5740 O O . ARG B 1 188 ? -6.297 -27.266 -30.266 1 97.62 188 ARG B O 1
ATOM 5747 N N . MET B 1 189 ? -5.828 -26.531 -28.266 1 97.25 189 MET B N 1
ATOM 5748 C CA . MET B 1 189 ? -5.461 -27.859 -27.781 1 97.25 189 MET B CA 1
ATOM 5749 C C . MET B 1 189 ? -6.684 -28.766 -27.719 1 97.25 189 MET B C 1
ATOM 5751 O O . MET B 1 189 ? -6.605 -29.938 -28.109 1 97.25 189 MET B O 1
ATOM 5755 N N . ILE B 1 190 ? -7.75 -28.219 -27.266 1 97.06 190 ILE B N 1
ATOM 5756 C CA . ILE B 1 190 ? -8.992 -28.969 -27.203 1 97.06 190 ILE B CA 1
ATOM 5757 C C . ILE B 1 190 ? -9.43 -29.391 -28.609 1 97.06 190 ILE B C 1
ATOM 5759 O O . ILE B 1 190 ? -9.742 -30.562 -28.844 1 97.06 190 ILE B O 1
ATOM 5763 N N . GLN B 1 191 ? -9.398 -28.484 -29.547 1 97.12 191 GLN B N 1
ATOM 5764 C CA . GLN B 1 191 ? -9.812 -28.75 -30.922 1 97.12 191 GLN B CA 1
ATOM 5765 C C . GLN B 1 191 ? -8.867 -29.734 -31.594 1 97.12 191 GLN B C 1
ATOM 5767 O O . GLN B 1 191 ? -9.242 -30.391 -32.594 1 97.12 191 GLN B O 1
ATOM 5772 N N . ALA B 1 192 ? -7.688 -29.859 -31.062 1 96.88 192 ALA B N 1
ATOM 5773 C CA . ALA B 1 192 ? -6.707 -30.812 -31.578 1 96.88 192 ALA B CA 1
ATOM 5774 C C . ALA B 1 192 ? -6.863 -32.188 -30.938 1 96.88 192 ALA B C 1
ATOM 5776 O O . ALA B 1 192 ? -6.066 -33.094 -31.172 1 96.88 192 ALA B O 1
ATOM 5777 N N . GLY B 1 193 ? -7.836 -32.312 -30.047 1 95.94 193 GLY B N 1
ATOM 5778 C CA . GLY B 1 193 ? -8.055 -33.562 -29.359 1 95.94 193 GLY B CA 1
ATOM 5779 C C . GLY B 1 193 ? -7.055 -33.844 -28.25 1 95.94 193 GLY B C 1
ATOM 5780 O O . GLY B 1 193 ? -6.789 -35 -27.906 1 95.94 193 GLY B O 1
ATOM 5781 N N . ARG B 1 194 ? -6.438 -32.812 -27.75 1 95.69 194 ARG B N 1
ATOM 5782 C CA . ARG B 1 194 ? -5.355 -32.938 -26.781 1 95.69 194 ARG B CA 1
ATOM 5783 C C . ARG B 1 194 ? -5.742 -32.344 -25.438 1 95.69 194 ARG B C 1
ATOM 5785 O O . ARG B 1 194 ? -4.895 -31.766 -24.734 1 95.69 194 ARG B O 1
ATOM 5792 N N . ALA B 1 195 ? -7.004 -32.406 -25.078 1 94.5 195 ALA B N 1
ATOM 5793 C CA . ALA B 1 195 ? -7.48 -31.859 -23.812 1 94.5 195 ALA B CA 1
ATOM 5794 C C . ALA B 1 195 ? -6.836 -32.562 -22.625 1 94.5 195 ALA B C 1
ATOM 5796 O O . ALA B 1 195 ? -6.668 -31.984 -21.562 1 94.5 195 ALA B O 1
ATOM 5797 N N . HIS B 1 196 ? -6.438 -33.844 -22.812 1 91.06 196 HIS B N 1
ATOM 5798 C CA . HIS B 1 196 ? -5.836 -34.625 -21.734 1 91.06 196 HIS B CA 1
ATOM 5799 C C . HIS B 1 196 ? -4.445 -34.094 -21.391 1 91.06 196 HIS B C 1
ATOM 5801 O O . HIS B 1 196 ? -3.895 -34.438 -20.344 1 91.06 196 HIS B O 1
ATOM 5807 N N . GLU B 1 197 ? -3.91 -33.219 -22.203 1 93.44 197 GLU B N 1
ATOM 5808 C CA . GLU B 1 197 ? -2.562 -32.688 -22 1 93.44 197 GLU B CA 1
ATOM 5809 C C . GLU B 1 197 ? -2.602 -31.344 -21.297 1 93.44 197 GLU B C 1
ATOM 5811 O O . GLU B 1 197 ? -1.558 -30.797 -20.938 1 93.44 197 GLU B O 1
ATOM 5816 N N . LEU B 1 198 ? -3.762 -30.859 -21.062 1 93.38 198 LEU B N 1
ATOM 5817 C CA . LEU B 1 198 ? -3.902 -29.5 -20.531 1 93.38 198 LEU B CA 1
ATOM 5818 C C . LEU B 1 198 ? -3.555 -29.469 -19.047 1 93.38 198 LEU B C 1
ATOM 5820 O O . LEU B 1 198 ? -3.891 -30.391 -18.312 1 93.38 198 LEU B O 1
ATOM 5824 N N . SER B 1 199 ? -2.893 -28.453 -18.641 1 90.06 199 SER B N 1
ATOM 5825 C CA . SER B 1 199 ? -2.662 -28.094 -17.25 1 90.06 199 SER B CA 1
ATOM 5826 C C . SER B 1 199 ? -2.695 -26.578 -17.062 1 90.06 199 SER B C 1
ATOM 5828 O O . SER B 1 199 ? -2.551 -25.828 -18.031 1 90.06 199 SER B O 1
ATOM 5830 N N . GLU B 1 200 ? -2.855 -26.141 -15.82 1 90.56 200 GLU B N 1
ATOM 5831 C CA . GLU B 1 200 ? -2.984 -24.719 -15.555 1 90.56 200 GLU B CA 1
ATOM 5832 C C . GLU B 1 200 ? -1.657 -24 -15.773 1 90.56 200 GLU B C 1
ATOM 5834 O O . GLU B 1 200 ? -1.638 -22.828 -16.141 1 90.56 200 GLU B O 1
ATOM 5839 N N . GLY B 1 201 ? -0.592 -24.656 -15.625 1 93.94 201 GLY B N 1
ATOM 5840 C CA . GLY B 1 201 ? 0.721 -24.031 -15.758 1 93.94 201 GLY B CA 1
ATOM 5841 C C . GLY B 1 201 ? 1.075 -23.688 -17.188 1 93.94 201 GLY B C 1
ATOM 5842 O O . GLY B 1 201 ? 2.025 -22.938 -17.438 1 93.94 201 GLY B O 1
ATOM 5843 N N . MET B 1 202 ? 0.277 -24.094 -18.109 1 94.94 202 MET B N 1
ATOM 5844 C CA . MET B 1 202 ? 0.597 -23.922 -19.531 1 94.94 202 MET B CA 1
ATOM 5845 C C . MET B 1 202 ? 0.222 -22.516 -20 1 94.94 202 MET B C 1
ATOM 5847 O O . MET B 1 202 ? 0.625 -22.094 -21.094 1 94.94 202 MET B O 1
ATOM 5851 N N . THR B 1 203 ? -0.584 -21.828 -19.219 1 97.19 203 THR B N 1
ATOM 5852 C CA . THR B 1 203 ? -1.079 -20.516 -19.609 1 97.19 203 THR B CA 1
ATOM 5853 C C . THR B 1 203 ? -0.688 -19.453 -18.578 1 97.19 203 THR B C 1
ATOM 5855 O O . THR B 1 203 ? 0.065 -19.734 -17.641 1 97.19 203 THR B O 1
ATOM 5858 N N . ASN B 1 204 ? -1.153 -18.234 -18.797 1 97.38 204 ASN B N 1
ATOM 5859 C CA . ASN B 1 204 ? -0.737 -17.109 -17.953 1 97.38 204 ASN B CA 1
ATOM 5860 C C . ASN B 1 204 ? -1.789 -16.797 -16.891 1 97.38 204 ASN B C 1
ATOM 5862 O O . ASN B 1 204 ? -1.685 -17.234 -15.75 1 97.38 204 ASN B O 1
ATOM 5866 N N . TYR B 1 205 ? -2.902 -16.188 -17.281 1 97.88 205 TYR B N 1
ATOM 5867 C CA . TYR B 1 205 ? -3.896 -15.742 -16.312 1 97.88 205 TYR B CA 1
ATOM 5868 C C . TYR B 1 205 ? -5.051 -16.734 -16.219 1 97.88 205 TYR B C 1
ATOM 5870 O O . TYR B 1 205 ? -5.535 -17.031 -15.133 1 97.88 205 TYR B O 1
ATOM 5878 N N . LEU B 1 206 ? -5.477 -17.188 -17.359 1 97.81 206 LEU B N 1
ATOM 5879 C CA . LEU B 1 206 ? -6.582 -18.125 -17.484 1 97.81 206 LEU B CA 1
ATOM 5880 C C . LEU B 1 206 ? -6.066 -19.562 -17.562 1 97.81 206 LEU B C 1
ATOM 5882 O O . LEU B 1 206 ? -5.117 -19.844 -18.297 1 97.81 206 LEU B O 1
ATOM 5886 N N . GLY B 1 207 ? -6.684 -20.422 -16.766 1 96.5 207 GLY B N 1
ATOM 5887 C CA . GLY B 1 207 ? -6.297 -21.812 -16.812 1 96.5 207 GLY B CA 1
ATOM 5888 C C . GLY B 1 207 ? -7.469 -22.75 -17.078 1 96.5 207 GLY B C 1
ATOM 5889 O O . GLY B 1 207 ? -8.617 -22.312 -17.125 1 96.5 207 GLY B O 1
ATOM 5890 N N . ALA B 1 208 ? -7.121 -23.984 -17.359 1 95.44 208 ALA B N 1
ATOM 5891 C CA . ALA B 1 208 ? -8.086 -25.078 -17.469 1 95.44 208 ALA B CA 1
ATOM 5892 C C . ALA B 1 208 ? -7.934 -26.062 -16.312 1 95.44 208 ALA B C 1
ATOM 5894 O O . ALA B 1 208 ? -7.121 -26.984 -16.375 1 95.44 208 ALA B O 1
ATOM 5895 N N . CYS B 1 209 ? -8.727 -25.844 -15.367 1 91.31 209 CYS B N 1
ATOM 5896 C CA . CYS B 1 209 ? -8.602 -26.688 -14.18 1 91.31 209 CYS B CA 1
ATOM 5897 C C . CYS B 1 209 ? -9.523 -27.891 -14.273 1 91.31 209 CYS B C 1
ATOM 5899 O O . CYS B 1 209 ? -10.547 -27.844 -14.953 1 91.31 209 CYS B O 1
ATOM 5901 N N . THR B 1 210 ? -9.141 -28.969 -13.648 1 87.06 210 THR B N 1
ATOM 5902 C CA . THR B 1 210 ? -9.953 -30.172 -13.664 1 87.06 210 THR B CA 1
ATOM 5903 C C . THR B 1 210 ? -11.109 -30.062 -12.672 1 87.06 210 THR B C 1
ATOM 5905 O O . THR B 1 210 ? -10.992 -29.406 -11.641 1 87.06 210 THR B O 1
ATOM 5908 N N . LYS B 1 211 ? -12.234 -30.453 -13.133 1 79.31 211 LYS B N 1
ATOM 5909 C CA . LYS B 1 211 ? -13.43 -30.5 -12.289 1 79.31 211 LYS B CA 1
ATOM 5910 C C . LYS B 1 211 ? -13.898 -31.922 -12.078 1 79.31 211 LYS B C 1
ATOM 5912 O O . LYS B 1 211 ? -13.781 -32.75 -12.977 1 79.31 211 LYS B O 1
ATOM 5917 N N . GLY B 1 212 ? -14.133 -32.562 -10.93 1 62.5 212 GLY B N 1
ATOM 5918 C CA . GLY B 1 212 ? -14.758 -33.875 -10.773 1 62.5 212 GLY B CA 1
ATOM 5919 C C . GLY B 1 212 ? -14.586 -34.469 -9.383 1 62.5 212 GLY B C 1
ATOM 5920 O O . GLY B 1 212 ? -13.641 -34.094 -8.664 1 62.5 212 GLY B O 1
ATOM 5921 N N . ALA B 1 213 ? -15.711 -34.906 -8.703 1 53.78 213 ALA B N 1
ATOM 5922 C CA . ALA B 1 213 ? -15.906 -35.438 -7.355 1 53.78 213 ALA B CA 1
ATOM 5923 C C . ALA B 1 213 ? -15 -36.625 -7.102 1 53.78 213 ALA B C 1
ATOM 5925 O O . ALA B 1 213 ? -14.414 -36.75 -6.02 1 53.78 213 ALA B O 1
ATOM 5926 N N . THR B 1 214 ? -15.117 -37.719 -8.031 1 53.19 214 THR B N 1
ATOM 5927 C CA . THR B 1 214 ? -14.453 -39 -7.812 1 53.19 214 THR B CA 1
ATOM 5928 C C . THR B 1 214 ? -13.68 -39.438 -9.055 1 53.19 214 THR B C 1
ATOM 5930 O O . THR B 1 214 ? -14.039 -39.062 -10.18 1 53.19 214 THR B O 1
ATOM 5933 N N . ALA B 1 215 ? -12.375 -40 -8.945 1 52.22 215 ALA B N 1
ATOM 5934 C CA . ALA B 1 215 ? -11.445 -40.469 -9.969 1 52.22 215 ALA B CA 1
ATOM 5935 C C . ALA B 1 215 ? -12.172 -41.25 -11.062 1 52.22 215 ALA B C 1
ATOM 5937 O O . ALA B 1 215 ? -11.938 -41.031 -12.25 1 52.22 215 ALA B O 1
ATOM 5938 N N . GLU B 1 216 ? -12.984 -42.25 -10.734 1 52.28 216 GLU B N 1
ATOM 5939 C CA . GLU B 1 216 ? -13.555 -43.219 -11.672 1 52.28 216 GLU B CA 1
ATOM 5940 C C . GLU B 1 216 ? -14.453 -42.531 -12.695 1 52.28 216 GLU B C 1
ATOM 5942 O O . GLU B 1 216 ? -14.469 -42.906 -13.867 1 52.28 216 GLU B O 1
ATOM 5947 N N . LYS B 1 217 ? -15.133 -41.469 -12.273 1 57.81 217 LYS B N 1
ATOM 5948 C CA . LYS B 1 217 ? -16.188 -40.906 -13.102 1 57.81 217 LYS B CA 1
ATOM 5949 C C . LYS B 1 217 ? -15.719 -39.625 -13.789 1 57.81 217 LYS B C 1
ATOM 5951 O O . LYS B 1 217 ? -16.5 -38.969 -14.461 1 57.81 217 LYS B O 1
ATOM 5956 N N . SER B 1 218 ? -14.375 -39.438 -13.805 1 69.69 218 SER B N 1
ATOM 5957 C CA . SER B 1 218 ? -14.031 -38.062 -14.195 1 69.69 218 SER B CA 1
ATOM 5958 C C . SER B 1 218 ? -13.516 -38.031 -15.633 1 69.69 218 SER B C 1
ATOM 5960 O O . SER B 1 218 ? -13.555 -36.969 -16.266 1 69.69 218 SER B O 1
ATOM 5962 N N . LEU B 1 219 ? -13.211 -39.25 -16.25 1 83.5 219 LEU B N 1
ATOM 5963 C CA . LEU B 1 219 ? -12.734 -39.219 -17.625 1 83.5 219 LEU B CA 1
ATOM 5964 C C . LEU B 1 219 ? -13.898 -39.25 -18.609 1 83.5 219 LEU B C 1
ATOM 5966 O O . LEU B 1 219 ? -14.812 -40.062 -18.453 1 83.5 219 LEU B O 1
ATOM 5970 N N . ARG B 1 220 ? -13.906 -38.406 -19.562 1 87.31 220 ARG B N 1
ATOM 5971 C CA . ARG B 1 220 ? -14.938 -38.312 -20.594 1 87.31 220 ARG B CA 1
ATOM 5972 C C . ARG B 1 220 ? -14.328 -38.281 -21.984 1 87.31 220 ARG B C 1
ATOM 5974 O O . ARG B 1 220 ? -13.188 -37.844 -22.172 1 87.31 220 ARG B O 1
ATOM 5981 N N . ALA B 1 221 ? -15.133 -38.75 -22.844 1 90.25 221 ALA B N 1
ATOM 5982 C CA . ALA B 1 221 ? -14.688 -38.688 -24.234 1 90.25 221 ALA B CA 1
ATOM 5983 C C . ALA B 1 221 ? -14.609 -37.219 -24.703 1 90.25 221 ALA B C 1
ATOM 5985 O O . ALA B 1 221 ? -15.469 -36.406 -24.359 1 90.25 221 ALA B O 1
ATOM 5986 N N . GLN B 1 222 ? -13.578 -37 -25.531 1 93.69 222 GLN B N 1
ATOM 5987 C CA . GLN B 1 222 ? -13.438 -35.688 -26.109 1 93.69 222 GLN B CA 1
ATOM 5988 C C . GLN B 1 222 ? -14.305 -35.531 -27.359 1 93.69 222 GLN B C 1
ATOM 5990 O O . GLN B 1 222 ? -14.477 -36.5 -28.125 1 93.69 222 GLN B O 1
ATOM 5995 N N . PHE B 1 223 ? -14.805 -34.375 -27.578 1 95.06 223 PHE B N 1
ATOM 5996 C CA . PHE B 1 223 ? -15.594 -34.094 -28.781 1 95.06 223 PHE B CA 1
ATOM 5997 C C . PHE B 1 223 ? -14.711 -34.156 -30.016 1 95.06 223 PHE B C 1
ATOM 5999 O O . PHE B 1 223 ? -15.125 -34.719 -31.047 1 95.06 223 PHE B O 1
ATOM 6006 N N . TYR B 1 224 ? -13.516 -33.594 -29.938 1 95.88 224 TYR B N 1
ATOM 6007 C CA . TYR B 1 224 ? -12.586 -33.562 -31.062 1 95.88 224 TYR B CA 1
ATOM 6008 C C . TYR B 1 224 ? -11.617 -34.75 -30.984 1 95.88 224 TYR B C 1
ATOM 6010 O O . TYR B 1 224 ? -11.141 -35.094 -29.906 1 95.88 224 TYR B O 1
ATOM 6018 N N . PRO B 1 225 ? -11.289 -35.344 -32.062 1 95.75 225 PRO B N 1
ATOM 6019 C CA . PRO B 1 225 ? -10.352 -36.469 -32.062 1 95.75 225 PRO B CA 1
ATOM 6020 C C . PRO B 1 225 ? -8.898 -36.031 -32.188 1 95.75 225 PRO B C 1
ATOM 6022 O O . PRO B 1 225 ? -8.617 -34.969 -32.781 1 95.75 225 PRO B O 1
ATOM 6025 N N . LEU B 1 226 ? -8.023 -36.812 -31.578 1 94.81 226 LEU B N 1
ATOM 6026 C CA . LEU B 1 226 ? -6.602 -36.719 -31.875 1 94.81 226 LEU B CA 1
ATOM 6027 C C . LEU B 1 226 ? -6.281 -37.344 -33.219 1 94.81 226 LEU B C 1
ATOM 6029 O O . LEU B 1 226 ? -6.66 -38.469 -33.5 1 94.81 226 LEU B O 1
ATOM 6033 N N . ILE B 1 227 ? -5.613 -36.562 -34.094 1 94.31 227 ILE B N 1
ATOM 6034 C CA . ILE B 1 227 ? -5.258 -37.094 -35.406 1 94.31 227 ILE B CA 1
ATOM 6035 C C . ILE B 1 227 ? -3.814 -37.594 -35.406 1 94.31 227 ILE B C 1
ATOM 6037 O O . ILE B 1 227 ? -2.883 -36.781 -35.219 1 94.31 227 ILE B O 1
ATOM 6041 N N . HIS B 1 228 ? -3.67 -38.812 -35.594 1 93.38 228 HIS B N 1
ATOM 6042 C CA . HIS B 1 228 ? -2.342 -39.406 -35.625 1 93.38 228 HIS B CA 1
ATOM 6043 C C . HIS B 1 228 ? -1.664 -39.188 -36.969 1 93.38 228 HIS B C 1
ATOM 6045 O O . HIS B 1 228 ? -2.303 -38.719 -37.938 1 93.38 228 HIS B O 1
ATOM 6051 N N . GLU B 1 229 ? -0.396 -39.5 -37 1 91.5 229 GLU B N 1
ATOM 6052 C CA . GLU B 1 229 ? 0.396 -39.281 -38.188 1 91.5 229 GLU B CA 1
ATOM 6053 C C . GLU B 1 229 ? -0.17 -40.094 -39.375 1 91.5 229 GLU B C 1
ATOM 6055 O O . GLU B 1 229 ? -0.112 -39.625 -40.531 1 91.5 229 GLU B O 1
ATOM 6060 N N . ASP B 1 230 ? -0.739 -41.281 -39.156 1 93.75 230 ASP B N 1
ATOM 6061 C CA . ASP B 1 230 ? -1.253 -42.156 -40.219 1 93.75 230 ASP B CA 1
ATOM 6062 C C . ASP B 1 230 ? -2.67 -41.75 -40.594 1 93.75 230 ASP B C 1
ATOM 6064 O O . ASP B 1 230 ? -3.299 -42.406 -41.438 1 93.75 230 ASP B O 1
ATOM 6068 N N . GLY B 1 231 ? -3.137 -40.75 -39.969 1 91.38 231 GLY B N 1
ATOM 6069 C CA . GLY B 1 231 ? -4.453 -40.219 -40.344 1 91.38 231 GLY B CA 1
ATOM 6070 C C . GLY B 1 231 ? -5.566 -40.812 -39.5 1 91.38 231 GLY B C 1
ATOM 6071 O O . GLY B 1 231 ? -6.719 -40.406 -39.594 1 91.38 231 GLY B O 1
ATOM 6072 N N . SER B 1 232 ? -5.23 -41.781 -38.656 1 93.75 232 SER B N 1
ATOM 6073 C CA . SER B 1 232 ? -6.25 -42.406 -37.844 1 93.75 232 SER B CA 1
ATOM 6074 C C . SER B 1 232 ? -6.727 -41.469 -36.75 1 93.75 232 SER B C 1
ATOM 6076 O O . SER B 1 232 ? -5.961 -40.625 -36.281 1 93.75 232 SER B O 1
ATOM 6078 N N . LEU B 1 233 ? -8.047 -41.594 -36.438 1 94.19 233 LEU B N 1
ATOM 6079 C CA . LEU B 1 233 ? -8.68 -40.75 -35.438 1 94.19 233 LEU B CA 1
ATOM 6080 C C . LEU B 1 233 ? -8.812 -41.5 -34.094 1 94.19 233 LEU B C 1
ATOM 6082 O O . LEU B 1 233 ? -9.18 -42.656 -34.094 1 94.19 233 LEU B O 1
ATOM 6086 N N . GLU B 1 234 ? -8.375 -40.75 -33 1 94 234 GLU B N 1
ATOM 6087 C CA . GLU B 1 234 ? -8.516 -41.312 -31.672 1 94 234 GLU B CA 1
ATOM 6088 C C . GLU B 1 234 ? -9.219 -40.312 -30.734 1 94 234 GLU B C 1
ATOM 6090 O O . GLU B 1 234 ? -8.805 -39.156 -30.625 1 94 234 GLU B O 1
ATOM 6095 N N . TYR B 1 235 ? -10.25 -40.844 -30.125 1 92.94 235 TYR B N 1
ATOM 6096 C CA . TYR B 1 235 ? -10.922 -40.062 -29.109 1 92.94 235 TYR B CA 1
ATOM 6097 C C . TYR B 1 235 ? -10.422 -40.406 -27.719 1 92.94 235 TYR B C 1
ATOM 6099 O O . TYR B 1 235 ? -11.078 -41.125 -26.969 1 92.94 235 TYR B O 1
ATOM 6107 N N . LYS B 1 236 ? -9.336 -39.812 -27.344 1 89.75 236 LYS B N 1
ATOM 6108 C CA . LYS B 1 236 ? -8.711 -40.062 -26.062 1 89.75 236 LYS B CA 1
ATOM 6109 C C . LYS B 1 236 ? -9.516 -39.469 -24.922 1 89.75 236 LYS B C 1
ATOM 6111 O O . LYS B 1 236 ? -9.883 -38.281 -24.984 1 89.75 236 LYS B O 1
ATOM 6116 N N . PRO B 1 237 ? -9.82 -40.219 -23.953 1 90.44 237 PRO B N 1
ATOM 6117 C CA . PRO B 1 237 ? -10.562 -39.656 -22.828 1 90.44 237 PRO B CA 1
ATOM 6118 C C . PRO B 1 237 ? -9.758 -38.594 -22.078 1 90.44 237 PRO B C 1
ATOM 6120 O O . PRO B 1 237 ? -8.531 -38.688 -21.953 1 90.44 237 PRO B O 1
ATOM 6123 N N . ALA B 1 238 ? -10.438 -37.562 -21.625 1 90.62 238 ALA B N 1
ATOM 6124 C CA . ALA B 1 238 ? -9.852 -36.5 -20.828 1 90.62 238 ALA B CA 1
ATOM 6125 C C . ALA B 1 238 ? -10.766 -36.125 -19.656 1 90.62 238 ALA B C 1
ATOM 6127 O O . ALA B 1 238 ? -11.984 -36.312 -19.734 1 90.62 238 ALA B O 1
ATOM 6128 N N . LYS B 1 239 ? -10.195 -35.688 -18.625 1 88.75 239 LYS B N 1
ATOM 6129 C CA . LYS B 1 239 ? -10.984 -35.219 -17.5 1 88.75 239 LYS B CA 1
ATOM 6130 C C . LYS B 1 239 ? -11.773 -33.969 -17.859 1 88.75 239 LYS B C 1
ATOM 6132 O O . LYS B 1 239 ? -11.32 -33.156 -18.656 1 88.75 239 LYS B O 1
ATOM 6137 N N . SER B 1 240 ? -12.914 -33.875 -17.172 1 89.88 240 SER B N 1
ATOM 6138 C CA . SER B 1 240 ? -13.672 -32.625 -17.328 1 89.88 240 SER B CA 1
ATOM 6139 C C . SER B 1 240 ? -12.906 -31.438 -16.781 1 89.88 240 SER B C 1
ATOM 6141 O O . SER B 1 240 ? -12.242 -31.531 -15.742 1 89.88 240 SER B O 1
ATOM 6143 N N . ARG B 1 241 ? -13.039 -30.328 -17.531 1 92.38 241 ARG B N 1
ATOM 6144 C CA . ARG B 1 241 ? -12.281 -29.141 -17.141 1 92.38 241 ARG B CA 1
ATOM 6145 C C . ARG B 1 241 ? -13.156 -27.891 -17.172 1 92.38 241 ARG B C 1
ATOM 6147 O O . ARG B 1 241 ? -14.227 -27.906 -17.781 1 92.38 241 ARG B O 1
ATOM 6154 N N . ALA B 1 242 ? -12.703 -26.938 -16.438 1 94.25 242 ALA B N 1
ATOM 6155 C CA . ALA B 1 242 ? -13.344 -25.625 -16.422 1 94.25 242 ALA B CA 1
ATOM 6156 C C . ALA B 1 242 ? -12.32 -24.516 -16.625 1 94.25 242 ALA B C 1
ATOM 6158 O O . ALA B 1 242 ? -11.156 -24.656 -16.25 1 94.25 242 ALA B O 1
ATOM 6159 N N . PHE B 1 243 ? -12.812 -23.438 -17.297 1 96.62 243 PHE B N 1
ATOM 6160 C CA . PHE B 1 243 ? -12 -22.219 -17.328 1 96.62 243 PHE B CA 1
ATOM 6161 C C . PHE B 1 243 ? -11.93 -21.594 -15.938 1 96.62 243 PHE B C 1
ATOM 6163 O O . PHE B 1 243 ? -12.938 -21.516 -15.234 1 96.62 243 PHE B O 1
ATOM 6170 N N . SER B 1 244 ? -10.75 -21.219 -15.555 1 96.31 244 SER B N 1
ATOM 6171 C CA . SER B 1 244 ? -10.602 -20.578 -14.25 1 96.31 244 SER B CA 1
ATOM 6172 C C . SER B 1 244 ? -9.531 -19.484 -14.289 1 96.31 244 SER B C 1
ATOM 6174 O O . SER B 1 244 ? -8.57 -19.578 -15.055 1 96.31 244 SER B O 1
ATOM 6176 N N . LEU B 1 245 ? -9.742 -18.406 -13.516 1 97.44 245 LEU B N 1
ATOM 6177 C CA . LEU B 1 245 ? -8.641 -17.5 -13.227 1 97.44 245 LEU B CA 1
ATOM 6178 C C . LEU B 1 245 ? -7.715 -18.078 -12.164 1 97.44 245 LEU B C 1
ATOM 6180 O O . LEU B 1 245 ? -8.172 -18.5 -11.102 1 97.44 245 LEU B O 1
ATOM 6184 N N . LYS B 1 246 ? -6.504 -18.078 -12.469 1 96.69 246 LYS B N 1
ATOM 6185 C CA . LYS B 1 246 ? -5.52 -18.703 -11.586 1 96.69 246 LYS B CA 1
ATOM 6186 C C . LYS B 1 246 ? -5.492 -18.031 -10.219 1 96.69 246 LYS B C 1
ATOM 6188 O O . LYS B 1 246 ? -5.828 -16.844 -10.102 1 96.69 246 LYS B O 1
ATOM 6193 N N . GLN B 1 247 ? -5.055 -18.812 -9.273 1 95.44 247 GLN B N 1
ATOM 6194 C CA . GLN B 1 247 ? -4.977 -18.281 -7.922 1 95.44 247 GLN B CA 1
ATOM 6195 C C . GLN B 1 247 ? -4.031 -17.078 -7.852 1 95.44 247 GLN B C 1
ATOM 6197 O O . GLN B 1 247 ? -4.277 -16.125 -7.105 1 95.44 247 GLN B O 1
ATOM 6202 N N . SER B 1 248 ? -2.936 -17.141 -8.609 1 95.88 248 SER B N 1
ATOM 6203 C CA . SER B 1 248 ? -1.984 -16.047 -8.633 1 95.88 248 SER B CA 1
ATOM 6204 C C . SER B 1 248 ? -2.635 -14.766 -9.148 1 95.88 248 SER B C 1
ATOM 6206 O O . SER B 1 248 ? -2.414 -13.68 -8.602 1 95.88 248 SER B O 1
ATOM 6208 N N . PHE B 1 249 ? -3.424 -14.867 -10.18 1 97.31 249 PHE B N 1
ATOM 6209 C CA . PHE B 1 249 ? -4.152 -13.719 -10.719 1 97.31 249 PHE B CA 1
ATOM 6210 C C . PHE B 1 249 ? -5.117 -13.156 -9.68 1 97.31 249 PHE B C 1
ATOM 6212 O O . PHE B 1 249 ? -5.148 -11.945 -9.453 1 97.31 249 PHE B O 1
ATOM 6219 N N . MET B 1 250 ? -5.777 -14.102 -9.047 1 97.62 250 MET B N 1
ATOM 6220 C CA . MET B 1 250 ? -6.738 -13.703 -8.023 1 97.62 250 MET B CA 1
ATOM 6221 C C . MET B 1 250 ? -6.031 -13.008 -6.859 1 97.62 250 MET B C 1
ATOM 6223 O O . MET B 1 250 ? -6.578 -12.078 -6.266 1 97.62 250 MET B O 1
ATOM 6227 N N . THR B 1 251 ? -4.906 -13.469 -6.559 1 96.19 251 THR B N 1
ATOM 6228 C CA . THR B 1 251 ? -4.137 -12.859 -5.48 1 96.19 251 THR B CA 1
ATOM 6229 C C . THR B 1 251 ? -3.787 -11.414 -5.82 1 96.19 251 THR B C 1
ATOM 6231 O O . THR B 1 251 ? -3.975 -10.516 -5 1 96.19 251 THR B O 1
ATOM 6234 N N . SER B 1 252 ? -3.342 -11.227 -7.004 1 95.19 252 SER B N 1
ATOM 6235 C CA . SER B 1 252 ? -3.035 -9.867 -7.445 1 95.19 252 SER B CA 1
ATOM 6236 C C . SER B 1 252 ? -4.273 -8.977 -7.398 1 95.19 252 SER B C 1
ATOM 6238 O O . SER B 1 252 ? -4.191 -7.809 -7.02 1 95.19 252 SER B O 1
ATOM 6240 N N . LEU B 1 253 ? -5.34 -9.562 -7.781 1 95.19 253 LEU B N 1
ATOM 6241 C CA . LEU B 1 253 ? -6.594 -8.82 -7.824 1 95.19 253 LEU B CA 1
ATOM 6242 C C . LEU B 1 253 ? -7.023 -8.406 -6.422 1 95.19 253 LEU B C 1
ATOM 6244 O O . LEU B 1 253 ? -7.371 -7.242 -6.191 1 95.19 253 LEU B O 1
ATOM 6248 N N . VAL B 1 254 ? -6.984 -9.328 -5.465 1 96.12 254 VAL B N 1
ATOM 6249 C CA . VAL B 1 254 ? -7.469 -9.031 -4.121 1 96.12 254 VAL B CA 1
ATOM 6250 C C . VAL B 1 254 ? -6.512 -8.062 -3.426 1 96.12 254 VAL B C 1
ATOM 6252 O O . VAL B 1 254 ? -6.934 -7.238 -2.615 1 96.12 254 VAL B O 1
ATOM 6255 N N . GLN B 1 255 ? -5.266 -8.195 -3.725 1 93 255 GLN B N 1
ATOM 6256 C CA . GLN B 1 255 ? -4.309 -7.227 -3.197 1 93 255 GLN B CA 1
ATOM 6257 C C . GLN B 1 255 ? -4.582 -5.828 -3.738 1 93 255 GLN B C 1
ATOM 6259 O O . GLN B 1 255 ? -4.445 -4.836 -3.016 1 93 255 GLN B O 1
ATOM 6264 N N . ARG B 1 256 ? -4.961 -5.758 -4.945 1 90.19 256 ARG B N 1
ATOM 6265 C CA . ARG B 1 256 ? -5.379 -4.48 -5.52 1 90.19 256 ARG B CA 1
ATOM 6266 C C . ARG B 1 256 ? -6.602 -3.93 -4.797 1 90.19 256 ARG B C 1
ATOM 6268 O O . ARG B 1 256 ? -6.66 -2.74 -4.48 1 90.19 256 ARG B O 1
ATOM 6275 N N . PHE B 1 257 ? -7.551 -4.812 -4.527 1 91.75 257 PHE B N 1
ATOM 6276 C CA . PHE B 1 257 ? -8.75 -4.398 -3.801 1 91.75 257 PHE B CA 1
ATOM 6277 C C . PHE B 1 257 ? -8.383 -3.83 -2.436 1 91.75 257 PHE B C 1
ATOM 6279 O O . PHE B 1 257 ? -8.922 -2.801 -2.023 1 91.75 257 PHE B O 1
ATOM 6286 N N . GLU B 1 258 ? -7.504 -4.512 -1.776 1 89.44 258 GLU B N 1
ATOM 6287 C CA . GLU B 1 258 ? -7.094 -4.055 -0.453 1 89.44 258 GLU B CA 1
ATOM 6288 C C . GLU B 1 258 ? -6.418 -2.688 -0.528 1 89.44 258 GLU B C 1
ATOM 6290 O O . GLU B 1 258 ? -6.688 -1.812 0.296 1 89.44 258 GLU B O 1
ATOM 6295 N N . ARG B 1 259 ? -5.586 -2.523 -1.517 1 84.81 259 ARG B N 1
ATOM 6296 C CA . ARG B 1 259 ? -4.91 -1.243 -1.704 1 84.81 259 ARG B CA 1
ATOM 6297 C C . ARG B 1 259 ? -5.914 -0.13 -1.981 1 84.81 259 ARG B C 1
ATOM 6299 O O . ARG B 1 259 ? -5.789 0.975 -1.447 1 84.81 259 ARG B O 1
ATOM 6306 N N . GLU B 1 260 ? -6.836 -0.427 -2.799 1 83.44 260 GLU B N 1
ATOM 6307 C CA . GLU B 1 260 ? -7.852 0.555 -3.162 1 83.44 260 GLU B CA 1
ATOM 6308 C C . GLU B 1 260 ? -8.695 0.95 -1.953 1 83.44 260 GLU B C 1
ATOM 6310 O O . GLU B 1 260 ? -9.102 2.105 -1.824 1 83.44 260 GLU B O 1
ATOM 6315 N N . GLU B 1 261 ? -8.898 -0.018 -1.119 1 82.19 261 GLU B N 1
ATOM 6316 C CA . GLU B 1 261 ? -9.664 0.255 0.094 1 82.19 261 GLU B CA 1
ATOM 6317 C C . GLU B 1 261 ? -8.883 1.149 1.051 1 82.19 261 GLU B C 1
ATOM 6319 O O . GLU B 1 261 ? -9.469 1.939 1.792 1 82.19 261 GLU B O 1
ATOM 6324 N N . LEU B 1 262 ? -7.578 1.016 0.972 1 79.25 262 LEU B N 1
ATOM 6325 C CA . LEU B 1 262 ? -6.727 1.758 1.896 1 79.25 262 LEU B CA 1
ATOM 6326 C C . LEU B 1 262 ? -6.391 3.137 1.337 1 79.25 262 LEU B C 1
ATOM 6328 O O . LEU B 1 262 ? -6.023 4.043 2.088 1 79.25 262 LEU B O 1
ATOM 6332 N N . GLU B 1 263 ? -6.512 3.268 0.065 1 82.88 263 GLU B N 1
ATOM 6333 C CA . GLU B 1 263 ? -6.16 4.535 -0.571 1 82.88 263 GLU B CA 1
ATOM 6334 C C . GLU B 1 263 ? -7.176 5.625 -0.227 1 82.88 263 GLU B C 1
ATOM 6336 O O . GLU B 1 263 ? -8.375 5.363 -0.167 1 82.88 263 GLU B O 1
ATOM 6341 N N . ALA B 1 264 ? -6.66 6.766 0.057 1 86.81 264 ALA B N 1
ATOM 6342 C CA . ALA B 1 264 ? -7.516 7.906 0.36 1 86.81 264 ALA B CA 1
ATOM 6343 C C . ALA B 1 264 ? -8.375 8.281 -0.845 1 86.81 264 ALA B C 1
ATOM 6345 O O . ALA B 1 264 ? -7.973 8.07 -1.991 1 86.81 264 ALA B O 1
ATOM 6346 N N . ASP B 1 265 ? -9.586 8.789 -0.562 1 89.69 265 ASP B N 1
ATOM 6347 C CA . ASP B 1 265 ? -10.445 9.328 -1.609 1 89.69 265 ASP B CA 1
ATOM 6348 C C . ASP B 1 265 ? -9.867 10.625 -2.172 1 89.69 265 ASP B C 1
ATOM 6350 O O . ASP B 1 265 ? -8.977 11.227 -1.57 1 89.69 265 ASP B O 1
ATOM 6354 N N . ARG B 1 266 ? -10.352 11.008 -3.457 1 89.31 266 ARG B N 1
ATOM 6355 C CA . ARG B 1 266 ? -9.914 12.25 -4.082 1 89.31 266 ARG B CA 1
ATOM 6356 C C . ARG B 1 266 ? -11.094 13.164 -4.379 1 89.31 266 ARG B C 1
ATOM 6358 O O . ARG B 1 266 ? -12.141 12.703 -4.84 1 89.31 266 ARG B O 1
ATOM 6365 N N . LEU B 1 267 ? -10.914 14.406 -4.047 1 91 267 LEU B N 1
ATOM 6366 C CA . LEU B 1 267 ? -11.945 15.383 -4.367 1 91 267 LEU B CA 1
ATOM 6367 C C . LEU B 1 267 ? -11.719 15.977 -5.754 1 91 267 LEU B C 1
ATOM 6369 O O . LEU B 1 267 ? -12.672 16.328 -6.449 1 91 267 LEU B O 1
ATOM 6373 N N . ILE B 1 268 ? -10.391 16.109 -6.086 1 88.75 268 ILE B N 1
ATOM 6374 C CA . ILE B 1 268 ? -10.031 16.688 -7.375 1 88.75 268 ILE B CA 1
ATOM 6375 C C . ILE B 1 268 ? -9.664 15.57 -8.352 1 88.75 268 ILE B C 1
ATOM 6377 O O . ILE B 1 268 ? -8.68 14.852 -8.141 1 88.75 268 ILE B O 1
ATOM 6381 N N . GLN B 1 269 ? -10.391 15.406 -9.445 1 79.44 269 GLN B N 1
ATOM 6382 C CA . GLN B 1 269 ? -10.148 14.344 -10.422 1 79.44 269 GLN B CA 1
ATOM 6383 C C . GLN B 1 269 ? -9.359 14.859 -11.617 1 79.44 269 GLN B C 1
ATOM 6385 O O . GLN B 1 269 ? -8.672 14.094 -12.297 1 79.44 269 GLN B O 1
ATOM 6390 N N . ASP B 1 270 ? -9.578 16.188 -11.836 1 81.88 270 ASP B N 1
ATOM 6391 C CA . ASP B 1 270 ? -8.938 16.828 -12.977 1 81.88 270 ASP B CA 1
ATOM 6392 C C . ASP B 1 270 ? -8.438 18.219 -12.617 1 81.88 270 ASP B C 1
ATOM 6394 O O . ASP B 1 270 ? -9.141 18.984 -11.945 1 81.88 270 ASP B O 1
ATOM 6398 N N . SER B 1 271 ? -7.266 18.562 -13.148 1 83.56 271 SER B N 1
ATOM 6399 C CA . SER B 1 271 ? -6.656 19.844 -12.836 1 83.56 271 SER B CA 1
ATOM 6400 C C . SER B 1 271 ? -7.496 21 -13.367 1 83.56 271 SER B C 1
ATOM 6402 O O . SER B 1 271 ? -7.406 22.125 -12.867 1 83.56 271 SER B O 1
ATOM 6404 N N . HIS B 1 272 ? -8.297 20.719 -14.281 1 84.38 272 HIS B N 1
ATOM 6405 C CA . HIS B 1 272 ? -9.125 21.75 -14.891 1 84.38 272 HIS B CA 1
ATOM 6406 C C . HIS B 1 272 ? -10.117 22.312 -13.883 1 84.38 272 HIS B C 1
ATOM 6408 O O . HIS B 1 272 ? -10.539 23.469 -13.992 1 84.38 272 HIS B O 1
ATOM 6414 N N . GLN B 1 273 ? -10.531 21.531 -12.867 1 85.5 273 GLN B N 1
ATOM 6415 C CA . GLN B 1 273 ? -11.445 21.969 -11.82 1 85.5 273 GLN B CA 1
ATOM 6416 C C . GLN B 1 273 ? -10.844 23.125 -11.023 1 85.5 273 GLN B C 1
ATOM 6418 O O . GLN B 1 273 ? -11.578 23.922 -10.438 1 85.5 273 GLN B O 1
ATOM 6423 N N . LEU B 1 274 ? -9.492 23.266 -11.086 1 89.88 274 LEU B N 1
ATOM 6424 C CA . LEU B 1 274 ? -8.781 24.219 -10.25 1 89.88 274 LEU B CA 1
ATOM 6425 C C . LEU B 1 274 ? -8.453 25.484 -11.023 1 89.88 274 LEU B C 1
ATOM 6427 O O . LEU B 1 274 ? -7.891 26.438 -10.469 1 89.88 274 LEU B O 1
ATOM 6431 N N . HIS B 1 275 ? -8.828 25.5 -12.297 1 86.88 275 HIS B N 1
ATOM 6432 C CA . HIS B 1 275 ? -8.547 26.688 -13.102 1 86.88 275 HIS B CA 1
ATOM 6433 C C . HIS B 1 275 ? -9.484 27.828 -12.75 1 86.88 275 HIS B C 1
ATOM 6435 O O . HIS B 1 275 ? -9.07 29 -12.734 1 86.88 275 HIS B O 1
ATOM 6441 N N . GLU B 1 276 ? -10.727 27.422 -12.391 1 85.81 276 GLU B N 1
ATOM 6442 C CA . GLU B 1 276 ? -11.703 28.469 -12.133 1 85.81 276 GLU B CA 1
ATOM 6443 C C . GLU B 1 276 ? -11.961 28.625 -10.633 1 85.81 276 GLU B C 1
ATOM 6445 O O . GLU B 1 276 ? -12.461 29.656 -10.195 1 85.81 276 GLU B O 1
ATOM 6450 N N . ASN B 1 277 ? -11.648 27.641 -9.914 1 91.31 277 ASN B N 1
ATOM 6451 C CA . ASN B 1 277 ? -11.906 27.656 -8.477 1 91.31 277 ASN B CA 1
ATOM 6452 C C . ASN B 1 277 ? -10.695 27.156 -7.688 1 91.31 277 ASN B C 1
ATOM 6454 O O . ASN B 1 277 ? -9.977 26.266 -8.141 1 91.31 277 ASN B O 1
ATOM 6458 N N . SER B 1 278 ? -10.477 27.859 -6.582 1 93.62 278 SER B N 1
ATOM 6459 C CA . SER B 1 278 ? -9.461 27.344 -5.672 1 93.62 278 SER B CA 1
ATOM 6460 C C . SER B 1 278 ? -9.922 26.047 -5.02 1 93.62 278 SER B C 1
ATOM 6462 O O . SER B 1 278 ? -11.102 25.703 -5.07 1 93.62 278 SER B O 1
ATOM 6464 N N . PHE B 1 279 ? -9.023 25.312 -4.504 1 96.19 279 PHE B N 1
ATOM 6465 C CA . PHE B 1 279 ? -9.352 24.078 -3.785 1 96.19 279 PHE B CA 1
ATOM 6466 C C . PHE B 1 279 ? -10.359 24.359 -2.672 1 96.19 279 PHE B C 1
ATOM 6468 O O . PHE B 1 279 ? -11.32 23.609 -2.494 1 96.19 279 PHE B O 1
ATOM 6475 N N . ASP B 1 280 ? -10.109 25.484 -1.918 1 96.69 280 ASP B N 1
ATOM 6476 C CA . ASP B 1 280 ? -11.016 25.875 -0.836 1 96.69 280 ASP B CA 1
ATOM 6477 C C . ASP B 1 280 ? -12.438 26.062 -1.351 1 96.69 280 ASP B C 1
ATOM 6479 O O . ASP B 1 280 ? -13.398 25.578 -0.738 1 96.69 280 ASP B O 1
ATOM 6483 N N . ASP B 1 281 ? -12.484 26.734 -2.479 1 95.94 281 ASP B N 1
ATOM 6484 C CA . ASP B 1 281 ? -13.797 26.984 -3.064 1 95.94 281 ASP B CA 1
ATOM 6485 C C . ASP B 1 281 ? -14.508 25.688 -3.418 1 95.94 281 ASP B C 1
ATOM 6487 O O . ASP B 1 281 ? -15.711 25.547 -3.176 1 95.94 281 ASP B O 1
ATOM 6491 N N . ILE B 1 282 ? -13.781 24.812 -3.969 1 95.62 282 ILE B N 1
ATOM 6492 C CA . ILE B 1 282 ? -14.352 23.531 -4.395 1 95.62 282 ILE B CA 1
ATOM 6493 C C . ILE B 1 282 ? -14.906 22.781 -3.188 1 95.62 282 ILE B C 1
ATOM 6495 O O . ILE B 1 282 ? -16.031 22.266 -3.232 1 95.62 282 ILE B O 1
ATOM 6499 N N . VAL B 1 283 ? -14.18 22.766 -2.078 1 97.25 283 VAL B N 1
ATOM 6500 C CA . VAL B 1 283 ? -14.594 22.047 -0.872 1 97.25 283 VAL B CA 1
ATOM 6501 C C . VAL B 1 283 ? -15.844 22.703 -0.285 1 97.25 283 VAL B C 1
ATOM 6503 O O . VAL B 1 283 ? -16.812 22.031 0.042 1 97.25 283 VAL B O 1
ATOM 6506 N N . LEU B 1 284 ? -15.828 24.031 -0.182 1 97.5 284 LEU B N 1
ATOM 6507 C CA . LEU B 1 284 ? -16.938 24.734 0.43 1 97.5 284 LEU B CA 1
ATOM 6508 C C . LEU B 1 284 ? -18.203 24.609 -0.425 1 97.5 284 LEU B C 1
ATOM 6510 O O . LEU B 1 284 ? -19.312 24.562 0.103 1 97.5 284 LEU B O 1
ATOM 6514 N N . GLN B 1 285 ? -18.062 24.5 -1.749 1 95.94 285 GLN B N 1
ATOM 6515 C CA . GLN B 1 285 ? -19.188 24.375 -2.666 1 95.94 285 GLN B CA 1
ATOM 6516 C C . GLN B 1 285 ? -19.906 23.031 -2.479 1 95.94 285 GLN B C 1
ATOM 6518 O O . GLN B 1 285 ? -21.094 22.906 -2.771 1 95.94 285 GLN B O 1
ATOM 6523 N N . ILE B 1 286 ? -19.203 22.078 -1.982 1 96.06 286 ILE B N 1
ATOM 6524 C CA . ILE B 1 286 ? -19.781 20.766 -1.736 1 96.06 286 ILE B CA 1
ATOM 6525 C C . ILE B 1 286 ? -20.906 20.891 -0.706 1 96.06 286 ILE B C 1
ATOM 6527 O O . ILE B 1 286 ? -21.922 20.188 -0.798 1 96.06 286 ILE B O 1
ATOM 6531 N N . PHE B 1 287 ? -20.781 21.812 0.232 1 97.38 287 PHE B N 1
ATOM 6532 C CA . PHE B 1 287 ? -21.703 21.891 1.354 1 97.38 287 PHE B CA 1
ATOM 6533 C C . PHE B 1 287 ? -22.875 22.828 1.026 1 97.38 287 PHE B C 1
ATOM 6535 O O . PHE B 1 287 ? -23.906 22.766 1.683 1 97.38 287 PHE B O 1
ATOM 6542 N N . LEU B 1 288 ? -22.781 23.609 0.041 1 96.75 288 LEU B N 1
ATOM 6543 C CA . LEU B 1 288 ? -23.734 24.672 -0.25 1 96.75 288 LEU B CA 1
ATOM 6544 C C . LEU B 1 288 ? -25.141 24.094 -0.461 1 96.75 288 LEU B C 1
ATOM 6546 O O . LEU B 1 288 ? -26.109 24.594 0.097 1 96.75 288 LEU B O 1
ATOM 6550 N N . PRO B 1 289 ? -25.281 22.969 -1.199 1 97.06 289 PRO B N 1
ATOM 6551 C CA . PRO B 1 289 ? -26.625 22.422 -1.434 1 97.06 289 PRO B CA 1
ATOM 6552 C C . PRO B 1 289 ? -27.266 21.859 -0.166 1 97.06 289 PRO B C 1
ATOM 6554 O O . PRO B 1 289 ? -28.469 21.656 -0.124 1 97.06 289 PRO B O 1
ATOM 6557 N N . TYR B 1 290 ? -26.484 21.656 0.821 1 97.69 290 TYR B N 1
ATOM 6558 C CA . TYR B 1 290 ? -26.984 20.984 2.02 1 97.69 290 TYR B CA 1
ATOM 6559 C C . TYR B 1 290 ? -27.266 21.984 3.131 1 97.69 290 TYR B C 1
ATOM 6561 O O . TYR B 1 290 ? -27.859 21.641 4.152 1 97.69 290 TYR B O 1
ATOM 6569 N N . GLU B 1 291 ? -26.797 23.234 2.951 1 97.75 291 GLU B N 1
ATOM 6570 C CA . GLU B 1 291 ? -27.016 24.25 3.969 1 97.75 291 GLU B CA 1
ATOM 6571 C C . GLU B 1 291 ? -28.5 24.453 4.238 1 97.75 291 GLU B C 1
ATOM 6573 O O . GLU B 1 291 ? -29.312 24.531 3.307 1 97.75 291 GLU B O 1
ATOM 6578 N N . GLY B 1 292 ? -28.875 24.406 5.504 1 97.31 292 GLY B N 1
ATOM 6579 C CA . GLY B 1 292 ? -30.266 24.594 5.906 1 97.31 292 GLY B CA 1
ATOM 6580 C C . GLY B 1 292 ? -31.016 23.297 6.098 1 97.31 292 GLY B C 1
ATOM 6581 O O . GLY B 1 292 ? -32.094 23.281 6.699 1 97.31 292 GLY B O 1
ATOM 6582 N N . LYS B 1 293 ? -30.438 22.234 5.648 1 97.75 293 LYS B N 1
ATOM 6583 C CA . LYS B 1 293 ? -31.078 20.922 5.809 1 97.75 293 LYS B CA 1
ATOM 6584 C C . LYS B 1 293 ? -30.766 20.312 7.172 1 97.75 293 LYS B C 1
ATOM 6586 O O . LYS B 1 293 ? -29.672 20.5 7.703 1 97.75 293 LYS B O 1
ATOM 6591 N N . TYR B 1 294 ? -31.734 19.625 7.645 1 97.62 294 TYR B N 1
ATOM 6592 C CA . TYR B 1 294 ? -31.594 19.016 8.961 1 97.62 294 TYR B CA 1
ATOM 6593 C C . TYR B 1 294 ? -30.781 17.734 8.883 1 97.62 294 TYR B C 1
ATOM 6595 O O . TYR B 1 294 ? -30.75 17.062 7.848 1 97.62 294 TYR B O 1
ATOM 6603 N N . GLU B 1 295 ? -30.078 17.391 9.977 1 96.12 295 GLU B N 1
ATOM 6604 C CA . GLU B 1 295 ? -29.109 16.297 10.031 1 96.12 295 GLU B CA 1
ATOM 6605 C C . GLU B 1 295 ? -29.766 14.969 9.648 1 96.12 295 GLU B C 1
ATOM 6607 O O . GLU B 1 295 ? -29.156 14.156 8.945 1 96.12 295 GLU B O 1
ATOM 6612 N N . LEU B 1 296 ? -30.953 14.742 10.117 1 93.38 296 LEU B N 1
ATOM 6613 C CA . LEU B 1 296 ? -31.609 13.469 9.844 1 93.38 296 LEU B CA 1
ATOM 6614 C C . LEU B 1 296 ? -32 13.359 8.375 1 93.38 296 LEU B C 1
ATOM 6616 O O . LEU B 1 296 ? -31.938 12.281 7.785 1 93.38 296 LEU B O 1
ATOM 6620 N N . GLU B 1 297 ? -32.438 14.43 7.832 1 94.62 297 GLU B N 1
ATOM 6621 C CA . GLU B 1 297 ? -32.75 14.477 6.402 1 94.62 297 GLU B CA 1
ATOM 6622 C C . GLU B 1 297 ? -31.484 14.211 5.574 1 94.62 297 GLU B C 1
ATOM 6624 O O . GLU B 1 297 ? -31.531 13.445 4.605 1 94.62 297 GLU B O 1
ATOM 6629 N N . LEU B 1 298 ? -30.438 14.852 6.023 1 95.69 298 LEU B N 1
ATOM 6630 C CA . LEU B 1 298 ? -29.156 14.664 5.336 1 95.69 298 LEU B CA 1
ATOM 6631 C C . LEU B 1 298 ? -28.703 13.211 5.418 1 95.69 298 LEU B C 1
ATOM 6633 O O . LEU B 1 298 ? -28.234 12.641 4.426 1 95.69 298 LEU B O 1
ATOM 6637 N N . ALA B 1 299 ? -28.828 12.625 6.547 1 92.38 299 ALA B N 1
ATOM 6638 C CA . ALA B 1 299 ? -28.422 11.242 6.758 1 92.38 299 ALA B CA 1
ATOM 6639 C C . ALA B 1 299 ? -29.234 10.289 5.891 1 92.38 299 ALA B C 1
ATOM 6641 O O . ALA B 1 299 ? -28.688 9.359 5.293 1 92.38 299 ALA B O 1
ATOM 6642 N N . GLN B 1 300 ? -30.469 10.539 5.809 1 85.88 300 GLN B N 1
ATOM 6643 C CA . GLN B 1 300 ? -31.344 9.703 4.996 1 85.88 300 GLN B CA 1
ATOM 6644 C C . GLN B 1 300 ? -30.969 9.789 3.518 1 85.88 300 GLN B C 1
ATOM 6646 O O . GLN B 1 300 ? -31.031 8.789 2.803 1 85.88 300 GLN B O 1
ATOM 6651 N N . GLU B 1 301 ? -30.594 10.914 3.215 1 86.94 301 GLU B N 1
ATOM 6652 C CA . GLU B 1 301 ? -30.281 11.164 1.808 1 86.94 301 GLU B CA 1
ATOM 6653 C C . GLU B 1 301 ? -28.891 10.648 1.444 1 86.94 301 GLU B C 1
ATOM 6655 O O . GLU B 1 301 ? -28.703 10.039 0.389 1 86.94 301 GLU B O 1
ATOM 6660 N N . LYS B 1 302 ? -27.875 10.906 2.27 1 88.94 302 LYS B N 1
ATOM 6661 C CA . LYS B 1 302 ? -26.484 10.734 1.851 1 88.94 302 LYS B CA 1
ATOM 6662 C C . LYS B 1 302 ? -25.812 9.578 2.59 1 88.94 302 LYS B C 1
ATOM 6664 O O . LYS B 1 302 ? -24.828 9.016 2.109 1 88.94 302 LYS B O 1
ATOM 6669 N N . ALA B 1 303 ? -26.344 9.258 3.789 1 87.44 303 ALA B N 1
ATOM 6670 C CA . ALA B 1 303 ? -25.703 8.242 4.617 1 87.44 303 ALA B CA 1
ATOM 6671 C C . ALA B 1 303 ? -26.719 7.469 5.441 1 87.44 303 ALA B C 1
ATOM 6673 O O . ALA B 1 303 ? -26.656 7.461 6.676 1 87.44 303 ALA B O 1
ATOM 6674 N N . PRO B 1 304 ? -27.594 6.758 4.777 1 79.56 304 PRO B N 1
ATOM 6675 C CA . PRO B 1 304 ? -28.656 6.062 5.5 1 79.56 304 PRO B CA 1
ATOM 6676 C C . PRO B 1 304 ? -28.125 4.98 6.441 1 79.56 304 PRO B C 1
ATOM 6678 O O . PRO B 1 304 ? -28.844 4.527 7.332 1 79.56 304 PRO B O 1
ATOM 6681 N N . ASP B 1 305 ? -26.875 4.578 6.27 1 77.94 305 ASP B N 1
ATOM 6682 C CA . ASP B 1 305 ? -26.281 3.512 7.07 1 77.94 305 ASP B CA 1
ATOM 6683 C C . ASP B 1 305 ? -25.781 4.043 8.414 1 77.94 305 ASP B C 1
ATOM 6685 O O . ASP B 1 305 ? -25.484 3.266 9.32 1 77.94 305 ASP B O 1
ATOM 6689 N N . LEU B 1 306 ? -25.766 5.367 8.602 1 88 306 LEU B N 1
ATOM 6690 C CA . LEU B 1 306 ? -25.25 5.945 9.836 1 88 306 LEU B CA 1
ATOM 6691 C C . LEU B 1 306 ? -26.281 5.883 10.945 1 88 306 LEU B C 1
ATOM 6693 O O . LEU B 1 306 ? -27.469 6.105 10.703 1 88 306 LEU B O 1
ATOM 6697 N N . ASN B 1 307 ? -25.844 5.609 12.164 1 86.69 307 ASN B N 1
ATOM 6698 C CA . ASN B 1 307 ? -26.672 5.625 13.359 1 86.69 307 ASN B CA 1
ATOM 6699 C C . ASN B 1 307 ? -26.734 7.016 13.984 1 86.69 307 ASN B C 1
ATOM 6701 O O . ASN B 1 307 ? -25.734 7.492 14.539 1 86.69 307 ASN B O 1
ATOM 6705 N N . PRO B 1 308 ? -27.891 7.598 14 1 88.81 308 PRO B N 1
ATOM 6706 C CA . PRO B 1 308 ? -28 8.953 14.547 1 88.81 308 PRO B CA 1
ATOM 6707 C C . PRO B 1 308 ? -27.703 9.016 16.047 1 88.81 308 PRO B C 1
ATOM 6709 O O . PRO B 1 308 ? -27.406 10.086 16.578 1 88.81 308 PRO B O 1
ATOM 6712 N N . GLY B 1 309 ? -27.75 7.965 16.703 1 88.5 309 GLY B N 1
ATOM 6713 C CA . GLY B 1 309 ? -27.469 7.938 18.141 1 88.5 309 GLY B CA 1
ATOM 6714 C C . GLY B 1 309 ? -26 7.746 18.453 1 88.5 309 GLY B C 1
ATOM 6715 O O . GLY B 1 309 ? -25.594 7.883 19.609 1 88.5 309 GLY B O 1
ATOM 6716 N N . ALA B 1 310 ? -25.266 7.512 17.375 1 90.56 310 ALA B N 1
ATOM 6717 C CA . ALA B 1 310 ? -23.844 7.262 17.594 1 90.56 310 ALA B CA 1
ATOM 6718 C C . ALA B 1 310 ? -23.109 8.547 17.984 1 90.56 310 ALA B C 1
ATOM 6720 O O . ALA B 1 310 ? -23.453 9.633 17.516 1 90.56 310 ALA B O 1
ATOM 6721 N N . LYS B 1 311 ? -22.078 8.438 18.828 1 90.31 311 LYS B N 1
ATOM 6722 C CA . LYS B 1 311 ? -21.297 9.578 19.281 1 90.31 311 LYS B CA 1
ATOM 6723 C C . LYS B 1 311 ? -20.609 10.297 18.125 1 90.31 311 LYS B C 1
ATOM 6725 O O . LYS B 1 311 ? -20.438 11.516 18.156 1 90.31 311 LYS B O 1
ATOM 6730 N N . ASN B 1 312 ? -20.266 9.539 17.125 1 93.31 312 ASN B N 1
ATOM 6731 C CA . ASN B 1 312 ? -19.516 10.109 16 1 93.31 312 ASN B CA 1
ATOM 6732 C C . ASN B 1 312 ? -20.438 10.438 14.828 1 93.31 312 ASN B C 1
ATOM 6734 O O . ASN B 1 312 ? -19.969 10.625 13.703 1 93.31 312 ASN B O 1
ATOM 6738 N N . PHE B 1 313 ? -21.734 10.562 15.016 1 95.12 313 PHE B N 1
ATOM 6739 C CA . PHE B 1 313 ? -22.734 10.711 13.961 1 95.12 313 PHE B CA 1
ATOM 6740 C C . PHE B 1 313 ? -22.422 11.93 13.102 1 95.12 313 PHE B C 1
ATOM 6742 O O . PHE B 1 313 ? -22.328 11.828 11.875 1 95.12 313 PHE B O 1
ATOM 6749 N N . TYR B 1 314 ? -22.156 13.062 13.695 1 96.88 314 TYR B N 1
ATOM 6750 C CA . TYR B 1 314 ? -22 14.305 12.945 1 96.88 314 TYR B CA 1
ATOM 6751 C C . TYR B 1 314 ? -20.688 14.312 12.172 1 96.88 314 TYR B C 1
ATOM 6753 O O . TYR B 1 314 ? -20.641 14.82 11.047 1 96.88 314 TYR B O 1
ATOM 6761 N N . ASN B 1 315 ? -19.688 13.805 12.773 1 96.88 315 ASN B N 1
ATOM 6762 C CA . ASN B 1 315 ? -18.422 13.68 12.062 1 96.88 315 ASN B CA 1
ATOM 6763 C C . ASN B 1 315 ? -18.547 12.742 10.859 1 96.88 315 ASN B C 1
ATOM 6765 O O . ASN B 1 315 ? -18.094 13.062 9.766 1 96.88 315 ASN B O 1
ATOM 6769 N N . ALA B 1 316 ? -19.172 11.594 11.078 1 96.38 316 ALA B N 1
ATOM 6770 C CA . ALA B 1 316 ? -19.375 10.633 9.992 1 96.38 316 ALA B CA 1
ATOM 6771 C C . ALA B 1 316 ? -20.234 11.234 8.883 1 96.38 316 ALA B C 1
ATOM 6773 O O . ALA B 1 316 ? -19.938 11.062 7.699 1 96.38 316 ALA B O 1
ATOM 6774 N N . LEU B 1 317 ? -21.266 11.898 9.312 1 96.81 317 LEU B N 1
ATOM 6775 C CA . LEU B 1 317 ? -22.141 12.547 8.352 1 96.81 317 LEU B CA 1
ATOM 6776 C C . LEU B 1 317 ? -21.375 13.562 7.508 1 96.81 317 LEU B C 1
ATOM 6778 O O . LEU B 1 317 ? -21.547 13.625 6.289 1 96.81 317 LEU B O 1
ATOM 6782 N N . THR B 1 318 ? -20.5 14.328 8.125 1 98 318 THR B N 1
ATOM 6783 C CA . THR B 1 318 ? -19.672 15.312 7.445 1 98 318 THR B CA 1
ATOM 6784 C C . THR B 1 318 ? -18.797 14.656 6.379 1 98 318 THR B C 1
ATOM 6786 O O . THR B 1 318 ? -18.75 15.125 5.238 1 98 318 THR B O 1
ATOM 6789 N N . TRP B 1 319 ? -18.203 13.625 6.691 1 97.12 319 TRP B N 1
ATOM 6790 C CA . TRP B 1 319 ? -17.328 12.914 5.762 1 97.12 319 TRP B CA 1
ATOM 6791 C C . TRP B 1 319 ? -18.141 12.328 4.605 1 97.12 319 TRP B C 1
ATOM 6793 O O . TRP B 1 319 ? -17.672 12.32 3.463 1 97.12 319 TRP B O 1
ATOM 6803 N N . ARG B 1 320 ? -19.359 11.883 4.926 1 95.31 320 ARG B N 1
ATOM 6804 C CA . ARG B 1 320 ? -20.219 11.367 3.869 1 95.31 320 ARG B CA 1
ATOM 6805 C C . ARG B 1 320 ? -20.625 12.477 2.904 1 95.31 320 ARG B C 1
ATOM 6807 O O . ARG B 1 320 ? -20.719 12.258 1.694 1 95.31 320 ARG B O 1
ATOM 6814 N N . LEU B 1 321 ? -20.859 13.602 3.445 1 96.44 321 LEU B N 1
ATOM 6815 C CA . LEU B 1 321 ? -21.188 14.742 2.596 1 96.44 321 LEU B CA 1
ATOM 6816 C C . LEU B 1 321 ? -20.016 15.102 1.688 1 96.44 321 LEU B C 1
ATOM 6818 O O . LEU B 1 321 ? -20.219 15.539 0.555 1 96.44 321 LEU B O 1
ATOM 6822 N N . LEU B 1 322 ? -18.797 14.867 2.178 1 96.38 322 LEU B N 1
ATOM 6823 C CA . LEU B 1 322 ? -17.578 15.117 1.41 1 96.38 322 LEU B CA 1
ATOM 6824 C C . LEU B 1 322 ? -17.328 14.008 0.399 1 96.38 322 LEU B C 1
ATOM 6826 O O . LEU B 1 322 ? -16.406 14.102 -0.424 1 96.38 322 LEU B O 1
ATOM 6830 N N . GLY B 1 323 ? -18.062 12.977 0.518 1 90.75 323 GLY B N 1
ATOM 6831 C CA . GLY B 1 323 ? -17.953 11.867 -0.417 1 90.75 323 GLY B CA 1
ATOM 6832 C C . GLY B 1 323 ? -16.969 10.805 0.034 1 90.75 323 GLY B C 1
ATOM 6833 O O . GLY B 1 323 ? -16.453 10.031 -0.784 1 90.75 323 GLY B O 1
ATOM 6834 N N . SER B 1 324 ? -16.672 10.773 1.304 1 91.94 324 SER B N 1
ATOM 6835 C CA . SER B 1 324 ? -15.672 9.812 1.77 1 91.94 324 SER B CA 1
ATOM 6836 C C . SER B 1 324 ? -16.219 8.93 2.885 1 91.94 324 SER B C 1
ATOM 6838 O O . SER B 1 324 ? -16.547 9.422 3.971 1 91.94 324 SER B O 1
ATOM 6840 N N . ARG B 1 325 ? -16.312 7.707 2.629 1 85.81 325 ARG B N 1
ATOM 6841 C CA . ARG B 1 325 ? -16.688 6.746 3.656 1 85.81 325 ARG B CA 1
ATOM 6842 C C . ARG B 1 325 ? -15.508 6.379 4.539 1 85.81 325 ARG B C 1
ATOM 6844 O O . ARG B 1 325 ? -15.672 6.082 5.723 1 85.81 325 ARG B O 1
ATOM 6851 N N . LYS B 1 326 ? -14.344 6.5 4.023 1 85.56 326 LYS B N 1
ATOM 6852 C CA . LYS B 1 326 ? -13.117 6.117 4.719 1 85.56 326 LYS B CA 1
ATOM 6853 C C . LYS B 1 326 ? -12.633 7.234 5.637 1 85.56 326 LYS B C 1
ATOM 6855 O O . LYS B 1 326 ? -11.766 7.02 6.48 1 85.56 326 LYS B O 1
ATOM 6860 N N . GLU B 1 327 ? -13.219 8.391 5.48 1 92.31 327 GLU B N 1
ATOM 6861 C CA . GLU B 1 327 ? -12.844 9.586 6.23 1 92.31 327 GLU B CA 1
ATOM 6862 C C . GLU B 1 327 ? -11.383 9.945 5.992 1 92.31 327 GLU B C 1
ATOM 6864 O O . GLU B 1 327 ? -10.656 10.273 6.934 1 92.31 327 GLU B O 1
ATOM 6869 N N . ARG B 1 328 ? -10.961 9.719 4.758 1 92.38 328 ARG B N 1
ATOM 6870 C CA . ARG B 1 328 ? -9.633 10.078 4.27 1 92.38 328 ARG B CA 1
ATOM 6871 C C . ARG B 1 328 ? -9.711 10.672 2.865 1 92.38 328 ARG B C 1
ATOM 6873 O O . ARG B 1 328 ? -10.219 10.031 1.943 1 92.38 328 ARG B O 1
ATOM 6880 N N . ILE B 1 329 ? -9.273 11.812 2.746 1 94.5 329 ILE B N 1
ATOM 6881 C CA . ILE B 1 329 ? -9.195 12.484 1.451 1 94.5 329 ILE B CA 1
ATOM 6882 C C . ILE B 1 329 ? -7.758 12.922 1.184 1 94.5 329 ILE B C 1
ATOM 6884 O O . ILE B 1 329 ? -7.137 13.578 2.023 1 94.5 329 ILE B O 1
ATOM 6888 N N . GLU B 1 330 ? -7.211 12.562 0.093 1 93.88 330 GLU B N 1
ATOM 6889 C CA . GLU B 1 330 ? -5.801 12.742 -0.237 1 93.88 330 GLU B CA 1
ATOM 6890 C C . GLU B 1 330 ? -5.387 14.203 -0.115 1 93.88 330 GLU B C 1
ATOM 6892 O O . GLU B 1 330 ? -4.363 14.516 0.492 1 93.88 330 GLU B O 1
ATOM 6897 N N . GLU B 1 331 ? -6.203 15.102 -0.687 1 96.12 331 GLU B N 1
ATOM 6898 C CA . GLU B 1 331 ? -5.871 16.516 -0.653 1 96.12 331 GLU B CA 1
ATOM 6899 C C . GLU B 1 331 ? -5.84 17.047 0.779 1 96.12 331 GLU B C 1
ATOM 6901 O O . GLU B 1 331 ? -5.012 17.906 1.114 1 96.12 331 GLU B O 1
ATOM 6906 N N . PHE B 1 332 ? -6.758 16.531 1.6 1 97.25 332 PHE B N 1
ATOM 6907 C CA . PHE B 1 332 ? -6.762 16.938 2.996 1 97.25 332 PHE B CA 1
ATOM 6908 C C . PHE B 1 332 ? -5.516 16.438 3.717 1 97.25 332 PHE B C 1
ATOM 6910 O O . PHE B 1 332 ? -4.918 17.172 4.516 1 97.25 332 PHE B O 1
ATOM 6917 N N . GLU B 1 333 ? -5.125 15.273 3.426 1 94.25 333 GLU B N 1
ATOM 6918 C CA . GLU B 1 333 ? -3.92 14.711 4.027 1 94.25 333 GLU B CA 1
ATOM 6919 C C . GLU B 1 333 ? -2.678 15.492 3.602 1 94.25 333 GLU B C 1
ATOM 6921 O O . GLU B 1 333 ? -1.832 15.82 4.434 1 94.25 333 GLU B O 1
ATOM 6926 N N . LYS B 1 334 ? -2.627 15.836 2.334 1 95.38 334 LYS B N 1
ATOM 6927 C CA . LYS B 1 334 ? -1.5 16.594 1.81 1 95.38 334 LYS B CA 1
ATOM 6928 C C . LYS B 1 334 ? -1.44 17.984 2.438 1 95.38 334 LYS B C 1
ATOM 6930 O O . LYS B 1 334 ? -0.355 18.5 2.721 1 95.38 334 LYS B O 1
ATOM 6935 N N . ALA B 1 335 ? -2.604 18.469 2.689 1 96.5 335 ALA B N 1
ATOM 6936 C CA . ALA B 1 335 ? -2.699 19.844 3.154 1 96.5 335 ALA B CA 1
ATOM 6937 C C . ALA B 1 335 ? -2.611 19.922 4.676 1 96.5 335 ALA B C 1
ATOM 6939 O O . ALA B 1 335 ? -2.477 21 5.246 1 96.5 335 ALA B O 1
ATOM 6940 N N . GLY B 1 336 ? -2.703 18.844 5.324 1 94.94 336 GLY B N 1
ATOM 6941 C CA . GLY B 1 336 ? -2.746 18.844 6.777 1 94.94 336 GLY B CA 1
ATOM 6942 C C . GLY B 1 336 ? -4.047 19.391 7.336 1 94.94 336 GLY B C 1
ATOM 6943 O O . GLY B 1 336 ? -4.047 20.078 8.359 1 94.94 336 GLY B O 1
ATOM 6944 N N . ILE B 1 337 ? -5.102 19.156 6.617 1 97 337 ILE B N 1
ATOM 6945 C CA . ILE B 1 337 ? -6.406 19.672 7.02 1 97 337 ILE B CA 1
ATOM 6946 C C . ILE B 1 337 ? -7.074 18.688 7.98 1 97 337 ILE B C 1
ATOM 6948 O O . ILE B 1 337 ? -7.18 17.5 7.684 1 97 337 ILE B O 1
ATOM 6952 N N . SER B 1 338 ? -7.477 19.188 9.133 1 96.56 338 SER B N 1
ATOM 6953 C CA . SER B 1 338 ? -8.281 18.438 10.094 1 96.56 338 SER B CA 1
ATOM 6954 C C . SER B 1 338 ? -9.758 18.812 9.977 1 96.56 338 SER B C 1
ATOM 6956 O O . SER B 1 338 ? -10.133 19.969 10.172 1 96.56 338 SER B O 1
ATOM 6958 N N . VAL B 1 339 ? -10.57 17.844 9.695 1 97.56 339 VAL B N 1
ATOM 6959 C CA . VAL B 1 339 ? -12 18.062 9.5 1 97.56 339 VAL B CA 1
ATOM 6960 C C . VAL B 1 339 ? -12.742 17.859 10.82 1 97.56 339 VAL B C 1
ATOM 6962 O O . VAL B 1 339 ? -12.578 16.844 11.484 1 97.56 339 VAL B O 1
ATOM 6965 N N . HIS B 1 340 ? -13.586 18.906 11.203 1 97.69 340 HIS B N 1
ATOM 6966 C CA . HIS B 1 340 ? -14.344 18.812 12.445 1 97.69 340 HIS B CA 1
ATOM 6967 C C . HIS B 1 340 ? -15.797 19.219 12.234 1 97.69 340 HIS B C 1
ATOM 6969 O O . HIS B 1 340 ? -16.062 20.328 11.75 1 97.69 340 HIS B O 1
ATOM 6975 N N . ALA B 1 341 ? -16.703 18.328 12.586 1 98.19 341 ALA B N 1
ATOM 6976 C CA . ALA B 1 341 ? -18.094 18.719 12.758 1 98.19 341 ALA B CA 1
ATOM 6977 C C . ALA B 1 341 ? -18.312 19.391 14.102 1 98.19 341 ALA B C 1
ATOM 6979 O O . ALA B 1 341 ? -17.984 18.844 15.148 1 98.19 341 ALA B O 1
ATOM 6980 N N . ILE B 1 342 ? -18.844 20.609 14.047 1 98.06 342 ILE B N 1
ATOM 6981 C CA . ILE B 1 342 ? -19.062 21.359 15.273 1 98.06 342 ILE B CA 1
ATOM 6982 C C . ILE B 1 342 ? -20.547 21.625 15.461 1 98.06 342 ILE B C 1
ATOM 6984 O O . ILE B 1 342 ? -21.219 22.125 14.555 1 98.06 342 ILE B O 1
ATOM 6988 N N . ARG B 1 343 ? -21.125 21.281 16.625 1 97.75 343 ARG B N 1
ATOM 6989 C CA . ARG B 1 343 ? -22.516 21.562 16.953 1 97.75 343 ARG B CA 1
ATOM 6990 C C . ARG B 1 343 ? -22.641 22.797 17.844 1 97.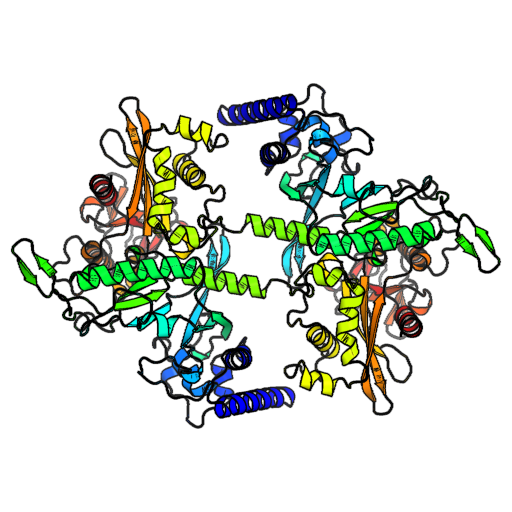75 343 ARG B C 1
ATOM 6992 O O . ARG B 1 343 ? -22.047 22.859 18.922 1 97.75 343 ARG B O 1
ATOM 6999 N N . VAL B 1 344 ? -23.312 23.75 17.344 1 97.62 344 VAL B N 1
ATOM 7000 C CA . VAL B 1 344 ? -23.609 24.938 18.125 1 97.62 344 VAL B CA 1
ATOM 7001 C C . VAL B 1 344 ? -25 24.812 18.75 1 97.62 344 VAL B C 1
ATOM 7003 O O . VAL B 1 344 ? -26 24.703 18.047 1 97.62 344 VAL B O 1
ATOM 7006 N N . GLN B 1 345 ? -25 24.906 20.031 1 96.75 345 GLN B N 1
ATOM 7007 C CA . GLN B 1 345 ? -26.25 24.75 20.766 1 96.75 345 GLN B CA 1
ATOM 7008 C C . GLN B 1 345 ? -27.078 26.031 20.688 1 96.75 345 GLN B C 1
ATOM 7010 O O . GLN B 1 345 ? -26.578 27.078 20.281 1 96.75 345 GLN B O 1
ATOM 7015 N N . LYS B 1 346 ? -28.297 25.906 21.156 1 94.38 346 LYS B N 1
ATOM 7016 C CA . LYS B 1 346 ? -29.219 27.031 21.125 1 94.38 346 LYS B CA 1
ATOM 7017 C C . LYS B 1 346 ? -28.688 28.219 21.938 1 94.38 346 LYS B C 1
ATOM 7019 O O . LYS B 1 346 ? -28.875 29.375 21.562 1 94.38 346 LYS B O 1
ATOM 7024 N N . ASN B 1 347 ? -27.953 27.922 22.938 1 92.88 347 ASN B N 1
ATOM 7025 C CA . ASN B 1 347 ? -27.406 28.953 23.812 1 92.88 347 ASN B CA 1
ATOM 7026 C C . ASN B 1 347 ? -26.109 29.531 23.25 1 92.88 347 ASN B C 1
ATOM 7028 O O . ASN B 1 347 ? -25.484 30.375 23.891 1 92.88 347 ASN B O 1
ATOM 7032 N N . GLY B 1 348 ? -25.641 28.953 22.156 1 91.5 348 GLY B N 1
ATOM 7033 C CA . GLY B 1 348 ? -24.453 29.484 21.5 1 91.5 348 GLY B CA 1
ATOM 7034 C C . GLY B 1 348 ? -23.188 28.734 21.844 1 91.5 348 GLY B C 1
ATOM 7035 O O . GLY B 1 348 ? -22.156 28.875 21.172 1 91.5 348 GLY B O 1
ATOM 7036 N N . LYS B 1 349 ? -23.328 27.922 22.781 1 93.94 349 LYS B N 1
ATOM 7037 C CA . LYS B 1 349 ? -22.156 27.156 23.188 1 93.94 349 LYS B CA 1
ATOM 7038 C C . LYS B 1 349 ? -21.875 26.016 22.219 1 93.94 349 LYS B C 1
ATOM 7040 O O . LYS B 1 349 ? -22.812 25.484 21.594 1 93.94 349 LYS B O 1
ATOM 7045 N N . ILE B 1 350 ? -20.578 25.672 22.094 1 95.31 350 ILE B N 1
ATOM 7046 C CA . ILE B 1 350 ? -20.219 24.578 21.203 1 95.31 350 ILE B CA 1
ATOM 7047 C C . ILE B 1 350 ? -20.094 23.281 22.016 1 95.31 350 ILE B C 1
ATOM 7049 O O . ILE B 1 350 ? -19.594 23.281 23.141 1 95.31 350 ILE B O 1
ATOM 7053 N N . LYS B 1 351 ? -20.484 22.25 21.438 1 93.5 351 LYS B N 1
ATOM 7054 C CA . LYS B 1 351 ? -20.5 20.953 22.109 1 93.5 351 LYS B CA 1
ATOM 7055 C C . LYS B 1 351 ? -19.141 20.266 22 1 93.5 351 LYS B C 1
ATOM 7057 O O . LYS B 1 351 ? -18.672 19.641 22.953 1 93.5 351 LYS B O 1
ATOM 7062 N N . GLU B 1 352 ? -18.516 20.375 20.844 1 91.88 352 GLU B N 1
ATOM 7063 C CA . GLU B 1 352 ? -17.281 19.656 20.578 1 91.88 352 GLU B CA 1
ATOM 7064 C C . GLU B 1 352 ? -16.078 20.438 21.094 1 91.88 352 GLU B C 1
ATOM 7066 O O . GLU B 1 352 ? -16.016 21.656 20.984 1 91.88 352 GLU B O 1
ATOM 7071 N N . LYS B 1 353 ? -15.172 19.719 21.719 1 93.38 353 LYS B N 1
ATOM 7072 C CA . LYS B 1 353 ? -13.867 20.234 22.109 1 93.38 353 LYS B CA 1
ATOM 7073 C C . LYS B 1 353 ? -12.766 19.641 21.234 1 93.38 353 LYS B C 1
ATOM 7075 O O . LYS B 1 353 ? -12.898 18.531 20.719 1 93.38 353 LYS B O 1
ATOM 7080 N N . ILE B 1 354 ? -11.703 20.422 21.047 1 95.38 354 ILE B N 1
ATOM 7081 C CA . ILE B 1 354 ? -10.664 19.969 20.125 1 95.38 354 ILE B CA 1
ATOM 7082 C C . ILE B 1 354 ? -9.383 19.672 20.906 1 95.38 354 ILE B C 1
ATOM 7084 O O . ILE B 1 354 ? -8.727 20.578 21.406 1 95.38 354 ILE B O 1
ATOM 7088 N N . LYS B 1 355 ? -9.078 18.438 21.047 1 95.62 355 LYS B N 1
ATOM 7089 C CA . LYS B 1 355 ? -7.809 17.969 21.609 1 95.62 355 LYS B CA 1
ATOM 7090 C C . LYS B 1 355 ? -6.703 17.984 20.562 1 95.62 355 LYS B C 1
ATOM 7092 O O . LYS B 1 355 ? -6.883 17.469 19.453 1 95.62 355 LYS B O 1
ATOM 7097 N N . LEU B 1 356 ? -5.617 18.547 20.859 1 95.5 356 LEU B N 1
ATOM 7098 C CA . LEU B 1 356 ? -4.523 18.641 19.891 1 95.5 356 LEU B CA 1
ATOM 7099 C C . LEU B 1 356 ? -3.564 17.453 20.047 1 95.5 356 LEU B C 1
ATOM 7101 O O . LEU B 1 356 ? -3.314 16.734 19.078 1 95.5 356 LEU B O 1
ATOM 7105 N N . LYS B 1 357 ? -3.053 17.25 21.266 1 95.06 357 LYS B N 1
ATOM 7106 C CA . LYS B 1 357 ? -2.104 16.156 21.438 1 95.06 357 LYS B CA 1
ATOM 7107 C C . LYS B 1 357 ? -1.834 15.883 22.922 1 95.06 357 LYS B C 1
ATOM 7109 O O . LYS B 1 357 ? -1.779 16.812 23.719 1 95.06 357 LYS B O 1
ATOM 7114 N N . ASN B 1 358 ? -1.611 14.641 23.219 1 94.81 358 ASN B N 1
ATOM 7115 C CA . ASN B 1 358 ? -1.021 14.289 24.5 1 94.81 358 ASN B CA 1
ATOM 7116 C C . ASN B 1 358 ? 0.465 14.633 24.547 1 94.81 358 ASN B C 1
ATOM 7118 O O . ASN B 1 358 ? 1.137 14.648 23.516 1 94.81 358 ASN B O 1
ATOM 7122 N N . PHE B 1 359 ? 0.976 14.977 25.703 1 94.56 359 PHE B N 1
ATOM 7123 C CA . PHE B 1 359 ? 2.393 15.297 25.812 1 94.56 359 PHE B CA 1
ATOM 7124 C C . PHE B 1 359 ? 2.965 14.797 27.125 1 94.56 359 PHE B C 1
ATOM 7126 O O . PHE B 1 359 ? 2.215 14.477 28.062 1 94.56 359 PHE B O 1
ATOM 7133 N N . LYS B 1 360 ? 4.258 14.766 27.203 1 95.12 360 LYS B N 1
ATOM 7134 C CA . LYS B 1 360 ? 4.984 14.461 28.438 1 95.12 360 LYS B CA 1
ATOM 7135 C C . LYS B 1 360 ? 5.578 15.727 29.047 1 95.12 360 LYS B C 1
ATOM 7137 O O . LYS B 1 360 ? 6.164 16.547 28.344 1 95.12 360 LYS B O 1
ATOM 7142 N N . PHE B 1 361 ? 5.48 15.797 30.328 1 96.38 361 PHE B N 1
ATOM 7143 C CA . PHE B 1 361 ? 5.965 16.984 31.016 1 96.38 361 PHE B CA 1
ATOM 7144 C C . PHE B 1 361 ? 7.469 17.141 30.828 1 96.38 361 PHE B C 1
ATOM 7146 O O . PHE B 1 361 ? 7.969 18.25 30.672 1 96.38 361 PHE B O 1
ATOM 7153 N N . ALA B 1 362 ? 8.109 16.016 30.844 1 94.75 362 ALA B N 1
ATOM 7154 C CA . ALA B 1 362 ? 9.555 16.047 30.688 1 94.75 362 ALA B CA 1
ATOM 7155 C C . ALA B 1 362 ? 9.953 16.641 29.328 1 94.75 362 ALA B C 1
ATOM 7157 O O . ALA B 1 362 ? 10.906 17.422 29.234 1 94.75 362 ALA B O 1
ATOM 7158 N N . ASP B 1 363 ? 9.242 16.281 28.297 1 94.31 363 ASP B N 1
ATOM 7159 C CA . ASP B 1 363 ? 9.523 16.781 26.953 1 94.31 363 ASP B CA 1
ATOM 7160 C C . ASP B 1 363 ? 9.273 18.281 26.875 1 94.31 363 ASP B C 1
ATOM 7162 O O . ASP B 1 363 ? 10.07 19.031 26.281 1 94.31 363 ASP B O 1
ATOM 7166 N N . LEU B 1 364 ? 8.195 18.672 27.406 1 95.5 364 LEU B N 1
ATOM 7167 C CA . LEU B 1 364 ? 7.855 20.078 27.422 1 95.5 364 LEU B CA 1
ATOM 7168 C C . LEU B 1 364 ? 8.906 20.891 28.172 1 95.5 364 LEU B C 1
ATOM 7170 O O . LEU B 1 364 ? 9.312 21.969 27.719 1 95.5 364 LEU B O 1
ATOM 7174 N N . HIS B 1 365 ? 9.336 20.359 29.234 1 95.19 365 HIS B N 1
ATOM 7175 C CA . HIS B 1 365 ? 10.336 21.016 30.062 1 95.19 365 HIS B CA 1
ATOM 7176 C C . HIS B 1 365 ? 11.656 21.172 29.312 1 95.19 365 HIS B C 1
ATOM 7178 O O . HIS B 1 365 ? 12.359 22.172 29.484 1 95.19 365 HIS B O 1
ATOM 7184 N N . ALA B 1 366 ? 11.93 20.266 28.516 1 93.25 366 ALA B N 1
ATOM 7185 C CA . ALA B 1 366 ? 13.211 20.219 27.828 1 93.25 366 ALA B CA 1
ATOM 7186 C C . ALA B 1 366 ? 13.25 21.203 26.656 1 93.25 366 ALA B C 1
ATOM 7188 O O . ALA B 1 366 ? 14.32 21.516 26.125 1 93.25 366 ALA B O 1
ATOM 7189 N N . GLU B 1 367 ? 12.102 21.703 26.219 1 92.38 367 GLU B N 1
ATOM 7190 C CA . GLU B 1 367 ? 12.055 22.641 25.094 1 92.38 367 GLU B CA 1
ATOM 7191 C C . GLU B 1 367 ? 12.734 23.953 25.438 1 92.38 367 GLU B C 1
ATOM 7193 O O . GLU B 1 367 ? 12.594 24.453 26.562 1 92.38 367 GLU B O 1
ATOM 7198 N N . THR B 1 368 ? 13.5 24.5 24.422 1 88.81 368 THR B N 1
ATOM 7199 C CA . THR B 1 368 ? 14.281 25.688 24.719 1 88.81 368 THR B CA 1
ATOM 7200 C C . THR B 1 368 ? 13.789 26.875 23.906 1 88.81 368 THR B C 1
ATOM 7202 O O . THR B 1 368 ? 14.094 28.031 24.219 1 88.81 368 THR B O 1
ATOM 7205 N N . SER B 1 369 ? 13 26.531 22.828 1 89.25 369 SER B N 1
ATOM 7206 C CA . SER B 1 369 ? 12.5 27.609 21.984 1 89.25 369 SER B CA 1
ATOM 7207 C C . SER B 1 369 ? 11.047 27.359 21.578 1 89.25 369 SER B C 1
ATOM 7209 O O . SER B 1 369 ? 10.656 26.219 21.312 1 89.25 369 SER B O 1
ATOM 7211 N N . TRP B 1 370 ? 10.297 28.438 21.594 1 92.06 370 TRP B N 1
ATOM 7212 C CA . TRP B 1 370 ? 8.875 28.359 21.266 1 92.06 370 TRP B CA 1
ATOM 7213 C C . TRP B 1 370 ? 8.672 27.875 19.828 1 92.06 370 TRP B C 1
ATOM 7215 O O . TRP B 1 370 ? 7.914 26.938 19.594 1 92.06 370 TRP B O 1
ATOM 7225 N N . GLU B 1 371 ? 9.359 28.391 18.922 1 87.12 371 GLU B N 1
ATOM 7226 C CA . GLU B 1 371 ? 9.133 28.109 17.5 1 87.12 371 GLU B CA 1
ATOM 7227 C C . GLU B 1 371 ? 9.57 26.703 17.141 1 87.12 371 GLU B C 1
ATOM 7229 O O . GLU B 1 371 ? 9.18 26.172 16.094 1 87.12 371 GLU B O 1
ATOM 7234 N N . ASP B 1 372 ? 10.359 26.125 18.047 1 85.94 372 ASP B N 1
ATOM 7235 C CA . ASP B 1 372 ? 10.781 24.75 17.828 1 85.94 372 ASP B CA 1
ATOM 7236 C C . ASP B 1 372 ? 9.977 23.781 18.703 1 85.94 372 ASP B C 1
ATOM 7238 O O . ASP B 1 372 ? 10.227 22.578 18.703 1 85.94 372 ASP B O 1
ATOM 7242 N N . SER B 1 373 ? 9.086 24.359 19.422 1 92.56 373 SER B N 1
ATOM 7243 C CA . SER B 1 373 ? 8.32 23.531 20.344 1 92.56 373 SER B CA 1
ATOM 7244 C C . SER B 1 373 ? 7.219 22.766 19.625 1 92.56 373 SER B C 1
ATOM 7246 O O . SER B 1 373 ? 6.824 23.125 18.516 1 92.56 373 SER B O 1
ATOM 7248 N N . GLU B 1 374 ? 6.742 21.766 20.25 1 93.56 374 GLU B N 1
ATOM 7249 C CA . GLU B 1 374 ? 5.66 20.938 19.719 1 93.56 374 GLU B CA 1
ATOM 7250 C C . GLU B 1 374 ? 4.348 21.719 19.672 1 93.56 374 GLU B C 1
ATOM 7252 O O . GLU B 1 374 ? 3.592 21.625 18.703 1 93.56 374 GLU B O 1
ATOM 7257 N N . TRP B 1 375 ? 4.09 22.484 20.703 1 96.25 375 TRP B N 1
ATOM 7258 C CA . TRP B 1 375 ? 2.838 23.234 20.766 1 96.25 375 TRP B CA 1
ATOM 7259 C C . TRP B 1 375 ? 2.768 24.281 19.672 1 96.25 375 TRP B C 1
ATOM 7261 O O . TRP B 1 375 ? 1.703 24.516 19.094 1 96.25 375 TRP B O 1
ATOM 7271 N N . TYR B 1 376 ? 3.891 24.875 19.406 1 94.06 376 TYR B N 1
ATOM 7272 C CA . TYR B 1 376 ? 3.922 25.828 18.297 1 94.06 376 TYR B CA 1
ATOM 7273 C C . TYR B 1 376 ? 3.533 25.156 16.984 1 94.06 376 TYR B C 1
ATOM 7275 O O . TYR B 1 376 ? 2.691 25.672 16.25 1 94.06 376 TYR B O 1
ATOM 7283 N N . SER B 1 377 ? 4.094 24.047 16.75 1 92.31 377 SER B N 1
ATOM 7284 C CA . SER B 1 377 ? 3.832 23.328 15.5 1 92.31 377 SER B CA 1
ATOM 7285 C C . SER B 1 377 ? 2.369 22.922 15.398 1 92.31 377 SER B C 1
ATOM 7287 O O . SER B 1 377 ? 1.768 23.016 14.32 1 92.31 377 SER B O 1
ATOM 7289 N N . LEU B 1 378 ? 1.831 22.5 16.453 1 94.44 378 LEU B N 1
ATOM 7290 C CA . LEU B 1 378 ? 0.44 22.062 16.469 1 94.44 378 LEU B CA 1
ATOM 7291 C C . LEU B 1 378 ? -0.5 23.234 16.156 1 94.44 378 LEU B C 1
ATOM 7293 O O . LEU B 1 378 ? -1.557 23.031 15.547 1 94.44 378 LEU B O 1
ATOM 7297 N N . LEU B 1 379 ? -0.085 24.375 16.562 1 96 379 LEU B N 1
ATOM 7298 C CA . LEU B 1 379 ? -0.945 25.547 16.391 1 96 379 LEU B CA 1
ATOM 7299 C C . LEU B 1 379 ? -0.697 26.219 15.047 1 96 379 LEU B C 1
ATOM 7301 O O . LEU B 1 379 ? -1.64 26.656 14.383 1 96 379 LEU B O 1
ATOM 7305 N N . SER B 1 380 ? 0.518 26.234 14.641 1 93.25 380 SER B N 1
ATOM 7306 C CA . SER B 1 380 ? 0.887 27.016 13.477 1 93.25 380 SER B CA 1
ATOM 7307 C C . SER B 1 380 ? 0.674 26.234 12.188 1 93.25 380 SER B C 1
ATOM 7309 O O . SER B 1 380 ? 0.39 26.812 11.133 1 93.25 380 SER B O 1
ATOM 7311 N N . ASP B 1 381 ? 0.769 24.938 12.266 1 91.88 381 ASP B N 1
ATOM 7312 C CA . ASP B 1 381 ? 0.843 24.141 11.047 1 91.88 381 ASP B CA 1
ATOM 7313 C C . ASP B 1 381 ? -0.533 23.609 10.656 1 91.88 381 ASP B C 1
ATOM 7315 O O . ASP B 1 381 ? -0.783 23.328 9.484 1 91.88 381 ASP B O 1
ATOM 7319 N N . LYS B 1 382 ? -1.354 23.469 11.539 1 93.19 382 LYS B N 1
ATOM 7320 C CA . LYS B 1 382 ? -2.615 22.766 11.297 1 93.19 382 LYS B CA 1
ATOM 7321 C C . LYS B 1 382 ? -3.637 23.703 10.648 1 93.19 382 LYS B C 1
ATOM 7323 O O . LYS B 1 382 ? -3.725 24.875 11 1 93.19 382 LYS B O 1
ATOM 7328 N N . ARG B 1 383 ? -4.289 23.156 9.695 1 96.44 383 ARG B N 1
ATOM 7329 C CA . ARG B 1 383 ? -5.434 23.797 9.062 1 96.44 383 ARG B CA 1
ATOM 7330 C C . ARG B 1 383 ? -6.723 23.047 9.344 1 96.44 383 ARG B C 1
ATOM 7332 O O . ARG B 1 383 ? -6.73 21.812 9.359 1 96.44 383 ARG B O 1
ATOM 7339 N N . TYR B 1 384 ? -7.789 23.812 9.625 1 97.88 384 TYR B N 1
ATOM 7340 C CA . TYR B 1 384 ? -9.039 23.172 10.016 1 97.88 384 TYR B CA 1
ATOM 7341 C C . TYR B 1 384 ? -10.133 23.438 8.992 1 97.88 384 TYR B C 1
ATOM 7343 O O . TYR B 1 384 ? -10.203 24.516 8.414 1 97.88 384 TYR B O 1
ATOM 7351 N N . LEU B 1 385 ? -10.898 22.453 8.711 1 98.5 385 LEU B N 1
ATOM 7352 C CA . LEU B 1 385 ? -12.211 22.609 8.094 1 98.5 385 LEU B CA 1
ATOM 7353 C C . LEU B 1 385 ? -13.32 22.391 9.117 1 98.5 385 LEU B C 1
ATOM 7355 O O . LEU B 1 385 ? -13.547 21.25 9.547 1 98.5 385 LEU B O 1
ATOM 7359 N N . PHE B 1 386 ? -14 23.469 9.477 1 98.44 386 PHE B N 1
ATOM 7360 C CA . PHE B 1 386 ? -15.117 23.375 10.406 1 98.44 386 PHE B CA 1
ATOM 7361 C C . PHE B 1 386 ? -16.453 23.297 9.656 1 98.44 386 PHE B C 1
ATOM 7363 O O . PHE B 1 386 ? -16.766 24.188 8.859 1 98.44 386 PHE B O 1
ATOM 7370 N N . VAL B 1 387 ? -17.141 22.219 9.859 1 98.69 387 VAL B N 1
ATOM 7371 C CA . VAL B 1 387 ? -18.5 22.062 9.375 1 98.69 387 VAL B CA 1
ATOM 7372 C C . VAL B 1 387 ? -19.484 22.219 10.531 1 98.69 387 VAL B C 1
ATOM 7374 O O . VAL B 1 387 ? -19.516 21.406 11.461 1 98.69 387 VAL B O 1
ATOM 7377 N N . VAL B 1 388 ? -20.359 23.234 10.438 1 98.69 388 VAL B N 1
ATOM 7378 C CA . VAL B 1 388 ? -21.078 23.703 11.609 1 98.69 388 VAL B CA 1
ATOM 7379 C C . VAL B 1 388 ? -22.547 23.297 11.523 1 98.69 388 VAL B C 1
ATOM 7381 O O . VAL B 1 388 ? -23.219 23.578 10.523 1 98.69 388 VAL B O 1
ATOM 7384 N N . TYR B 1 389 ? -23.016 22.578 12.539 1 98.56 389 TYR B N 1
ATOM 7385 C CA . TYR B 1 389 ? -24.422 22.219 12.711 1 98.56 389 TYR B CA 1
ATOM 7386 C C . TYR B 1 389 ? -25.062 23.062 13.812 1 98.56 389 TYR B C 1
ATOM 7388 O O . TYR B 1 389 ? -24.578 23.078 14.953 1 98.56 389 TYR B O 1
ATOM 7396 N N . GLN B 1 390 ? -26.141 23.719 13.523 1 98.25 390 GLN B N 1
ATOM 7397 C CA . GLN B 1 390 ? -26.797 24.656 14.43 1 98.25 390 GLN B CA 1
ATOM 7398 C C . GLN B 1 390 ? -28.078 24.047 15.008 1 98.25 390 GLN B C 1
ATOM 7400 O O . GLN B 1 390 ? -28.906 23.516 14.273 1 98.25 390 GLN B O 1
ATOM 7405 N N . GLU B 1 391 ? -28.188 24.109 16.281 1 97.81 391 GLU B N 1
ATOM 7406 C CA . GLU B 1 391 ? -29.406 23.656 16.953 1 97.81 391 GLU B CA 1
ATOM 7407 C C . GLU B 1 391 ? -30.516 24.688 16.812 1 97.81 391 GLU B C 1
ATOM 7409 O O . GLU B 1 391 ? -30.297 25.891 16.969 1 97.81 391 GLU B O 1
ATOM 7414 N N . ASP B 1 392 ? -31.688 24.156 16.547 1 95.94 392 ASP B N 1
ATOM 7415 C CA . ASP B 1 392 ? -32.812 25.078 16.438 1 95.94 392 ASP B CA 1
ATOM 7416 C C . ASP B 1 392 ? -33.688 25.031 17.703 1 95.94 392 ASP B C 1
ATOM 7418 O O . ASP B 1 392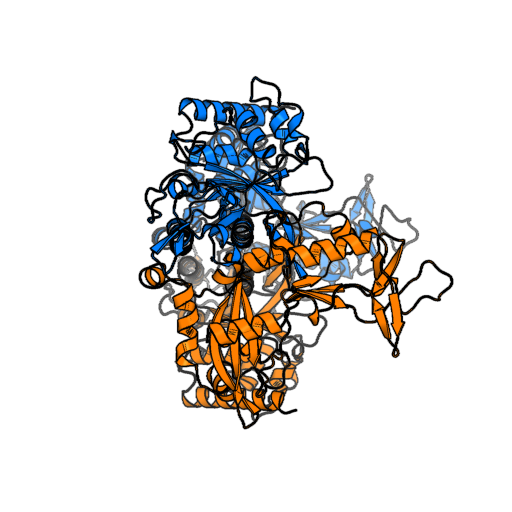 ? -33.25 24.484 18.719 1 95.94 392 ASP B O 1
ATOM 7422 N N . ASP B 1 393 ? -34.844 25.625 17.656 1 94.81 393 ASP B N 1
ATOM 7423 C CA . ASP B 1 393 ? -35.719 25.766 18.812 1 94.81 393 ASP B CA 1
ATOM 7424 C C . ASP B 1 393 ? -36.312 24.406 19.203 1 94.81 393 ASP B C 1
ATOM 7426 O O . ASP B 1 393 ? -36.656 24.188 20.375 1 94.81 393 ASP B O 1
ATOM 7430 N N . ASN B 1 394 ? -36.375 23.484 18.297 1 94.56 394 ASN B N 1
ATOM 7431 C CA . ASN B 1 394 ? -36.938 22.156 18.562 1 94.56 394 ASN B CA 1
ATOM 7432 C C . ASN B 1 394 ? -35.844 21.172 18.922 1 94.56 394 ASN B C 1
ATOM 7434 O O . ASN B 1 394 ? -36.062 19.953 18.969 1 94.56 394 ASN B O 1
ATOM 7438 N N . HIS B 1 395 ? -34.594 21.625 19.047 1 93.31 395 HIS B N 1
ATOM 7439 C CA . HIS B 1 395 ? -33.438 20.859 19.453 1 93.31 395 HIS B CA 1
ATOM 7440 C C . HIS B 1 395 ? -32.938 19.953 18.328 1 93.31 395 HIS B C 1
ATOM 7442 O O . HIS B 1 395 ? -32.219 18.969 18.578 1 93.31 395 HIS B O 1
ATOM 7448 N N . ASP B 1 396 ? -33.406 20.297 17.109 1 95.12 396 ASP B N 1
ATOM 7449 C CA . ASP B 1 396 ? -32.875 19.641 15.922 1 95.12 396 ASP B CA 1
ATOM 7450 C C . ASP B 1 396 ? -31.688 20.422 15.352 1 95.12 396 ASP B C 1
ATOM 7452 O O . ASP B 1 396 ? -31.578 21.641 15.562 1 95.12 396 ASP B O 1
ATOM 7456 N N . TYR B 1 397 ? -30.797 19.703 14.727 1 97.5 397 TYR B N 1
ATOM 7457 C CA . TYR B 1 397 ? -29.625 20.359 14.164 1 97.5 397 TYR B CA 1
ATOM 7458 C C . TYR B 1 397 ? -29.75 20.469 12.648 1 97.5 397 TYR B C 1
ATOM 7460 O O . TYR B 1 397 ? -30.203 19.547 11.984 1 97.5 397 TYR B O 1
ATOM 7468 N N . TYR B 1 398 ? -29.469 21.609 12.109 1 98.12 398 TYR B N 1
ATOM 7469 C CA . TYR B 1 398 ? -29.344 21.797 10.664 1 98.12 398 TYR B CA 1
ATOM 7470 C C . TYR B 1 398 ? -27.953 22.281 10.289 1 98.12 398 TYR B C 1
ATOM 7472 O O . TYR B 1 398 ? -27.25 22.859 11.109 1 98.12 398 TYR B O 1
ATOM 7480 N N . LEU B 1 399 ? -27.562 22 9.078 1 98.44 399 LEU B N 1
ATOM 7481 C CA . LEU B 1 399 ? -26.25 22.422 8.602 1 98.44 399 LEU B CA 1
ATOM 7482 C C . LEU B 1 399 ? -26.234 23.922 8.352 1 98.44 399 LEU B C 1
ATOM 7484 O O . LEU B 1 399 ? -26.922 24.422 7.457 1 98.44 399 LEU B O 1
ATOM 7488 N N . ARG B 1 400 ? -25.453 24.656 9.117 1 98.06 400 ARG B N 1
ATOM 7489 C CA . ARG B 1 400 ? -25.328 26.109 9.023 1 98.06 400 ARG B CA 1
ATOM 7490 C C . ARG B 1 400 ? -24.375 26.5 7.906 1 98.06 400 ARG B C 1
ATOM 7492 O O . ARG B 1 400 ? -24.609 27.469 7.184 1 98.06 400 ARG B O 1
ATOM 7499 N N . GLY B 1 401 ? -23.281 25.766 7.805 1 97.88 401 GLY B N 1
ATOM 7500 C CA . GLY B 1 401 ? -22.25 26.062 6.812 1 97.88 401 GLY B CA 1
ATOM 7501 C C . GLY B 1 401 ? -20.891 25.484 7.172 1 97.88 401 GLY B C 1
ATOM 7502 O O . GLY B 1 401 ? -20.781 24.688 8.102 1 97.88 401 GLY B O 1
ATOM 7503 N N . ALA B 1 402 ? -19.906 25.812 6.332 1 98.5 402 ALA B N 1
ATOM 7504 C CA . ALA B 1 402 ? -18.547 25.344 6.555 1 98.5 402 ALA B CA 1
ATOM 7505 C C . ALA B 1 402 ? -17.531 26.438 6.219 1 98.5 402 ALA B C 1
ATOM 7507 O O . ALA B 1 402 ? -17.812 27.344 5.445 1 98.5 402 ALA B O 1
ATOM 7508 N N . PHE B 1 403 ? -16.406 26.422 6.859 1 98.12 403 PHE B N 1
ATOM 7509 C CA . PHE B 1 403 ? -15.336 27.359 6.543 1 98.12 403 PHE B CA 1
ATOM 7510 C C . PHE B 1 403 ? -13.984 26.797 6.961 1 98.12 403 PHE B C 1
ATOM 7512 O O . PHE B 1 403 ? -13.906 25.938 7.84 1 98.12 403 PHE B O 1
ATOM 7519 N N . PHE B 1 404 ? -12.953 27.203 6.25 1 97.94 404 PHE B N 1
ATOM 7520 C CA . PHE B 1 404 ? -11.586 26.875 6.625 1 97.94 404 PHE B CA 1
ATOM 7521 C C . PHE B 1 404 ? -11.062 27.844 7.68 1 97.94 404 PHE B C 1
ATOM 7523 O O . PHE B 1 404 ? -11.453 29.016 7.711 1 97.94 404 PHE B O 1
ATOM 7530 N N . TRP B 1 405 ? -10.203 27.266 8.594 1 97.5 405 TRP B N 1
ATOM 7531 C CA . TRP B 1 405 ? -9.719 28.094 9.688 1 97.5 405 TRP B CA 1
ATOM 7532 C C . TRP B 1 405 ? -8.312 27.672 10.117 1 97.5 405 TRP B C 1
ATOM 7534 O O . TRP B 1 405 ? -7.934 26.516 9.945 1 97.5 405 TRP B O 1
ATOM 7544 N N . ALA B 1 406 ? -7.566 28.578 10.594 1 96.81 406 ALA B N 1
ATOM 7545 C CA . ALA B 1 406 ? -6.281 28.391 11.258 1 96.81 406 ALA B CA 1
ATOM 7546 C C . ALA B 1 406 ? -6.113 29.344 12.43 1 96.81 406 ALA B C 1
ATOM 7548 O O . ALA B 1 406 ? -6.695 30.438 12.438 1 96.81 406 ALA B O 1
ATOM 7549 N N . VAL B 1 407 ? -5.344 28.922 13.414 1 96.94 407 VAL B N 1
ATOM 7550 C CA . VAL B 1 407 ? -5.109 29.812 14.547 1 96.94 407 VAL B CA 1
ATOM 7551 C C . VAL B 1 407 ? -4.395 31.078 14.062 1 96.94 407 VAL B C 1
ATOM 7553 O O . VAL B 1 407 ? -3.363 31 13.391 1 96.94 407 VAL B O 1
ATOM 7556 N N . PRO B 1 408 ? -4.938 32.188 14.359 1 94.94 408 PRO B N 1
ATOM 7557 C CA . PRO B 1 408 ? -4.281 33.438 13.938 1 94.94 408 PRO B CA 1
ATOM 7558 C C . PRO B 1 408 ? -2.889 33.594 14.539 1 94.94 408 PRO B C 1
ATOM 7560 O O . PRO B 1 408 ? -2.68 33.281 15.711 1 94.94 408 PRO B O 1
ATOM 7563 N N . ALA B 1 409 ? -2.016 34.188 13.75 1 92.12 409 ALA B N 1
ATOM 7564 C CA . ALA B 1 409 ? -0.612 34.344 14.133 1 92.12 409 ALA B CA 1
ATOM 7565 C C . ALA B 1 409 ? -0.466 35.156 15.406 1 92.12 409 ALA B C 1
ATOM 7567 O O . ALA B 1 409 ? 0.385 34.875 16.25 1 92.12 409 ALA B O 1
ATOM 7568 N N . HIS B 1 410 ? -1.269 36.156 15.555 1 92.56 410 HIS B N 1
ATOM 7569 C CA . HIS B 1 410 ? -1.142 37.031 16.719 1 92.56 410 HIS B CA 1
ATOM 7570 C C . HIS B 1 410 ? -1.56 36.312 18 1 92.56 410 HIS B C 1
ATOM 7572 O O . HIS B 1 410 ? -1.131 36.688 19.094 1 92.56 410 HIS B O 1
ATOM 7578 N N . LEU B 1 411 ? -2.393 35.312 17.859 1 95.94 411 LEU B N 1
ATOM 7579 C CA . LEU B 1 411 ? -2.811 34.531 19.016 1 95.94 411 LEU B CA 1
ATOM 7580 C C . LEU B 1 411 ? -1.786 33.438 19.344 1 95.94 411 LEU B C 1
ATOM 7582 O O . LEU B 1 411 ? -1.649 33.031 20.5 1 95.94 411 LEU B O 1
ATOM 7586 N N . ILE B 1 412 ? -1.123 32.969 18.328 1 95.44 412 ILE B N 1
ATOM 7587 C CA . ILE B 1 412 ? -0.038 32.031 18.547 1 95.44 412 ILE B CA 1
ATOM 7588 C C . ILE B 1 412 ? 1.082 32.719 19.344 1 95.44 412 ILE B C 1
ATOM 7590 O O . ILE B 1 412 ? 1.594 32.156 20.312 1 95.44 412 ILE B O 1
ATOM 7594 N N . GLY B 1 413 ? 1.412 33.812 18.969 1 92.12 413 GLY B N 1
ATOM 7595 C CA . GLY B 1 413 ? 2.389 34.625 19.672 1 92.12 413 GLY B CA 1
ATOM 7596 C C . GLY B 1 413 ? 3.822 34.25 19.344 1 92.12 413 GLY B C 1
ATOM 7597 O O . GLY B 1 413 ? 4.07 33.344 18.547 1 92.12 413 GLY B O 1
ATOM 7598 N N . SER B 1 414 ? 4.715 35.062 19.812 1 88.44 414 SER B N 1
ATOM 7599 C CA . SER B 1 414 ? 6.152 34.875 19.641 1 88.44 414 SER B CA 1
ATOM 7600 C C . SER B 1 414 ? 6.945 35.562 20.734 1 88.44 414 SER B C 1
ATOM 7602 O O . SER B 1 414 ? 6.426 36.469 21.406 1 88.44 414 SER B O 1
ATOM 7604 N N . GLU B 1 415 ? 8.18 35.125 20.828 1 84.75 415 GLU B N 1
ATOM 7605 C CA . GLU B 1 415 ? 9.07 35.719 21.812 1 84.75 415 GLU B CA 1
ATOM 7606 C C . GLU B 1 415 ? 9.344 37.188 21.484 1 84.75 415 GLU B C 1
ATOM 7608 O O . GLU B 1 415 ? 9.531 38.031 22.391 1 84.75 415 GLU B O 1
ATOM 7613 N N . GLU B 1 416 ? 9.172 37.5 20.25 1 81.69 416 GLU B N 1
ATOM 7614 C CA . GLU B 1 416 ? 9.57 38.844 19.781 1 81.69 416 GLU B CA 1
ATOM 7615 C C . GLU B 1 416 ? 8.414 39.844 19.875 1 81.69 416 GLU B C 1
ATOM 7617 O O . GLU B 1 416 ? 8.617 41.031 19.719 1 81.69 416 GLU B O 1
ATOM 7622 N N . PHE B 1 417 ? 7.324 39.281 20.172 1 82.75 417 PHE B N 1
ATOM 7623 C CA . PHE B 1 417 ? 6.172 40.188 20.219 1 82.75 417 PHE B CA 1
ATOM 7624 C C . PHE B 1 417 ? 6.223 41.062 21.469 1 82.75 417 PHE B C 1
ATOM 7626 O O . PHE B 1 417 ? 6.621 40.594 22.547 1 82.75 417 PHE B O 1
ATOM 7633 N N . GLU B 1 418 ? 5.883 42.219 21.25 1 78.38 418 GLU B N 1
ATOM 7634 C CA . GLU B 1 418 ? 5.828 43.156 22.391 1 78.38 418 GLU B CA 1
ATOM 7635 C C . GLU B 1 418 ? 4.742 42.75 23.375 1 78.38 418 GLU B C 1
ATOM 7637 O O . GLU B 1 418 ? 4.992 42.656 24.578 1 78.38 418 GLU B O 1
ATOM 7642 N N . ASN B 1 419 ? 3.617 42.594 22.812 1 80.62 419 ASN B N 1
ATOM 7643 C CA . ASN B 1 419 ? 2.51 42.125 23.641 1 80.62 419 ASN B CA 1
ATOM 7644 C C . ASN B 1 419 ? 2.318 40.625 23.547 1 80.62 419 ASN B C 1
ATOM 7646 O O . ASN B 1 419 ? 1.9 40.125 22.5 1 80.62 419 ASN B O 1
ATOM 7650 N N . LYS B 1 420 ? 2.494 39.969 24.641 1 89.88 420 LYS B N 1
ATOM 7651 C CA . LYS B 1 420 ? 2.424 38.5 24.672 1 89.88 420 LYS B CA 1
ATOM 7652 C C . LYS B 1 420 ? 1.204 38.031 25.453 1 89.88 420 LYS B C 1
ATOM 7654 O O . LYS B 1 420 ? 0.948 36.812 25.531 1 89.88 420 LYS B O 1
ATOM 7659 N N . THR B 1 421 ? 0.474 39 25.891 1 92.12 421 THR B N 1
ATOM 7660 C CA . THR B 1 421 ? -0.653 38.656 26.75 1 92.12 421 THR B CA 1
ATOM 7661 C C . THR B 1 421 ? -1.752 37.969 25.938 1 92.12 421 THR B C 1
ATOM 7663 O O . THR B 1 421 ? -2.137 38.438 24.875 1 92.12 421 THR B O 1
ATOM 7666 N N . GLY B 1 422 ? -2.129 36.906 26.469 1 94.69 422 GLY B N 1
ATOM 7667 C CA . GLY B 1 422 ? -3.248 36.219 25.859 1 94.69 422 GLY B CA 1
ATOM 7668 C C . GLY B 1 422 ? -2.846 35.375 24.672 1 94.69 422 GLY B C 1
ATOM 7669 O O . GLY B 1 422 ? -3.695 34.938 23.875 1 94.69 422 GLY B O 1
ATOM 7670 N N . THR B 1 423 ? -1.612 35.125 24.516 1 96.75 423 THR B N 1
ATOM 7671 C CA . THR B 1 423 ? -1.139 34.312 23.406 1 96.75 423 THR B CA 1
ATOM 7672 C C . THR B 1 423 ? -0.814 32.875 23.875 1 96.75 423 THR B C 1
ATOM 7674 O O . THR B 1 423 ? -0.705 32.656 25.078 1 96.75 423 THR B O 1
ATOM 7677 N N . ALA B 1 424 ? -0.733 32.031 22.906 1 97.5 424 ALA B N 1
ATOM 7678 C CA . ALA B 1 424 ? -0.302 30.688 23.234 1 97.5 424 ALA B CA 1
ATOM 7679 C C . ALA B 1 424 ? 1.143 30.672 23.719 1 97.5 424 ALA B C 1
ATOM 7681 O O . ALA B 1 424 ? 1.512 29.844 24.547 1 97.5 424 ALA B O 1
ATOM 7682 N N . TYR B 1 425 ? 1.952 31.562 23.281 1 96.56 425 TYR B N 1
ATOM 7683 C CA . TYR B 1 425 ? 3.324 31.703 23.766 1 96.56 425 TYR B CA 1
ATOM 7684 C C . TYR B 1 425 ? 3.355 31.969 25.266 1 96.56 425 TYR B C 1
ATOM 7686 O O . TYR B 1 425 ? 4.133 31.344 26 1 96.56 425 TYR B O 1
ATOM 7694 N N . GLU B 1 426 ? 2.523 32.875 25.641 1 96.81 426 GLU B N 1
ATOM 7695 C CA . GLU B 1 426 ? 2.443 33.156 27.078 1 96.81 426 GLU B CA 1
ATOM 7696 C C . GLU B 1 426 ? 2.072 31.922 27.875 1 96.81 426 GLU B C 1
ATOM 7698 O O . GLU B 1 426 ? 2.639 31.672 28.938 1 96.81 426 GLU B O 1
ATOM 7703 N N . TYR B 1 427 ? 1.125 31.25 27.375 1 97.62 427 TYR B N 1
ATOM 7704 C CA . TYR B 1 427 ? 0.694 30.031 28.031 1 97.62 427 TYR B CA 1
ATOM 7705 C C . TYR B 1 427 ? 1.847 29.031 28.141 1 97.62 427 TYR B C 1
ATOM 7707 O O . TYR B 1 427 ? 2.051 28.438 29.203 1 97.62 427 TYR B O 1
ATOM 7715 N N . TRP B 1 428 ? 2.562 28.828 27.062 1 97.25 428 TRP B N 1
ATOM 7716 C CA . TRP B 1 428 ? 3.713 27.938 27 1 97.25 428 TRP B CA 1
ATOM 7717 C C . TRP B 1 428 ? 4.781 28.359 28.016 1 97.25 428 TRP B C 1
ATOM 7719 O O . TRP B 1 428 ? 5.293 27.516 28.766 1 97.25 428 TRP B O 1
ATOM 7729 N N . LEU B 1 429 ? 5.062 29.625 28.031 1 96.12 429 LEU B N 1
ATOM 7730 C CA . LEU B 1 429 ? 6.07 30.156 28.938 1 96.12 429 LEU B CA 1
ATOM 7731 C C . LEU B 1 429 ? 5.66 29.953 30.391 1 96.12 429 LEU B C 1
ATOM 7733 O O . LEU B 1 429 ? 6.484 29.562 31.234 1 96.12 429 LEU B O 1
ATOM 7737 N N . ASP B 1 430 ? 4.449 30.266 30.688 1 96.88 430 ASP B N 1
ATOM 7738 C CA . ASP B 1 430 ? 3.932 30.109 32.031 1 96.88 430 ASP B CA 1
ATOM 7739 C C . ASP B 1 430 ? 4.008 28.641 32.5 1 96.88 430 ASP B C 1
ATOM 7741 O O . ASP B 1 430 ? 4.395 28.359 33.625 1 96.88 430 ASP B O 1
ATOM 7745 N N . THR B 1 431 ? 3.594 27.781 31.656 1 97.19 431 THR B N 1
ATOM 7746 C CA . THR B 1 431 ? 3.621 26.359 31.953 1 97.19 431 THR B CA 1
ATOM 7747 C C . THR B 1 431 ? 5.047 25.891 32.219 1 97.19 431 THR B C 1
ATOM 7749 O O . THR B 1 431 ? 5.293 25.172 33.219 1 97.19 431 THR B O 1
ATOM 7752 N N . LYS B 1 432 ? 5.957 26.281 31.438 1 96.31 432 LYS B N 1
ATOM 7753 C CA . LYS B 1 432 ? 7.359 25.891 31.594 1 96.31 432 LYS B CA 1
ATOM 7754 C C . LYS B 1 432 ? 7.93 26.422 32.906 1 96.31 432 LYS B C 1
ATOM 7756 O O . LYS B 1 432 ? 8.688 25.734 33.594 1 96.31 432 LYS B O 1
ATOM 7761 N N . GLN B 1 433 ? 7.602 27.625 33.188 1 96.44 433 GLN B N 1
ATOM 7762 C CA . GLN B 1 433 ? 8.07 28.219 34.438 1 96.44 433 GLN B CA 1
ATOM 7763 C C . GLN B 1 433 ? 7.566 27.453 35.656 1 96.44 433 GLN B C 1
ATOM 7765 O O . GLN B 1 433 ? 8.312 27.219 36.594 1 96.44 433 GLN B O 1
ATOM 7770 N N . LYS B 1 434 ? 6.371 27.094 35.594 1 97.06 434 LYS B N 1
ATOM 7771 C CA . LYS B 1 434 ? 5.785 26.344 36.688 1 97.06 434 LYS B CA 1
ATOM 7772 C C . LYS B 1 434 ? 6.406 24.953 36.781 1 97.06 434 LYS B C 1
ATOM 7774 O O . LYS B 1 434 ? 6.57 24.422 37.875 1 97.06 434 LYS B O 1
ATOM 7779 N N . LEU B 1 435 ? 6.703 24.375 35.719 1 96.56 435 LEU B N 1
ATOM 7780 C CA . LEU B 1 435 ? 7.402 23.094 35.719 1 96.56 435 LEU B CA 1
ATOM 7781 C C . LEU B 1 435 ? 8.789 23.234 36.344 1 96.56 435 LEU B C 1
ATOM 7783 O O . LEU B 1 435 ? 9.234 22.344 37.062 1 96.56 435 LEU B O 1
ATOM 7787 N N . ARG B 1 436 ? 9.43 24.328 36.062 1 95.38 436 ARG B N 1
ATOM 7788 C CA . ARG B 1 436 ? 10.773 24.594 36.562 1 95.38 436 ARG B CA 1
ATOM 7789 C C . ARG B 1 436 ? 10.727 24.859 38.062 1 95.38 436 ARG B C 1
ATOM 7791 O O . ARG B 1 436 ? 11.586 24.391 38.812 1 95.38 436 ARG B O 1
ATOM 7798 N N . ASN B 1 437 ? 9.75 25.641 38.5 1 95.88 437 ASN B N 1
ATOM 7799 C CA . ASN B 1 437 ? 9.641 26.047 39.906 1 95.88 437 ASN B CA 1
ATOM 7800 C C . ASN B 1 437 ? 9.031 24.953 40.781 1 95.88 437 ASN B C 1
ATOM 7802 O O . ASN B 1 437 ? 9.227 24.938 42 1 95.88 437 ASN B O 1
ATOM 7806 N N . GLY B 1 438 ? 8.32 24.094 40.125 1 95.12 438 GLY B N 1
ATOM 7807 C CA . GLY B 1 438 ? 7.574 23.078 40.844 1 95.12 438 GLY B CA 1
ATOM 7808 C C . GLY B 1 438 ? 6.07 23.25 40.75 1 95.12 438 GLY B C 1
ATOM 7809 O O . GLY B 1 438 ? 5.551 24.328 41.062 1 95.12 438 GLY B O 1
ATOM 7810 N N . VAL B 1 439 ? 5.383 22.234 40.438 1 95.75 439 VAL B N 1
ATOM 7811 C CA . VAL B 1 439 ? 3.939 22.297 40.25 1 95.75 439 VAL B CA 1
ATOM 7812 C C . VAL B 1 439 ? 3.238 22.141 41.594 1 95.75 439 VAL B C 1
ATOM 7814 O O . VAL B 1 439 ? 3.566 21.25 42.375 1 95.75 439 VAL B O 1
ATOM 7817 N N . GLU B 1 440 ? 2.299 22.938 41.906 1 95 440 GLU B N 1
ATOM 7818 C CA . GLU B 1 440 ? 1.51 22.875 43.125 1 95 440 GLU B CA 1
ATOM 7819 C C . GLU B 1 440 ? 0.214 22.094 42.906 1 95 440 GLU B C 1
ATOM 7821 O O . GLU B 1 440 ? -0.594 22.453 42.062 1 95 440 GLU B O 1
ATOM 7826 N N . VAL B 1 441 ? 0.053 21.062 43.656 1 93.69 441 VAL B N 1
ATOM 7827 C CA . VAL B 1 441 ? -1.163 20.266 43.594 1 93.69 441 VAL B CA 1
ATOM 7828 C C . VAL B 1 441 ? -1.868 20.281 44.938 1 93.69 441 VAL B C 1
ATOM 7830 O O . VAL B 1 441 ? -1.28 19.891 45.969 1 93.69 441 VAL B O 1
ATOM 7833 N N . VAL B 1 442 ? -3.086 20.672 44.969 1 92.5 442 VAL B N 1
ATOM 7834 C CA . VAL B 1 442 ? -3.842 20.797 46.188 1 92.5 442 VAL B CA 1
ATOM 7835 C C . VAL B 1 442 ? -5.156 20.016 46.094 1 92.5 442 VAL B C 1
ATOM 7837 O O . VAL B 1 442 ? -5.719 19.906 45 1 92.5 442 VAL B O 1
ATOM 7840 N N . TYR B 1 443 ? -5.551 19.484 47.156 1 90.81 443 TYR B N 1
ATOM 7841 C CA . TYR B 1 443 ? -6.84 18.797 47.219 1 90.81 443 TYR B CA 1
ATOM 7842 C C . TYR B 1 443 ? -7.938 19.75 47.688 1 90.81 443 TYR B C 1
ATOM 7844 O O . TYR B 1 443 ? -7.914 20.219 48.812 1 90.81 443 TYR B O 1
ATOM 7852 N N . GLU B 1 444 ? -8.812 20.078 46.844 1 89.12 444 GLU B N 1
ATOM 7853 C CA . GLU B 1 444 ? -9.898 21 47.125 1 89.12 444 GLU B CA 1
ATOM 7854 C C . GLU B 1 444 ? -11.203 20.547 46.469 1 89.12 444 GLU B C 1
ATOM 7856 O O . GLU B 1 444 ? -11.234 20.281 45.25 1 89.12 444 GLU B O 1
ATOM 7861 N N . GLY B 1 445 ? -12.32 20.5 47.281 1 86.44 445 GLY B N 1
ATOM 7862 C CA . GLY B 1 445 ? -13.633 20.188 46.719 1 86.44 445 GLY B CA 1
ATOM 7863 C C . GLY B 1 445 ? -13.742 18.75 46.25 1 86.44 445 GLY B C 1
ATOM 7864 O O . GLY B 1 445 ? -14.391 18.484 45.25 1 86.44 445 GLY B O 1
ATOM 7865 N N . GLY B 1 446 ? -12.922 17.922 46.75 1 86 446 GLY B N 1
ATOM 7866 C CA . GLY B 1 446 ? -13.047 16.516 46.406 1 86 446 GLY B CA 1
ATOM 7867 C C . GLY B 1 446 ? -12.211 16.094 45.219 1 86 446 GLY B C 1
ATOM 7868 O O . GLY B 1 446 ? -12.328 14.977 44.719 1 86 446 GLY B O 1
ATOM 7869 N N . THR B 1 447 ? -11.5 17.141 44.719 1 88.88 447 THR B N 1
ATOM 7870 C CA . THR B 1 447 ? -10.648 16.797 43.562 1 88.88 447 THR B CA 1
ATOM 7871 C C . THR B 1 447 ? -9.273 17.453 43.719 1 88.88 447 THR B C 1
ATOM 7873 O O . THR B 1 447 ? -9.109 18.391 44.469 1 88.88 447 THR B O 1
ATOM 7876 N N . TYR B 1 448 ? -8.273 16.859 43.125 1 91.5 448 TYR B N 1
ATOM 7877 C CA . TYR B 1 448 ? -6.945 17.453 43.062 1 91.5 448 TYR B CA 1
ATOM 7878 C C . TYR B 1 448 ? -6.871 18.531 42 1 91.5 448 TYR B C 1
ATOM 7880 O O . TYR B 1 448 ? -7.32 18.344 40.875 1 91.5 448 TYR B O 1
ATOM 7888 N N . LYS B 1 449 ? -6.371 19.688 42.375 1 92.94 449 LYS B N 1
ATOM 7889 C CA . LYS B 1 449 ? -6.203 20.828 41.5 1 92.94 449 LYS B CA 1
ATOM 7890 C C . LYS B 1 449 ? -4.734 21.234 41.375 1 92.94 449 LYS B C 1
ATOM 7892 O O . LYS B 1 449 ? -3.996 21.156 42.375 1 92.94 449 LYS B O 1
ATOM 7897 N N . ASN B 1 450 ? -4.324 21.609 40.188 1 94.12 450 ASN B N 1
ATOM 7898 C CA . ASN B 1 450 ? -2.965 22.109 39.969 1 94.12 450 ASN B CA 1
ATOM 7899 C C . ASN B 1 450 ? -2.951 23.594 39.656 1 94.12 450 ASN B C 1
ATOM 7901 O O . ASN B 1 450 ? -4.008 24.234 39.562 1 94.12 450 ASN B O 1
ATOM 7905 N N . ASN B 1 451 ? -1.745 24.172 39.562 1 95.38 451 ASN B N 1
ATOM 7906 C CA . ASN B 1 451 ? -1.647 25.625 39.438 1 95.38 451 ASN B CA 1
ATOM 7907 C C . ASN B 1 451 ? -1.396 26.047 37.969 1 95.38 451 ASN B C 1
ATOM 7909 O O . ASN B 1 451 ? -0.962 27.156 37.719 1 95.38 451 ASN B O 1
ATOM 7913 N N . PHE B 1 452 ? -1.592 25.172 37 1 96.31 452 PHE B N 1
ATOM 7914 C CA . PHE B 1 452 ? -1.504 25.578 35.594 1 96.31 452 PHE B CA 1
ATOM 7915 C C . PHE B 1 452 ? -2.66 26.5 35.25 1 96.31 452 PHE B C 1
ATOM 7917 O O . PHE B 1 452 ? -3.713 26.469 35.875 1 96.31 452 PHE B O 1
ATOM 7924 N N . LEU B 1 453 ? -2.428 27.281 34.188 1 95.81 453 LEU B N 1
ATOM 7925 C CA . LEU B 1 453 ? -3.475 28.188 33.75 1 95.81 453 LEU B CA 1
ATOM 7926 C C . LEU B 1 453 ? -4.715 27.422 33.312 1 95.81 453 LEU B C 1
ATOM 7928 O O . LEU B 1 453 ? -4.605 26.422 32.625 1 95.81 453 LEU B O 1
ATOM 7932 N N . LYS B 1 454 ? -5.805 27.922 33.719 1 94 454 LYS B N 1
ATOM 7933 C CA . LYS B 1 454 ? -7.078 27.344 33.312 1 94 454 LYS B CA 1
ATOM 7934 C C . LYS B 1 454 ? -7.516 27.859 31.953 1 94 454 LYS B C 1
ATOM 7936 O O . LYS B 1 454 ? -6.957 28.828 31.438 1 94 454 LYS B O 1
ATOM 7941 N N . ALA B 1 455 ? -8.523 27.172 31.406 1 94.19 455 ALA B N 1
ATOM 7942 C CA . ALA B 1 455 ? -9.031 27.531 30.078 1 94.19 455 ALA B CA 1
ATOM 7943 C C . ALA B 1 455 ? -9.555 28.969 30.062 1 94.19 455 ALA B C 1
ATOM 7945 O O . ALA B 1 455 ? -9.453 29.656 29.047 1 94.19 455 ALA B O 1
ATOM 7946 N N . SER B 1 456 ? -10.047 29.406 31.172 1 94.12 456 SER B N 1
ATOM 7947 C CA . SER B 1 456 ? -10.625 30.75 31.25 1 94.12 456 SER B CA 1
ATOM 7948 C C . SER B 1 456 ? -9.531 31.812 31.344 1 94.12 456 SER B C 1
ATOM 7950 O O . SER B 1 456 ? -9.805 33 31.141 1 94.12 456 SER B O 1
ATOM 7952 N N . GLU B 1 457 ? -8.305 31.406 31.578 1 95.06 457 GLU B N 1
ATOM 7953 C CA . GLU B 1 457 ? -7.23 32.375 31.844 1 95.06 457 GLU B CA 1
ATOM 7954 C C . GLU B 1 457 ? -6.379 32.594 30.594 1 95.06 457 GLU B C 1
ATOM 7956 O O . GLU B 1 457 ? -5.461 33.406 30.609 1 95.06 457 GLU B O 1
ATOM 7961 N N . ASN B 1 458 ? -6.602 31.922 29.594 1 95.69 458 ASN B N 1
ATOM 7962 C CA . ASN B 1 458 ? -5.996 32.094 28.281 1 95.69 458 ASN B CA 1
ATOM 7963 C C . ASN B 1 458 ? -7.004 31.844 27.156 1 95.69 458 ASN B C 1
ATOM 7965 O O . ASN B 1 458 ? -7.703 30.828 27.156 1 95.69 458 ASN B O 1
ATOM 7969 N N . PRO B 1 459 ? -7.039 32.688 26.266 1 95.38 459 PRO B N 1
ATOM 7970 C CA . PRO B 1 459 ? -8.102 32.594 25.25 1 95.38 459 PRO B CA 1
ATOM 7971 C C . PRO B 1 459 ? -7.812 31.562 24.172 1 95.38 459 PRO B C 1
ATOM 7973 O O . PRO B 1 459 ? -8.711 31.188 23.422 1 95.38 459 PRO B O 1
ATOM 7976 N N . VAL B 1 460 ? -6.645 31.109 24.047 1 97.19 460 VAL B N 1
ATOM 7977 C CA . VAL B 1 460 ? -6.262 30.328 22.875 1 97.19 460 VAL B CA 1
ATOM 7978 C C . VAL B 1 460 ? -6.289 28.844 23.203 1 97.19 460 VAL B C 1
ATOM 7980 O O . VAL B 1 460 ? -6.867 28.047 22.469 1 97.19 460 VAL B O 1
ATOM 7983 N N . CYS B 1 461 ? -5.641 28.438 24.297 1 97.81 461 CYS B N 1
ATOM 7984 C CA . CYS B 1 461 ? -5.395 27.016 24.547 1 97.81 461 CYS B CA 1
ATOM 7985 C C . CYS B 1 461 ? -5.309 26.719 26.031 1 97.81 461 CYS B C 1
ATOM 7987 O O . CYS B 1 461 ? -5.359 27.641 26.859 1 97.81 461 CYS B O 1
ATOM 7989 N N . HIS B 1 462 ? -5.305 25.484 26.406 1 97.81 462 HIS B N 1
ATOM 7990 C CA . HIS B 1 462 ? -5.145 25.016 27.781 1 97.81 462 HIS B CA 1
ATOM 7991 C C . HIS B 1 462 ? -4.727 23.562 27.828 1 97.81 462 HIS B C 1
ATOM 7993 O O . HIS B 1 462 ? -4.621 22.906 26.781 1 97.81 462 HIS B O 1
ATOM 7999 N N . ILE B 1 463 ? -4.359 23.047 28.953 1 96.81 463 ILE B N 1
ATOM 8000 C CA . ILE B 1 463 ? -4.109 21.625 29.141 1 96.81 463 ILE B CA 1
ATOM 8001 C C . ILE B 1 463 ? -5.168 21.031 30.062 1 96.81 463 ILE B C 1
ATOM 8003 O O . ILE B 1 463 ? -5.711 21.734 30.922 1 96.81 463 ILE B O 1
ATOM 8007 N N . ARG B 1 464 ? -5.527 19.812 29.781 1 94.31 464 ARG B N 1
ATOM 8008 C CA . ARG B 1 464 ? -6.5 19.094 30.609 1 94.31 464 ARG B CA 1
ATOM 8009 C C . ARG B 1 464 ? -6.105 17.625 30.75 1 94.31 464 ARG B C 1
ATOM 8011 O O . ARG B 1 464 ? -5.352 17.094 29.938 1 94.31 464 ARG B O 1
ATOM 8018 N N . PRO B 1 465 ? -6.559 17 31.891 1 94.75 465 PRO B N 1
ATOM 8019 C CA . PRO B 1 465 ? -6.238 15.594 32.094 1 94.75 465 PRO B CA 1
ATOM 8020 C C . PRO B 1 465 ? -6.68 14.703 30.938 1 94.75 465 PRO B C 1
ATOM 8022 O O . PRO B 1 465 ? -7.754 14.914 30.375 1 94.75 465 PRO B O 1
ATOM 8025 N N . SER B 1 466 ? -5.867 13.875 30.562 1 95.25 466 SER B N 1
ATOM 8026 C CA . SER B 1 466 ? -6.148 12.891 29.516 1 95.25 466 SER B CA 1
ATOM 8027 C C . SER B 1 466 ? -5.637 11.508 29.906 1 95.25 466 SER B C 1
ATOM 8029 O O . SER B 1 466 ? -4.582 11.078 29.453 1 95.25 466 SER B O 1
ATOM 8031 N N . ALA B 1 467 ? -6.281 10.852 30.797 1 94.44 467 ALA B N 1
ATOM 8032 C CA . ALA B 1 467 ? -6.027 9.492 31.281 1 94.44 467 ALA B CA 1
ATOM 8033 C C . ALA B 1 467 ? -7.332 8.797 31.656 1 94.44 467 ALA B C 1
ATOM 8035 O O . ALA B 1 467 ? -8.391 9.422 31.688 1 94.44 467 ALA B O 1
ATOM 8036 N N . GLN B 1 468 ? -7.219 7.586 31.984 1 92.88 468 GLN B N 1
ATOM 8037 C CA . GLN B 1 468 ? -8.406 6.828 32.375 1 92.88 468 GLN B CA 1
ATOM 8038 C C . GLN B 1 468 ? -8.898 7.246 33.75 1 92.88 468 GLN B C 1
ATOM 8040 O O . GLN B 1 468 ? -10.109 7.336 34 1 92.88 468 GLN B O 1
ATOM 8045 N N . GLN B 1 469 ? -7.883 7.457 34.656 1 93.88 469 GLN B N 1
ATOM 8046 C CA . GLN B 1 469 ? -8.195 7.875 36.031 1 93.88 469 GLN B CA 1
ATOM 8047 C C . GLN B 1 469 ? -7.156 8.859 36.562 1 93.88 469 GLN B C 1
ATOM 8049 O O . GLN B 1 469 ? -6.035 8.922 36.031 1 93.88 469 GLN B O 1
ATOM 8054 N N . ALA B 1 470 ? -7.672 9.562 37.562 1 94.88 470 ALA B N 1
ATOM 8055 C CA . ALA B 1 470 ? -6.738 10.469 38.219 1 94.88 470 ALA B CA 1
ATOM 8056 C C . ALA B 1 470 ? -5.637 9.703 38.969 1 94.88 470 ALA B C 1
ATOM 8058 O O . ALA B 1 470 ? -5.898 8.656 39.562 1 94.88 470 ALA B O 1
ATOM 8059 N N . ALA B 1 471 ? -4.418 10.219 38.844 1 97.19 471 ALA B N 1
ATOM 8060 C CA . ALA B 1 471 ? -3.279 9.594 39.531 1 97.19 471 ALA B CA 1
ATOM 8061 C C . ALA B 1 471 ? -2.246 10.641 39.938 1 97.19 471 ALA B C 1
ATOM 8063 O O . ALA B 1 471 ? -1.957 11.57 39.188 1 97.19 471 ALA B O 1
ATOM 8064 N N . TYR B 1 472 ? -1.731 10.477 41.219 1 96.62 472 TYR B N 1
ATOM 8065 C CA . TYR B 1 472 ? -0.754 11.414 41.75 1 96.62 472 TYR B CA 1
ATOM 8066 C C . TYR B 1 472 ? 0.236 10.695 42.656 1 96.62 472 TYR B C 1
ATOM 8068 O O . TYR B 1 472 ? -0.131 9.75 43.375 1 96.62 472 TYR B O 1
ATOM 8076 N N . ARG B 1 473 ? 1.467 11.039 42.594 1 96.81 473 ARG B N 1
ATOM 8077 C CA . ARG B 1 473 ? 2.508 10.688 43.562 1 96.81 473 ARG B CA 1
ATOM 8078 C C . ARG B 1 473 ? 3.27 11.922 44 1 96.81 473 ARG B C 1
ATOM 8080 O O . ARG B 1 473 ? 3.805 12.672 43.188 1 96.81 473 ARG B O 1
ATOM 8087 N N . PHE B 1 474 ? 3.24 12.125 45.281 1 94.94 474 PHE B N 1
ATOM 8088 C CA . PHE B 1 474 ? 3.832 13.336 45.844 1 94.94 474 PHE B CA 1
ATOM 8089 C C . PHE B 1 474 ? 5.219 13.047 46.406 1 94.94 474 PHE B C 1
ATOM 8091 O O . PHE B 1 474 ? 5.59 11.883 46.594 1 94.94 474 PHE B O 1
ATOM 8098 N N . THR B 1 475 ? 5.996 14.062 46.531 1 91.94 475 THR B N 1
ATOM 8099 C CA . THR B 1 475 ? 7.34 13.906 47.062 1 91.94 475 THR B CA 1
ATOM 8100 C C . THR B 1 475 ? 7.324 13.992 48.594 1 91.94 475 THR B C 1
ATOM 8102 O O . THR B 1 475 ? 8.336 13.734 49.219 1 91.94 475 THR B O 1
ATOM 8105 N N . ASP B 1 476 ? 6.238 14.367 49.094 1 87.75 476 ASP B N 1
ATOM 8106 C CA . ASP B 1 476 ? 6.102 14.391 50.531 1 87.75 476 ASP B CA 1
ATOM 8107 C C . ASP B 1 476 ? 5.453 13.109 51.062 1 87.75 476 ASP B C 1
ATOM 8109 O O . ASP B 1 476 ? 5.453 12.086 50.375 1 87.75 476 ASP B O 1
ATOM 8113 N N . ASP B 1 477 ? 4.898 13.023 52.312 1 85.12 477 ASP B N 1
ATOM 8114 C CA . ASP B 1 477 ? 4.441 11.789 52.969 1 85.12 477 ASP B CA 1
ATOM 8115 C C . ASP B 1 477 ? 2.996 11.477 52.594 1 85.12 477 ASP B C 1
ATOM 8117 O O . ASP B 1 477 ? 2.391 10.555 53.125 1 85.12 477 ASP B O 1
ATOM 8121 N N . ARG B 1 478 ? 2.422 12.133 51.594 1 88.44 478 ARG B N 1
ATOM 8122 C CA . ARG B 1 478 ? 1.067 11.836 51.156 1 88.44 478 ARG B CA 1
ATOM 8123 C C . ARG B 1 478 ? 1.029 10.531 50.344 1 88.44 478 ARG B C 1
ATOM 8125 O O . ARG B 1 478 ? 1.976 10.211 49.625 1 88.44 478 ARG B O 1
ATOM 8132 N N . PRO B 1 479 ? -0.02 9.805 50.562 1 91.75 479 PRO B N 1
ATOM 8133 C CA . PRO B 1 479 ? -0.11 8.539 49.812 1 91.75 479 PRO B CA 1
ATOM 8134 C C . PRO B 1 479 ? -0.349 8.75 48.312 1 91.75 479 PRO B C 1
ATOM 8136 O O . PRO B 1 479 ? -0.902 9.781 47.938 1 91.75 479 PRO B O 1
ATOM 8139 N N . ASP B 1 480 ? 0.098 7.758 47.594 1 94.88 480 ASP B N 1
ATOM 8140 C CA . ASP B 1 480 ? -0.179 7.758 46.156 1 94.88 480 ASP B CA 1
ATOM 8141 C C . ASP B 1 480 ? -1.683 7.754 45.875 1 94.88 480 ASP B C 1
ATOM 8143 O O . ASP B 1 480 ? -2.455 7.188 46.656 1 94.88 480 ASP B O 1
ATOM 8147 N N . VAL B 1 481 ? -2.029 8.312 44.906 1 95.06 481 VAL B N 1
ATOM 8148 C CA . VAL B 1 481 ? -3.416 8.336 44.438 1 95.06 481 VAL B CA 1
ATOM 8149 C C . VAL B 1 481 ? -3.531 7.652 43.094 1 95.06 481 VAL B C 1
ATOM 8151 O O . VAL B 1 481 ? -2.848 8.031 42.125 1 95.06 481 VAL B O 1
ATOM 8154 N N . GLY B 1 482 ? -4.43 6.668 42.969 1 95 482 GLY B N 1
ATOM 8155 C CA . GLY B 1 482 ? -4.684 6.012 41.688 1 95 482 GLY B CA 1
ATOM 8156 C C . GLY B 1 482 ? -3.512 5.18 41.188 1 95 482 GLY B C 1
ATOM 8157 O O . GLY B 1 482 ? -2.633 4.812 42 1 95 482 GLY B O 1
ATOM 8158 N N . ASN B 1 483 ? -3.557 4.758 39.969 1 96.62 483 ASN B N 1
ATOM 8159 C CA . ASN B 1 483 ? -2.49 3.994 39.312 1 96.62 483 ASN B CA 1
ATOM 8160 C C . ASN B 1 483 ? -1.456 4.91 38.656 1 96.62 483 ASN B C 1
ATOM 8162 O O . ASN B 1 483 ? -1.556 5.223 37.469 1 96.62 483 ASN B O 1
ATOM 8166 N N . VAL B 1 484 ? -0.463 5.137 39.344 1 96.31 484 VAL B N 1
ATOM 8167 C CA . VAL B 1 484 ? 0.532 6.133 38.938 1 96.31 484 VAL B CA 1
ATOM 8168 C C . VAL B 1 484 ? 1.275 5.664 37.719 1 96.31 484 VAL B C 1
ATOM 8170 O O . VAL B 1 484 ? 1.503 6.445 36.781 1 96.31 484 VAL B O 1
ATOM 8173 N N . GLU B 1 485 ? 1.569 4.434 37.531 1 94.75 485 GLU B N 1
ATOM 8174 C CA . GLU B 1 485 ? 2.328 3.898 36.406 1 94.75 485 GLU B CA 1
ATOM 8175 C C . GLU B 1 485 ? 1.529 3.99 35.125 1 94.75 485 GLU B C 1
ATOM 8177 O O . GLU B 1 485 ? 2.094 4.246 34.062 1 94.75 485 GLU B O 1
ATOM 8182 N N . ARG B 1 486 ? 0.293 3.902 35.281 1 95.81 486 ARG B N 1
ATOM 8183 C CA . ARG B 1 486 ? -0.569 3.852 34.125 1 95.81 486 ARG B CA 1
ATOM 8184 C C . ARG B 1 486 ? -1.069 5.242 33.75 1 95.81 486 ARG B C 1
ATOM 8186 O O . ARG B 1 486 ? -1.085 5.609 32.562 1 95.81 486 ARG B O 1
ATOM 8193 N N . ASP B 1 487 ? -1.436 6.043 34.719 1 97.12 487 ASP B N 1
ATOM 8194 C CA . ASP B 1 487 ? -2.273 7.203 34.438 1 97.12 487 ASP B CA 1
ATOM 8195 C C . ASP B 1 487 ? -1.525 8.5 34.75 1 97.12 487 ASP B C 1
ATOM 8197 O O . ASP B 1 487 ? -2.066 9.594 34.562 1 97.12 487 ASP B O 1
ATOM 8201 N N . ALA B 1 488 ? -0.288 8.422 35.219 1 97 488 ALA B N 1
ATOM 8202 C CA . ALA B 1 488 ? 0.427 9.641 35.562 1 97 488 ALA B CA 1
ATOM 8203 C C . ALA B 1 488 ? 1.759 9.734 34.844 1 97 488 ALA B C 1
ATOM 8205 O O . ALA B 1 488 ? 2.258 8.734 34.312 1 97 488 ALA B O 1
ATOM 8206 N N . ASP B 1 489 ? 2.234 11 34.688 1 96.12 489 ASP B N 1
ATOM 8207 C CA . ASP B 1 489 ? 3.564 11.312 34.156 1 96.12 489 ASP B CA 1
ATOM 8208 C C . ASP B 1 489 ? 4.41 12.008 35.219 1 96.12 489 ASP B C 1
ATOM 8210 O O . ASP B 1 489 ? 3.891 12.766 36.031 1 96.12 489 ASP B O 1
ATOM 8214 N N . GLN B 1 490 ? 5.699 11.758 35.156 1 96.06 490 GLN B N 1
ATOM 8215 C CA . GLN B 1 490 ? 6.598 12.359 36.125 1 96.06 490 GLN B CA 1
ATOM 8216 C C . GLN B 1 490 ? 6.871 13.828 35.812 1 96.06 490 GLN B C 1
ATOM 8218 O O . GLN B 1 490 ? 7.078 14.172 34.625 1 96.06 490 GLN B O 1
ATOM 8223 N N . LEU B 1 491 ? 6.898 14.617 36.812 1 96.62 491 LEU B N 1
ATOM 8224 C CA . LEU B 1 491 ? 7.238 16.031 36.688 1 96.62 491 LEU B CA 1
ATOM 8225 C C . LEU B 1 491 ? 8.727 16.25 36.938 1 96.62 491 LEU B C 1
ATOM 8227 O O . LEU B 1 491 ? 9.391 15.406 37.531 1 96.62 491 LEU B O 1
ATOM 8231 N N . PRO B 1 492 ? 9.234 17.344 36.469 1 95.12 492 PRO B N 1
ATOM 8232 C CA . PRO B 1 492 ? 10.656 17.625 36.688 1 95.12 492 PRO B CA 1
ATOM 8233 C C . PRO B 1 492 ? 11.023 17.703 38.188 1 95.12 492 PRO B C 1
ATOM 8235 O O . PRO B 1 492 ? 12.164 17.438 38.531 1 95.12 492 PRO B O 1
ATOM 8238 N N . ASP B 1 493 ? 10.133 18.047 39.094 1 94.31 493 ASP B N 1
ATOM 8239 C CA . ASP B 1 493 ? 10.422 18.203 40.5 1 94.31 493 ASP B CA 1
ATOM 8240 C C . ASP B 1 493 ? 10.297 16.859 41.219 1 94.31 493 ASP B C 1
ATOM 8242 O O . ASP B 1 493 ? 10.453 16.797 42.438 1 94.31 493 ASP B O 1
ATOM 8246 N N . GLY B 1 494 ? 9.93 15.82 40.5 1 94.62 494 GLY B N 1
ATOM 8247 C CA . GLY B 1 494 ? 9.898 14.484 41.094 1 94.62 494 GLY B CA 1
ATOM 8248 C C . GLY B 1 494 ? 8.492 13.984 41.344 1 94.62 494 GLY B C 1
ATOM 8249 O O . GLY B 1 494 ? 8.273 12.773 41.5 1 94.62 494 GLY B O 1
ATOM 8250 N N . GLN B 1 495 ? 7.578 14.859 41.469 1 95.5 495 GLN B N 1
ATOM 8251 C CA . GLN B 1 495 ? 6.18 14.484 41.625 1 95.5 495 GLN B CA 1
ATOM 8252 C C . GLN B 1 495 ? 5.641 13.797 40.375 1 95.5 495 GLN B C 1
ATOM 8254 O O . GLN B 1 495 ? 6.258 13.867 39.312 1 95.5 495 GLN B O 1
ATOM 8259 N N . TRP B 1 496 ? 4.562 13.008 40.594 1 97 496 TRP B N 1
ATOM 8260 C CA . TRP B 1 496 ? 3.799 12.469 39.469 1 97 496 TRP B CA 1
ATOM 8261 C C . TRP B 1 496 ? 2.381 13.031 39.438 1 97 496 TRP B C 1
ATOM 8263 O O . TRP B 1 496 ? 1.755 13.18 40.5 1 97 496 TRP B O 1
ATOM 8273 N N . MET B 1 497 ? 1.938 13.336 38.312 1 96.31 497 MET B N 1
ATOM 8274 C CA . MET B 1 497 ? 0.591 13.875 38.156 1 96.31 497 MET B CA 1
ATOM 8275 C C . MET B 1 497 ? -0.114 13.242 36.969 1 96.31 497 MET B C 1
ATOM 8277 O O . MET B 1 497 ? 0.539 12.766 36.031 1 96.31 497 MET B O 1
ATOM 8281 N N . THR B 1 498 ? -1.42 13.328 37 1 96.94 498 THR B N 1
ATOM 8282 C CA . THR B 1 498 ? -2.236 12.766 35.938 1 96.94 498 THR B CA 1
ATOM 8283 C C . THR B 1 498 ? -1.769 13.281 34.594 1 96.94 498 THR B C 1
ATOM 8285 O O . THR B 1 498 ? -1.499 14.469 34.438 1 96.94 498 THR B O 1
ATOM 8288 N N . LYS B 1 499 ? -1.736 12.391 33.562 1 97.44 499 LYS B N 1
ATOM 8289 C CA . LYS B 1 499 ? -1.353 12.758 32.219 1 97.44 499 LYS B CA 1
ATOM 8290 C C . LYS B 1 499 ? -2.24 13.875 31.672 1 97.44 499 LYS B C 1
ATOM 8292 O O . LYS B 1 499 ? -3.445 13.898 31.938 1 97.44 499 LYS B O 1
ATOM 8297 N N . GLN B 1 500 ? -1.641 14.789 30.938 1 96.75 500 GLN B N 1
ATOM 8298 C CA . GLN B 1 500 ? -2.354 15.945 30.406 1 96.75 500 GLN B CA 1
ATOM 8299 C C . GLN B 1 500 ? -2.316 15.953 28.875 1 96.75 500 GLN B C 1
ATOM 8301 O O . GLN B 1 500 ? -1.436 15.344 28.266 1 96.75 500 GLN B O 1
ATOM 8306 N N . ALA B 1 501 ? -3.293 16.609 28.312 1 97.75 501 ALA B N 1
ATOM 8307 C CA . ALA B 1 501 ? -3.316 16.875 26.875 1 97.75 501 ALA B CA 1
ATOM 8308 C C . ALA B 1 501 ? -3.471 18.375 26.594 1 97.75 501 ALA B C 1
ATOM 8310 O O . ALA B 1 501 ? -3.988 19.125 27.422 1 97.75 501 ALA B O 1
ATOM 8311 N N . PHE B 1 502 ? -2.924 18.719 25.453 1 97.44 502 PHE B N 1
ATOM 8312 C CA . PHE B 1 502 ? -2.988 20.094 24.953 1 97.44 502 PHE B CA 1
ATOM 8313 C C . PHE B 1 502 ? -4.25 20.312 24.125 1 97.44 502 PHE B C 1
ATOM 8315 O O . PHE B 1 502 ? -4.559 19.516 23.234 1 97.44 502 PHE B O 1
ATOM 8322 N N . TRP B 1 503 ? -5.059 21.375 24.438 1 97.56 503 TRP B N 1
ATOM 8323 C CA . TRP B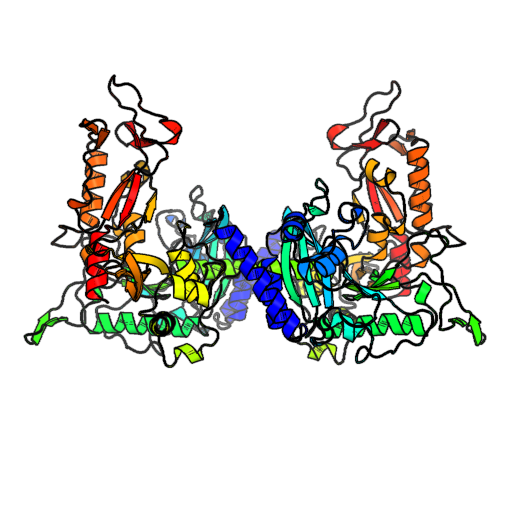 1 503 ? -6.363 21.594 23.828 1 97.56 503 TRP B CA 1
ATOM 8324 C C . TRP B 1 503 ? -6.48 23 23.25 1 97.56 503 TRP B C 1
ATOM 8326 O O . TRP B 1 503 ? -5.836 23.922 23.75 1 97.56 503 TRP B O 1
ATOM 8336 N N . LEU B 1 504 ? -7.328 23.125 22.219 1 97.25 504 LEU B N 1
ATOM 8337 C CA . LEU B 1 504 ? -7.773 24.438 21.75 1 97.25 504 LEU B CA 1
ATOM 8338 C C . LEU B 1 504 ? -9.008 24.906 22.5 1 97.25 504 LEU B C 1
ATOM 8340 O O . LEU B 1 504 ? -9.922 24.109 22.766 1 97.25 504 LEU B O 1
ATOM 8344 N N . ASN B 1 505 ? -9.023 26.141 22.844 1 96.69 505 ASN B N 1
ATOM 8345 C CA . ASN B 1 505 ? -10.172 26.641 23.594 1 96.69 505 ASN B CA 1
ATOM 8346 C C . ASN B 1 505 ? -11.43 26.703 22.734 1 96.69 505 ASN B C 1
ATOM 8348 O O . ASN B 1 505 ? -11.391 27.219 21.609 1 96.69 505 ASN B O 1
ATOM 8352 N N . SER B 1 506 ? -12.539 26.266 23.297 1 95.62 506 SER B N 1
ATOM 8353 C CA . SER B 1 506 ? -13.812 26.234 22.578 1 95.62 506 SER B CA 1
ATOM 8354 C C 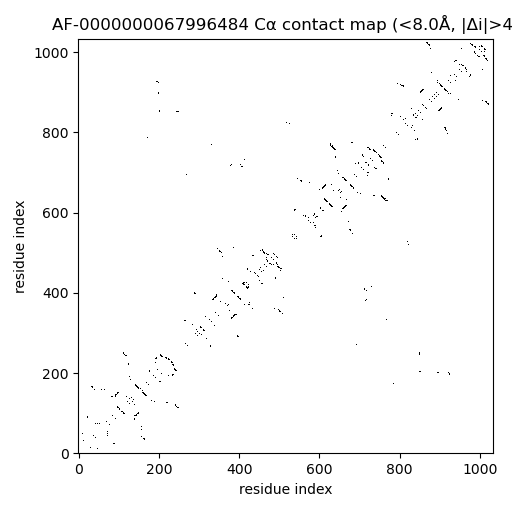. SER B 1 506 ? -14.32 27.641 22.266 1 95.62 506 SER B C 1
ATOM 8356 O O . SER B 1 506 ? -14.961 27.859 21.234 1 95.62 506 SER B O 1
ATOM 8358 N N . GLU B 1 507 ? -14.016 28.5 23.156 1 95.06 507 GLU B N 1
ATOM 8359 C CA . GLU B 1 507 ? -14.477 29.875 22.969 1 95.06 507 GLU B CA 1
ATOM 8360 C C . GLU B 1 507 ? -13.852 30.5 21.719 1 95.06 507 GLU B C 1
ATOM 8362 O O . GLU B 1 507 ? -14.5 31.281 21.016 1 95.06 507 GLU B O 1
ATOM 8367 N N . LEU B 1 508 ? -12.641 30.219 21.547 1 96.56 508 LEU B N 1
ATOM 8368 C CA . LEU B 1 508 ? -11.953 30.703 20.344 1 96.56 508 LEU B CA 1
ATOM 8369 C C . LEU B 1 508 ? -12.641 30.219 19.078 1 96.56 508 LEU B C 1
ATOM 8371 O O . LEU B 1 508 ? -12.812 30.984 18.125 1 96.56 508 LEU B O 1
ATOM 8375 N N . ILE B 1 509 ? -13.062 29.016 19.062 1 96.5 509 ILE B N 1
ATOM 8376 C CA . ILE B 1 509 ? -13.742 28.422 17.922 1 96.5 509 ILE B CA 1
ATOM 8377 C C . ILE B 1 509 ? -15.125 29.047 17.75 1 96.5 509 ILE B C 1
ATOM 8379 O O . ILE B 1 509 ? -15.531 29.375 16.625 1 96.5 509 ILE B O 1
ATOM 8383 N N . ARG B 1 510 ? -15.812 29.234 18.844 1 96.5 510 ARG B N 1
ATOM 8384 C CA . ARG B 1 510 ? -17.141 29.844 18.797 1 96.5 510 ARG B CA 1
ATOM 8385 C C . ARG B 1 510 ? -17.078 31.219 18.156 1 96.5 510 ARG B C 1
ATOM 8387 O O . ARG B 1 510 ? -17.891 31.531 17.281 1 96.5 510 ARG B O 1
ATOM 8394 N N . VAL B 1 511 ? -16.141 32 18.578 1 95.94 511 VAL B N 1
ATOM 8395 C CA . VAL B 1 511 ? -16 33.344 18.062 1 95.94 511 VAL B CA 1
ATOM 8396 C C . VAL B 1 511 ? -15.68 33.312 16.562 1 95.94 511 VAL B C 1
ATOM 8398 O O . VAL B 1 511 ? -16.172 34.125 15.789 1 95.94 511 VAL B O 1
ATOM 8401 N N . SER B 1 512 ? -14.836 32.344 16.203 1 96.31 512 SER B N 1
ATOM 8402 C CA . SER B 1 512 ? -14.469 32.188 14.805 1 96.31 512 SER B CA 1
ATOM 8403 C C . SER B 1 512 ? -15.68 31.812 13.953 1 96.31 512 SER B C 1
ATOM 8405 O O . SER B 1 512 ? -15.805 32.25 12.812 1 96.31 512 SER B O 1
ATOM 8407 N N . ILE B 1 513 ? -16.562 30.984 14.484 1 97.19 513 ILE B N 1
ATOM 8408 C CA . ILE B 1 513 ? -17.781 30.578 13.773 1 97.19 513 ILE B CA 1
ATOM 8409 C C . ILE B 1 513 ? -18.641 31.812 13.5 1 97.19 513 ILE B C 1
ATOM 8411 O O . ILE B 1 513 ? -19.109 32 12.383 1 97.19 513 ILE B O 1
ATOM 8415 N N . GLU B 1 514 ? -18.797 32.656 14.445 1 95.56 514 GLU B N 1
ATOM 8416 C CA . GLU B 1 514 ? -19.625 33.844 14.305 1 95.56 514 GLU B CA 1
ATOM 8417 C C . GLU B 1 514 ? -19.047 34.812 13.273 1 95.56 514 GLU B C 1
ATOM 8419 O O . GLU B 1 514 ? -19.781 35.5 12.57 1 95.56 514 GLU B O 1
ATOM 8424 N N . LYS B 1 515 ? -17.812 34.812 13.234 1 95.12 515 LYS B N 1
ATOM 8425 C CA . LYS B 1 515 ? -17.125 35.75 12.32 1 95.12 515 LYS B CA 1
ATOM 8426 C C . LYS B 1 515 ? -17.234 35.281 10.875 1 95.12 515 LYS B C 1
ATOM 8428 O O . LYS B 1 515 ? -17.266 36.094 9.953 1 95.12 515 LYS B O 1
ATOM 8433 N N . HIS B 1 516 ? -17.25 34.031 10.68 1 94.62 516 HIS B N 1
ATOM 8434 C CA . HIS B 1 516 ? -17.109 33.5 9.328 1 94.62 516 HIS B CA 1
ATOM 8435 C C . HIS B 1 516 ? -18.469 33.094 8.75 1 94.62 516 HIS B C 1
ATOM 8437 O O . HIS B 1 516 ? -18.672 33.125 7.535 1 94.62 516 HIS B O 1
ATOM 8443 N N . ILE B 1 517 ? -19.391 32.531 9.609 1 92.75 517 ILE B N 1
ATOM 8444 C CA . ILE B 1 517 ? -20.688 32.125 9.109 1 92.75 517 ILE B CA 1
ATOM 8445 C C . ILE B 1 517 ? -21.766 32.406 10.164 1 92.75 517 ILE B C 1
ATOM 8447 O O . ILE B 1 517 ? -21.484 32.406 11.359 1 92.75 517 ILE B O 1
#

Solvent-accessible surface area (backbone atoms only — not comparable to full-atom values): 56154 Å² total; per-residue (Å²): 117,65,58,63,50,48,48,50,51,48,54,52,52,52,50,52,56,35,59,73,56,57,44,42,46,60,68,60,52,49,59,59,50,45,69,44,48,70,35,26,48,50,57,49,57,67,63,58,69,30,94,65,78,78,67,81,65,46,54,43,75,81,46,85,58,35,67,47,50,44,44,36,34,36,70,71,57,40,77,86,65,94,60,90,61,30,77,32,56,69,39,44,28,17,75,44,66,48,46,26,36,78,45,65,45,102,84,66,44,82,40,63,35,40,66,48,57,45,77,68,42,76,51,74,45,82,52,91,75,73,66,52,55,78,88,30,73,58,43,58,39,52,48,27,26,42,40,35,27,29,47,63,50,92,89,51,56,51,37,66,33,32,28,62,47,62,44,79,46,60,71,50,68,51,62,37,52,48,34,45,52,24,48,33,54,53,40,53,35,35,64,47,25,40,54,58,56,57,40,32,12,75,34,47,39,33,24,48,39,79,49,72,96,51,67,87,76,24,61,36,61,41,63,34,43,24,70,44,94,89,64,50,77,37,62,55,60,21,63,41,32,22,38,20,41,30,33,38,29,40,18,50,51,51,41,48,50,51,49,59,70,67,47,57,39,73,88,74,92,51,52,70,65,51,73,84,30,53,69,67,53,54,58,51,57,62,48,56,85,48,45,71,40,38,53,68,60,48,29,60,71,68,38,64,84,61,47,82,85,43,93,56,33,59,46,52,50,50,28,36,66,73,69,23,89,80,69,38,40,45,64,36,50,24,23,36,46,47,78,40,56,36,42,31,41,73,87,60,49,63,72,59,75,50,75,72,45,75,63,53,56,55,60,59,60,67,52,86,45,64,88,76,25,67,68,41,46,62,46,38,45,36,16,34,37,42,37,36,29,37,35,44,95,85,71,47,42,22,29,68,45,66,49,76,46,48,67,52,36,75,43,44,44,49,88,69,43,87,76,40,79,58,14,40,42,43,51,52,51,52,50,43,50,36,45,72,75,43,75,52,73,44,81,55,94,91,38,79,43,66,74,65,70,49,60,91,75,26,59,46,38,33,64,43,80,56,54,93,49,72,12,33,35,58,81,62,93,58,74,70,34,67,54,42,87,79,17,28,40,59,39,81,72,66,28,29,35,45,26,37,25,37,30,49,33,55,64,48,51,50,55,50,43,62,71,74,96,118,64,58,64,48,48,49,49,50,48,52,52,51,52,50,52,53,36,58,72,54,57,44,43,46,60,66,61,51,50,60,58,51,46,69,44,48,70,36,29,48,50,56,46,58,70,63,56,70,31,94,65,79,78,67,80,63,42,51,42,76,82,46,84,59,33,67,47,48,45,44,36,34,35,71,71,57,42,76,88,65,95,58,91,60,30,76,32,56,69,38,45,29,19,74,45,66,48,45,26,35,77,43,65,45,99,85,67,45,83,40,64,35,41,66,48,57,45,76,68,41,75,50,72,44,81,54,90,73,71,66,50,55,78,89,30,73,59,44,58,38,52,48,27,26,42,40,35,28,28,46,62,52,92,89,52,54,48,35,65,34,32,28,63,47,64,44,78,46,62,70,50,65,52,63,35,52,48,32,44,52,25,48,34,53,54,41,53,35,36,65,49,24,40,54,58,55,58,42,31,13,76,34,48,40,34,25,49,40,79,50,69,96,52,66,88,76,25,60,36,60,40,64,32,45,24,70,44,94,88,64,51,77,38,62,56,61,20,62,40,33,22,39,21,41,31,33,37,29,39,18,50,51,52,41,49,52,52,49,59,69,67,47,57,39,72,89,73,92,50,51,70,66,51,73,84,32,53,69,68,52,54,59,51,57,61,48,57,84,48,47,71,40,38,54,67,60,49,29,60,71,69,37,65,84,60,47,82,83,43,92,57,32,58,47,53,50,50,28,38,67,73,70,23,88,81,68,37,41,46,65,38,49,24,21,34,46,47,80,41,53,38,43,31,40,73,87,60,48,66,74,57,73,49,76,72,43,75,63,53,57,56,60,59,59,68,51,87,45,65,89,76,26,69,69,41,46,62,45,38,46,35,15,33,38,42,36,36,28,37,35,44,96,85,71,46,41,22,30,68,45,63,50,78,46,46,67,52,35,76,40,45,44,50,89,70,45,87,77,39,80,60,13,40,41,43,51,53,51,52,49,43,49,36,46,72,75,42,76,53,73,45,80,56,97,90,40,80,44,65,74,66,70,47,60,90,74,28,59,45,36,32,67,43,80,58,53,93,48,71,12,32,33,58,82,61,93,58,74,68,33,67,54,41,87,79,16,27,40,58,41,82,72,66,29,30,35,45,25,37,22,38,29,49,33,54,65,48,51,47,54,50,44,63,73,75,96